Protein AF-0000000068968052 (afdb_homodimer)

Radius of gyration: 31.75 Å; Cα contacts (8 Å, |Δi|>4): 1802; chains: 2; bounding box: 102×82×73 Å

InterPro domains:
  IPR000560 Histidine phosphatase superfamily, clade-2 [PF00328] (100-441)
  IPR000560 Histidine phosphatase superfamily, clade-2 [cd07061] (174-441)
  IPR029033 Histidine phosphatase superfamily [G3DSA:3.40.50.1240] (91-478)
  IPR029033 Histidine phosphatase superfamily [SSF53254] (91-475)
  IPR050645 Histidine Acid Phosphatase [PTHR11567] (95-445)

Nearest PDB structures (foldseek):
  8xj4-assembly1_A  TM=7.997E-01  e=8.686E-19  Homo sapiens
  4jod-assembly1_A  TM=7.258E-01  e=4.380E-19  Homo sapiens
  1nd5-assembly1_B  TM=8.070E-01  e=2.821E-17  Homo sapiens
  4arv-assembly2_B  TM=5.884E-01  e=1.234E-10  Yersinia kristensenii
  8gdl-assembly2_B  TM=6.894E-01  e=7.949E-09  Xenopsylla cheopis

Sequence (966 aa):
MFEQIPILHEDMGPRDGSGWRPCLTSKRAAAIGVGILFVSVIVLAVVLSERTRSVDATVFLPPSLVRKPELMGLHYCGLNPAKPSTYPGVPQLLDDQDFELVLVQAFIRHGDRFFDTGDKCWPGQENISYSCSLTHLSMPGINESLVSMPAPGQIYRVQYMKNRNDFEGNCRVGQLTLKGHDMEFTLGTIFKSAYVGRLLNPDLNLDEVYFRSDDVPRTVLSAESVISGMFPENGRAPGSTRIVPIWSMDFDRETEISNAHCCPGLLQQFQQAQASRPYQEHLRTVSAPLREKLSRVFGVPISQVSDNAFDCLMVSLCRGELVPELVDADLVKELEAEARYRFYYPIQFPDRVNGGKLAFGPLLREILARMERAVKGVSTSDPKFTLYSGHDTGPIMLLLSAFGVDTIDPYWAPYSSYISLELYRSKSSIGPQHLVRMVYNGKALPLPLTSLNGNAVSYDDLAAMVQPMIPSHDECPDPYFHTMFEQIPILHEDMGPRDGSGWRPCLTSKRAAAIGVGILFVSVIVLAVVLSERTRSVDATVFLPPSLVRKPELMGLHYCGLNPAKPSTYPGVPQLLDDQDFELVLVQAFIRHGDRFFDTGDKCWPGQENISYSCSLTHLSMPGINESLVSMPAPGQIYRVQYMKNRNDFEGNCRVGQLTLKGHDMEFTLGTIFKSAYVGRLLNPDLNLDEVYFRSDDVPRTVLSAESVISGMFPENGRAPGSTRIVPIWSMDFDRETEISNAHCCPGLLQQFQQAQASRPYQEHLRTVSAPLREKLSRVFGVPISQVSDNAFDCLMVSLCRGELVPELVDADLVKELEAEARYRFYYPIQFPDRVNGGKLAFGPLLREILARMERAVKGVSTSDPKFTLYSGHDTGPIMLLLSAFGVDTIDPYWAPYSSYISLELYRSKSSIGPQHLVRMVYNGKALPLPLTSLNGNAVSYDDLAAMVQPMIPSHDECPDPYFHT

pLDDT: mean 83.14, std 24.34, range [15.38, 98.88]

Organism: Plasmodiophora brassicae (NCBI:txid37360)

Foldseek 3Di:
DVPPPPPPPPDPDDPPPPPVPPPPDDDDDDDDDPPVPPPDPPPPPPPPPPPPPPPVPPQQDAFDWDFDLVLLPDLQQADQLVPCVRFQFAPADPDPVWWAFQAKEKEWAFFFWAAQDLDDQFPPQQVDADEADDWDKDDDDPDPVDQKDFDDPDIDTDWADACPESHGYTGHRGAQGPSRLSLLLSLLLSCLVHDDPRHHDLADDLLQEAAEEEDDVRLVSSSVSSPCNNHPPPPDDPGMDGDHDYDYDDNQCDLLFQHCSQFVCLVVLLVCLCVDPVNVVCCVPQFVVLQVVSCNQRSHRDPGLDPSNLSNVSSCNNVRHIGGPPDDPVNNLSSQLVVLCSQLRSQQPPHLQVSLLRTNQSVLVVVLVLVVCSVVVVDPSRHRYYYYGYHQNGNPVSVCSLQVVCVVDVGRNHGTKMKMWIKMATPDPPDARIKIWIDTSNDLDDRVPDPDPDSIHHSVVVCVSSVSSHYDCVRGPDPVPPD/DVPPPPPPPPPPPDPPPPDPDDDDDDDDDDPPPPDPPPPPPPPPPPPPPPPPPPPVPVQQDAFDWDFDLVLQPDLQQPDQLVPCVSFQFAPADPDPVWKAFQAKEKEWAFHFWAAQDLDDQFPPQQVDADEADDWDKDDDDPDPVDQKDFDDPDIDTDWADACPESHGYTGHRGAQGPSRLSLLLSLLLSCLVHDDPRHHDLADDLLQEAAEEEDDNRLVSSSVSSPCNNHPPPPDDPGMDGDHDYDYDPNQCDLLFQHCSQFVCLVVLLVCLCVDPVNVVCCVPQFVVLQVVSCNQRSHRDPGLDPSNLSNVSSCNNVRHIGGPPDDPVNNLSSQLVVLCSQLRSQQPPHLQVSLLRTNQSVLVVVLVLVVCSVVVVDPSRHRYYYYGYHQNGNPVSVCSLQVVCVVDVGRNHGTKMKMWIKMATPDPPDARIKIWIDTSNDLDDRVPDPPPDSIDHSVVVCVSSVSSHYDCVRGPDPVPPD

Solvent-accessible surface area (backbone atoms only — not comparable to full-atom values): 51995 Å² total; per-residue (Å²): 114,75,65,69,54,79,65,80,74,72,78,78,73,78,82,77,75,82,70,78,77,80,75,68,79,75,80,80,87,82,82,78,79,78,71,76,72,79,75,80,81,75,78,73,80,76,79,76,76,76,73,75,70,74,66,75,73,77,78,58,57,69,40,59,68,37,67,52,76,90,52,36,75,39,70,53,47,36,56,44,70,91,40,62,87,57,51,56,47,70,60,84,72,74,55,70,87,50,28,41,67,63,35,36,44,35,36,28,19,28,30,41,48,47,51,72,56,65,73,79,76,35,65,67,55,76,74,46,71,42,86,52,52,41,34,42,30,35,47,81,28,80,56,75,82,54,56,53,41,70,39,51,42,59,40,32,30,49,42,46,41,69,42,44,28,70,42,31,24,30,41,45,66,39,33,43,27,49,67,8,38,47,36,18,22,50,50,10,39,40,49,24,69,63,36,41,72,70,69,37,64,80,57,87,50,75,59,43,42,41,43,33,23,50,72,44,71,35,18,41,49,25,43,54,23,22,49,43,33,42,48,59,58,77,85,57,61,84,59,41,17,38,43,44,68,31,38,27,37,30,68,70,51,40,43,54,35,62,31,47,75,37,11,58,61,37,55,58,36,39,51,50,33,59,67,30,66,70,45,47,50,42,44,61,68,51,44,44,57,50,20,53,52,46,16,61,38,32,17,42,90,46,92,59,81,46,68,60,54,50,49,51,50,51,47,31,31,49,69,59,38,70,36,41,60,72,66,47,72,65,56,52,51,52,49,48,51,50,52,47,49,67,51,51,50,36,40,22,27,94,39,61,51,71,13,22,18,48,30,42,6,63,35,48,43,54,55,50,53,54,50,49,41,61,76,67,59,70,53,91,68,53,52,34,36,34,40,40,20,26,30,48,74,17,41,49,49,42,50,29,49,76,48,53,43,54,80,73,45,89,62,67,72,23,32,48,32,40,37,36,42,34,34,29,36,41,72,48,90,70,72,66,53,35,34,35,30,38,30,49,62,35,36,63,41,61,55,74,78,54,83,54,96,47,49,49,39,40,42,69,58,51,48,62,65,48,51,75,20,42,52,50,61,84,56,32,60,47,79,76,69,69,120,117,77,64,66,55,79,64,77,73,72,77,78,68,76,81,74,77,80,68,76,77,80,82,79,86,82,79,79,82,75,75,76,76,77,73,76,76,76,73,77,74,72,78,73,78,73,75,72,74,72,70,73,68,72,65,74,72,75,77,56,58,67,40,56,69,35,68,52,77,89,52,35,76,41,70,54,47,36,56,46,68,90,39,61,86,61,47,58,47,70,60,85,70,73,56,71,86,50,28,41,65,64,36,36,44,36,35,27,20,26,30,43,49,46,49,70,57,66,72,78,76,36,65,68,55,76,74,44,70,41,84,53,52,40,36,44,28,34,46,82,28,82,57,76,80,54,57,54,41,70,40,50,42,58,40,31,30,50,41,45,41,70,43,46,28,70,43,30,24,31,41,47,65,39,34,43,28,50,69,8,39,46,35,19,23,51,49,10,39,40,49,24,71,65,35,42,73,70,68,37,65,80,58,87,49,75,60,42,41,42,44,32,22,51,74,43,71,34,18,41,49,25,42,53,24,21,48,44,32,44,46,59,59,78,84,57,60,87,59,41,16,39,43,44,67,32,37,28,37,31,68,70,50,41,44,54,36,60,31,47,74,39,11,58,61,38,54,56,36,37,52,51,32,61,66,29,68,71,45,46,48,42,45,62,70,49,43,45,58,48,20,54,51,45,14,64,38,30,17,42,90,49,92,60,83,44,71,61,56,52,49,50,50,52,49,32,31,48,68,60,37,70,37,41,62,72,67,47,73,65,55,51,51,52,49,50,51,50,53,48,49,67,50,51,50,37,41,22,28,94,38,59,51,71,12,22,17,47,31,41,5,63,36,48,44,54,54,49,52,54,49,49,42,60,75,64,59,71,52,91,68,53,51,35,34,34,40,40,19,26,30,46,75,18,40,48,51,42,48,29,48,76,49,54,43,55,80,74,43,89,62,68,71,22,30,47,33,39,37,36,42,35,35,30,37,41,72,47,89,70,70,65,53,35,35,34,29,38,30,48,61,35,38,64,40,60,56,74,79,52,82,54,96,46,51,49,38,40,43,69,59,52,49,62,65,47,51,75,20,42,52,49,62,84,56,32,62,45,80,75,68,70,120

Secondary structure (DSSP, 8-state):
-TTSS------------------------------------------------------PPPPPEE--GGGTT-GGG---TT-GGGS-PPPPPPPTTTEEEEEEEEEEE--SB--SSS---STTGGGPEE----EEEEEEE--TT-SEEEPPSEEEEEEEPTT-SSSEESPPTTPBPHHHHHHHHHHHHHHHHHHBTTTB-SS--TTTEEEEE-S-HHHHHHHHHHHHHHS--TTPPTTEEEEEEEEE--GGG-SSS--TTT-THHHHHHHHHHHSHHHHHHIIIIIHHHHHHHHHHHTS--SS--HHHHHHHHHHHHHT--EETT--HHHHHHHHHHHHHHHHHHHH-S-HHHHHHHHTHHHHHHHHHHHHHHHHT--TTS-SEEEEEEBTTTBHHHHHHHTTGGGT--SPPPTT-EEEEEEEEESSSSS-SEEEEEEETTEEE--TT--SSSS-EEHHHHHHHHGGGSPPTTTS--GGG--/-TTSS------------------------------------------------------PPPPPEE--GGGTT-GGG---TT-GGGS-PPPPPPPTTTEEEEEEEEEEE--SB--SSS---STTGGGPEE----EEEEEEE--TT-SEEEPPSEEEEEEEPTT-SSSEESPPTTPBPHHHHHHHHHHHHHHHHHHBTTTB-SS--TTTEEEEE-S-HHHHHHHHHHHHHHS--TTPPTTEEEEEEEEE--GGG-SSS--TTT-THHHHHHHHHHHSHHHHHHIIIIIHHHHHHHHHHHTS--SS--HHHHHHHHHHHHHT--EETT--HHHHHHHHHHHHHHHHHHHH-S-HHHHHHHHTHHHHHHHHHHHHHHHHT--TTS-SEEEEEEBTTTBHHHHHHHTTGGGT--SPPPTT-EEEEEEEEESSSSS-SEEEEEEETTEEE--TT--SSSS-EEHHHHHHHHGGGSPPTTTS--GGG--

Structure (mmCIF, N/CA/C/O backbone):
data_AF-0000000068968052-model_v1
#
loop_
_entity.id
_entity.type
_entity.pdbx_description
1 polymer 'Uncharacterized protein'
#
loop_
_atom_site.group_PDB
_atom_site.id
_atom_site.type_symbol
_atom_site.label_atom_id
_atom_site.label_alt_id
_atom_site.label_comp_id
_atom_site.label_asym_id
_atom_site.label_entity_id
_atom_site.label_seq_id
_atom_site.pdbx_PDB_ins_code
_atom_site.Cartn_x
_atom_site.Cartn_y
_atom_site.Cartn_z
_atom_site.occupancy
_atom_site.B_iso_or_equiv
_atom_site.auth_seq_id
_atom_site.auth_comp_id
_atom_site.auth_asym_id
_atom_site.auth_atom_id
_atom_site.pdbx_PDB_model_num
ATOM 1 N N . MET A 1 1 ? -6.367 10.258 -0.669 1 21.64 1 MET A N 1
ATOM 2 C CA . MET A 1 1 ? -6.164 10.859 0.646 1 21.64 1 MET A CA 1
ATOM 3 C C . MET A 1 1 ? -7.484 10.984 1.399 1 21.64 1 MET A C 1
ATOM 5 O O . MET A 1 1 ? -7.504 10.984 2.631 1 21.64 1 MET A O 1
ATOM 9 N N . PHE A 1 2 ? -8.484 11.453 0.51 1 25.09 2 PHE A N 1
ATOM 10 C CA . PHE A 1 2 ? -9.82 11.477 1.09 1 25.09 2 PHE A CA 1
ATOM 11 C C . PHE A 1 2 ? -10.281 10.07 1.449 1 25.09 2 PHE A C 1
ATOM 13 O O . PHE A 1 2 ? -11.477 9.828 1.613 1 25.09 2 PHE A O 1
ATOM 20 N N . GLU A 1 3 ? -9.242 9.219 1.502 1 24.69 3 GLU A N 1
ATOM 21 C CA . GLU A 1 3 ? -9.711 7.836 1.558 1 24.69 3 GLU A CA 1
ATOM 22 C C . GLU A 1 3 ? -10.461 7.559 2.857 1 24.69 3 GLU A C 1
ATOM 24 O O . GLU A 1 3 ? -11.453 6.824 2.863 1 24.69 3 GLU A O 1
ATOM 29 N N . GLN A 1 4 ? -9.703 8.008 3.951 1 26.83 4 GLN A N 1
ATOM 30 C CA . GLN A 1 4 ? -10.25 7.348 5.137 1 26.83 4 GLN A CA 1
ATOM 31 C C . GLN A 1 4 ? -11.445 8.125 5.691 1 26.83 4 GLN A C 1
ATOM 33 O O . GLN A 1 4 ? -11.883 7.871 6.816 1 26.83 4 GLN A O 1
ATOM 38 N N . ILE A 1 5 ? -11.664 9.367 5.266 1 27.05 5 ILE A N 1
ATOM 39 C CA . ILE A 1 5 ? -12.953 9.727 5.848 1 27.05 5 ILE A CA 1
ATOM 40 C C . ILE A 1 5 ? -14.031 8.766 5.348 1 27.05 5 ILE A C 1
ATOM 42 O O . ILE A 1 5 ? -14.156 8.539 4.141 1 27.05 5 ILE A O 1
ATOM 46 N N . PRO A 1 6 ? -14.562 7.891 6.156 1 25.56 6 PRO A N 1
ATOM 47 C CA . PRO A 1 6 ? -15.648 7.07 5.609 1 25.56 6 PRO A CA 1
ATOM 48 C C . PRO A 1 6 ? -16.625 7.871 4.742 1 25.56 6 PRO A C 1
ATOM 50 O O . PRO A 1 6 ? -17.344 8.727 5.254 1 25.56 6 PRO A O 1
ATOM 53 N N . ILE A 1 7 ? -16.172 8.57 3.727 1 24.64 7 ILE A N 1
ATOM 54 C CA . ILE A 1 7 ? -17.203 9.141 2.881 1 24.64 7 ILE A CA 1
ATOM 55 C C . ILE A 1 7 ? -18.344 8.133 2.713 1 24.64 7 ILE A C 1
ATOM 57 O O . ILE A 1 7 ? -18.109 6.992 2.312 1 24.64 7 ILE A O 1
ATOM 61 N N . LEU A 1 8 ? -19.406 8.383 3.42 1 21.58 8 LEU A N 1
ATOM 62 C CA . LEU A 1 8 ? -20.688 7.723 3.145 1 21.58 8 LEU A CA 1
ATOM 63 C C . LEU A 1 8 ? -20.938 7.629 1.644 1 21.58 8 LEU A C 1
ATOM 65 O O . LEU A 1 8 ? -21.062 8.648 0.965 1 21.58 8 LEU A O 1
ATOM 69 N N . HIS A 1 9 ? -20.156 6.848 0.982 1 20.83 9 HIS A N 1
ATOM 70 C CA . HIS A 1 9 ? -20.359 6.559 -0.435 1 20.83 9 HIS A CA 1
ATOM 71 C C . HIS A 1 9 ? -21.828 6.418 -0.771 1 20.83 9 HIS A C 1
ATOM 73 O O . HIS A 1 9 ? -22.531 5.594 -0.177 1 20.83 9 HIS A O 1
ATOM 79 N N . GLU A 1 10 ? -22.531 7.562 -0.974 1 20.03 10 GLU A N 1
ATOM 80 C CA . GLU A 1 10 ? -23.875 7.504 -1.567 1 20.03 10 GLU A CA 1
ATOM 81 C C . GLU A 1 10 ? -23.906 6.504 -2.721 1 20.03 10 GLU A C 1
ATOM 83 O O . GLU A 1 10 ? -22.891 6.246 -3.365 1 20.03 10 GLU A O 1
ATOM 88 N N . ASP A 1 11 ? -25.016 5.73 -2.809 1 18 11 ASP A N 1
ATOM 89 C CA . ASP A 1 11 ? -25.516 4.664 -3.668 1 18 11 ASP A CA 1
ATOM 90 C C . ASP A 1 11 ? -25.5 5.09 -5.133 1 18 11 ASP A C 1
ATOM 92 O O . ASP A 1 11 ? -26.156 6.062 -5.512 1 18 11 ASP A O 1
ATOM 96 N N . MET A 1 12 ? -24.484 5.172 -5.73 1 19.7 12 MET A N 1
ATOM 97 C CA . MET A 1 12 ? -24.516 5.418 -7.172 1 19.7 12 MET A CA 1
ATOM 98 C C . MET A 1 12 ? -25.578 4.551 -7.848 1 19.7 12 MET A C 1
ATOM 100 O O . MET A 1 12 ? -25.594 3.332 -7.66 1 19.7 12 MET A O 1
ATOM 104 N N . GLY A 1 13 ? -26.844 5.113 -7.992 1 18.39 13 GLY A N 1
ATOM 105 C CA . GLY A 1 13 ? -27.953 4.57 -8.758 1 18.39 13 GLY A CA 1
ATOM 106 C C . GLY A 1 13 ? -27.531 4.023 -10.109 1 18.39 13 GLY A C 1
ATOM 107 O O . GLY A 1 13 ? -26.453 4.355 -10.609 1 18.39 13 GLY A O 1
ATOM 108 N N . PRO A 1 14 ? -28.047 2.93 -10.445 1 18.03 14 PRO A N 1
ATOM 109 C CA . PRO A 1 14 ? -27.859 2.137 -11.664 1 18.03 14 PRO A CA 1
ATOM 110 C C . PRO A 1 14 ? -28.047 2.957 -12.938 1 18.03 14 PRO A C 1
ATOM 112 O O . PRO A 1 14 ? -28.734 3.982 -12.922 1 18.03 14 PRO A O 1
ATOM 115 N N . ARG A 1 15 ? -27.062 3.086 -13.68 1 20.47 15 ARG A N 1
ATOM 116 C CA . ARG A 1 15 ? -27.047 3.629 -15.031 1 20.47 15 ARG A CA 1
ATOM 117 C C . ARG A 1 15 ? -28.219 3.088 -15.844 1 20.47 15 ARG A C 1
ATOM 119 O O . ARG A 1 15 ? -28.328 1.878 -16.047 1 20.47 15 ARG A O 1
ATOM 126 N N . ASP A 1 16 ? -29.516 3.652 -15.68 1 18.5 16 ASP A N 1
ATOM 127 C CA . ASP A 1 16 ? -30.656 3.338 -16.547 1 18.5 16 ASP A CA 1
ATOM 128 C C . ASP A 1 16 ? -30.281 3.459 -18.016 1 18.5 16 ASP A C 1
ATOM 130 O O . ASP A 1 16 ? -29.578 4.391 -18.406 1 18.5 16 ASP A O 1
ATOM 134 N N . GLY A 1 17 ? -30.125 2.383 -18.688 1 17.61 17 GLY A N 1
ATOM 135 C CA . GLY A 1 17 ? -30.109 2.006 -20.094 1 17.61 17 GLY A CA 1
ATOM 136 C C . GLY A 1 17 ? -31.25 2.584 -20.891 1 17.61 17 GLY A C 1
ATOM 137 O O . GLY A 1 17 ? -32.406 2.131 -20.766 1 17.61 17 GLY A O 1
ATOM 138 N N . SER A 1 18 ? -31.469 3.92 -20.922 1 19.59 18 SER A N 1
ATOM 139 C CA . SER A 1 18 ? -32.594 4.469 -21.672 1 19.59 18 SER A CA 1
ATOM 140 C C . SER A 1 18 ? -32.594 3.949 -23.109 1 19.59 18 SER A C 1
ATOM 142 O O . SER A 1 18 ? -31.75 4.332 -23.922 1 19.59 18 SER A O 1
ATOM 144 N N . GLY A 1 19 ? -32.719 2.562 -23.328 1 16.56 19 GLY A N 1
ATOM 145 C CA . GLY A 1 19 ? -33.25 2.062 -24.594 1 16.56 19 GLY A CA 1
ATOM 146 C C . GLY A 1 19 ? -34.531 2.736 -25.016 1 16.56 19 GLY A C 1
ATOM 147 O O . GLY A 1 19 ? -35.375 3.062 -24.172 1 16.56 19 GLY A O 1
ATOM 148 N N . TRP A 1 20 ? -34.594 3.541 -26.094 1 18.25 20 TRP A N 1
ATOM 149 C CA . TRP A 1 20 ? -35.594 4.355 -26.75 1 18.25 20 TRP A CA 1
ATOM 150 C C . TRP A 1 20 ? -36.781 3.502 -27.172 1 18.25 20 TRP A C 1
ATOM 152 O O . TRP A 1 20 ? -37.781 4.023 -27.688 1 18.25 20 TRP A O 1
ATOM 162 N N . ARG A 1 21 ? -36.844 2.107 -26.875 1 18.17 21 ARG A N 1
ATOM 163 C CA . ARG A 1 21 ? -37.906 1.471 -27.672 1 18.17 21 ARG A CA 1
ATOM 164 C C . ARG A 1 21 ? -39.281 2.014 -27.312 1 18.17 21 ARG A C 1
ATOM 166 O O . ARG A 1 21 ? -39.625 2.068 -26.125 1 18.17 21 ARG A O 1
ATOM 173 N N . PRO A 1 22 ? -40.031 2.748 -28.109 1 18.61 22 PRO A N 1
ATOM 174 C CA . PRO A 1 22 ? -41.375 3.33 -28.047 1 18.61 22 PRO A CA 1
ATOM 175 C C . PRO A 1 22 ? -42.469 2.281 -27.844 1 18.61 22 PRO A C 1
ATOM 177 O O . PRO A 1 22 ? -42.688 1.429 -28.703 1 18.61 22 PRO A O 1
ATOM 180 N N . CYS A 1 23 ? -42.281 1.408 -26.719 1 16.81 23 CYS A N 1
ATOM 181 C CA . CYS A 1 23 ? -43.125 0.208 -26.609 1 16.81 23 CYS A CA 1
ATOM 182 C C . CYS A 1 23 ? -44.594 0.564 -26.562 1 16.81 23 CYS A C 1
ATOM 184 O O . CYS A 1 23 ? -45.156 0.841 -25.5 1 16.81 23 CYS A O 1
ATOM 186 N N . LEU A 1 24 ? -45.156 1.396 -27.375 1 17.16 24 LEU A N 1
ATOM 187 C CA . LEU A 1 24 ? -46.5 1.868 -27.062 1 17.16 24 LEU A CA 1
ATOM 188 C C . LEU A 1 24 ? -47.531 0.769 -27.297 1 17.16 24 LEU A C 1
ATOM 190 O O . LEU A 1 24 ? -48.75 1.003 -27.156 1 17.16 24 LEU A O 1
ATOM 194 N N . THR A 1 25 ? -47.094 -0.587 -27.422 1 16.28 25 THR A N 1
ATOM 195 C CA . THR A 1 25 ? -48.188 -1.29 -28.109 1 16.28 25 THR A CA 1
ATOM 196 C C . THR A 1 25 ? -49.469 -1.259 -27.281 1 16.28 25 THR A C 1
ATOM 198 O O . THR A 1 25 ? -49.406 -1.182 -26.047 1 16.28 25 THR A O 1
ATOM 201 N N . SER A 1 26 ? -50.656 -1.172 -27.906 1 16.92 26 SER A N 1
ATOM 202 C CA . SER A 1 26 ? -52.031 -0.734 -27.828 1 16.92 26 SER A CA 1
ATOM 203 C C . SER A 1 26 ? -52.906 -1.801 -27.188 1 16.92 26 SER A C 1
ATOM 205 O O . SER A 1 26 ? -54.156 -1.67 -27.156 1 16.92 26 SER A O 1
ATOM 207 N N . LYS A 1 27 ? -52.219 -2.844 -26.594 1 15.79 27 LYS A N 1
ATOM 208 C CA . LYS A 1 27 ? -53.188 -3.953 -26.609 1 15.79 27 LYS A CA 1
ATOM 209 C C . LYS A 1 27 ? -54.469 -3.576 -25.891 1 15.79 27 LYS A C 1
ATOM 211 O O . LYS A 1 27 ? -54.5 -2.67 -25.062 1 15.79 27 LYS A O 1
ATOM 216 N N . ARG A 1 28 ? -55.469 -4.535 -25.859 1 17.22 28 ARG A N 1
ATOM 217 C CA . ARG A 1 28 ? -56.875 -4.789 -26.047 1 17.22 28 ARG A CA 1
ATOM 218 C C . ARG A 1 28 ? -57.625 -4.758 -24.719 1 17.22 28 ARG A C 1
ATOM 220 O O . ARG A 1 28 ? -58.719 -4.195 -24.625 1 17.22 28 ARG A O 1
ATOM 227 N N . ALA A 1 29 ? -57.094 -5.539 -23.672 1 15.67 29 ALA A N 1
ATOM 228 C CA . ALA A 1 29 ? -58.094 -6.523 -23.234 1 15.67 29 ALA A CA 1
ATOM 229 C C . ALA A 1 29 ? -59.188 -5.871 -22.391 1 15.67 29 ALA A C 1
ATOM 231 O O . ALA A 1 29 ? -59 -4.773 -21.859 1 15.67 29 ALA A O 1
ATOM 232 N N . ALA A 1 30 ? -60 -6.781 -21.734 1 16.41 30 ALA A N 1
ATOM 233 C CA . ALA A 1 30 ? -61.375 -7.219 -21.438 1 16.41 30 ALA A CA 1
ATOM 234 C C . ALA A 1 30 ? -61.844 -6.664 -20.094 1 16.41 30 ALA A C 1
ATOM 236 O O . ALA A 1 30 ? -61.031 -6.375 -19.219 1 16.41 30 ALA A O 1
ATOM 237 N N . ALA A 1 31 ? -63.219 -6.574 -19.938 1 18.75 31 ALA A N 1
ATOM 238 C CA . ALA A 1 31 ? -64.25 -5.848 -19.203 1 18.75 31 ALA A CA 1
ATOM 239 C C . ALA A 1 31 ? -64.438 -6.402 -17.797 1 18.75 31 ALA A C 1
ATOM 241 O O . ALA A 1 31 ? -65.188 -5.859 -17 1 18.75 31 ALA A O 1
ATOM 242 N N . ILE A 1 32 ? -63.375 -7.355 -17.375 1 17.45 32 ILE A N 1
ATOM 243 C CA . ILE A 1 32 ? -64.125 -8.266 -16.516 1 17.45 32 ILE A CA 1
ATOM 244 C C . ILE A 1 32 ? -64.625 -7.512 -15.289 1 17.45 32 ILE A C 1
ATOM 246 O O . ILE A 1 32 ? -64 -6.57 -14.82 1 17.45 32 ILE A O 1
ATOM 250 N N . GLY A 1 33 ? -65.812 -7.961 -14.836 1 18.16 33 GLY A N 1
ATOM 251 C CA . GLY A 1 33 ? -66.938 -7.68 -13.945 1 18.16 33 GLY A CA 1
ATOM 252 C C . GLY A 1 33 ? -66.562 -7.699 -12.477 1 18.16 33 GLY A C 1
ATOM 253 O O . GLY A 1 33 ? -66.062 -8.695 -11.977 1 18.16 33 GLY A O 1
ATOM 254 N N . VAL A 1 34 ? -65.938 -6.648 -11.992 1 18.94 34 VAL A N 1
ATOM 255 C CA . VAL A 1 34 ? -65.375 -6.465 -10.664 1 18.94 34 VAL A CA 1
ATOM 256 C C . VAL A 1 34 ? -66.438 -6.707 -9.594 1 18.94 34 VAL A C 1
ATOM 258 O O . VAL A 1 34 ? -67.375 -5.906 -9.445 1 18.94 34 VAL A O 1
ATOM 261 N N . GLY A 1 35 ? -67 -7.91 -9.648 1 18.55 35 GLY A N 1
ATOM 262 C CA . GLY A 1 35 ? -68.062 -8.094 -8.625 1 18.55 35 GLY A CA 1
ATOM 263 C C . GLY A 1 35 ? -67.562 -7.789 -7.227 1 18.55 35 GLY A C 1
ATOM 264 O O . GLY A 1 35 ? -66.375 -8.078 -6.902 1 18.55 35 GLY A O 1
ATOM 265 N N . ILE A 1 36 ? -68 -6.871 -6.605 1 19.48 36 ILE A N 1
ATOM 266 C CA . ILE A 1 36 ? -67.688 -6.109 -5.402 1 19.48 36 ILE A CA 1
ATOM 267 C C . ILE A 1 36 ? -67.812 -7.02 -4.18 1 19.48 36 ILE A C 1
ATOM 269 O O . ILE A 1 36 ? -68.875 -7.379 -3.738 1 19.48 36 ILE A O 1
ATOM 273 N N . LEU A 1 37 ? -67.25 -8.273 -4.293 1 18.53 37 LEU A N 1
ATOM 274 C CA . LEU A 1 37 ? -67.625 -9.07 -3.141 1 18.53 37 LEU A CA 1
ATOM 275 C C . LEU A 1 37 ? -67.188 -8.406 -1.838 1 18.53 37 LEU A C 1
ATOM 277 O O . LEU A 1 37 ? -66.062 -7.879 -1.749 1 18.53 37 LEU A O 1
ATOM 281 N N . PHE A 1 38 ? -68.125 -8.086 -1.031 1 20.48 38 PHE A N 1
ATOM 282 C CA . PHE A 1 38 ? -68.25 -7.434 0.269 1 20.48 38 PHE A CA 1
ATOM 283 C C . PHE A 1 38 ? -67.438 -8.195 1.315 1 20.48 38 PHE A C 1
ATOM 285 O O . PHE A 1 38 ? -67.812 -9.266 1.77 1 20.48 38 PHE A O 1
ATOM 292 N N . VAL A 1 39 ? -66.188 -8.672 0.992 1 18.91 39 VAL A N 1
ATOM 293 C CA . VAL A 1 39 ? -65.75 -9.625 2.006 1 18.91 39 VAL A CA 1
ATOM 294 C C . VAL A 1 39 ? -65.625 -8.93 3.361 1 18.91 39 VAL A C 1
ATOM 296 O O . VAL A 1 39 ? -65.062 -7.82 3.459 1 18.91 39 VAL A O 1
ATOM 299 N N . SER A 1 40 ? -66.438 -9.391 4.352 1 20.55 40 SER A N 1
ATOM 300 C CA . SER A 1 40 ? -66.625 -9.164 5.781 1 20.55 40 SER A CA 1
ATOM 301 C C . SER A 1 40 ? -65.312 -9.297 6.535 1 20.55 40 SER A C 1
ATOM 303 O O . SER A 1 40 ? -64.562 -10.297 6.387 1 20.55 40 SER A O 1
ATOM 305 N N . VAL A 1 41 ? -64.625 -8.18 6.82 1 21.23 41 VAL A N 1
ATOM 306 C CA . VAL A 1 41 ? -63.312 -7.938 7.48 1 21.23 41 VAL A CA 1
ATOM 307 C C . VAL A 1 41 ? -63.344 -8.5 8.898 1 21.23 41 VAL A C 1
ATOM 309 O O . VAL A 1 41 ? -64.062 -7.957 9.773 1 21.23 41 VAL A O 1
ATOM 312 N N . ILE A 1 42 ? -63.594 -9.82 9.055 1 21.77 42 ILE A N 1
ATOM 313 C CA . ILE A 1 42 ? -63.594 -10.336 10.422 1 21.77 42 ILE A CA 1
ATOM 314 C C . ILE A 1 42 ? -62.25 -10.047 11.07 1 21.77 42 ILE A C 1
ATOM 316 O O . ILE A 1 42 ? -61.188 -10.414 10.539 1 21.77 42 ILE A O 1
ATOM 320 N N . VAL A 1 43 ? -62.125 -8.984 11.812 1 22.44 43 VAL A N 1
ATOM 321 C CA . VAL A 1 43 ? -61.062 -8.461 12.656 1 22.44 43 VAL A CA 1
ATOM 322 C C . VAL A 1 43 ? -60.594 -9.539 13.633 1 22.44 43 VAL A C 1
ATOM 324 O O . VAL A 1 43 ? -61.312 -9.875 14.586 1 22.44 43 VAL A O 1
ATOM 327 N N . LEU A 1 44 ? -60.219 -10.758 13.172 1 22.34 44 LEU A N 1
ATOM 328 C CA . LEU A 1 44 ? -59.75 -11.68 14.203 1 22.34 44 LEU A CA 1
ATOM 329 C C . LEU A 1 44 ? -58.594 -11.086 14.992 1 22.34 44 LEU A C 1
ATOM 331 O O . LEU A 1 44 ? -57.594 -10.664 14.398 1 22.34 44 LEU A O 1
ATOM 335 N N . ALA A 1 45 ? -58.812 -10.633 16.188 1 24.58 45 ALA A N 1
ATOM 336 C CA . ALA A 1 45 ? -57.938 -10.242 17.312 1 24.58 45 ALA A CA 1
ATOM 337 C C . ALA A 1 45 ? -56.938 -11.328 17.609 1 24.58 45 ALA A C 1
ATOM 339 O O . ALA A 1 45 ? -57.25 -12.383 18.172 1 24.58 45 ALA A O 1
ATOM 340 N N . VAL A 1 46 ? -56 -11.734 16.641 1 23.55 46 VAL A N 1
ATOM 341 C CA . VAL A 1 46 ? -55 -12.711 17.062 1 23.55 46 VAL A CA 1
ATOM 342 C C . VAL A 1 46 ? -54.125 -12.133 18.172 1 23.55 46 VAL A C 1
ATOM 344 O O . VAL A 1 46 ? -53.5 -11.086 17.984 1 23.55 46 VAL A O 1
ATOM 347 N N . VAL A 1 47 ? -54.438 -12.375 19.422 1 25.86 47 VAL A N 1
ATOM 348 C CA . VAL A 1 47 ? -53.625 -12.25 20.625 1 25.86 47 VAL A CA 1
ATOM 349 C C . VAL A 1 47 ? -52.281 -12.953 20.422 1 25.86 47 VAL A C 1
ATOM 351 O O . VAL A 1 47 ? -52.219 -14.18 20.312 1 25.86 47 VAL A O 1
ATOM 354 N N . LEU A 1 48 ? -51.375 -12.367 19.625 1 25.98 48 LEU A N 1
ATOM 355 C CA . LEU A 1 48 ? -50 -12.844 19.531 1 25.98 48 LEU A CA 1
ATOM 356 C C . LEU A 1 48 ? -49.344 -12.945 20.906 1 25.98 48 LEU A C 1
ATOM 358 O O . LEU A 1 48 ? -49.25 -11.953 21.625 1 25.98 48 LEU A O 1
ATOM 362 N N . SER A 1 49 ? -49.594 -14.055 21.594 1 25.67 49 SER A N 1
ATOM 363 C CA . SER A 1 49 ? -48.75 -14.445 22.719 1 25.67 49 SER A CA 1
ATOM 364 C C . SER A 1 49 ? -47.281 -14.352 22.391 1 25.67 49 SER A C 1
ATOM 366 O O . SER A 1 49 ? -46.812 -14.961 21.422 1 25.67 49 SER A O 1
ATOM 368 N N . GLU A 1 50 ? -46.656 -13.258 22.578 1 29.59 50 GLU A N 1
ATOM 369 C CA . GLU A 1 50 ? -45.219 -13.055 22.516 1 29.59 50 GLU A CA 1
ATOM 370 C C . GLU A 1 50 ? -44.469 -14.117 23.312 1 29.59 50 GLU A C 1
ATOM 372 O O . GLU A 1 50 ? -44.469 -14.086 24.547 1 29.59 50 GLU A O 1
ATOM 377 N N . ARG A 1 51 ? -44.5 -15.398 22.953 1 31.3 51 ARG A N 1
ATOM 378 C CA . ARG A 1 51 ? -43.469 -16.25 23.5 1 31.3 51 ARG A CA 1
ATOM 379 C C . ARG A 1 51 ? -42.094 -15.594 23.391 1 31.3 51 ARG A C 1
ATOM 381 O O . ARG A 1 51 ? -41.625 -15.336 22.281 1 31.3 51 ARG A O 1
ATOM 388 N N . THR A 1 52 ? -41.688 -14.836 24.312 1 32.78 52 THR A N 1
ATOM 389 C CA . THR A 1 52 ? -40.312 -14.461 24.547 1 32.78 52 THR A CA 1
ATOM 390 C C . THR A 1 52 ? -39.375 -15.648 24.328 1 32.78 52 THR A C 1
ATOM 392 O O . THR A 1 52 ? -39.375 -16.594 25.125 1 32.78 52 THR A O 1
ATOM 395 N N . ARG A 1 53 ? -39.188 -16.125 23.172 1 31.72 53 ARG A N 1
ATOM 396 C CA . ARG A 1 53 ? -38.094 -17.062 22.984 1 31.72 53 ARG A CA 1
ATOM 397 C C . ARG A 1 53 ? -36.844 -16.594 23.703 1 31.72 53 ARG A C 1
ATOM 399 O O . ARG A 1 53 ? -36.312 -15.516 23.422 1 31.72 53 ARG A O 1
ATOM 406 N N . SER A 1 54 ? -36.719 -16.969 24.875 1 33.19 54 SER A N 1
ATOM 407 C CA . SER A 1 54 ? -35.375 -16.984 25.469 1 33.19 54 SER A CA 1
ATOM 408 C C . SER A 1 54 ? -34.312 -17.453 24.469 1 33.19 54 SER A C 1
ATOM 410 O O . SER A 1 54 ? -34.281 -18.641 24.141 1 33.19 54 SER A O 1
ATOM 412 N N . VAL A 1 55 ? -34.125 -16.781 23.484 1 34.53 55 VAL A N 1
ATOM 413 C CA . VAL A 1 55 ? -32.906 -17.125 22.75 1 34.53 55 VAL A CA 1
ATOM 414 C C . VAL A 1 55 ? -31.781 -17.391 23.734 1 34.53 55 VAL A C 1
ATOM 416 O O . VAL A 1 55 ? -31.453 -16.531 24.578 1 34.53 55 VAL A O 1
ATOM 419 N N . ASP A 1 56 ? -31.547 -18.5 24.156 1 38.31 56 ASP A N 1
ATOM 420 C CA . ASP A 1 56 ? -30.359 -18.891 24.891 1 38.31 56 ASP A CA 1
ATOM 421 C C . ASP A 1 56 ? -29.125 -18.141 24.391 1 38.31 56 ASP A C 1
ATOM 423 O O . ASP A 1 56 ? -28.688 -18.328 23.266 1 38.31 56 ASP A O 1
ATOM 427 N N . ALA A 1 57 ? -29.047 -16.938 24.688 1 47.5 57 ALA A N 1
ATOM 428 C CA . ALA A 1 57 ? -27.797 -16.219 24.484 1 47.5 57 ALA A CA 1
ATOM 429 C C . ALA A 1 57 ? -26.594 -17.109 24.812 1 47.5 57 ALA A C 1
ATOM 431 O O . ALA A 1 57 ? -26.312 -17.391 25.984 1 47.5 57 ALA A O 1
ATOM 432 N N . THR A 1 58 ? -26.312 -18.141 24.047 1 56.66 58 THR A N 1
ATOM 433 C CA . THR A 1 58 ? -25.109 -18.938 24.234 1 56.66 58 THR A CA 1
ATOM 434 C C . THR A 1 58 ? -23.938 -18.047 24.625 1 56.66 58 THR A C 1
ATOM 436 O O . THR A 1 58 ? -23.562 -17.141 23.875 1 56.66 58 THR A O 1
ATOM 439 N N . VAL A 1 59 ? -23.703 -17.844 25.875 1 68.31 59 VAL A N 1
ATOM 440 C CA . VAL A 1 59 ? -22.562 -17.125 26.422 1 68.31 59 VAL A CA 1
ATOM 441 C C . VAL A 1 59 ? -21.266 -17.812 26.016 1 68.31 59 VAL A C 1
ATOM 443 O O . VAL A 1 59 ? -21.062 -19 26.328 1 68.31 59 VAL A O 1
ATOM 446 N N . PHE A 1 60 ? -20.609 -17.25 25.047 1 81.06 60 PHE A N 1
ATOM 447 C CA . PHE A 1 60 ? -19.297 -17.781 24.656 1 81.06 60 PHE A CA 1
ATOM 448 C C . PHE A 1 60 ? -18.234 -17.344 25.656 1 81.06 60 PHE A C 1
ATOM 450 O O . PHE A 1 60 ? -18.141 -16.172 26 1 81.06 60 PHE A O 1
ATOM 457 N N . LEU A 1 61 ? -17.594 -18.297 26.281 1 83.38 61 LEU A N 1
ATOM 458 C CA . LEU A 1 61 ? -16.484 -18 27.188 1 83.38 61 LEU A CA 1
ATOM 459 C C . LEU A 1 61 ? -15.188 -17.828 26.406 1 83.38 61 LEU A C 1
ATOM 461 O O . LEU A 1 61 ? -14.945 -18.531 25.422 1 83.38 61 LEU A O 1
ATOM 465 N N . PRO A 1 62 ? -14.391 -16.906 26.859 1 89.69 62 PRO A N 1
ATOM 466 C CA . PRO A 1 62 ? -13.07 -16.781 26.25 1 89.69 62 PRO A CA 1
ATOM 467 C C . PRO A 1 62 ? -12.266 -18.078 26.312 1 89.69 62 PRO A C 1
ATOM 469 O O . PRO A 1 62 ? -12.234 -18.734 27.359 1 89.69 62 PRO A O 1
ATOM 472 N N . PRO A 1 63 ? -11.711 -18.438 25.203 1 93.94 63 PRO A N 1
ATOM 473 C CA . PRO A 1 63 ? -10.969 -19.703 25.188 1 93.94 63 PRO A CA 1
ATOM 474 C C . PRO A 1 63 ? -9.609 -19.594 25.875 1 93.94 63 PRO A C 1
ATOM 476 O O . PRO A 1 63 ? -9.031 -18.5 25.953 1 93.94 63 PRO A O 1
ATOM 479 N N . SER A 1 64 ? -9.18 -20.766 26.391 1 96.19 64 SER A N 1
ATOM 480 C CA . SER A 1 64 ? -7.777 -20.859 26.781 1 96.19 64 SER A CA 1
ATOM 481 C C . SER A 1 64 ? -6.871 -20.953 25.547 1 96.19 64 SER A C 1
ATOM 483 O O . SER A 1 64 ? -7.191 -21.641 24.578 1 96.19 64 SER A O 1
ATOM 485 N N . LEU A 1 65 ? -5.816 -20.172 25.562 1 97.62 65 LEU A N 1
ATOM 486 C CA . LEU A 1 65 ? -4.91 -20.156 24.422 1 97.62 65 LEU A CA 1
ATOM 487 C C . LEU A 1 65 ? -3.688 -21.031 24.688 1 97.62 65 LEU A C 1
ATOM 489 O O . LEU A 1 65 ? -3.105 -20.984 25.766 1 97.62 65 LEU A O 1
ATOM 493 N N . VAL A 1 66 ? -3.352 -21.844 23.656 1 97.75 66 VAL A N 1
ATOM 494 C CA . VAL A 1 66 ? -2.215 -22.75 23.781 1 97.75 66 VAL A CA 1
ATOM 495 C C . VAL A 1 66 ? -1.45 -22.812 22.453 1 97.75 66 VAL A C 1
ATOM 497 O O . VAL A 1 66 ? -1.964 -22.391 21.422 1 97.75 66 VAL A O 1
ATOM 500 N N . ARG A 1 67 ? -0.196 -23.234 22.516 1 96.5 67 ARG A N 1
ATOM 501 C CA . ARG A 1 67 ? 0.554 -23.547 21.312 1 96.5 67 ARG A CA 1
ATOM 502 C C . ARG A 1 67 ? 0.284 -24.984 20.859 1 96.5 67 ARG A C 1
ATOM 504 O O . ARG A 1 67 ? 0.1 -25.875 21.688 1 96.5 67 ARG A O 1
ATOM 511 N N . LYS A 1 68 ? 0.183 -25.172 19.609 1 96.12 68 LYS A N 1
ATOM 512 C CA . LYS A 1 68 ? -0.055 -26.484 19.016 1 96.12 68 LYS A CA 1
ATOM 513 C C . LYS A 1 68 ? 1.09 -26.891 18.094 1 96.12 68 LYS A C 1
ATOM 515 O O . LYS A 1 68 ? 0.956 -26.828 16.875 1 96.12 68 LYS A O 1
ATOM 520 N N . PRO A 1 69 ? 2.178 -27.391 18.625 1 93.19 69 PRO A N 1
ATOM 521 C CA . PRO A 1 69 ? 3.336 -27.734 17.797 1 93.19 69 PRO A CA 1
ATOM 522 C C . PRO A 1 69 ? 3.018 -28.797 16.75 1 93.19 69 PRO A C 1
ATOM 524 O O . PRO A 1 69 ? 3.613 -28.797 15.672 1 93.19 69 PRO A O 1
ATOM 527 N N . GLU A 1 70 ? 2.047 -29.656 17.031 1 91.75 70 GLU A N 1
ATOM 528 C CA . GLU A 1 70 ? 1.689 -30.734 16.125 1 91.75 70 GLU A CA 1
ATOM 529 C C . GLU A 1 70 ? 1.01 -30.188 14.867 1 91.75 70 GLU A C 1
ATOM 531 O O . GLU A 1 70 ? 0.903 -30.906 13.859 1 91.75 70 GLU A O 1
ATOM 536 N N . LEU A 1 71 ? 0.593 -28.922 14.922 1 92.81 71 LEU A N 1
ATOM 537 C CA . LEU A 1 71 ? -0.121 -28.344 13.797 1 92.81 71 LEU A CA 1
ATOM 538 C C . LEU A 1 71 ? 0.74 -27.297 13.086 1 92.81 71 LEU A C 1
ATOM 540 O O . LEU A 1 71 ? 0.268 -26.609 12.172 1 92.81 71 LEU A O 1
ATOM 544 N N . MET A 1 72 ? 1.986 -27.203 13.367 1 88.81 72 MET A N 1
ATOM 545 C CA . MET A 1 72 ? 2.887 -26.219 12.766 1 88.81 72 MET A CA 1
ATOM 546 C C . MET A 1 72 ? 3.355 -26.688 11.391 1 88.81 72 MET A C 1
ATOM 548 O O . MET A 1 72 ? 3.869 -25.891 10.602 1 88.81 72 MET A O 1
ATOM 552 N N . GLY A 1 73 ? 3.17 -27.891 11.07 1 85.25 73 GLY A N 1
ATOM 553 C CA . GLY A 1 73 ? 3.625 -28.453 9.805 1 85.25 73 GLY A CA 1
ATOM 554 C C . GLY A 1 73 ? 2.508 -28.625 8.797 1 85.25 73 GLY A C 1
ATOM 555 O O . GLY A 1 73 ? 2.562 -29.516 7.949 1 85.25 73 GLY A O 1
ATOM 556 N N . LEU A 1 74 ? 1.547 -27.781 8.875 1 91.06 74 LEU A N 1
ATOM 557 C CA . LEU A 1 74 ? 0.432 -27.828 7.934 1 91.06 74 LEU A CA 1
ATOM 558 C C . LEU A 1 74 ? 0.915 -27.594 6.504 1 91.06 74 LEU A C 1
ATOM 560 O O . LEU A 1 74 ? 1.902 -26.891 6.285 1 91.06 74 LEU A O 1
ATOM 564 N N . HIS A 1 75 ? 0.197 -28.219 5.535 1 91.31 75 HIS A N 1
ATOM 565 C CA . HIS A 1 75 ? 0.468 -28 4.117 1 91.31 75 HIS A CA 1
ATOM 566 C C . HIS A 1 75 ? 0.455 -26.516 3.775 1 91.31 75 HIS A C 1
ATOM 568 O O . HIS A 1 75 ? 1.279 -26.047 2.986 1 91.31 75 HIS A O 1
ATOM 574 N N . TYR A 1 76 ? -0.375 -25.781 4.441 1 95 76 TYR A N 1
ATOM 575 C CA . TYR A 1 76 ? -0.543 -24.359 4.223 1 95 76 TYR A CA 1
ATOM 576 C C . TYR A 1 76 ? 0.757 -23.609 4.492 1 95 76 TYR A C 1
ATOM 578 O O . TYR A 1 76 ? 1.058 -22.609 3.828 1 95 76 TYR A O 1
ATOM 586 N N . CYS A 1 77 ? 1.532 -24.062 5.375 1 94.12 77 CYS A N 1
ATOM 587 C CA . CYS A 1 77 ? 2.705 -23.359 5.875 1 94.12 77 CYS A CA 1
ATOM 588 C C . CYS A 1 77 ? 3.869 -23.469 4.895 1 94.12 77 CYS A C 1
ATOM 590 O O . CYS A 1 77 ? 4.871 -22.766 5.035 1 94.12 77 CYS A O 1
ATOM 592 N N . GLY A 1 78 ? 3.639 -24.234 3.91 1 89.38 78 GLY A N 1
ATOM 593 C CA . GLY A 1 78 ? 4.641 -24.344 2.857 1 89.38 78 GLY A CA 1
ATOM 594 C C . GLY A 1 78 ? 5.938 -24.969 3.328 1 89.38 78 GLY A C 1
ATOM 595 O O . GLY A 1 78 ? 5.934 -25.828 4.203 1 89.38 78 GLY A O 1
ATOM 596 N N . LEU A 1 79 ? 6.914 -24.469 2.604 1 76.62 79 LEU A N 1
ATOM 597 C CA . LEU A 1 79 ? 8.25 -25.031 2.771 1 76.62 79 LEU A CA 1
ATOM 598 C C . LEU A 1 79 ? 8.891 -24.531 4.062 1 76.62 79 LEU A C 1
ATOM 600 O O . LEU A 1 79 ? 8.602 -23.422 4.512 1 76.62 79 LEU A O 1
ATOM 604 N N . ASN A 1 80 ? 9.562 -25.484 4.625 1 72.75 80 ASN A N 1
ATOM 605 C CA . ASN A 1 80 ? 10.375 -25.125 5.781 1 72.75 80 ASN A CA 1
ATOM 606 C C . ASN A 1 80 ? 11.828 -24.875 5.395 1 72.75 80 ASN A C 1
ATOM 608 O O . ASN A 1 80 ? 12.57 -25.828 5.125 1 72.75 80 ASN A O 1
ATOM 612 N N . PRO A 1 81 ? 12.227 -23.656 5.332 1 68.12 81 PRO A N 1
ATOM 613 C CA . PRO A 1 81 ? 13.586 -23.359 4.875 1 68.12 81 PRO A CA 1
ATOM 614 C C . PRO A 1 81 ? 14.656 -24.031 5.738 1 68.12 81 PRO A C 1
ATOM 616 O O . PRO A 1 81 ? 15.789 -24.234 5.277 1 68.12 81 PRO A O 1
ATOM 619 N N . ALA A 1 82 ? 14.25 -24.328 6.902 1 64.5 82 ALA A N 1
ATOM 620 C CA . ALA A 1 82 ? 15.195 -25.016 7.777 1 64.5 82 ALA A CA 1
ATOM 621 C C . ALA A 1 82 ? 15.289 -26.484 7.426 1 64.5 82 ALA A C 1
ATOM 623 O O . ALA A 1 82 ? 16.188 -27.188 7.898 1 64.5 82 ALA A O 1
ATOM 624 N N . LYS A 1 83 ? 14.312 -26.938 6.547 1 68.19 83 LYS A N 1
ATOM 625 C CA . LYS A 1 83 ? 14.32 -28.312 6.066 1 68.19 83 LYS A CA 1
ATOM 626 C C . LYS A 1 83 ? 14.211 -28.375 4.547 1 68.19 83 LYS A C 1
ATOM 628 O O . LYS A 1 83 ? 13.141 -28.656 4.004 1 68.19 83 LYS A O 1
ATOM 633 N N . PRO A 1 84 ? 15.406 -28.219 3.949 1 61.44 84 PRO A N 1
ATOM 634 C CA . PRO A 1 84 ? 15.414 -28.094 2.49 1 61.44 84 PRO A CA 1
ATOM 635 C C . PRO A 1 84 ? 14.812 -29.312 1.794 1 61.44 84 PRO A C 1
ATOM 637 O O . PRO A 1 84 ? 14.344 -29.219 0.656 1 61.44 84 PRO A O 1
ATOM 640 N N . SER A 1 85 ? 14.82 -30.375 2.514 1 60.81 85 SER A N 1
ATOM 641 C CA . SER A 1 85 ? 14.258 -31.578 1.914 1 60.81 85 SER A CA 1
ATOM 642 C C . SER A 1 85 ? 12.766 -31.422 1.646 1 60.81 85 SER A C 1
ATOM 644 O O . SER A 1 85 ? 12.195 -32.156 0.838 1 60.81 85 SER A O 1
ATOM 646 N N . THR A 1 86 ? 12.297 -30.328 2.24 1 64.88 86 THR A N 1
ATOM 647 C CA . THR A 1 86 ? 10.859 -30.125 2.092 1 64.88 86 THR A CA 1
ATOM 648 C C . THR A 1 86 ? 10.547 -29.328 0.83 1 64.88 86 THR A C 1
ATOM 650 O O . THR A 1 86 ? 9.383 -29.172 0.456 1 64.88 86 THR A O 1
ATOM 653 N N . TYR A 1 87 ? 11.742 -28.906 0.199 1 70.5 87 TYR A N 1
ATOM 654 C CA . TYR A 1 87 ? 11.484 -28.047 -0.962 1 70.5 87 TYR A CA 1
ATOM 655 C C . TYR A 1 87 ? 11.352 -28.891 -2.229 1 70.5 87 TYR A C 1
ATOM 657 O O . TYR A 1 87 ? 12.25 -29.672 -2.561 1 70.5 87 TYR A O 1
ATOM 665 N N . PRO A 1 88 ? 10.18 -28.656 -2.74 1 78.44 88 PRO A N 1
ATOM 666 C CA . PRO A 1 88 ? 10.023 -29.391 -3.996 1 78.44 88 PRO A CA 1
ATOM 667 C C . PRO A 1 88 ? 10.789 -28.75 -5.152 1 78.44 88 PRO A C 1
ATOM 669 O O . PRO A 1 88 ? 10.477 -27.641 -5.566 1 78.44 88 PRO A O 1
ATOM 672 N N . GLY A 1 89 ? 11.961 -29.359 -5.504 1 86.88 89 GLY A N 1
ATOM 673 C CA . GLY A 1 89 ? 12.719 -28.875 -6.645 1 86.88 89 GLY A CA 1
ATOM 674 C C . GLY A 1 89 ? 11.992 -29.062 -7.965 1 86.88 89 GLY A C 1
ATOM 675 O O . GLY A 1 89 ? 10.922 -29.672 -8.008 1 86.88 89 GLY A O 1
ATOM 676 N N . VAL A 1 90 ? 12.508 -28.406 -8.969 1 93.19 90 VAL A N 1
ATOM 677 C CA . VAL A 1 90 ? 11.992 -28.625 -10.312 1 93.19 90 VAL A CA 1
ATOM 678 C C . VAL A 1 90 ? 12.453 -29.984 -10.82 1 93.19 90 VAL A C 1
ATOM 680 O O . VAL A 1 90 ? 13.648 -30.297 -10.789 1 93.19 90 VAL A O 1
ATOM 683 N N . PRO A 1 91 ? 11.531 -30.828 -11.211 1 91.88 91 PRO A N 1
ATOM 684 C CA . PRO A 1 91 ? 11.961 -32.125 -11.766 1 91.88 91 PRO A CA 1
ATOM 685 C C . PRO A 1 91 ? 12.891 -31.969 -12.961 1 91.88 91 PRO A C 1
ATOM 687 O O . PRO A 1 91 ? 12.953 -30.891 -13.57 1 91.88 91 PRO A O 1
ATOM 690 N N . GLN A 1 92 ? 13.531 -33.062 -13.242 1 91.25 92 GLN A N 1
ATOM 691 C CA . GLN A 1 92 ? 14.477 -33.062 -14.359 1 91.25 92 GLN A CA 1
ATOM 692 C C . GLN A 1 92 ? 13.828 -32.531 -15.625 1 91.25 92 GLN A C 1
ATOM 694 O O . GLN A 1 92 ? 12.719 -32.938 -15.984 1 91.25 92 GLN A O 1
ATOM 699 N N . LEU A 1 93 ? 14.539 -31.625 -16.219 1 91.44 93 LEU A N 1
ATOM 700 C CA . LEU A 1 93 ? 14.07 -31.062 -17.484 1 91.44 93 LEU A CA 1
ATOM 701 C C . LEU A 1 93 ? 14.086 -32.125 -18.578 1 91.44 93 LEU A C 1
ATOM 703 O O . LEU A 1 93 ? 14.719 -33.188 -18.422 1 91.44 93 LEU A O 1
ATOM 707 N N . LEU A 1 94 ? 13.375 -31.844 -19.641 1 88.25 94 LEU A N 1
ATOM 708 C CA . LEU A 1 94 ? 13.43 -32.75 -20.781 1 88.25 94 LEU A CA 1
ATOM 709 C C . LEU A 1 94 ? 14.836 -32.812 -21.344 1 88.25 94 LEU A C 1
ATOM 711 O O . LEU A 1 94 ? 15.594 -31.844 -21.266 1 88.25 94 LEU A O 1
ATOM 715 N N . ASP A 1 95 ? 15.062 -33.969 -21.875 1 88.06 95 ASP A N 1
ATOM 716 C CA . ASP A 1 95 ? 16.422 -34.25 -22.328 1 88.06 95 ASP A CA 1
ATOM 717 C C . ASP A 1 95 ? 16.875 -33.219 -23.359 1 88.06 95 ASP A C 1
ATOM 719 O O . ASP A 1 95 ? 16.203 -33 -24.375 1 88.06 95 ASP A O 1
ATOM 723 N N . ASP A 1 96 ? 18.031 -32.688 -23.094 1 87.25 96 ASP A N 1
ATOM 724 C CA . ASP A 1 96 ? 18.547 -31.609 -23.922 1 87.25 96 ASP A CA 1
ATOM 725 C C . ASP A 1 96 ? 19 -32.125 -25.297 1 87.25 96 ASP A C 1
ATOM 727 O O . ASP A 1 96 ? 19.219 -31.344 -26.219 1 87.25 96 ASP A O 1
ATOM 731 N N . GLN A 1 97 ? 19.109 -33.375 -25.469 1 90.06 97 GLN A N 1
ATOM 732 C CA . GLN A 1 97 ? 19.438 -33.938 -26.766 1 90.06 97 GLN A CA 1
ATOM 733 C C . GLN A 1 97 ? 18.234 -33.906 -27.703 1 90.06 97 GLN A C 1
ATOM 735 O O . GLN A 1 97 ? 18.391 -33.75 -28.922 1 90.06 97 GLN A O 1
ATOM 740 N N . ASP A 1 98 ? 17.078 -34 -27.125 1 91.06 98 ASP A N 1
ATOM 741 C CA . ASP A 1 98 ? 15.867 -34.125 -27.922 1 91.06 98 ASP A CA 1
ATOM 742 C C . ASP A 1 98 ? 15.055 -32.812 -27.906 1 91.06 98 ASP A C 1
ATOM 744 O O . ASP A 1 98 ? 14.305 -32.531 -28.844 1 91.06 98 ASP A O 1
ATOM 748 N N . PHE A 1 99 ? 15.242 -32.062 -26.766 1 92.88 99 PHE A N 1
ATOM 749 C CA . PHE A 1 99 ? 14.391 -30.891 -26.578 1 92.88 99 PHE A CA 1
ATOM 750 C C . PHE A 1 99 ? 15.227 -29.703 -26.141 1 92.88 99 PHE A C 1
ATOM 752 O O . PHE A 1 99 ? 16.188 -29.844 -25.391 1 92.88 99 PHE A O 1
ATOM 759 N N . GLU A 1 100 ? 14.852 -28.578 -26.625 1 93.94 100 GLU A N 1
ATOM 760 C CA . GLU A 1 100 ? 15.422 -27.297 -26.172 1 93.94 100 GLU A CA 1
ATOM 761 C C . GLU A 1 100 ? 14.422 -26.5 -25.359 1 93.94 100 GLU A C 1
ATOM 763 O O . GLU A 1 100 ? 13.312 -26.219 -25.828 1 93.94 100 GLU A O 1
ATOM 768 N N . LEU A 1 101 ? 14.766 -26.172 -24.141 1 96.25 101 LEU A N 1
ATOM 769 C CA . LEU A 1 101 ? 13.953 -25.25 -23.344 1 96.25 101 LEU A CA 1
ATOM 770 C C . LEU A 1 101 ? 14.023 -23.844 -23.891 1 96.25 101 LEU A C 1
ATOM 772 O O . LEU A 1 101 ? 15.102 -23.25 -23.969 1 96.25 101 LEU A O 1
ATOM 776 N N . VAL A 1 102 ? 12.859 -23.234 -24.266 1 95.75 102 VAL A N 1
ATOM 777 C CA . VAL A 1 102 ? 12.938 -21.969 -25 1 95.75 102 VAL A CA 1
ATOM 778 C C . VAL A 1 102 ? 12.242 -20.875 -24.203 1 95.75 102 VAL A C 1
ATOM 780 O O . VAL A 1 102 ? 12.469 -19.688 -24.438 1 95.75 102 VAL A O 1
ATOM 783 N N . LEU A 1 103 ? 11.344 -21.266 -23.266 1 97.69 103 LEU A N 1
ATOM 784 C CA . LEU A 1 103 ? 10.625 -20.281 -22.453 1 97.69 103 LEU A CA 1
ATOM 785 C C . LEU A 1 103 ? 10.172 -20.891 -21.141 1 97.69 103 LEU A C 1
ATOM 787 O O . LEU A 1 103 ? 9.703 -22.031 -21.094 1 97.69 103 LEU A O 1
ATOM 791 N N . VAL A 1 104 ? 10.344 -20.172 -20.109 1 98.44 104 VAL A N 1
ATOM 792 C CA . VAL A 1 104 ? 9.758 -20.516 -18.828 1 98.44 104 VAL A CA 1
ATOM 793 C C . VAL A 1 104 ? 8.961 -19.328 -18.281 1 98.44 104 VAL A C 1
ATOM 795 O O . VAL A 1 104 ? 9.477 -18.219 -18.203 1 98.44 104 VAL A O 1
ATOM 798 N N . GLN A 1 105 ? 7.742 -19.547 -17.969 1 98.56 105 GLN A N 1
ATOM 799 C CA . GLN A 1 105 ? 6.934 -18.609 -17.203 1 98.56 105 GLN A CA 1
ATOM 800 C C . GLN A 1 105 ? 6.66 -19.156 -15.805 1 98.56 105 GLN A C 1
ATOM 802 O O . GLN A 1 105 ? 5.914 -20.109 -15.641 1 98.56 105 GLN A O 1
ATOM 807 N N . ALA A 1 106 ? 7.273 -18.516 -14.828 1 98.69 106 ALA A N 1
ATOM 808 C CA . ALA A 1 106 ? 7.148 -18.953 -13.445 1 98.69 106 ALA A CA 1
ATOM 809 C C . ALA A 1 106 ? 6.195 -18.047 -12.664 1 98.69 106 ALA A C 1
ATOM 811 O O . ALA A 1 106 ? 6.281 -16.828 -12.75 1 98.69 106 ALA A O 1
ATOM 812 N N . PHE A 1 107 ? 5.285 -18.641 -11.945 1 98.69 107 PHE A N 1
ATOM 813 C CA . PHE A 1 107 ? 4.328 -17.969 -11.078 1 98.69 107 PHE A CA 1
ATOM 814 C C . PHE A 1 107 ? 4.527 -18.375 -9.625 1 98.69 107 PHE A C 1
ATOM 816 O O . PHE A 1 107 ? 4.652 -19.562 -9.32 1 98.69 107 PHE A O 1
ATOM 823 N N . ILE A 1 108 ? 4.52 -17.359 -8.727 1 98.44 108 ILE A N 1
ATOM 824 C CA . ILE A 1 108 ? 4.773 -17.734 -7.336 1 98.44 108 ILE A CA 1
ATOM 825 C C . ILE A 1 108 ? 3.738 -17.062 -6.43 1 98.44 108 ILE A C 1
ATOM 827 O O . ILE A 1 108 ? 3.215 -16 -6.75 1 98.44 108 ILE A O 1
ATOM 831 N N . ARG A 1 109 ? 3.441 -17.75 -5.336 1 98.25 109 ARG A N 1
ATOM 832 C CA . ARG A 1 109 ? 2.838 -17.125 -4.168 1 98.25 109 ARG A CA 1
ATOM 833 C C . ARG A 1 109 ? 3.904 -16.531 -3.246 1 98.25 109 ARG A C 1
ATOM 835 O O . ARG A 1 109 ? 4.98 -17.125 -3.09 1 98.25 109 ARG A O 1
ATOM 842 N N . HIS A 1 110 ? 3.609 -15.469 -2.662 1 98.5 110 HIS A N 1
ATOM 843 C CA . HIS A 1 110 ? 4.516 -14.891 -1.671 1 98.5 110 HIS A CA 1
ATOM 844 C C . HIS A 1 110 ? 4.816 -15.898 -0.561 1 98.5 110 HIS A C 1
ATOM 846 O O . HIS A 1 110 ? 4.105 -16.891 -0.406 1 98.5 110 HIS A O 1
ATOM 852 N N . GLY A 1 111 ? 5.902 -15.609 0.167 1 97.38 111 GLY A N 1
ATOM 853 C CA . GLY A 1 111 ? 6.281 -16.438 1.306 1 97.38 111 GLY A CA 1
ATOM 854 C C . GLY A 1 111 ? 5.457 -16.156 2.547 1 97.38 111 GLY A C 1
ATOM 855 O O . GLY A 1 111 ? 4.43 -15.477 2.475 1 97.38 111 GLY A O 1
ATOM 856 N N . ASP A 1 112 ? 5.957 -16.688 3.648 1 97 112 ASP A N 1
ATOM 857 C CA . ASP A 1 112 ? 5.332 -16.484 4.953 1 97 112 ASP A CA 1
ATOM 858 C C . ASP A 1 112 ? 5.109 -15 5.238 1 97 112 ASP A C 1
ATOM 860 O O . ASP A 1 112 ? 5.957 -14.172 4.914 1 97 112 ASP A O 1
ATOM 864 N N . ARG A 1 113 ? 3.949 -14.719 5.805 1 97.75 113 ARG A N 1
ATOM 865 C CA . ARG A 1 113 ? 3.58 -13.336 6.09 1 97.75 113 ARG A CA 1
ATOM 866 C C . ARG A 1 113 ? 2.818 -13.234 7.406 1 97.75 113 ARG A C 1
ATOM 868 O O . ARG A 1 113 ? 2.453 -14.25 8 1 97.75 113 ARG A O 1
ATOM 875 N N . PHE A 1 114 ? 2.695 -12.023 7.883 1 97.69 114 PHE A N 1
ATOM 876 C CA . PHE A 1 114 ? 1.858 -11.727 9.039 1 97.69 114 PHE A CA 1
ATOM 877 C C . PHE A 1 114 ? 0.388 -11.664 8.641 1 97.69 114 PHE A C 1
ATOM 879 O O . PHE A 1 114 ? 0.043 -11.906 7.48 1 97.69 114 PHE A O 1
ATOM 886 N N . PHE A 1 115 ? -0.541 -11.453 9.594 1 97.69 115 PHE A N 1
ATOM 887 C CA . PHE A 1 115 ? -1.979 -11.43 9.352 1 97.69 115 PHE A CA 1
ATOM 888 C C . PHE A 1 115 ? -2.33 -10.422 8.266 1 97.69 115 PHE A C 1
ATOM 890 O O . PHE A 1 115 ? -1.744 -9.344 8.195 1 97.69 115 PHE A O 1
ATOM 897 N N . ASP A 1 116 ? -3.289 -10.734 7.516 1 95.44 116 ASP A N 1
ATOM 898 C CA . ASP A 1 116 ? -3.682 -9.898 6.383 1 95.44 116 ASP A CA 1
ATOM 899 C C . ASP A 1 116 ? -4.555 -8.734 6.844 1 95.44 116 ASP A C 1
ATOM 901 O O . ASP A 1 116 ? -4.715 -7.75 6.117 1 95.44 116 ASP A O 1
ATOM 905 N N . THR A 1 117 ? -5.219 -8.898 7.969 1 93.75 117 THR A N 1
ATOM 906 C CA . THR A 1 117 ? -6.051 -7.84 8.531 1 93.75 117 THR A CA 1
ATOM 907 C C . THR A 1 117 ? -5.703 -7.602 10 1 93.75 117 THR A C 1
ATOM 909 O O . THR A 1 117 ? -5.074 -8.445 10.641 1 93.75 117 THR A O 1
ATOM 912 N N . GLY A 1 118 ? -6.109 -6.477 10.422 1 93.06 118 GLY A N 1
ATOM 913 C CA . GLY A 1 118 ? -5.832 -6.129 11.812 1 93.06 118 GLY A CA 1
ATOM 914 C C . GLY A 1 118 ? -6.891 -6.633 12.773 1 93.06 118 GLY A C 1
ATOM 915 O O . GLY A 1 118 ? -6.773 -6.445 13.984 1 93.06 118 GLY A O 1
ATOM 916 N N . ASP A 1 119 ? -7.875 -7.32 12.312 1 92 119 ASP A N 1
ATOM 917 C CA . ASP A 1 119 ? -8.977 -7.781 13.148 1 92 119 ASP A CA 1
ATOM 918 C C . ASP A 1 119 ? -8.586 -9.023 13.945 1 92 119 ASP A C 1
ATOM 920 O O . ASP A 1 119 ? -8.102 -10 13.375 1 92 119 ASP A O 1
ATOM 924 N N . LYS A 1 120 ? -8.883 -8.922 15.18 1 94.19 120 LYS A N 1
ATOM 925 C CA . LYS A 1 120 ? -8.633 -10.086 16.031 1 94.19 120 LYS A CA 1
ATOM 926 C C . LYS A 1 120 ? -9.695 -11.156 15.82 1 94.19 120 LYS A C 1
ATOM 928 O O . LYS A 1 120 ? -10.859 -10.844 15.555 1 94.19 120 LYS A O 1
ATOM 933 N N . CYS A 1 121 ? -9.273 -12.375 16.047 1 95.06 121 CYS A N 1
ATOM 934 C CA . CYS A 1 121 ? -10.188 -13.469 15.75 1 95.06 121 CYS A CA 1
ATOM 935 C C . CYS A 1 121 ? -10.734 -14.086 17.031 1 95.06 121 CYS A C 1
ATOM 937 O O . CYS A 1 121 ? -11.812 -14.68 17.031 1 95.06 121 CYS A O 1
ATOM 939 N N . TRP A 1 122 ? -10.055 -14.055 18.141 1 95.94 122 TRP A N 1
ATOM 940 C CA . TRP A 1 122 ? -10.492 -14.602 19.422 1 95.94 122 TRP A CA 1
ATOM 941 C C . TRP A 1 122 ? -9.961 -13.766 20.578 1 95.94 122 TRP A C 1
ATOM 943 O O . TRP A 1 122 ? -8.898 -13.141 20.469 1 95.94 122 TRP A O 1
ATOM 953 N N . PRO A 1 123 ? -10.781 -13.758 21.688 1 95.12 123 PRO A N 1
ATOM 954 C CA . PRO A 1 123 ? -10.312 -13.031 22.859 1 95.12 123 PRO A CA 1
ATOM 955 C C . PRO A 1 123 ? -8.93 -13.484 23.328 1 95.12 123 PRO A C 1
ATOM 957 O O . PRO A 1 123 ? -8.617 -14.672 23.281 1 95.12 123 PRO A O 1
ATOM 960 N N . GLY A 1 124 ? -8.156 -12.492 23.703 1 94.62 124 GLY A N 1
ATOM 961 C CA . GLY A 1 124 ? -6.816 -12.805 24.188 1 94.62 124 GLY A CA 1
ATOM 962 C C . GLY A 1 124 ? -5.738 -12.586 23.141 1 94.62 124 GLY A C 1
ATOM 963 O O . GLY A 1 124 ? -4.559 -12.469 23.469 1 94.62 124 GLY A O 1
ATOM 964 N N . GLN A 1 125 ? -6.152 -12.602 21.891 1 95.31 125 GLN A N 1
ATOM 965 C CA . GLN A 1 125 ? -5.18 -12.414 20.812 1 95.31 125 GLN A CA 1
ATOM 966 C C . GLN A 1 125 ? -4.527 -11.039 20.906 1 95.31 125 GLN A C 1
ATOM 968 O O . GLN A 1 125 ? -3.385 -10.859 20.484 1 95.31 125 GLN A O 1
ATOM 973 N N . GLU A 1 126 ? -5.23 -10 21.438 1 90.94 126 GLU A N 1
ATOM 974 C CA . GLU A 1 126 ? -4.742 -8.633 21.562 1 90.94 126 GLU A CA 1
ATOM 975 C C . GLU A 1 126 ? -3.561 -8.562 22.531 1 90.94 126 GLU A C 1
ATOM 977 O O . GLU A 1 126 ? -2.818 -7.574 22.531 1 90.94 126 GLU A O 1
ATOM 982 N N . ASN A 1 127 ? -3.381 -9.609 23.312 1 92 127 ASN A N 1
ATOM 983 C CA . ASN A 1 127 ? -2.332 -9.609 24.328 1 92 127 ASN A CA 1
ATOM 984 C C . ASN A 1 127 ? -1.078 -10.328 23.844 1 92 127 ASN A C 1
ATOM 986 O O . ASN A 1 127 ? -0.086 -10.422 24.562 1 92 127 ASN A O 1
ATOM 990 N N . ILE A 1 128 ? -1.161 -10.867 22.688 1 95.69 128 ILE A N 1
ATOM 991 C CA . ILE A 1 128 ? -0.004 -11.555 22.125 1 95.69 128 ILE A CA 1
ATOM 992 C C . ILE A 1 128 ? 0.917 -10.547 21.438 1 95.69 128 ILE A C 1
ATOM 994 O O . ILE A 1 128 ? 0.462 -9.719 20.656 1 95.69 128 ILE A O 1
ATOM 998 N N . SER A 1 129 ? 2.215 -10.562 21.812 1 95.75 129 SER A N 1
ATOM 999 C CA . SER A 1 129 ? 3.205 -9.703 21.172 1 95.75 129 SER A CA 1
ATOM 1000 C C . SER A 1 129 ? 3.904 -10.422 20.016 1 95.75 129 SER A C 1
ATOM 1002 O O . SER A 1 129 ? 4.512 -11.477 20.219 1 95.75 129 SER A O 1
ATOM 1004 N N . TYR A 1 130 ? 3.74 -9.906 18.844 1 96.25 130 TYR A N 1
ATOM 1005 C CA . TYR A 1 130 ? 4.32 -10.523 17.656 1 96.25 130 TYR A CA 1
ATOM 1006 C C . TYR A 1 130 ? 5.613 -9.82 17.266 1 96.25 130 TYR A C 1
ATOM 1008 O O . TYR A 1 130 ? 5.762 -8.617 17.469 1 96.25 130 TYR A O 1
ATOM 1016 N N . SER A 1 131 ? 6.527 -10.594 16.703 1 94.81 131 SER A N 1
ATOM 1017 C CA . SER A 1 131 ? 7.82 -10.039 16.312 1 94.81 131 SER A CA 1
ATOM 1018 C C . SER A 1 131 ? 8.109 -10.305 14.836 1 94.81 131 SER A C 1
ATOM 1020 O O . SER A 1 131 ? 7.988 -11.438 14.367 1 94.81 131 SER A O 1
ATOM 1022 N N . CYS A 1 132 ? 8.43 -9.305 14.125 1 94.5 132 CYS A N 1
ATOM 1023 C CA . CYS A 1 132 ? 8.867 -9.359 12.734 1 94.5 132 CYS A CA 1
ATOM 1024 C C . CYS A 1 132 ? 10.219 -8.68 12.555 1 94.5 132 CYS A C 1
ATOM 1026 O O . CYS A 1 132 ? 10.414 -7.559 13.023 1 94.5 132 CYS A O 1
ATOM 1028 N N . SER A 1 133 ? 11.117 -9.32 11.844 1 93.81 133 SER A N 1
ATOM 1029 C CA . SER A 1 133 ? 12.469 -8.781 11.758 1 93.81 133 SER A CA 1
ATOM 1030 C C . SER A 1 133 ? 12.805 -8.352 10.336 1 93.81 133 SER A C 1
ATOM 1032 O O . SER A 1 133 ? 13.805 -7.668 10.109 1 93.81 133 SER A O 1
ATOM 1034 N N . LEU A 1 134 ? 12 -8.789 9.367 1 95.69 134 LEU A N 1
ATOM 1035 C CA . LEU A 1 134 ? 12.234 -8.336 8 1 95.69 134 LEU A CA 1
ATOM 1036 C C . LEU A 1 134 ? 11.766 -6.895 7.82 1 95.69 134 LEU A C 1
ATOM 1038 O O . LEU A 1 134 ? 10.656 -6.543 8.219 1 95.69 134 LEU A O 1
ATOM 1042 N N . THR A 1 135 ? 12.664 -6.066 7.297 1 94.38 135 THR A N 1
ATOM 1043 C CA . THR A 1 135 ? 12.32 -4.68 7.004 1 94.38 135 THR A CA 1
ATOM 1044 C C . THR A 1 135 ? 12.461 -4.391 5.516 1 94.38 135 THR A C 1
ATOM 1046 O O . THR A 1 135 ? 12.773 -5.289 4.73 1 94.38 135 THR A O 1
ATOM 1049 N N . HIS A 1 136 ? 12.094 -3.199 5.195 1 93.44 136 HIS A N 1
ATOM 1050 C CA . HIS A 1 136 ? 12.156 -2.74 3.812 1 93.44 136 HIS A CA 1
ATOM 1051 C C . HIS A 1 136 ? 13.133 -1.582 3.658 1 93.44 136 HIS A C 1
ATOM 1053 O O . HIS A 1 136 ? 12.984 -0.546 4.312 1 93.44 136 HIS A O 1
ATOM 1059 N N . LEU A 1 137 ? 14.164 -1.824 2.871 1 96.5 137 LEU A N 1
ATOM 1060 C CA . LEU A 1 137 ? 15.086 -0.74 2.541 1 96.5 137 LEU A CA 1
ATOM 1061 C C . LEU A 1 137 ? 14.711 -0.096 1.211 1 96.5 137 LEU A C 1
ATOM 1063 O O . LEU A 1 137 ? 14.367 -0.794 0.253 1 96.5 137 LEU A O 1
ATOM 1067 N N . SER A 1 138 ? 14.727 1.224 1.226 1 95.94 138 SER A N 1
ATOM 1068 C CA . SER A 1 138 ? 14.281 1.867 -0.007 1 95.94 138 SER A CA 1
ATOM 1069 C C . SER A 1 138 ? 14.953 3.223 -0.195 1 95.94 138 SER A C 1
ATOM 1071 O O . SER A 1 138 ? 15.578 3.746 0.73 1 95.94 138 SER A O 1
ATOM 1073 N N . MET A 1 139 ? 14.922 3.746 -1.379 1 95.62 139 MET A N 1
ATOM 1074 C CA . MET A 1 139 ? 15.367 5.078 -1.766 1 95.62 139 MET A CA 1
ATOM 1075 C C . MET A 1 139 ? 14.719 5.52 -3.072 1 95.62 139 MET A C 1
ATOM 1077 O O . MET A 1 139 ? 14.266 4.684 -3.855 1 95.62 139 MET A O 1
ATOM 1081 N N . PRO A 1 140 ? 14.617 6.809 -3.287 1 95.25 140 PRO A N 1
ATOM 1082 C CA . PRO A 1 140 ? 14.07 7.273 -4.562 1 95.25 140 PRO A CA 1
ATOM 1083 C C . PRO A 1 140 ? 14.969 6.934 -5.75 1 95.25 140 PRO A C 1
ATOM 1085 O O . PRO A 1 140 ? 16.188 7.066 -5.66 1 95.25 140 PRO A O 1
ATOM 1088 N N . GLY A 1 141 ? 14.352 6.422 -6.781 1 93.81 141 GLY A N 1
ATOM 1089 C CA . GLY A 1 141 ? 15.039 6.219 -8.047 1 93.81 141 GLY A CA 1
ATOM 1090 C C . GLY A 1 141 ? 14.781 7.324 -9.055 1 93.81 141 GLY A C 1
ATOM 1091 O O . GLY A 1 141 ? 13.789 7.297 -9.773 1 93.81 141 GLY A O 1
ATOM 1092 N N . ILE A 1 142 ? 15.664 8.242 -9.305 1 85.69 142 ILE A N 1
ATOM 1093 C CA . ILE A 1 142 ? 15.422 9.492 -10.016 1 85.69 142 ILE A CA 1
ATOM 1094 C C . ILE A 1 142 ? 15.703 9.297 -11.508 1 85.69 142 ILE A C 1
ATOM 1096 O O . ILE A 1 142 ? 15.32 10.133 -12.328 1 85.69 142 ILE A O 1
ATOM 1100 N N . ASN A 1 143 ? 16.297 8.203 -11.883 1 74.88 143 ASN A N 1
ATOM 1101 C CA . ASN A 1 143 ? 16.562 7.926 -13.289 1 74.88 143 ASN A CA 1
ATOM 1102 C C . ASN A 1 143 ? 16.062 6.535 -13.68 1 74.88 143 ASN A C 1
ATOM 1104 O O . ASN A 1 143 ? 16.719 5.531 -13.383 1 74.88 143 ASN A O 1
ATOM 1108 N N . GLU A 1 144 ? 15.055 6.527 -14.469 1 76.62 144 GLU A N 1
ATOM 1109 C CA . GLU A 1 144 ? 14.391 5.266 -14.766 1 76.62 144 GLU A CA 1
ATOM 1110 C C . GLU A 1 144 ? 15.141 4.477 -15.836 1 76.62 144 GLU A C 1
ATOM 1112 O O . GLU A 1 144 ? 14.875 3.293 -16.047 1 76.62 144 GLU A O 1
ATOM 1117 N N . SER A 1 145 ? 16.094 5.082 -16.422 1 78.75 145 SER A N 1
ATOM 1118 C CA . SER A 1 145 ? 16.75 4.41 -17.531 1 78.75 145 SER A CA 1
ATOM 1119 C C . SER A 1 145 ? 18.031 3.715 -17.062 1 78.75 145 SER A C 1
ATOM 1121 O O . SER A 1 145 ? 18.594 2.9 -17.797 1 78.75 145 SER A O 1
ATOM 1123 N N . LEU A 1 146 ? 18.375 3.951 -15.836 1 81.56 146 LEU A N 1
ATOM 1124 C CA . LEU A 1 146 ? 19.656 3.406 -15.367 1 81.56 146 LEU A CA 1
ATOM 1125 C C . LEU A 1 146 ? 19.516 1.929 -15.016 1 81.56 146 LEU A C 1
ATOM 1127 O O . LEU A 1 146 ? 18.516 1.521 -14.414 1 81.56 146 LEU A O 1
ATOM 1131 N N . VAL A 1 147 ? 20.5 1.152 -15.516 1 87.94 147 VAL A N 1
ATOM 1132 C CA . VAL A 1 147 ? 20.531 -0.263 -15.164 1 87.94 147 VAL A CA 1
ATOM 1133 C C . VAL A 1 147 ? 21.578 -0.5 -14.078 1 87.94 147 VAL A C 1
ATOM 1135 O O . VAL A 1 147 ? 21.734 -1.62 -13.586 1 87.94 147 VAL A O 1
ATOM 1138 N N . SER A 1 148 ? 22.281 0.569 -13.766 1 90.62 148 SER A N 1
ATOM 1139 C CA . SER A 1 148 ? 23.25 0.565 -12.672 1 90.62 148 SER A CA 1
ATOM 1140 C C . SER A 1 148 ? 23.438 1.964 -12.094 1 90.62 148 SER A C 1
ATOM 1142 O O . SER A 1 148 ? 23.047 2.955 -12.711 1 90.62 148 SER A O 1
ATOM 1144 N N . MET A 1 149 ? 23.938 1.984 -10.875 1 89.56 149 MET A N 1
ATOM 1145 C CA . MET A 1 149 ? 24.219 3.248 -10.195 1 89.56 149 MET A CA 1
ATOM 1146 C C . MET A 1 149 ? 25.422 3.109 -9.266 1 89.56 149 MET A C 1
ATOM 1148 O O . MET A 1 149 ? 25.797 1.996 -8.906 1 89.56 149 MET A O 1
ATOM 1152 N N . PRO A 1 150 ? 26.062 4.254 -9.031 1 88 150 PRO A N 1
ATOM 1153 C CA . PRO A 1 150 ? 27.047 4.168 -7.949 1 88 150 PRO A CA 1
ATOM 1154 C C . PRO A 1 150 ? 26.438 3.629 -6.648 1 88 150 PRO A C 1
ATOM 1156 O O . PRO A 1 150 ? 25.266 3.875 -6.359 1 88 150 PRO A O 1
ATOM 1159 N N . ALA A 1 151 ? 27.266 2.92 -5.922 1 87.81 151 ALA A N 1
ATOM 1160 C CA . ALA A 1 151 ? 26.797 2.428 -4.629 1 87.81 151 ALA A CA 1
ATOM 1161 C C . ALA A 1 151 ? 26.25 3.568 -3.771 1 87.81 151 ALA A C 1
ATOM 1163 O O . ALA A 1 151 ? 26.906 4.605 -3.627 1 87.81 151 ALA A O 1
ATOM 1164 N N . PRO A 1 152 ? 25.062 3.357 -3.248 1 90 152 PRO A N 1
ATOM 1165 C CA . PRO A 1 152 ? 24.5 4.453 -2.455 1 90 152 PRO A CA 1
ATOM 1166 C C . PRO A 1 152 ? 25.188 4.617 -1.102 1 90 152 PRO A C 1
ATOM 1168 O O . PRO A 1 152 ? 25.5 3.623 -0.439 1 90 152 PRO A O 1
ATOM 1171 N N . GLY A 1 153 ? 25.406 5.867 -0.746 1 90.44 153 GLY A N 1
ATOM 1172 C CA . GLY A 1 153 ? 25.984 6.133 0.565 1 90.44 153 GLY A CA 1
ATOM 1173 C C . GLY A 1 153 ? 24.969 6.074 1.685 1 90.44 153 GLY A C 1
ATOM 1174 O O . GLY A 1 153 ? 25.328 5.965 2.857 1 90.44 153 GLY A O 1
ATOM 1175 N N . GLN A 1 154 ? 23.734 6.156 1.276 1 93.5 154 GLN A N 1
ATOM 1176 C CA . GLN A 1 154 ? 22.641 6.184 2.244 1 93.5 154 GLN A CA 1
ATOM 1177 C C . GLN A 1 154 ? 21.406 5.492 1.69 1 93.5 154 GLN A C 1
ATOM 1179 O O . GLN A 1 154 ? 21.094 5.617 0.504 1 93.5 154 GLN A O 1
ATOM 1184 N N . ILE A 1 155 ? 20.75 4.68 2.537 1 94.5 155 ILE A N 1
ATOM 1185 C CA . ILE A 1 155 ? 19.5 4.016 2.225 1 94.5 155 ILE A CA 1
ATOM 1186 C C . ILE A 1 155 ? 18.562 4.098 3.428 1 94.5 155 ILE A C 1
ATOM 1188 O O . ILE A 1 155 ? 19 4.355 4.551 1 94.5 155 ILE A O 1
ATOM 1192 N N . TYR A 1 156 ? 17.297 3.979 3.174 1 96.94 156 TYR A N 1
ATOM 1193 C CA . TYR A 1 156 ? 16.328 4.203 4.234 1 96.94 156 TYR A CA 1
ATOM 1194 C C . TYR A 1 156 ? 15.594 2.914 4.59 1 96.94 156 TYR A C 1
ATOM 1196 O O . TYR A 1 156 ? 15.273 2.111 3.709 1 96.94 156 TYR A O 1
ATOM 1204 N N . ARG A 1 157 ? 15.352 2.744 5.859 1 96.69 157 ARG A N 1
ATOM 1205 C CA . ARG A 1 157 ? 14.664 1.563 6.371 1 96.69 157 ARG A CA 1
ATOM 1206 C C . ARG A 1 157 ? 13.281 1.926 6.91 1 96.69 157 ARG A C 1
ATOM 1208 O O . ARG A 1 157 ? 13.172 2.666 7.887 1 96.69 157 ARG A O 1
ATOM 1215 N N . VAL A 1 158 ? 12.289 1.48 6.27 1 95 158 VAL A N 1
ATOM 1216 C CA . VAL A 1 158 ? 10.953 1.593 6.855 1 95 158 VAL A CA 1
ATOM 1217 C C . VAL A 1 158 ? 10.766 0.512 7.918 1 95 158 VAL A C 1
ATOM 1219 O O . VAL A 1 158 ? 10.859 -0.682 7.617 1 95 158 VAL A O 1
ATOM 1222 N N . GLN A 1 159 ? 10.531 0.968 9.094 1 92.31 159 GLN A N 1
ATOM 1223 C CA . GLN A 1 159 ? 10.359 0.07 10.227 1 92.31 159 GLN A CA 1
ATOM 1224 C C . GLN A 1 159 ? 9.094 0.41 11.008 1 92.31 159 GLN A C 1
ATOM 1226 O O . GLN A 1 159 ? 8.703 1.576 11.086 1 92.31 159 GLN A O 1
ATOM 1231 N N . TYR A 1 160 ? 8.5 -0.61 11.609 1 94.25 160 TYR A N 1
ATOM 1232 C CA . TYR A 1 160 ? 7.211 -0.406 12.266 1 94.25 160 TYR A CA 1
ATOM 1233 C C . TYR A 1 160 ? 7.375 -0.342 13.781 1 94.25 160 TYR A C 1
ATOM 1235 O O . TYR A 1 160 ? 8.062 -1.176 14.375 1 94.25 160 TYR A O 1
ATOM 1243 N N . MET A 1 161 ? 6.793 0.613 14.352 1 92.69 161 MET A N 1
ATOM 1244 C CA . MET A 1 161 ? 6.984 0.949 15.758 1 92.69 161 MET A CA 1
ATOM 1245 C C . MET A 1 161 ? 6.379 -0.123 16.656 1 92.69 161 MET A C 1
ATOM 1247 O O . MET A 1 161 ? 5.246 -0.556 16.438 1 92.69 161 MET A O 1
ATOM 1251 N N . LYS A 1 162 ? 7.098 -0.456 17.656 1 91.75 162 LYS A N 1
ATOM 1252 C CA . LYS A 1 162 ? 6.645 -1.47 18.594 1 91.75 162 LYS A CA 1
ATOM 1253 C C . LYS A 1 162 ? 5.379 -1.018 19.328 1 91.75 162 LYS A C 1
ATOM 1255 O O . LYS A 1 162 ? 5.309 0.11 19.812 1 91.75 162 LYS A O 1
ATOM 1260 N N . ASN A 1 163 ? 4.402 -1.813 19.312 1 90.94 163 ASN A N 1
ATOM 1261 C CA . ASN A 1 163 ? 3.148 -1.692 20.047 1 90.94 163 ASN A CA 1
ATOM 1262 C C . ASN A 1 163 ? 2.328 -0.498 19.578 1 90.94 163 ASN A C 1
ATOM 1264 O O . ASN A 1 163 ? 1.565 0.086 20.344 1 90.94 163 ASN A O 1
ATOM 1268 N N . ARG A 1 164 ? 2.494 -0.086 18.391 1 91.56 164 ARG A N 1
ATOM 1269 C CA . ARG A 1 164 ? 1.713 0.992 17.797 1 91.56 164 ARG A CA 1
ATOM 1270 C C . ARG A 1 164 ? 1.018 0.523 16.531 1 91.56 164 ARG A C 1
ATOM 1272 O O . ARG A 1 164 ? 0.593 1.342 15.703 1 91.56 164 ARG A O 1
ATOM 1279 N N . ASN A 1 165 ? 1.004 -0.757 16.375 1 94.12 165 ASN A N 1
ATOM 1280 C CA . ASN A 1 165 ? 0.343 -1.381 15.227 1 94.12 165 ASN A CA 1
ATOM 1281 C C . ASN A 1 165 ? -0.944 -2.088 15.641 1 94.12 165 ASN A C 1
ATOM 1283 O O . ASN A 1 165 ? -1.353 -2.012 16.797 1 94.12 165 ASN A O 1
ATOM 1287 N N . ASP A 1 166 ? -1.637 -2.697 14.703 1 94.25 166 ASP A N 1
ATOM 1288 C CA . ASP A 1 166 ? -2.914 -3.35 14.984 1 94.25 166 ASP A CA 1
ATOM 1289 C C . ASP A 1 166 ? -2.75 -4.469 16 1 94.25 166 ASP A C 1
ATOM 1291 O O . ASP A 1 166 ? -3.67 -4.754 16.781 1 94.25 166 ASP A O 1
ATOM 1295 N N . PHE A 1 167 ? -1.634 -5.078 15.969 1 94.88 167 PHE A N 1
ATOM 1296 C CA . PHE A 1 167 ? -1.289 -6.098 16.953 1 94.88 167 PHE A CA 1
ATOM 1297 C C . PHE A 1 167 ? -0.106 -5.648 17.812 1 94.88 167 PHE A C 1
ATOM 1299 O O . PHE A 1 167 ? 0.704 -4.828 17.375 1 94.88 167 PHE A O 1
ATOM 1306 N N . GLU A 1 168 ? 0.012 -6.133 19.078 1 94 168 GLU A N 1
ATOM 1307 C CA . GLU A 1 168 ? 1.175 -5.855 19.922 1 94 168 GLU A CA 1
ATOM 1308 C C . GLU A 1 168 ? 2.455 -6.391 19.281 1 94 168 GLU A C 1
ATOM 1310 O O . GLU A 1 168 ? 2.445 -7.453 18.656 1 94 168 GLU A O 1
ATOM 1315 N N . GLY A 1 169 ? 3.465 -5.637 19.484 1 94.5 169 GLY A N 1
ATOM 1316 C CA . GLY A 1 169 ? 4.727 -5.969 18.844 1 94.5 169 GLY A CA 1
ATOM 1317 C C . GLY A 1 169 ? 5.098 -5.012 17.719 1 94.5 169 GLY A C 1
ATOM 1318 O O . GLY A 1 169 ? 4.84 -3.811 17.812 1 94.5 169 GLY A O 1
ATOM 1319 N N . ASN A 1 170 ? 5.84 -5.543 16.719 1 94.62 170 ASN A N 1
ATOM 1320 C CA . ASN A 1 170 ? 6.359 -4.637 15.711 1 94.62 170 ASN A CA 1
ATOM 1321 C C . ASN A 1 170 ? 6.023 -5.121 14.297 1 94.62 170 ASN A C 1
ATOM 1323 O O . ASN A 1 170 ? 6.695 -4.75 13.336 1 94.62 170 ASN A O 1
ATOM 1327 N N . CYS A 1 171 ? 5.004 -5.988 14.18 1 96 171 CYS A N 1
ATOM 1328 C CA . CYS A 1 171 ? 4.645 -6.516 12.875 1 96 171 CYS A CA 1
ATOM 1329 C C . CYS A 1 171 ? 3.576 -5.652 12.211 1 96 171 CYS A C 1
ATOM 1331 O O . CYS A 1 171 ? 2.576 -5.305 12.844 1 96 171 CYS A O 1
ATOM 1333 N N . ARG A 1 172 ? 3.812 -5.387 10.961 1 96.31 172 ARG A N 1
ATOM 1334 C CA . ARG A 1 172 ? 2.803 -4.738 10.125 1 96.31 172 ARG A CA 1
ATOM 1335 C C . ARG A 1 172 ? 1.839 -5.762 9.539 1 96.31 172 ARG A C 1
ATOM 1337 O O . ARG A 1 172 ? 2.252 -6.852 9.141 1 96.31 172 ARG A O 1
ATOM 1344 N N . VAL A 1 173 ? 0.623 -5.367 9.438 1 97 173 VAL A N 1
ATOM 1345 C CA . VAL A 1 173 ? -0.363 -6.242 8.812 1 97 173 VAL A CA 1
ATOM 1346 C C . VAL A 1 173 ? 0.072 -6.574 7.391 1 97 173 VAL A C 1
ATOM 1348 O O . VAL A 1 173 ? 0.446 -5.684 6.625 1 97 173 VAL A O 1
ATOM 1351 N N . GLY A 1 174 ? 0.069 -7.875 7.086 1 97.19 174 GLY A N 1
ATOM 1352 C CA . GLY A 1 174 ? 0.346 -8.359 5.742 1 97.19 174 GLY A CA 1
ATOM 1353 C C . GLY A 1 174 ? 1.827 -8.406 5.418 1 97.19 174 GLY A C 1
ATOM 1354 O O . GLY A 1 174 ? 2.217 -8.828 4.328 1 97.19 174 GLY A O 1
ATOM 1355 N N . GLN A 1 175 ? 2.656 -8.07 6.285 1 96.75 175 GLN A N 1
ATOM 1356 C CA . GLN A 1 175 ? 4.078 -7.938 5.992 1 96.75 175 GLN A CA 1
ATOM 1357 C C . GLN A 1 175 ? 4.723 -9.305 5.762 1 96.75 175 GLN A C 1
ATOM 1359 O O . GLN A 1 175 ? 4.402 -10.266 6.457 1 96.75 175 GLN A O 1
ATOM 1364 N N . LEU A 1 176 ? 5.578 -9.391 4.66 1 97.81 176 LEU A N 1
ATOM 1365 C CA . LEU A 1 176 ? 6.441 -10.555 4.504 1 97.81 176 LEU A CA 1
ATOM 1366 C C . LEU A 1 176 ? 7.375 -10.703 5.699 1 97.81 176 LEU A C 1
ATOM 1368 O O . LEU A 1 176 ? 7.953 -9.727 6.168 1 97.81 176 LEU A O 1
ATOM 1372 N N . THR A 1 177 ? 7.52 -11.898 6.211 1 96.62 177 THR A N 1
ATOM 1373 C CA . THR A 1 177 ? 8.406 -12.141 7.344 1 96.62 177 THR A CA 1
ATOM 1374 C C . THR A 1 177 ? 9.789 -12.562 6.871 1 96.62 177 THR A C 1
ATOM 1376 O O . THR A 1 177 ? 10 -12.805 5.68 1 96.62 177 THR A O 1
ATOM 1379 N N . LEU A 1 178 ? 10.719 -12.617 7.848 1 95.81 178 LEU A N 1
ATOM 1380 C CA . LEU A 1 178 ? 12.039 -13.133 7.512 1 95.81 178 LEU A CA 1
ATOM 1381 C C . LEU A 1 178 ? 11.961 -14.57 7.02 1 95.81 178 LEU A C 1
ATOM 1383 O O . LEU A 1 178 ? 12.648 -14.945 6.066 1 95.81 178 LEU A O 1
ATOM 1387 N N . LYS A 1 179 ? 11.148 -15.344 7.672 1 94.81 179 LYS A N 1
ATOM 1388 C CA . LYS A 1 179 ? 10.914 -16.703 7.195 1 94.81 179 LYS A CA 1
ATOM 1389 C C . LYS A 1 179 ? 10.414 -16.703 5.754 1 94.81 179 LYS A C 1
ATOM 1391 O O . LYS A 1 179 ? 10.836 -17.531 4.945 1 94.81 179 LYS A O 1
ATOM 1396 N N . GLY A 1 180 ? 9.484 -15.797 5.453 1 96.56 180 GLY A N 1
ATOM 1397 C CA . GLY A 1 180 ? 8.984 -15.672 4.094 1 96.56 180 GLY A CA 1
ATOM 1398 C C . GLY A 1 180 ? 10.062 -15.305 3.092 1 96.56 180 GLY A C 1
ATOM 1399 O O . GLY A 1 180 ? 10.109 -15.859 1.993 1 96.56 180 GLY A O 1
ATOM 1400 N N . HIS A 1 181 ? 10.859 -14.367 3.469 1 96.88 181 HIS A N 1
ATOM 1401 C CA . HIS A 1 181 ? 12.008 -14.008 2.643 1 96.88 181 HIS A CA 1
ATOM 1402 C C . HIS A 1 181 ? 12.891 -15.219 2.367 1 96.88 181 HIS A C 1
ATOM 1404 O O . HIS A 1 181 ? 13.289 -15.453 1.224 1 96.88 181 HIS A O 1
ATOM 1410 N N . ASP A 1 182 ? 13.18 -15.977 3.387 1 95 182 ASP A N 1
ATOM 1411 C CA . ASP A 1 182 ? 14.047 -17.141 3.25 1 95 182 ASP A CA 1
ATOM 1412 C C . ASP A 1 182 ? 13.414 -18.203 2.35 1 95 182 ASP A C 1
ATOM 1414 O O . ASP A 1 182 ? 14.117 -18.859 1.58 1 95 182 ASP A O 1
ATOM 1418 N N . MET A 1 183 ? 12.141 -18.391 2.494 1 94.81 183 MET A N 1
ATOM 1419 C CA . MET A 1 183 ? 11.422 -19.312 1.616 1 94.81 183 MET A CA 1
ATOM 1420 C C . MET A 1 183 ? 11.609 -18.922 0.153 1 94.81 183 MET A C 1
ATOM 1422 O O . MET A 1 183 ? 11.945 -19.766 -0.679 1 94.81 183 MET A O 1
ATOM 1426 N N . GLU A 1 184 ? 11.414 -17.656 -0.08 1 96.25 184 GLU A N 1
ATOM 1427 C CA . GLU A 1 184 ? 11.469 -17.172 -1.455 1 96.25 184 GLU A CA 1
ATOM 1428 C C . GLU A 1 184 ? 12.898 -17.188 -1.986 1 96.25 184 GLU A C 1
ATOM 1430 O O . GLU A 1 184 ? 13.125 -17.453 -3.168 1 96.25 184 GLU A O 1
ATOM 1435 N N . PHE A 1 185 ? 13.867 -16.875 -1.162 1 95.12 185 PHE A N 1
ATOM 1436 C CA . PHE A 1 185 ? 15.266 -16.984 -1.547 1 95.12 185 PHE A CA 1
ATOM 1437 C C . PHE A 1 185 ? 15.609 -18.422 -1.952 1 95.12 185 PHE A C 1
ATOM 1439 O O . PHE A 1 185 ? 16.266 -18.641 -2.969 1 95.12 185 PHE A O 1
ATOM 1446 N N . THR A 1 186 ? 15.156 -19.328 -1.14 1 94 186 THR A N 1
ATOM 1447 C CA . THR A 1 186 ? 15.375 -20.75 -1.434 1 94 186 THR A CA 1
ATOM 1448 C C . THR A 1 186 ? 14.719 -21.125 -2.756 1 94 186 THR A C 1
ATOM 1450 O O . THR A 1 186 ? 15.312 -21.859 -3.559 1 94 186 THR A O 1
ATOM 1453 N N . LEU A 1 187 ? 13.531 -20.656 -2.951 1 94.88 187 LEU A N 1
ATOM 1454 C CA . LEU A 1 187 ? 12.867 -20.891 -4.227 1 94.88 187 LEU A CA 1
ATOM 1455 C C . LEU A 1 187 ? 13.703 -20.375 -5.387 1 94.88 187 LEU A C 1
ATOM 1457 O O . LEU A 1 187 ? 13.805 -21.016 -6.43 1 94.88 187 LEU A O 1
ATOM 1461 N N . GLY A 1 188 ? 14.281 -19.188 -5.191 1 95.75 188 GLY A N 1
ATOM 1462 C CA . GLY A 1 188 ? 15.203 -18.672 -6.184 1 95.75 188 GLY A CA 1
ATOM 1463 C C . GLY A 1 188 ? 16.359 -19.609 -6.496 1 95.75 188 GLY A C 1
ATOM 1464 O O . GLY A 1 188 ? 16.719 -19.781 -7.656 1 95.75 188 GLY A O 1
ATOM 1465 N N . THR A 1 189 ? 16.891 -20.234 -5.516 1 94.31 189 THR A N 1
ATOM 1466 C CA . THR A 1 189 ? 17.984 -21.172 -5.727 1 94.31 189 THR A CA 1
ATOM 1467 C C . THR A 1 189 ? 17.516 -22.391 -6.504 1 94.31 189 THR A C 1
ATOM 1469 O O . THR A 1 189 ? 18.281 -22.953 -7.297 1 94.31 189 THR A O 1
ATOM 1472 N N . ILE A 1 190 ? 16.328 -22.75 -6.266 1 94.12 190 ILE A N 1
ATOM 1473 C CA . ILE A 1 190 ? 15.734 -23.859 -7.004 1 94.12 190 ILE A CA 1
ATOM 1474 C C . ILE A 1 190 ? 15.609 -23.484 -8.477 1 94.12 190 ILE A C 1
ATOM 1476 O O . ILE A 1 190 ? 15.984 -24.266 -9.352 1 94.12 190 ILE A O 1
ATOM 1480 N N . PHE A 1 191 ? 15.109 -22.328 -8.75 1 96.94 191 PHE A N 1
ATOM 1481 C CA . PHE A 1 191 ? 15 -21.859 -10.133 1 96.94 191 PHE A CA 1
ATOM 1482 C C . PHE A 1 191 ? 16.375 -21.734 -10.773 1 96.94 191 PHE A C 1
ATOM 1484 O O . PHE A 1 191 ? 16.547 -22.062 -11.953 1 96.94 191 PHE A O 1
ATOM 1491 N N . LYS A 1 192 ? 17.312 -21.25 -10 1 97 192 LYS A N 1
ATOM 1492 C CA . LYS A 1 192 ? 18.688 -21.156 -10.492 1 97 192 LYS A CA 1
ATOM 1493 C C . LYS A 1 192 ? 19.203 -22.516 -10.953 1 97 192 LYS A C 1
ATOM 1495 O O . LYS A 1 192 ? 19.703 -22.656 -12.07 1 97 192 LYS A O 1
ATOM 1500 N N . SER A 1 193 ? 19.062 -23.484 -10.141 1 95.12 193 SER A N 1
ATOM 1501 C CA . SER A 1 193 ? 19.547 -24.828 -10.43 1 95.12 193 SER A CA 1
ATOM 1502 C C . SER A 1 193 ? 18.859 -25.406 -11.664 1 95.12 193 SER A C 1
ATOM 1504 O O . SER A 1 193 ? 19.484 -26.141 -12.438 1 95.12 193 SER A O 1
ATOM 1506 N N . ALA A 1 194 ? 17.688 -25.078 -11.867 1 96.75 194 ALA A N 1
ATOM 1507 C CA . ALA A 1 194 ? 16.891 -25.688 -12.945 1 96.75 194 ALA A CA 1
ATOM 1508 C C . ALA A 1 194 ? 17.141 -24.953 -14.266 1 96.75 194 ALA A C 1
ATOM 1510 O O . ALA A 1 194 ? 17.25 -25.594 -15.312 1 96.75 194 ALA A O 1
ATOM 1511 N N . TYR A 1 195 ? 17.219 -23.625 -14.211 1 97.94 195 TYR A N 1
ATOM 1512 C CA . TYR A 1 195 ? 17.031 -22.906 -15.453 1 97.94 195 TYR A CA 1
ATOM 1513 C C . TYR A 1 195 ? 18.281 -22.141 -15.844 1 97.94 195 TYR A C 1
ATOM 1515 O O . TYR A 1 195 ? 18.469 -21.766 -17 1 97.94 195 TYR A O 1
ATOM 1523 N N . VAL A 1 196 ? 19.125 -21.766 -14.898 1 96.19 196 VAL A N 1
ATOM 1524 C CA . VAL A 1 196 ? 20.375 -21.062 -15.211 1 96.19 196 VAL A CA 1
ATOM 1525 C C . VAL A 1 196 ? 21.375 -22.047 -15.82 1 96.19 196 VAL A C 1
ATOM 1527 O O . VAL A 1 196 ? 21.609 -23.125 -15.281 1 96.19 196 VAL A O 1
ATOM 1530 N N . GLY A 1 197 ? 22.047 -21.703 -16.906 1 93.88 197 GLY A N 1
ATOM 1531 C CA . GLY A 1 197 ? 22.922 -22.609 -17.641 1 93.88 197 GLY A CA 1
ATOM 1532 C C . GLY A 1 197 ? 22.188 -23.391 -18.719 1 93.88 197 GLY A C 1
ATOM 1533 O O . GLY A 1 197 ? 22.812 -23.812 -19.703 1 93.88 197 GLY A O 1
ATOM 1534 N N . ARG A 1 198 ? 20.906 -23.672 -18.531 1 94.69 198 ARG A N 1
ATOM 1535 C CA . ARG A 1 198 ? 20.094 -24.406 -19.5 1 94.69 198 ARG A CA 1
ATOM 1536 C C . ARG A 1 198 ? 19.297 -23.453 -20.391 1 94.69 198 ARG A C 1
ATOM 1538 O O . ARG A 1 198 ? 19.234 -23.625 -21.594 1 94.69 198 ARG A O 1
ATOM 1545 N N . LEU A 1 199 ? 18.703 -22.5 -19.703 1 96.81 199 LEU A N 1
ATOM 1546 C CA . LEU A 1 199 ? 17.875 -21.5 -20.375 1 96.81 199 LEU A CA 1
ATOM 1547 C C . LEU A 1 199 ? 18.5 -20.125 -20.297 1 96.81 199 LEU A C 1
ATOM 1549 O O . LEU A 1 199 ? 18.5 -19.375 -21.266 1 96.81 199 LEU A O 1
ATOM 1553 N N . LEU A 1 200 ? 19.094 -19.844 -19.172 1 97.06 200 LEU A N 1
ATOM 1554 C CA . LEU A 1 200 ? 19.578 -18.5 -18.859 1 97.06 200 LEU A CA 1
ATOM 1555 C C . LEU A 1 200 ? 21.094 -18.5 -18.703 1 97.06 200 LEU A C 1
ATOM 1557 O O . LEU A 1 200 ? 21.688 -19.484 -18.281 1 97.06 200 LEU A O 1
ATOM 1561 N N . ASN A 1 201 ? 21.719 -17.281 -19 1 93.75 201 ASN A N 1
ATOM 1562 C CA . ASN A 1 201 ? 23.125 -17.062 -18.703 1 93.75 201 ASN A CA 1
ATOM 1563 C C . ASN A 1 201 ? 23.406 -17.109 -17.203 1 93.75 201 ASN A C 1
ATOM 1565 O O . ASN A 1 201 ? 22.547 -16.766 -16.391 1 93.75 201 ASN A O 1
ATOM 1569 N N . PRO A 1 202 ? 24.578 -17.578 -16.875 1 92.25 202 PRO A N 1
ATOM 1570 C CA . PRO A 1 202 ? 24.922 -17.625 -15.453 1 92.25 202 PRO A CA 1
ATOM 1571 C C . PRO A 1 202 ? 24.875 -16.25 -14.789 1 92.25 202 PRO A C 1
ATOM 1573 O O . PRO A 1 202 ? 24.516 -16.141 -13.609 1 92.25 202 PRO A O 1
ATOM 1576 N N . ASP A 1 203 ? 25.234 -15.242 -15.578 1 90.44 203 ASP A N 1
ATOM 1577 C CA . ASP A 1 203 ? 25.094 -13.875 -15.094 1 90.44 203 ASP A CA 1
ATOM 1578 C C . ASP A 1 203 ? 23.766 -13.273 -15.531 1 90.44 203 ASP A C 1
ATOM 1580 O O . ASP A 1 203 ? 23.328 -13.492 -16.656 1 90.44 203 ASP A O 1
ATOM 1584 N N . LEU A 1 204 ? 23.203 -12.539 -14.664 1 93.12 204 LEU A N 1
ATOM 1585 C CA . LEU A 1 204 ? 21.922 -11.93 -14.969 1 93.12 204 LEU A CA 1
ATOM 1586 C C . LEU A 1 204 ? 22.016 -11.055 -16.203 1 93.12 204 LEU A C 1
ATOM 1588 O O . LEU A 1 204 ? 22.812 -10.125 -16.266 1 93.12 204 LEU A O 1
ATOM 1592 N N . ASN A 1 205 ? 21.359 -11.398 -17.188 1 93.44 205 ASN A N 1
ATOM 1593 C CA . ASN A 1 205 ? 21.125 -10.609 -18.391 1 93.44 205 ASN A CA 1
ATOM 1594 C C . ASN A 1 205 ? 19.688 -10.102 -18.453 1 93.44 205 ASN A C 1
ATOM 1596 O O . ASN A 1 205 ? 18.75 -10.883 -18.672 1 93.44 205 ASN A O 1
ATOM 1600 N N . LEU A 1 206 ? 19.516 -8.852 -18.328 1 92.81 206 LEU A N 1
ATOM 1601 C CA . LEU A 1 206 ? 18.203 -8.25 -18.188 1 92.81 206 LEU A CA 1
ATOM 1602 C C . LEU A 1 206 ? 17.391 -8.422 -19.469 1 92.81 206 LEU A C 1
ATOM 1604 O O . LEU A 1 206 ? 16.156 -8.273 -19.453 1 92.81 206 LEU A O 1
ATOM 1608 N N . ASP A 1 207 ? 17.984 -8.734 -20.562 1 93 207 ASP A N 1
ATOM 1609 C CA . ASP A 1 207 ? 17.281 -8.953 -21.812 1 93 207 ASP A CA 1
ATOM 1610 C C . ASP A 1 207 ? 16.609 -10.328 -21.844 1 93 207 ASP A C 1
ATOM 1612 O O . ASP A 1 207 ? 15.695 -10.562 -22.625 1 93 207 ASP A O 1
ATOM 1616 N N . GLU A 1 208 ? 17.109 -11.25 -21 1 95.31 208 GLU A N 1
ATOM 1617 C CA . GLU A 1 208 ? 16.625 -12.633 -21.016 1 95.31 208 GLU A CA 1
ATOM 1618 C C . GLU A 1 208 ? 15.5 -12.844 -20.016 1 95.31 208 GLU A C 1
ATOM 1620 O O . GLU A 1 208 ? 14.828 -13.875 -20.031 1 95.31 208 GLU A O 1
ATOM 1625 N N . VAL A 1 209 ? 15.32 -11.805 -19.188 1 96.88 209 VAL A N 1
ATOM 1626 C CA . VAL A 1 209 ? 14.391 -12.031 -18.094 1 96.88 209 VAL A CA 1
ATOM 1627 C C . VAL A 1 209 ? 13.352 -10.914 -18.047 1 96.88 209 VAL A C 1
ATOM 1629 O O . VAL A 1 209 ? 13.578 -9.828 -18.594 1 96.88 209 VAL A O 1
ATOM 1632 N N . TYR A 1 210 ? 12.211 -11.234 -17.531 1 97.12 210 TYR A N 1
ATOM 1633 C CA . TYR A 1 210 ? 11.141 -10.305 -17.219 1 97.12 210 TYR A CA 1
ATOM 1634 C C . TYR A 1 210 ? 10.523 -10.617 -15.852 1 97.12 210 TYR A C 1
ATOM 1636 O O . TYR A 1 210 ? 9.906 -11.672 -15.672 1 97.12 210 TYR A O 1
ATOM 1644 N N . PHE A 1 211 ? 10.75 -9.703 -14.914 1 98.12 211 PHE A N 1
ATOM 1645 C CA . PHE A 1 211 ? 10.219 -9.891 -13.57 1 98.12 211 PHE A CA 1
ATOM 1646 C C . PHE A 1 211 ? 9.023 -8.977 -13.328 1 98.12 211 PHE A C 1
ATOM 1648 O O . PHE A 1 211 ? 9.102 -7.77 -13.547 1 98.12 211 PHE A O 1
ATOM 1655 N N . ARG A 1 212 ? 8 -9.602 -12.859 1 97.5 212 ARG A N 1
ATOM 1656 C CA . ARG A 1 212 ? 6.77 -8.867 -12.602 1 97.5 212 ARG A CA 1
ATOM 1657 C C . ARG A 1 212 ? 6.191 -9.227 -11.234 1 97.5 212 ARG A C 1
ATOM 1659 O O . ARG A 1 212 ? 6.336 -10.359 -10.773 1 97.5 212 ARG A O 1
ATOM 1666 N N . SER A 1 213 ? 5.562 -8.258 -10.586 1 98.31 213 SER A N 1
ATOM 1667 C CA . SER A 1 213 ? 4.836 -8.445 -9.336 1 98.31 213 SER A CA 1
ATOM 1668 C C . SER A 1 213 ? 3.588 -7.566 -9.289 1 98.31 213 SER A C 1
ATOM 1670 O O . SER A 1 213 ? 3.535 -6.516 -9.93 1 98.31 213 SER A O 1
ATOM 1672 N N . ASP A 1 214 ? 2.568 -8.094 -8.625 1 97.12 214 ASP A N 1
ATOM 1673 C CA . ASP A 1 214 ? 1.527 -7.109 -8.352 1 97.12 214 ASP A CA 1
ATOM 1674 C C . ASP A 1 214 ? 2.014 -6.059 -7.355 1 97.12 214 ASP A C 1
ATOM 1676 O O . ASP A 1 214 ? 3.143 -6.133 -6.871 1 97.12 214 ASP A O 1
ATOM 1680 N N . ASP A 1 215 ? 1.216 -5.066 -7.18 1 96.19 215 ASP A N 1
ATOM 1681 C CA . ASP A 1 215 ? 1.663 -3.877 -6.461 1 96.19 215 ASP A CA 1
ATOM 1682 C C . ASP A 1 215 ? 1.337 -3.982 -4.973 1 96.19 215 ASP A C 1
ATOM 1684 O O . ASP A 1 215 ? 0.708 -3.088 -4.406 1 96.19 215 ASP A O 1
ATOM 1688 N N . VAL A 1 216 ? 1.773 -5.027 -4.309 1 97.06 216 VAL A N 1
ATOM 1689 C CA . VAL A 1 216 ? 1.684 -5.262 -2.869 1 97.06 216 VAL A CA 1
ATOM 1690 C C . VAL A 1 216 ? 3.08 -5.492 -2.295 1 97.06 216 VAL A C 1
ATOM 1692 O O . VAL A 1 216 ? 3.857 -6.285 -2.834 1 97.06 216 VAL A O 1
ATOM 1695 N N . PRO A 1 217 ? 3.4 -4.871 -1.199 1 95.94 217 PRO A N 1
ATOM 1696 C CA . PRO A 1 217 ? 4.773 -4.918 -0.688 1 95.94 217 PRO A CA 1
ATOM 1697 C C . PRO A 1 217 ? 5.277 -6.344 -0.481 1 95.94 217 PRO A C 1
ATOM 1699 O O . PRO A 1 217 ? 6.414 -6.66 -0.842 1 95.94 217 PRO A O 1
ATOM 1702 N N . ARG A 1 218 ? 4.496 -7.219 0.054 1 97.62 218 ARG A N 1
ATOM 1703 C CA . ARG A 1 218 ? 4.969 -8.57 0.353 1 97.62 218 ARG A CA 1
ATOM 1704 C C . ARG A 1 218 ? 5.25 -9.344 -0.927 1 97.62 218 ARG A C 1
ATOM 1706 O O . ARG A 1 218 ? 6.152 -10.188 -0.965 1 97.62 218 ARG A O 1
ATOM 1713 N N . THR A 1 219 ? 4.484 -9.102 -2.016 1 98.62 219 THR A N 1
ATOM 1714 C CA . THR A 1 219 ? 4.738 -9.805 -3.271 1 98.62 219 THR A CA 1
ATOM 1715 C C . THR A 1 219 ? 5.973 -9.234 -3.967 1 98.62 219 THR A C 1
ATOM 1717 O O . THR A 1 219 ? 6.738 -9.969 -4.586 1 98.62 219 THR A O 1
ATOM 1720 N N . VAL A 1 220 ? 6.18 -7.922 -3.855 1 98.25 220 VAL A N 1
ATOM 1721 C CA . VAL A 1 220 ? 7.375 -7.293 -4.406 1 98.25 220 VAL A CA 1
ATOM 1722 C C . VAL A 1 220 ? 8.617 -7.828 -3.697 1 98.25 220 VAL A C 1
ATOM 1724 O O . VAL A 1 220 ? 9.578 -8.242 -4.348 1 98.25 220 VAL A O 1
ATOM 1727 N N . LEU A 1 221 ? 8.531 -7.898 -2.389 1 98.06 221 LEU A N 1
ATOM 1728 C CA . LEU A 1 221 ? 9.656 -8.398 -1.609 1 98.06 221 LEU A CA 1
ATOM 1729 C C . LEU A 1 221 ? 9.914 -9.875 -1.915 1 98.06 221 LEU A C 1
ATOM 1731 O O . LEU A 1 221 ? 11.062 -10.32 -1.902 1 98.06 221 LEU A O 1
ATOM 1735 N N . SER A 1 222 ? 8.859 -10.578 -2.146 1 98.69 222 SER A N 1
ATOM 1736 C CA . SER A 1 222 ? 9.016 -11.977 -2.531 1 98.69 222 SER A CA 1
ATOM 1737 C C . SER A 1 222 ? 9.734 -12.109 -3.867 1 98.69 222 SER A C 1
ATOM 1739 O O . SER A 1 222 ? 10.633 -12.945 -4.016 1 98.69 222 SER A O 1
ATOM 1741 N N . ALA A 1 223 ? 9.375 -11.266 -4.812 1 98.81 223 ALA A N 1
ATOM 1742 C CA . ALA A 1 223 ? 10.07 -11.266 -6.098 1 98.81 223 ALA A CA 1
ATOM 1743 C C . ALA A 1 223 ? 11.547 -10.945 -5.918 1 98.81 223 ALA A C 1
ATOM 1745 O O . ALA A 1 223 ? 12.406 -11.617 -6.484 1 98.81 223 ALA A O 1
ATOM 1746 N N . GLU A 1 224 ? 11.82 -9.922 -5.145 1 98.12 224 GLU A N 1
ATOM 1747 C CA . GLU A 1 224 ? 13.203 -9.531 -4.883 1 98.12 224 GLU A CA 1
ATOM 1748 C C . GLU A 1 224 ? 14 -10.688 -4.285 1 98.12 224 GLU A C 1
ATOM 1750 O O . GLU A 1 224 ? 15.148 -10.914 -4.66 1 98.12 224 GLU A O 1
ATOM 1755 N N . SER A 1 225 ? 13.367 -11.406 -3.402 1 97.56 225 SER A N 1
ATOM 1756 C CA . SER A 1 225 ? 14.016 -12.516 -2.717 1 97.56 225 SER A CA 1
ATOM 1757 C C . SER A 1 225 ? 14.305 -13.664 -3.678 1 97.56 225 SER A C 1
ATOM 1759 O O . SER A 1 225 ? 15.391 -14.25 -3.65 1 97.56 225 SER A O 1
ATOM 1761 N N . VAL A 1 226 ? 13.336 -13.969 -4.504 1 97.81 226 VAL A N 1
ATOM 1762 C CA . VAL A 1 226 ? 13.523 -15.023 -5.492 1 97.81 226 VAL A CA 1
ATOM 1763 C C . VAL A 1 226 ? 14.664 -14.648 -6.438 1 97.81 226 VAL A C 1
ATOM 1765 O O . VAL A 1 226 ? 15.547 -15.461 -6.711 1 97.81 226 VAL A O 1
ATOM 1768 N N . ILE A 1 227 ? 14.68 -13.406 -6.918 1 98 227 ILE A N 1
ATOM 1769 C CA . ILE A 1 227 ? 15.688 -12.945 -7.863 1 98 227 ILE A CA 1
ATOM 1770 C C . ILE A 1 227 ? 17.078 -13.016 -7.219 1 98 227 ILE A C 1
ATOM 1772 O O . ILE A 1 227 ? 18.047 -13.43 -7.855 1 98 227 ILE A O 1
ATOM 1776 N N . SER A 1 228 ? 17.109 -12.625 -5.98 1 95.81 228 SER A N 1
ATOM 1777 C CA . SER A 1 228 ? 18.375 -12.664 -5.262 1 95.81 228 SER A CA 1
ATOM 1778 C C . SER A 1 228 ? 18.906 -14.086 -5.137 1 95.81 228 SER A C 1
ATOM 1780 O O . SER A 1 228 ? 20.109 -14.312 -5.133 1 95.81 228 SER A O 1
ATOM 1782 N N . GLY A 1 229 ? 18.016 -15.031 -4.984 1 95.5 229 GLY A N 1
ATOM 1783 C CA . GLY A 1 229 ? 18.406 -16.422 -4.949 1 95.5 229 GLY A CA 1
ATOM 1784 C C . GLY A 1 229 ? 18.844 -16.953 -6.301 1 95.5 229 GLY A C 1
ATOM 1785 O O . GLY A 1 229 ? 19.781 -17.766 -6.387 1 95.5 229 GLY A O 1
ATOM 1786 N N . MET A 1 230 ? 18.219 -16.484 -7.328 1 96.5 230 MET A N 1
ATOM 1787 C CA . MET A 1 230 ? 18.531 -16.938 -8.68 1 96.5 230 MET A CA 1
ATOM 1788 C C . MET A 1 230 ? 19.859 -16.375 -9.156 1 96.5 230 MET A C 1
ATOM 1790 O O . MET A 1 230 ? 20.625 -17.062 -9.836 1 96.5 230 MET A O 1
ATOM 1794 N N . PHE A 1 231 ? 20.109 -15.07 -8.812 1 94.75 231 PHE A N 1
ATOM 1795 C CA . PHE A 1 231 ? 21.297 -14.352 -9.258 1 94.75 231 PHE A CA 1
ATOM 1796 C C . PHE A 1 231 ? 21.953 -13.625 -8.094 1 94.75 231 PHE A C 1
ATOM 1798 O O . PHE A 1 231 ? 21.812 -12.406 -7.953 1 94.75 231 PHE A O 1
ATOM 1805 N N . PRO A 1 232 ? 22.703 -14.328 -7.328 1 87.69 232 PRO A N 1
ATOM 1806 C CA . PRO A 1 232 ? 23.344 -13.695 -6.172 1 87.69 232 PRO A CA 1
ATOM 1807 C C . PRO A 1 232 ? 24.312 -12.578 -6.566 1 87.69 232 PRO A C 1
ATOM 1809 O O . PRO A 1 232 ? 24.844 -12.578 -7.684 1 87.69 232 PRO A O 1
ATOM 1812 N N . GLU A 1 233 ? 24.422 -11.547 -5.73 1 77.25 233 GLU A N 1
ATOM 1813 C CA . GLU A 1 233 ? 25.266 -10.375 -5.969 1 77.25 233 GLU A CA 1
ATOM 1814 C C . GLU A 1 233 ? 26.75 -10.742 -5.969 1 77.25 233 GLU A C 1
ATOM 1816 O O . GLU A 1 233 ? 27.609 -9.875 -6.094 1 77.25 233 GLU A O 1
ATOM 1821 N N . ASN A 1 234 ? 27.078 -11.945 -6.039 1 63.16 234 ASN A N 1
ATOM 1822 C CA . ASN A 1 234 ? 28.484 -12.344 -5.859 1 63.16 234 ASN A CA 1
ATOM 1823 C C . ASN A 1 234 ? 29.359 -11.844 -7.008 1 63.16 234 ASN A C 1
ATOM 1825 O O . ASN A 1 234 ? 28.953 -11.898 -8.172 1 63.16 234 ASN A O 1
ATOM 1829 N N . GLY A 1 235 ? 30.453 -11.016 -6.707 1 57.94 235 GLY A N 1
ATOM 1830 C CA . GLY A 1 235 ? 31.547 -10.727 -7.605 1 57.94 235 GLY A CA 1
ATOM 1831 C C . GLY A 1 235 ? 31.438 -9.359 -8.266 1 57.94 235 GLY A C 1
ATOM 1832 O O . GLY A 1 235 ? 32.156 -9.07 -9.234 1 57.94 235 GLY A O 1
ATOM 1833 N N . ARG A 1 236 ? 30.344 -8.688 -7.898 1 61.69 236 ARG A N 1
ATOM 1834 C CA . ARG A 1 236 ? 30.25 -7.426 -8.625 1 61.69 236 ARG A CA 1
ATOM 1835 C C . ARG A 1 236 ? 31.344 -6.457 -8.188 1 61.69 236 ARG A C 1
ATOM 1837 O O . ARG A 1 236 ? 31.891 -6.582 -7.086 1 61.69 236 ARG A O 1
ATOM 1844 N N . ALA A 1 237 ? 31.734 -5.641 -9.219 1 63.62 237 ALA A N 1
ATOM 1845 C CA . ALA A 1 237 ? 32.781 -4.648 -9 1 63.62 237 ALA A CA 1
ATOM 1846 C C . ALA A 1 237 ? 32.438 -3.738 -7.828 1 63.62 237 ALA A C 1
ATOM 1848 O O . ALA A 1 237 ? 31.297 -3.311 -7.68 1 63.62 237 ALA A O 1
ATOM 1849 N N . PRO A 1 238 ? 33.375 -3.623 -7.043 1 70.38 238 PRO A N 1
ATOM 1850 C CA . PRO A 1 238 ? 33.188 -2.719 -5.91 1 70.38 238 PRO A CA 1
ATOM 1851 C C . PRO A 1 238 ? 32.75 -1.324 -6.34 1 70.38 238 PRO A C 1
ATOM 1853 O O . PRO A 1 238 ? 33.156 -0.833 -7.391 1 70.38 238 PRO A O 1
ATOM 1856 N N . GLY A 1 239 ? 31.688 -0.754 -5.812 1 78.06 239 GLY A N 1
ATOM 1857 C CA . GLY A 1 239 ? 31.312 0.636 -5.992 1 78.06 239 GLY A CA 1
ATOM 1858 C C . GLY A 1 239 ? 30.109 0.811 -6.918 1 78.06 239 GLY A C 1
ATOM 1859 O O . GLY A 1 239 ? 29.641 1.931 -7.125 1 78.06 239 GLY A O 1
ATOM 1860 N N . SER A 1 240 ? 29.719 -0.34 -7.531 1 86.75 240 SER A N 1
ATOM 1861 C CA . SER A 1 240 ? 28.594 -0.231 -8.445 1 86.75 240 SER A CA 1
ATOM 1862 C C . SER A 1 240 ? 27.438 -1.139 -8.016 1 86.75 240 SER A C 1
ATOM 1864 O O . SER A 1 240 ? 27.672 -2.262 -7.559 1 86.75 240 SER A O 1
ATOM 1866 N N . THR A 1 241 ? 26.281 -0.628 -8.109 1 91.5 241 THR A N 1
ATOM 1867 C CA . THR A 1 241 ? 25.078 -1.379 -7.777 1 91.5 241 THR A CA 1
ATOM 1868 C C . THR A 1 241 ? 24.219 -1.6 -9.016 1 91.5 241 THR A C 1
ATOM 1870 O O . THR A 1 241 ? 23.828 -0.641 -9.688 1 91.5 241 THR A O 1
ATOM 1873 N N . ARG A 1 242 ? 23.969 -2.836 -9.352 1 93.19 242 ARG A N 1
ATOM 1874 C CA . ARG A 1 242 ? 23.062 -3.158 -10.453 1 93.19 242 ARG A CA 1
ATOM 1875 C C . ARG A 1 242 ? 21.609 -2.883 -10.062 1 93.19 242 ARG A C 1
ATOM 1877 O O . ARG A 1 242 ? 21.203 -3.176 -8.938 1 93.19 242 ARG A O 1
ATOM 1884 N N . ILE A 1 243 ? 20.906 -2.363 -10.992 1 95.25 243 ILE A N 1
ATOM 1885 C CA . ILE A 1 243 ? 19.484 -2.117 -10.781 1 95.25 243 ILE A CA 1
ATOM 1886 C C . ILE A 1 243 ? 18.656 -3.129 -11.578 1 95.25 243 ILE A C 1
ATOM 1888 O O . ILE A 1 243 ? 18.797 -3.229 -12.797 1 95.25 243 ILE A O 1
ATOM 1892 N N . VAL A 1 244 ? 17.875 -3.93 -10.906 1 96.12 244 VAL A N 1
ATOM 1893 C CA . VAL A 1 244 ? 17.047 -4.941 -11.547 1 96.12 244 VAL A CA 1
ATOM 1894 C C . VAL A 1 244 ? 15.578 -4.492 -11.523 1 96.12 244 VAL A C 1
ATOM 1896 O O . VAL A 1 244 ? 14.992 -4.32 -10.453 1 96.12 244 VAL A O 1
ATOM 1899 N N . PRO A 1 245 ? 14.945 -4.355 -12.641 1 96.44 245 PRO A N 1
ATOM 1900 C CA . PRO A 1 245 ? 13.562 -3.885 -12.672 1 96.44 245 PRO A CA 1
ATOM 1901 C C . PRO A 1 245 ? 12.562 -4.969 -12.273 1 96.44 245 PRO A C 1
ATOM 1903 O O . PRO A 1 245 ? 12.742 -6.141 -12.617 1 96.44 245 PRO A O 1
ATOM 1906 N N . ILE A 1 246 ? 11.633 -4.629 -11.516 1 97.5 246 ILE A N 1
ATOM 1907 C CA . ILE A 1 246 ? 10.406 -5.375 -11.258 1 97.5 246 ILE A CA 1
ATOM 1908 C C . ILE A 1 246 ? 9.203 -4.574 -11.758 1 97.5 246 ILE A C 1
ATOM 1910 O O . ILE A 1 246 ? 8.883 -3.516 -11.211 1 97.5 246 ILE A O 1
ATOM 1914 N N . TRP A 1 247 ? 8.547 -5.117 -12.727 1 96.31 247 TRP A N 1
ATOM 1915 C CA . TRP A 1 247 ? 7.445 -4.418 -13.383 1 96.31 247 TRP A CA 1
ATOM 1916 C C . TRP A 1 247 ? 6.13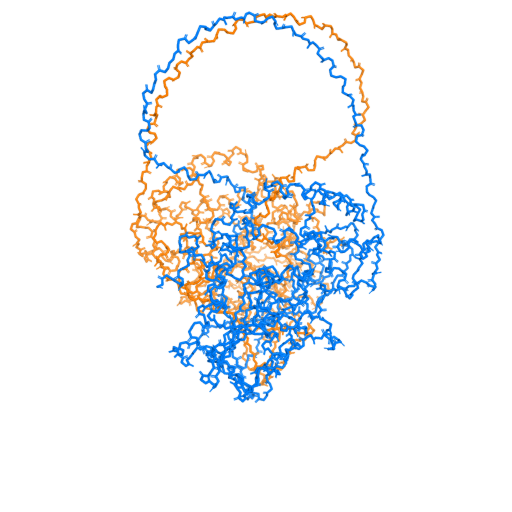3 -4.656 -12.641 1 96.31 247 TRP A C 1
ATOM 1918 O O . TRP A 1 247 ? 5.84 -5.781 -12.227 1 96.31 247 TRP A O 1
ATOM 1928 N N . SER A 1 248 ? 5.391 -3.582 -12.445 1 96.12 248 SER A N 1
ATOM 1929 C CA . SER A 1 248 ? 4.098 -3.648 -11.773 1 96.12 248 SER A CA 1
ATOM 1930 C C . SER A 1 248 ? 3.074 -2.742 -12.453 1 96.12 248 SER A C 1
ATOM 1932 O O . SER A 1 248 ? 3.336 -2.197 -13.523 1 96.12 248 SER A O 1
ATOM 1934 N N . MET A 1 249 ? 1.859 -2.699 -11.977 1 95.56 249 MET A N 1
ATOM 1935 C CA . MET A 1 249 ? 0.774 -1.848 -12.453 1 95.56 249 MET A CA 1
ATOM 1936 C C . MET A 1 249 ? -0.196 -1.516 -11.328 1 95.56 249 MET A C 1
ATOM 1938 O O . MET A 1 249 ? -0.086 -2.061 -10.227 1 95.56 249 MET A O 1
ATOM 1942 N N . ASP A 1 250 ? -1.087 -0.568 -11.617 1 96.19 250 ASP A N 1
ATOM 1943 C CA . ASP A 1 250 ? -2.129 -0.289 -10.633 1 96.19 250 ASP A CA 1
ATOM 1944 C C . ASP A 1 250 ? -2.906 -1.556 -10.281 1 96.19 250 ASP A C 1
ATOM 1946 O O . ASP A 1 250 ? -3.262 -2.338 -11.172 1 96.19 250 ASP A O 1
ATOM 1950 N N . PHE A 1 251 ? -3.145 -1.69 -8.992 1 94.94 251 PHE A N 1
ATOM 1951 C CA . PHE A 1 251 ? -3.777 -2.914 -8.516 1 94.94 251 PHE A CA 1
ATOM 1952 C C . PHE A 1 251 ? -5.141 -3.111 -9.172 1 94.94 251 PHE A C 1
ATOM 1954 O O . PHE A 1 251 ? -5.547 -4.242 -9.445 1 94.94 251 PHE A O 1
ATOM 1961 N N . ASP A 1 252 ? -5.82 -2.031 -9.492 1 93.31 252 ASP A N 1
ATOM 1962 C CA . ASP A 1 252 ? -7.145 -2.1 -10.102 1 93.31 252 ASP A CA 1
ATOM 1963 C C . ASP A 1 252 ? -7.062 -2.629 -11.531 1 93.31 252 ASP A C 1
ATOM 1965 O O . ASP A 1 252 ? -8.078 -2.998 -12.125 1 93.31 252 ASP A O 1
ATOM 1969 N N . ARG A 1 253 ? -5.895 -2.768 -12.039 1 93.94 253 ARG A N 1
ATOM 1970 C CA . ARG A 1 253 ? -5.719 -3.234 -13.406 1 93.94 253 ARG A CA 1
ATOM 1971 C C . ARG A 1 253 ? -4.988 -4.574 -13.438 1 93.94 253 ARG A C 1
ATOM 1973 O O . ARG A 1 253 ? -4.707 -5.105 -14.516 1 93.94 253 ARG A O 1
ATOM 1980 N N . GLU A 1 254 ? -4.73 -5.074 -12.297 1 95.62 254 GLU A N 1
ATOM 1981 C CA . GLU A 1 254 ? -3.904 -6.273 -12.18 1 95.62 254 GLU A CA 1
ATOM 1982 C C . GLU A 1 254 ? -4.598 -7.484 -12.805 1 95.62 254 GLU A C 1
ATOM 1984 O O . GLU A 1 254 ? -5.75 -7.781 -12.484 1 95.62 254 GLU A O 1
ATOM 1989 N N . THR A 1 255 ? -3.871 -8.227 -13.625 1 94.06 255 THR A N 1
ATOM 1990 C CA . THR A 1 255 ? -4.445 -9.367 -14.328 1 94.06 255 THR A CA 1
ATOM 1991 C C . THR A 1 255 ? -4.07 -10.672 -13.641 1 94.06 255 THR A C 1
ATOM 1993 O O . THR A 1 255 ? -4.602 -11.734 -13.977 1 94.06 255 THR A O 1
ATOM 1996 N N . GLU A 1 256 ? -3.168 -10.625 -12.656 1 96 256 GLU A N 1
ATOM 1997 C CA . GLU A 1 256 ? -2.758 -11.836 -11.938 1 96 256 GLU A CA 1
ATOM 1998 C C . GLU A 1 256 ? -3.836 -12.289 -10.961 1 96 256 GLU A C 1
ATOM 2000 O O . GLU A 1 256 ? -3.74 -13.375 -10.383 1 96 256 GLU A O 1
ATOM 2005 N N . ILE A 1 257 ? -4.84 -11.438 -10.758 1 96.81 257 ILE A N 1
ATOM 2006 C CA . ILE A 1 257 ? -5.934 -11.758 -9.852 1 96.81 257 ILE A CA 1
ATOM 2007 C C . ILE A 1 257 ? -7.27 -11.633 -10.586 1 96.81 257 ILE A C 1
ATOM 2009 O O . ILE A 1 257 ? -7.336 -11.039 -11.664 1 96.81 257 ILE A O 1
ATOM 2013 N N . SER A 1 258 ? -8.289 -12.289 -9.992 1 96.62 258 SER A N 1
ATOM 2014 C CA . SER A 1 258 ? -9.641 -11.984 -10.469 1 96.62 258 SER A CA 1
ATOM 2015 C C . SER A 1 258 ? -10.016 -10.539 -10.164 1 96.62 258 SER A C 1
ATOM 2017 O O . SER A 1 258 ? -10.031 -10.133 -9 1 96.62 258 SER A O 1
ATOM 2019 N N . ASN A 1 259 ? -10.273 -9.859 -11.211 1 95.69 259 ASN A N 1
ATOM 2020 C CA . ASN A 1 259 ? -10.383 -8.414 -11.047 1 95.69 259 ASN A CA 1
ATOM 2021 C C . ASN A 1 259 ? -11.594 -7.859 -11.789 1 95.69 259 ASN A C 1
ATOM 2023 O O . ASN A 1 259 ? -11.586 -7.773 -13.023 1 95.69 259 ASN A O 1
ATOM 2027 N N . ALA A 1 260 ? -12.562 -7.312 -11.047 1 94.81 260 ALA A N 1
ATOM 2028 C CA . ALA A 1 260 ? -13.805 -6.824 -11.641 1 94.81 260 ALA A CA 1
ATOM 2029 C C . ALA A 1 260 ? -13.586 -5.492 -12.352 1 94.81 260 ALA A C 1
ATOM 2031 O O . ALA A 1 260 ? -14.422 -5.074 -13.164 1 94.81 260 ALA A O 1
ATOM 2032 N N . HIS A 1 261 ? -12.508 -4.84 -12.062 1 91.12 261 HIS A N 1
ATOM 2033 C CA . HIS A 1 261 ? -12.188 -3.625 -12.812 1 91.12 261 HIS A CA 1
ATOM 2034 C C . HIS A 1 261 ? -11.727 -3.951 -14.227 1 91.12 261 HIS A C 1
ATOM 2036 O O . HIS A 1 261 ? -11.953 -3.168 -15.148 1 91.12 261 HIS A O 1
ATOM 2042 N N . CYS A 1 262 ? -11.102 -5.09 -14.312 1 90.69 262 CYS A N 1
ATOM 2043 C CA . CYS A 1 262 ? -10.664 -5.562 -15.617 1 90.69 262 CYS A CA 1
ATOM 2044 C C . CYS A 1 262 ? -11.82 -6.207 -16.375 1 90.69 262 CYS A C 1
ATOM 2046 O O . CYS A 1 262 ? -11.961 -6.004 -17.594 1 90.69 262 CYS A O 1
ATOM 2048 N N . CYS A 1 263 ? -12.547 -6.977 -15.648 1 95.12 263 CYS A N 1
ATOM 2049 C CA . CYS A 1 263 ? -13.688 -7.688 -16.219 1 95.12 263 CYS A CA 1
ATOM 2050 C C . CYS A 1 263 ? -14.961 -7.387 -15.43 1 95.12 263 CYS A C 1
ATOM 2052 O O . CYS A 1 263 ? -15.367 -8.172 -14.57 1 95.12 263 CYS A O 1
ATOM 2054 N N . PRO A 1 264 ? -15.703 -6.367 -15.867 1 93.25 264 PRO A N 1
ATOM 2055 C CA . PRO A 1 264 ? -16.828 -5.887 -15.062 1 93.25 264 PRO A CA 1
ATOM 2056 C C . PRO A 1 264 ? -17.906 -6.949 -14.859 1 93.25 264 PRO A C 1
ATOM 2058 O O . PRO A 1 264 ? -18.609 -6.934 -13.852 1 93.25 264 PRO A O 1
ATOM 2061 N N . GLY A 1 265 ? -18.016 -7.895 -15.727 1 95.94 265 GLY A N 1
ATOM 2062 C CA . GLY A 1 265 ? -18.984 -8.961 -15.602 1 95.94 265 GLY A CA 1
ATOM 2063 C C . GLY A 1 265 ? -18.734 -9.867 -14.414 1 95.94 265 GLY A C 1
ATOM 2064 O O . GLY A 1 265 ? -19.609 -10.641 -14.023 1 95.94 265 GLY A O 1
ATOM 2065 N N . LEU A 1 266 ? -17.609 -9.773 -13.844 1 96.75 266 LEU A N 1
ATOM 2066 C CA . LEU A 1 266 ? -17.219 -10.648 -12.742 1 96.75 266 LEU A CA 1
ATOM 2067 C C . LEU A 1 266 ? -18.109 -10.422 -11.523 1 96.75 266 LEU A C 1
ATOM 2069 O O . LEU A 1 266 ? -18.422 -11.367 -10.797 1 96.75 266 LEU A O 1
ATOM 2073 N N . LEU A 1 267 ? -18.469 -9.188 -11.312 1 96.38 267 LEU A N 1
ATOM 2074 C CA . LEU A 1 267 ? -19.312 -8.891 -10.172 1 96.38 267 LEU A CA 1
ATOM 2075 C C . LEU A 1 267 ? -20.641 -9.625 -10.273 1 96.38 267 LEU A C 1
ATOM 2077 O O . LEU A 1 267 ? -21.109 -10.234 -9.305 1 96.38 267 LEU A O 1
ATOM 2081 N N . GLN A 1 268 ? -21.203 -9.539 -11.398 1 96.94 268 GLN A N 1
ATOM 2082 C CA . GLN A 1 268 ? -22.469 -10.242 -11.633 1 96.94 268 GLN A CA 1
ATOM 2083 C C . GLN A 1 268 ? -22.281 -11.75 -11.516 1 96.94 268 GLN A C 1
ATOM 2085 O O . GLN A 1 268 ? -23.125 -12.445 -10.961 1 96.94 268 GLN A O 1
ATOM 2090 N N . GLN A 1 269 ? -21.219 -12.258 -12.039 1 97.88 269 GLN A N 1
ATOM 2091 C CA . GLN A 1 269 ? -20.906 -13.68 -11.945 1 97.88 269 GLN A CA 1
ATOM 2092 C C . GLN A 1 269 ? -20.844 -14.133 -10.484 1 97.88 269 GLN A C 1
ATOM 2094 O O . GLN A 1 269 ? -21.422 -15.164 -10.133 1 97.88 269 GLN A O 1
ATOM 2099 N N . PHE A 1 270 ? -20.188 -13.445 -9.688 1 97.62 270 PHE A N 1
ATOM 2100 C CA . PHE A 1 270 ? -20.047 -13.797 -8.281 1 97.62 270 PHE A CA 1
ATOM 2101 C C . PHE A 1 270 ? -21.391 -13.727 -7.566 1 97.62 270 PHE A C 1
ATOM 2103 O O . PHE A 1 270 ? -21.719 -14.594 -6.746 1 97.62 270 PHE A O 1
ATOM 2110 N N . GLN A 1 271 ? -22.156 -12.688 -7.895 1 97.69 271 GLN A N 1
ATOM 2111 C CA . GLN A 1 271 ? -23.469 -12.562 -7.301 1 97.69 271 GLN A CA 1
ATOM 2112 C C . GLN A 1 271 ? -24.359 -13.742 -7.688 1 97.69 271 GLN A C 1
ATOM 2114 O O . GLN A 1 271 ? -25.062 -14.297 -6.84 1 97.69 271 GLN A O 1
ATOM 2119 N N . GLN A 1 272 ? -24.312 -14.062 -8.891 1 98.31 272 GLN A N 1
ATOM 2120 C CA . GLN A 1 272 ? -25.094 -15.195 -9.359 1 98.31 272 GLN A CA 1
ATOM 2121 C C . GLN A 1 272 ? -24.625 -16.5 -8.719 1 98.31 272 GLN A C 1
ATOM 2123 O O . GLN A 1 272 ? -25.453 -17.359 -8.367 1 98.31 272 GLN A O 1
ATOM 2128 N N . ALA A 1 273 ? -23.328 -16.641 -8.625 1 98.5 273 ALA A N 1
ATOM 2129 C CA . ALA A 1 273 ? -22.781 -17.828 -7.961 1 98.5 273 ALA A CA 1
ATOM 2130 C C . ALA A 1 273 ? -23.297 -17.953 -6.531 1 98.5 273 ALA A C 1
ATOM 2132 O O . ALA A 1 273 ? -23.766 -19.016 -6.117 1 98.5 273 ALA A O 1
ATOM 2133 N N . GLN A 1 274 ? -23.266 -16.906 -5.816 1 97 274 GLN A N 1
ATOM 2134 C CA . GLN A 1 274 ? -23.656 -16.906 -4.41 1 97 274 GLN A CA 1
ATOM 2135 C C . GLN A 1 274 ? -25.172 -17.125 -4.258 1 97 274 GLN A C 1
ATOM 2137 O O . GLN A 1 274 ? -25.625 -17.656 -3.248 1 97 274 GLN A O 1
ATOM 2142 N N . ALA A 1 275 ? -25.891 -16.719 -5.262 1 97.88 275 ALA A N 1
ATOM 2143 C CA . ALA A 1 275 ? -27.344 -16.875 -5.227 1 97.88 275 ALA A CA 1
ATOM 2144 C C . ALA A 1 275 ? -27.766 -18.25 -5.73 1 97.88 275 ALA A C 1
ATOM 2146 O O . ALA A 1 275 ? -28.922 -18.641 -5.578 1 97.88 275 ALA A O 1
ATOM 2147 N N . SER A 1 276 ? -26.891 -18.984 -6.277 1 98.44 276 SER A N 1
ATOM 2148 C CA . SER A 1 276 ? -27.219 -20.266 -6.875 1 98.44 276 SER A CA 1
ATOM 2149 C C . SER A 1 276 ? -27.641 -21.281 -5.816 1 98.44 276 SER A C 1
ATOM 2151 O O . SER A 1 276 ? -27.25 -21.156 -4.652 1 98.44 276 SER A O 1
ATOM 2153 N N . ARG A 1 277 ? -28.391 -22.281 -6.23 1 98.12 277 ARG A N 1
ATOM 2154 C CA . ARG A 1 277 ? -28.906 -23.297 -5.32 1 98.12 277 ARG A CA 1
ATOM 2155 C C . ARG A 1 277 ? -27.781 -24.094 -4.684 1 98.12 277 ARG A C 1
ATOM 2157 O O . ARG A 1 277 ? -27.734 -24.266 -3.461 1 98.12 277 ARG A O 1
ATOM 2164 N N . PRO A 1 278 ? -26.812 -24.5 -5.473 1 98.31 278 PRO A N 1
ATOM 2165 C CA . PRO A 1 278 ? -25.719 -25.25 -4.844 1 98.31 278 PRO A CA 1
ATOM 2166 C C . PRO A 1 278 ? -24.969 -24.453 -3.787 1 98.31 278 PRO A C 1
ATOM 2168 O O . PRO A 1 278 ? -24.609 -24.984 -2.734 1 98.31 278 PRO A O 1
ATOM 2171 N N . TYR A 1 279 ? -24.766 -23.25 -4.043 1 98.06 279 TYR A N 1
ATOM 2172 C CA . TYR A 1 279 ? -24.047 -22.406 -3.088 1 98.06 279 TYR A CA 1
ATOM 2173 C C . TYR A 1 279 ? -24.859 -22.203 -1.82 1 98.06 279 TYR A C 1
ATOM 2175 O O . TYR A 1 279 ? -24.344 -22.312 -0.71 1 98.06 279 TYR A O 1
ATOM 2183 N N . GLN A 1 280 ? -26.156 -21.938 -2.021 1 97.94 280 GLN A N 1
ATOM 2184 C CA . GLN A 1 280 ? -27.031 -21.75 -0.877 1 97.94 280 GLN A CA 1
ATOM 2185 C C . GLN A 1 280 ? -27.125 -23.016 -0.039 1 97.94 280 GLN A C 1
ATOM 2187 O O . GLN A 1 280 ? -27.156 -22.953 1.191 1 97.94 280 GLN A O 1
ATOM 2192 N N . GLU A 1 281 ? -27.156 -24.094 -0.686 1 98.19 281 GLU A N 1
ATOM 2193 C CA . GLU A 1 281 ? -27.156 -25.375 0.025 1 98.19 281 GLU A CA 1
ATOM 2194 C C . GLU A 1 281 ? -25.875 -25.578 0.81 1 98.19 281 GLU A C 1
ATOM 2196 O O . GLU A 1 281 ? -25.891 -26.047 1.945 1 98.19 281 GLU A O 1
ATOM 2201 N N . HIS A 1 282 ? -24.797 -25.25 0.176 1 97.75 282 HIS A N 1
ATOM 2202 C CA . HIS A 1 282 ? -23.5 -25.328 0.856 1 97.75 282 HIS A CA 1
ATOM 2203 C C . HIS A 1 282 ? -23.484 -24.453 2.104 1 97.75 282 HIS A C 1
ATOM 2205 O O . HIS A 1 282 ? -23 -24.875 3.154 1 97.75 282 HIS A O 1
ATOM 2211 N N . LEU A 1 283 ? -23.969 -23.203 2.031 1 96.56 283 LEU A N 1
ATOM 2212 C CA . LEU A 1 283 ? -24.031 -22.297 3.172 1 96.56 283 LEU A CA 1
ATOM 2213 C C . LEU A 1 283 ? -24.828 -22.922 4.32 1 96.56 283 LEU A C 1
ATOM 2215 O O . LEU A 1 283 ? -24.422 -22.812 5.48 1 96.56 283 LEU A O 1
ATOM 2219 N N . ARG A 1 284 ? -25.844 -23.594 4.023 1 96.25 284 ARG A N 1
ATOM 2220 C CA . ARG A 1 284 ? -26.75 -24.141 5.031 1 96.25 284 ARG A CA 1
ATOM 2221 C C . ARG A 1 284 ? -26.172 -25.406 5.656 1 96.25 284 ARG A C 1
ATOM 2223 O O . ARG A 1 284 ? -26.297 -25.609 6.863 1 96.25 284 ARG A O 1
ATOM 2230 N N . THR A 1 285 ? -25.547 -26.203 4.859 1 97.56 285 THR A N 1
ATOM 2231 C CA . THR A 1 285 ? -25.25 -27.547 5.312 1 97.56 285 THR A CA 1
ATOM 2232 C C . THR A 1 285 ? -23.797 -27.672 5.75 1 97.56 285 THR A C 1
ATOM 2234 O O . THR A 1 285 ? -23.453 -28.547 6.547 1 97.56 285 THR A O 1
ATOM 2237 N N . VAL A 1 286 ? -22.969 -26.844 5.199 1 97.31 286 VAL A N 1
ATOM 2238 C CA . VAL A 1 286 ? -21.547 -26.969 5.512 1 97.31 286 VAL A CA 1
ATOM 2239 C C . VAL A 1 286 ? -21.078 -25.734 6.289 1 97.31 286 VAL A C 1
ATOM 2241 O O . VAL A 1 286 ? -20.547 -25.859 7.398 1 97.31 286 VAL A O 1
ATOM 2244 N N . SER A 1 287 ? -21.375 -24.531 5.785 1 96.75 287 SER A N 1
ATOM 2245 C CA . SER A 1 287 ? -20.875 -23.297 6.367 1 96.75 287 SER A CA 1
ATOM 2246 C C . SER A 1 287 ? -21.5 -23.031 7.727 1 96.75 287 SER A C 1
ATOM 2248 O O . SER A 1 287 ? -20.828 -22.578 8.656 1 96.75 287 SER A O 1
ATOM 2250 N N . ALA A 1 288 ? -22.75 -23.203 7.801 1 95.94 288 ALA A N 1
ATOM 2251 C CA . ALA A 1 288 ? -23.469 -22.859 9.023 1 95.94 288 ALA A CA 1
ATOM 2252 C C . ALA A 1 288 ? -22.984 -23.703 10.195 1 95.94 288 ALA A C 1
ATOM 2254 O O . ALA A 1 288 ? -22.641 -23.172 11.25 1 95.94 288 ALA A O 1
ATOM 2255 N N . PRO A 1 289 ? -22.953 -25.047 10.008 1 96.25 289 PRO A N 1
ATOM 2256 C CA . PRO A 1 289 ? -22.406 -25.828 11.117 1 96.25 289 PRO A CA 1
ATOM 2257 C C . PRO A 1 289 ? -20.969 -25.438 11.461 1 96.25 289 PRO A C 1
ATOM 2259 O O . PRO A 1 289 ? -20.594 -25.438 12.633 1 96.25 289 PRO A O 1
ATOM 2262 N N . LEU A 1 290 ? -20.172 -25.203 10.508 1 97 290 LEU A N 1
ATOM 2263 C CA . LEU A 1 290 ? -18.797 -24.797 10.742 1 97 290 LEU A CA 1
ATOM 2264 C C . LEU A 1 290 ? -18.734 -23.484 11.508 1 97 290 LEU A C 1
ATOM 2266 O O . LEU A 1 290 ? -17.875 -23.297 12.375 1 97 290 LEU A O 1
ATOM 2270 N N . ARG A 1 291 ? -19.594 -22.562 11.125 1 95.25 291 ARG A N 1
ATOM 2271 C CA . ARG A 1 291 ? -19.672 -21.281 11.82 1 95.25 291 ARG A CA 1
ATOM 2272 C C . ARG A 1 291 ? -19.969 -21.484 13.305 1 95.25 291 ARG A C 1
ATOM 2274 O O . ARG A 1 291 ? -19.359 -20.812 14.156 1 95.25 291 ARG A O 1
ATOM 2281 N N . GLU A 1 292 ? -20.828 -22.328 13.609 1 93.81 292 GLU A N 1
ATOM 2282 C CA . GLU A 1 292 ? -21.156 -22.625 15 1 93.81 292 GLU A CA 1
ATOM 2283 C C . GLU A 1 292 ? -19.953 -23.234 15.727 1 93.81 292 GLU A C 1
ATOM 2285 O O . GLU A 1 292 ? -19.656 -22.875 16.875 1 93.81 292 GLU A O 1
ATOM 2290 N N . LYS A 1 293 ? -19.391 -24.141 15.062 1 94.75 293 LYS A N 1
ATOM 2291 C CA . LYS A 1 293 ? -18.203 -24.766 15.633 1 94.75 293 LYS A CA 1
ATOM 2292 C C . LYS A 1 293 ? -17.109 -23.734 15.891 1 94.75 293 LYS A C 1
ATOM 2294 O O . LYS A 1 293 ? -16.5 -23.719 16.969 1 94.75 293 LYS A O 1
ATOM 2299 N N . LEU A 1 294 ? -16.891 -22.875 14.945 1 95.88 294 LEU A N 1
ATOM 2300 C CA . LEU A 1 294 ? -15.875 -21.828 15.07 1 95.88 294 LEU A CA 1
ATOM 2301 C C . LEU A 1 294 ? -16.219 -20.875 16.203 1 95.88 294 LEU A C 1
ATOM 2303 O O . LEU A 1 294 ? -15.336 -20.438 16.953 1 95.88 294 LEU A O 1
ATOM 2307 N N . SER A 1 295 ? -17.469 -20.547 16.281 1 94.5 295 SER A N 1
ATOM 2308 C CA . SER A 1 295 ? -17.906 -19.672 17.359 1 94.5 295 SER A CA 1
ATOM 2309 C C . SER A 1 295 ? -17.578 -20.266 18.734 1 94.5 295 SER A C 1
ATOM 2311 O O . SER A 1 295 ? -17.109 -19.562 19.625 1 94.5 295 SER A O 1
ATOM 2313 N N . ARG A 1 296 ? -17.781 -21.531 18.859 1 94.25 296 ARG A N 1
ATOM 2314 C CA . ARG A 1 296 ? -17.484 -22.219 20.109 1 94.25 296 ARG A CA 1
ATOM 2315 C C . ARG A 1 296 ? -15.977 -22.25 20.359 1 94.25 296 ARG A C 1
ATOM 2317 O O . ARG A 1 296 ? -15.523 -21.984 21.484 1 94.25 296 ARG A O 1
ATOM 2324 N N . VAL A 1 297 ? -15.258 -22.578 19.391 1 96 297 VAL A N 1
ATOM 2325 C CA . VAL A 1 297 ? -13.82 -22.766 19.516 1 96 297 VAL A CA 1
ATOM 2326 C C . VAL A 1 297 ? -13.141 -21.422 19.781 1 96 297 VAL A C 1
ATOM 2328 O O . VAL A 1 297 ? -12.266 -21.312 20.641 1 96 297 VAL A O 1
ATOM 2331 N N . PHE A 1 298 ? -13.578 -20.391 19 1 95.44 298 PHE A N 1
ATOM 2332 C CA . PHE A 1 298 ? -12.961 -19.078 19.109 1 95.44 298 PHE A CA 1
ATOM 2333 C C . PHE A 1 298 ? -13.508 -18.312 20.312 1 95.44 298 PHE A C 1
ATOM 2335 O O . PHE A 1 298 ? -12.898 -17.344 20.766 1 95.44 298 PHE A O 1
ATOM 2342 N N . GLY A 1 299 ? -14.633 -18.688 20.797 1 93.94 299 GLY A N 1
ATOM 2343 C CA . GLY A 1 299 ? -15.219 -18.078 21.969 1 93.94 299 GLY A CA 1
ATOM 2344 C C . GLY A 1 299 ? -15.938 -16.766 21.656 1 93.94 299 GLY A C 1
ATOM 2345 O O . GLY A 1 299 ? -16.094 -15.914 22.531 1 93.94 299 GLY A O 1
ATOM 2346 N N . VAL A 1 300 ? -16.234 -16.5 20.422 1 92.69 300 VAL A N 1
ATOM 2347 C CA . VAL A 1 300 ? -16.969 -15.328 19.984 1 92.69 300 VAL A CA 1
ATOM 2348 C C . VAL A 1 300 ? -17.984 -15.727 18.906 1 92.69 300 VAL A C 1
ATOM 2350 O O . VAL A 1 300 ? -17.719 -16.641 18.109 1 92.69 300 VAL A O 1
ATOM 2353 N N . PRO A 1 301 ? -19.078 -15.016 18.922 1 89.31 301 PRO A N 1
ATOM 2354 C CA . PRO A 1 301 ? -20.047 -15.312 17.859 1 89.31 301 PRO A CA 1
ATOM 2355 C C . 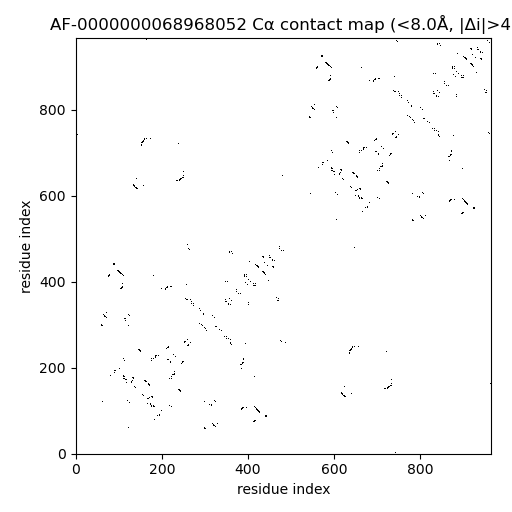PRO A 1 301 ? -19.5 -14.969 16.469 1 89.31 301 PRO A C 1
ATOM 2357 O O . PRO A 1 301 ? -18.984 -13.867 16.266 1 89.31 301 PRO A O 1
ATOM 2360 N N . ILE A 1 302 ? -19.562 -15.914 15.648 1 87.69 302 ILE A N 1
ATOM 2361 C CA . ILE A 1 302 ? -19.172 -15.742 14.25 1 87.69 302 ILE A CA 1
ATOM 2362 C C . ILE A 1 302 ? -20.406 -15.82 13.359 1 87.69 302 ILE A C 1
ATOM 2364 O O . ILE A 1 302 ? -21.125 -16.812 13.375 1 87.69 302 ILE A O 1
ATOM 2368 N N . SER A 1 303 ? -20.656 -14.688 12.688 1 82.25 303 SER A N 1
ATOM 2369 C CA . SER A 1 303 ? -21.859 -14.641 11.867 1 82.25 303 SER A CA 1
ATOM 2370 C C . SER A 1 303 ? -21.625 -15.32 10.516 1 82.25 303 SER A C 1
ATOM 2372 O O . SER A 1 303 ? -22.547 -15.922 9.953 1 82.25 303 SER A O 1
ATOM 2374 N N . GLN A 1 304 ? -20.547 -15.18 9.977 1 81.38 304 GLN A N 1
ATOM 2375 C CA . GLN A 1 304 ? -20.172 -15.812 8.711 1 81.38 304 GLN A CA 1
ATOM 2376 C C . GLN A 1 304 ? -18.719 -16.25 8.719 1 81.38 304 GLN A C 1
ATOM 2378 O O . GLN A 1 304 ? -17.859 -15.539 9.25 1 81.38 304 GLN A O 1
ATOM 2383 N N . VAL A 1 305 ? -18.656 -17.469 8.211 1 80.81 305 VAL A N 1
ATOM 2384 C CA . VAL A 1 305 ? -17.266 -17.891 8.062 1 80.81 305 VAL A CA 1
ATOM 2385 C C . VAL A 1 305 ? -16.531 -16.938 7.121 1 80.81 305 VAL A C 1
ATOM 2387 O O . VAL A 1 305 ? -16.875 -16.828 5.945 1 80.81 305 VAL A O 1
ATOM 2390 N N . SER A 1 306 ? -15.578 -16.281 7.676 1 79.56 306 SER A N 1
ATOM 2391 C CA . SER A 1 306 ? -14.914 -15.211 6.926 1 79.56 306 SER A CA 1
ATOM 2392 C C . SER A 1 306 ? -13.523 -15.633 6.477 1 79.56 306 SER A C 1
ATOM 2394 O O . SER A 1 306 ? -12.969 -16.609 6.977 1 79.56 306 SER A O 1
ATOM 2396 N N . ASP A 1 307 ? -13.039 -14.992 5.488 1 82.44 307 ASP A N 1
ATOM 2397 C CA . ASP A 1 307 ? -11.656 -15.156 5.059 1 82.44 307 ASP A CA 1
ATOM 2398 C C . ASP A 1 307 ? -10.688 -14.812 6.188 1 82.44 307 ASP A C 1
ATOM 2400 O O . ASP A 1 307 ? -9.602 -15.398 6.281 1 82.44 307 ASP A O 1
ATOM 2404 N N . ASN A 1 308 ? -11.164 -14.008 7.031 1 88.19 308 ASN A N 1
ATOM 2405 C CA . ASN A 1 308 ? -10.305 -13.617 8.148 1 88.19 308 ASN A CA 1
ATOM 2406 C C . ASN A 1 308 ? -10.109 -14.766 9.133 1 88.19 308 ASN A C 1
ATOM 2408 O O . ASN A 1 308 ? -9.023 -14.93 9.688 1 88.19 308 ASN A O 1
ATOM 2412 N N . ALA A 1 309 ? -11.156 -15.516 9.383 1 93.31 309 ALA A N 1
ATOM 2413 C CA . ALA A 1 309 ? -11.023 -16.641 10.289 1 93.31 309 ALA A CA 1
ATOM 2414 C C . ALA A 1 309 ? -10.016 -17.656 9.766 1 93.31 309 ALA A C 1
ATOM 2416 O O . ALA A 1 309 ? -9.203 -18.188 10.531 1 93.31 309 ALA A O 1
ATOM 2417 N N . PHE A 1 310 ? -10.156 -17.891 8.539 1 96.38 310 PHE A N 1
ATOM 2418 C CA . PHE A 1 310 ? -9.227 -18.812 7.895 1 96.38 310 PHE A CA 1
ATOM 2419 C C . PHE A 1 310 ? -7.793 -18.281 7.984 1 96.38 310 PHE A C 1
ATOM 2421 O O . PHE A 1 310 ? -6.891 -19.016 8.406 1 96.38 310 PHE A O 1
ATOM 2428 N N . ASP A 1 311 ? -7.547 -17.078 7.613 1 96.81 311 ASP A N 1
ATOM 2429 C CA . ASP A 1 311 ? -6.227 -16.453 7.645 1 96.81 311 ASP A CA 1
ATOM 2430 C C . ASP A 1 311 ? -5.664 -16.438 9.062 1 96.81 311 ASP A C 1
ATOM 2432 O O . ASP A 1 311 ? -4.52 -16.844 9.289 1 96.81 311 ASP A O 1
ATOM 2436 N N . CYS A 1 312 ? -6.484 -16.031 10.008 1 95.69 312 CYS A N 1
ATOM 2437 C CA . CYS A 1 312 ? -6.086 -15.914 11.406 1 95.69 312 CYS A CA 1
ATOM 2438 C C . CYS A 1 312 ? -5.582 -17.25 11.945 1 95.69 312 CYS A C 1
ATOM 2440 O O . CYS A 1 312 ? -4.52 -17.297 12.57 1 95.69 312 CYS A O 1
ATOM 2442 N N . LEU A 1 313 ? -6.348 -18.219 11.688 1 96.94 313 LEU A N 1
ATOM 2443 C CA . LEU A 1 313 ? -6.004 -19.516 12.242 1 96.94 313 LEU A CA 1
ATOM 2444 C C . LEU A 1 313 ? -4.766 -20.094 11.562 1 96.94 313 LEU A C 1
ATOM 2446 O O . LEU A 1 313 ? -3.814 -20.5 12.234 1 96.94 313 LEU A O 1
ATOM 2450 N N . MET A 1 314 ? -4.742 -20.078 10.258 1 97.12 314 MET A N 1
ATOM 2451 C CA . MET A 1 314 ? -3.637 -20.688 9.523 1 97.12 314 MET A CA 1
ATOM 2452 C C . MET A 1 314 ? -2.324 -19.969 9.82 1 97.12 314 MET A C 1
ATOM 2454 O O . MET A 1 314 ? -1.304 -20.609 10.078 1 97.12 314 MET A O 1
ATOM 2458 N N . VAL A 1 315 ? -2.328 -18.688 9.805 1 97.25 315 VAL A N 1
ATOM 2459 C CA . VAL A 1 315 ? -1.123 -17.906 10.055 1 97.25 315 VAL A CA 1
ATOM 2460 C C . VAL A 1 315 ? -0.633 -18.141 11.477 1 97.25 315 VAL A C 1
ATOM 2462 O O . VAL A 1 315 ? 0.563 -18.328 11.703 1 97.25 315 VAL A O 1
ATOM 2465 N N . SER A 1 316 ? -1.571 -18.172 12.438 1 97.56 316 SER A N 1
ATOM 2466 C CA . SER A 1 316 ? -1.197 -18.406 13.828 1 97.56 316 SER A CA 1
ATOM 2467 C C . SER A 1 316 ? -0.54 -19.781 14 1 97.56 316 SER A C 1
ATOM 2469 O O . SER A 1 316 ? 0.472 -19.906 14.688 1 97.56 316 SER A O 1
ATOM 2471 N N . LEU A 1 317 ? -1.121 -20.734 13.359 1 96.75 317 LEU A N 1
ATOM 2472 C CA . LEU A 1 317 ? -0.58 -22.094 13.477 1 96.75 317 LEU A CA 1
ATOM 2473 C C . LEU A 1 317 ? 0.79 -22.188 12.805 1 96.75 317 LEU A C 1
ATOM 2475 O O . LEU A 1 317 ? 1.726 -22.75 13.383 1 96.75 317 LEU A O 1
ATOM 2479 N N . CYS A 1 318 ? 0.926 -21.625 11.617 1 95.56 318 CYS A N 1
ATOM 2480 C CA . CYS A 1 318 ? 2.191 -21.672 10.898 1 95.56 318 CYS A CA 1
ATOM 2481 C C . CYS A 1 318 ? 3.295 -20.969 11.68 1 95.56 318 CYS A C 1
ATOM 2483 O O . CYS A 1 318 ? 4.461 -21.375 11.609 1 95.56 318 CYS A O 1
ATOM 2485 N N . ARG A 1 319 ? 2.947 -20 12.469 1 94.12 319 ARG A N 1
ATOM 2486 C CA . ARG A 1 319 ? 3.916 -19.219 13.211 1 94.12 319 ARG A CA 1
ATOM 2487 C C . ARG A 1 319 ? 4.156 -19.797 14.602 1 94.12 319 ARG A C 1
ATOM 2489 O O . ARG A 1 319 ? 5.016 -19.328 15.344 1 94.12 319 ARG A O 1
ATOM 2496 N N . GLY A 1 320 ? 3.371 -20.719 14.938 1 94.25 320 GLY A N 1
ATOM 2497 C CA . GLY A 1 320 ? 3.482 -21.328 16.25 1 94.25 320 GLY A CA 1
ATOM 2498 C C . GLY A 1 320 ? 2.977 -20.438 17.375 1 94.25 320 GLY A C 1
ATOM 2499 O O . GLY A 1 320 ? 3.523 -20.453 18.484 1 94.25 320 GLY A O 1
ATOM 2500 N N . GLU A 1 321 ? 2.037 -19.625 17.078 1 96 321 GLU A N 1
ATOM 2501 C CA . GLU A 1 321 ? 1.485 -18.703 18.062 1 96 321 GLU A CA 1
ATOM 2502 C C . GLU A 1 321 ? 0.394 -19.375 18.891 1 96 321 GLU A C 1
ATOM 2504 O O . GLU A 1 321 ? -0.004 -20.5 18.609 1 96 321 GLU A O 1
ATOM 2509 N N . LEU A 1 322 ? -0.061 -18.672 19.922 1 96.81 322 LEU A N 1
ATOM 2510 C CA . LEU A 1 322 ? -1.147 -19.141 20.766 1 96.81 322 LEU A CA 1
ATOM 2511 C C . LEU A 1 322 ? -2.469 -19.156 20.016 1 96.81 322 LEU A C 1
ATOM 2513 O O . LEU A 1 322 ? -2.824 -18.172 19.359 1 96.81 322 LEU A O 1
ATOM 2517 N N . VAL A 1 323 ? -3.141 -20.281 20.062 1 98 323 VAL A N 1
ATOM 2518 C CA . VAL A 1 323 ? -4.469 -20.438 19.469 1 98 323 VAL A CA 1
ATOM 2519 C C . VAL A 1 323 ? -5.426 -21.031 20.5 1 98 323 VAL A C 1
ATOM 2521 O O . VAL A 1 323 ? -4.996 -21.562 21.516 1 98 323 VAL A O 1
ATOM 2524 N N . PRO A 1 324 ? -6.762 -20.891 20.219 1 97.75 324 PRO A N 1
ATOM 2525 C CA . PRO A 1 324 ? -7.715 -21.516 21.141 1 97.75 324 PRO A CA 1
ATOM 2526 C C . PRO A 1 324 ? -7.449 -23 21.328 1 97.75 324 PRO A C 1
ATOM 2528 O O . PRO A 1 324 ? -7.164 -23.719 20.359 1 97.75 324 PRO A O 1
ATOM 2531 N N . GLU A 1 325 ? -7.609 -23.5 22.531 1 97.19 325 GLU A N 1
ATOM 2532 C CA . GLU A 1 325 ? -7.23 -24.844 22.938 1 97.19 325 GLU A CA 1
ATOM 2533 C C . GLU A 1 325 ? -8.008 -25.891 22.156 1 97.19 325 GLU A C 1
ATOM 2535 O O . GLU A 1 325 ? -7.488 -26.969 21.859 1 97.19 325 GLU A O 1
ATOM 2540 N N . LEU A 1 326 ? -9.195 -25.594 21.734 1 97.06 326 LEU A N 1
ATOM 2541 C CA . LEU A 1 326 ? -10.07 -26.578 21.109 1 97.06 326 LEU A CA 1
ATOM 2542 C C . LEU A 1 326 ? -9.758 -26.719 19.625 1 97.06 326 LEU A C 1
ATOM 2544 O O . LEU A 1 326 ? -10.344 -27.562 18.953 1 97.06 326 LEU A O 1
ATOM 2548 N N . VAL A 1 327 ? -8.82 -25.922 19.109 1 97.94 327 VAL A N 1
ATOM 2549 C CA . VAL A 1 327 ? -8.398 -26.094 17.719 1 97.94 327 VAL A CA 1
ATOM 2550 C C . VAL A 1 327 ? -7.758 -27.469 17.531 1 97.94 327 VAL A C 1
ATOM 2552 O O . VAL A 1 327 ? -6.914 -27.875 18.328 1 97.94 327 VAL A O 1
ATOM 2555 N N . ASP A 1 328 ? -8.148 -28.156 16.5 1 96.88 328 ASP A N 1
ATOM 2556 C CA . ASP A 1 328 ? -7.559 -29.453 16.172 1 96.88 328 ASP A CA 1
ATOM 2557 C C . ASP A 1 328 ? -7.457 -29.625 14.656 1 96.88 328 ASP A C 1
ATOM 2559 O O . ASP A 1 328 ? -7.832 -28.734 13.891 1 96.88 328 ASP A O 1
ATOM 2563 N N . ALA A 1 329 ? -6.922 -30.766 14.297 1 96.19 329 ALA A N 1
ATOM 2564 C CA . ALA A 1 329 ? -6.645 -31.031 12.883 1 96.19 329 ALA A CA 1
ATOM 2565 C C . ALA A 1 329 ? -7.934 -31.062 12.07 1 96.19 329 ALA A C 1
ATOM 2567 O O . ALA A 1 329 ? -7.961 -30.641 10.914 1 96.19 329 ALA A O 1
ATOM 2568 N N . ASP A 1 330 ? -8.969 -31.547 12.68 1 96.5 330 ASP A N 1
ATOM 2569 C CA . ASP A 1 330 ? -10.242 -31.656 11.984 1 96.5 330 ASP A CA 1
ATOM 2570 C C . ASP A 1 330 ? -10.82 -30.281 11.664 1 96.5 330 ASP A C 1
ATOM 2572 O O . ASP A 1 330 ? -11.32 -30.047 10.562 1 96.5 330 ASP A O 1
ATOM 2576 N N . LEU A 1 331 ? -10.742 -29.453 12.625 1 96.62 331 LEU A N 1
ATOM 2577 C CA . LEU A 1 331 ? -11.234 -28.094 12.414 1 96.62 331 LEU A CA 1
ATOM 2578 C C . LEU A 1 331 ? -10.453 -27.406 11.297 1 96.62 331 LEU A C 1
ATOM 2580 O O . LEU A 1 331 ? -11.031 -26.719 10.453 1 96.62 331 LEU A O 1
ATOM 2584 N N . VAL A 1 332 ? -9.188 -27.562 11.289 1 97 332 VAL A N 1
ATOM 2585 C CA . VAL A 1 332 ? -8.312 -26.969 10.281 1 97 332 VAL A CA 1
ATOM 2586 C C . VAL A 1 332 ? -8.703 -27.469 8.891 1 97 332 VAL A C 1
ATOM 2588 O O . VAL A 1 332 ? -8.844 -26.672 7.957 1 97 332 VAL A O 1
ATOM 2591 N N . LYS A 1 333 ? -8.906 -28.734 8.805 1 96.38 333 LYS A N 1
ATOM 2592 C CA . LYS A 1 333 ? -9.289 -29.344 7.535 1 96.38 333 LYS A CA 1
ATOM 2593 C C . LYS A 1 333 ? -10.625 -28.812 7.043 1 96.38 333 LYS A C 1
ATOM 2595 O O . LYS A 1 333 ? -10.781 -28.5 5.859 1 96.38 333 LYS A O 1
ATOM 2600 N N . GLU A 1 334 ? -11.547 -28.734 7.945 1 96.88 334 GLU A N 1
ATOM 2601 C CA . GLU A 1 334 ? -12.875 -28.234 7.594 1 96.88 334 GLU A CA 1
ATOM 2602 C C . GLU A 1 334 ? -12.82 -26.781 7.137 1 96.88 334 GLU A C 1
ATOM 2604 O O . GLU A 1 334 ? -13.469 -26.406 6.156 1 96.88 334 GLU A O 1
ATOM 2609 N N . LEU A 1 335 ? -12.086 -26.047 7.84 1 97.31 335 LEU A N 1
ATOM 2610 C CA . LEU A 1 335 ? -11.977 -24.625 7.516 1 97.31 335 LEU A CA 1
ATOM 2611 C C . LEU A 1 335 ? -11.266 -24.422 6.18 1 97.31 335 LEU A C 1
ATOM 2613 O O . LEU A 1 335 ? -11.648 -23.562 5.391 1 97.31 335 LEU A O 1
ATOM 2617 N N . GLU A 1 336 ? -10.234 -25.172 5.918 1 96.88 336 GLU A N 1
ATOM 2618 C CA . GLU A 1 336 ? -9.539 -25.094 4.641 1 96.88 336 GLU A CA 1
ATOM 2619 C C . GLU A 1 336 ? -10.445 -25.5 3.486 1 96.88 336 GLU A C 1
ATOM 2621 O O . GLU A 1 336 ? -10.438 -24.859 2.43 1 96.88 336 GLU A O 1
ATOM 2626 N N . ALA A 1 337 ? -11.219 -26.562 3.691 1 96.62 337 ALA A N 1
ATOM 2627 C CA . ALA A 1 337 ? -12.156 -27 2.662 1 96.62 337 ALA A CA 1
ATOM 2628 C C . ALA A 1 337 ? -13.195 -25.922 2.367 1 96.62 337 ALA A C 1
ATOM 2630 O O . ALA A 1 337 ? -13.555 -25.703 1.209 1 96.62 337 ALA A O 1
ATOM 2631 N N . GLU A 1 338 ? -13.633 -25.312 3.447 1 97.38 338 GLU A N 1
ATOM 2632 C CA . GLU A 1 338 ? -14.594 -24.219 3.291 1 97.38 338 GLU A CA 1
ATOM 2633 C C . GLU A 1 338 ? -13.984 -23.062 2.518 1 97.38 338 GLU A C 1
ATOM 2635 O O . GLU A 1 338 ? -14.633 -22.484 1.637 1 97.38 338 GLU A O 1
ATOM 2640 N N . ALA A 1 339 ? -12.789 -22.703 2.857 1 97.06 339 ALA A N 1
ATOM 2641 C CA . ALA A 1 339 ? -12.102 -21.609 2.168 1 97.06 339 ALA A CA 1
ATOM 2642 C C . ALA A 1 339 ? -11.93 -21.922 0.684 1 97.06 339 ALA A C 1
ATOM 2644 O O . ALA A 1 339 ? -12.141 -21.062 -0.167 1 97.06 339 ALA A O 1
ATOM 2645 N N . ARG A 1 340 ? -11.57 -23.125 0.365 1 97 340 ARG A N 1
ATOM 2646 C CA . ARG A 1 340 ? -11.398 -23.547 -1.023 1 97 340 ARG A CA 1
ATOM 2647 C C . ARG A 1 340 ? -12.711 -23.453 -1.793 1 97 340 ARG A C 1
ATOM 2649 O O . ARG A 1 340 ? -12.742 -22.953 -2.92 1 97 340 ARG A O 1
ATOM 2656 N N . TYR A 1 341 ? -13.766 -23.922 -1.157 1 96.88 341 TYR A N 1
ATOM 2657 C CA . TYR A 1 341 ? -15.062 -23.875 -1.815 1 96.88 341 TYR A CA 1
ATOM 2658 C C . TYR A 1 341 ? -15.469 -22.438 -2.121 1 96.88 341 TYR A C 1
ATOM 2660 O O . TYR A 1 341 ? -15.898 -22.141 -3.236 1 96.88 341 TYR A O 1
ATOM 2668 N N . ARG A 1 342 ? -15.266 -21.625 -1.179 1 96.62 342 ARG A N 1
ATOM 2669 C CA . ARG A 1 342 ? -15.68 -20.234 -1.301 1 96.62 342 ARG A CA 1
ATOM 2670 C C . ARG A 1 342 ? -14.844 -19.5 -2.344 1 96.62 342 ARG A C 1
ATOM 2672 O O . ARG A 1 342 ? -15.305 -18.531 -2.939 1 96.62 342 ARG A O 1
ATOM 2679 N N . PHE A 1 343 ? -13.719 -20.031 -2.547 1 97.25 343 PHE A N 1
ATOM 2680 C CA . PHE A 1 343 ? -12.867 -19.422 -3.553 1 97.25 343 PHE A CA 1
ATOM 2681 C C . PHE A 1 343 ? -13.164 -19.969 -4.938 1 97.25 343 PHE A C 1
ATOM 2683 O O . PHE A 1 343 ? -13.477 -19.219 -5.863 1 97.25 343 PHE A O 1
ATOM 2690 N N . TYR A 1 344 ? -13.133 -21.234 -5.137 1 97.31 344 TYR A N 1
ATOM 2691 C CA . TYR A 1 344 ? -13.172 -21.875 -6.453 1 97.31 344 TYR A CA 1
ATOM 2692 C C . TYR A 1 344 ? -14.562 -21.797 -7.055 1 97.31 344 TYR A C 1
ATOM 2694 O O . TYR A 1 344 ? -14.711 -21.594 -8.266 1 97.31 344 TYR A O 1
ATOM 2702 N N . TYR A 1 345 ? -15.57 -21.906 -6.238 1 97.75 345 TYR A N 1
ATOM 2703 C CA . TYR A 1 345 ? -16.922 -21.984 -6.789 1 97.75 345 TYR A CA 1
ATOM 2704 C C . TYR A 1 345 ? -17.281 -20.688 -7.523 1 97.75 345 TYR A C 1
ATOM 2706 O O . TYR A 1 345 ? -17.672 -20.734 -8.695 1 97.75 345 TYR A O 1
ATOM 2714 N N . PRO A 1 346 ? -17.062 -19.547 -6.93 1 97.62 346 PRO A N 1
ATOM 2715 C CA . PRO A 1 346 ? -17.453 -18.312 -7.633 1 97.62 346 PRO A CA 1
ATOM 2716 C C . PRO A 1 346 ? -16.609 -18.062 -8.875 1 97.62 346 PRO A C 1
ATOM 2718 O O . PRO A 1 346 ? -17.125 -17.578 -9.891 1 97.62 346 PRO A O 1
ATOM 2721 N N . ILE A 1 347 ? -15.328 -18.391 -8.867 1 97.5 347 ILE A N 1
ATOM 2722 C CA . ILE A 1 347 ? -14.484 -18.031 -10 1 97.5 347 ILE A CA 1
ATOM 2723 C C . 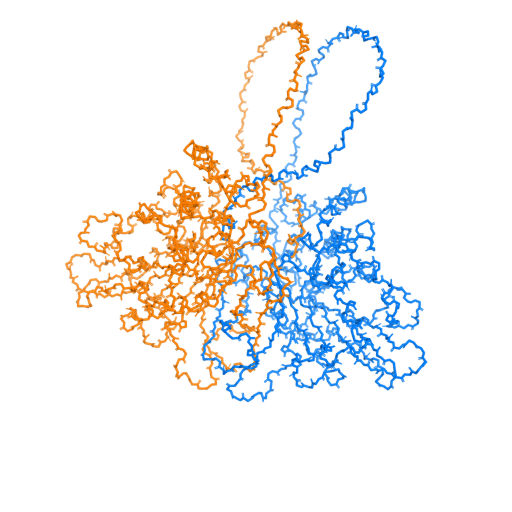ILE A 1 347 ? -14.742 -19 -11.156 1 97.5 347 ILE A C 1
ATOM 2725 O O . ILE A 1 347 ? -14.398 -18.703 -12.305 1 97.5 347 ILE A O 1
ATOM 2729 N N . GLN A 1 348 ? -15.273 -20.141 -10.883 1 97.5 348 GLN A N 1
ATOM 2730 C CA . GLN A 1 348 ? -15.539 -21.141 -11.906 1 97.5 348 GLN A CA 1
ATOM 2731 C C . GLN A 1 348 ? -16.984 -21.062 -12.391 1 97.5 348 GLN A C 1
ATOM 2733 O O . GLN A 1 348 ? -17.328 -21.656 -13.414 1 97.5 348 GLN A O 1
ATOM 2738 N N . PHE A 1 349 ? -17.797 -20.328 -11.68 1 97.88 349 PHE A N 1
ATOM 2739 C CA . PHE A 1 349 ? -19.219 -20.297 -11.969 1 97.88 349 PHE A CA 1
ATOM 2740 C C . PHE A 1 349 ? -19.484 -19.625 -13.312 1 97.88 349 PHE A C 1
ATOM 2742 O O . PHE A 1 349 ? -18.984 -18.531 -13.578 1 97.88 349 PHE A O 1
ATOM 2749 N N . PRO A 1 350 ? -20.391 -20.141 -14.156 1 97.31 350 PRO A N 1
ATOM 2750 C CA . PRO A 1 350 ? -21.219 -21.312 -13.961 1 97.31 350 PRO A CA 1
ATOM 2751 C C . PRO A 1 350 ? -20.469 -22.625 -14.219 1 97.31 350 PRO A C 1
ATOM 2753 O O . PRO A 1 350 ? -20.953 -23.703 -13.859 1 97.31 350 PRO A O 1
ATOM 2756 N N . ASP A 1 351 ? -19.359 -22.578 -14.961 1 95.31 351 ASP A N 1
ATOM 2757 C CA . ASP A 1 351 ? -18.406 -23.672 -15.133 1 95.31 351 ASP A CA 1
ATOM 2758 C C . ASP A 1 351 ? -17 -23.125 -15.328 1 95.31 351 ASP A C 1
ATOM 2760 O O . ASP A 1 351 ? -16.797 -21.938 -15.547 1 95.31 351 ASP A O 1
ATOM 2764 N N . ARG A 1 352 ? -16.062 -24 -15.266 1 94 352 ARG A N 1
ATOM 2765 C CA . ARG A 1 352 ? -14.648 -23.641 -15.266 1 94 352 ARG A CA 1
ATOM 2766 C C . ARG A 1 352 ? -14.305 -22.797 -16.484 1 94 352 ARG A C 1
ATOM 2768 O O . ARG A 1 352 ? -13.578 -21.797 -16.375 1 94 352 ARG A O 1
ATOM 2775 N N . VAL A 1 353 ? -14.797 -23.141 -17.656 1 93.75 353 VAL A N 1
ATOM 2776 C CA . VAL A 1 353 ? -14.438 -22.469 -18.906 1 93.75 353 VAL A CA 1
ATOM 2777 C C . VAL A 1 353 ? -15.133 -21.109 -18.969 1 93.75 353 VAL A C 1
ATOM 2779 O O . VAL A 1 353 ? -14.477 -20.078 -19.125 1 93.75 353 VAL A O 1
ATOM 2782 N N . ASN A 1 354 ? -16.438 -21.047 -18.734 1 93 354 ASN A N 1
ATOM 2783 C CA . ASN A 1 354 ? -17.203 -19.812 -18.859 1 93 354 ASN A CA 1
ATOM 2784 C C . ASN A 1 354 ? -16.922 -18.859 -17.703 1 93 354 ASN A C 1
ATOM 2786 O O . ASN A 1 354 ? -16.828 -17.656 -17.891 1 93 354 ASN A O 1
ATOM 2790 N N . GLY A 1 355 ? -16.859 -19.438 -16.562 1 95.38 355 GLY A N 1
ATOM 2791 C CA . GLY A 1 355 ? -16.5 -18.609 -15.43 1 95.38 355 GLY A CA 1
ATOM 2792 C C . GLY A 1 355 ? -15.047 -18.156 -15.461 1 95.38 355 GLY A C 1
ATOM 2793 O O . GLY A 1 355 ? -14.742 -17.016 -15.078 1 95.38 355 GLY A O 1
ATOM 2794 N N . GLY A 1 356 ? -14.211 -19.016 -15.922 1 95.88 356 GLY A N 1
ATOM 2795 C CA . GLY A 1 356 ? -12.789 -18.719 -16 1 95.88 356 GLY A CA 1
ATOM 2796 C C . GLY A 1 356 ? -12.461 -17.594 -16.953 1 95.88 356 GLY A C 1
ATOM 2797 O O . GLY A 1 356 ? -11.492 -16.859 -16.75 1 95.88 356 GLY A O 1
ATOM 2798 N N . LYS A 1 357 ? -13.305 -17.406 -17.906 1 95.62 357 LYS A N 1
ATOM 2799 C CA . LYS A 1 357 ? -13.094 -16.359 -18.891 1 95.62 357 LYS A CA 1
ATOM 2800 C C . LYS A 1 357 ? -12.945 -14.992 -18.234 1 95.62 357 LYS A C 1
ATOM 2802 O O . LYS A 1 357 ? -12.062 -14.211 -18.594 1 95.62 357 LYS A O 1
ATOM 2807 N N . LEU A 1 358 ? -13.805 -14.766 -17.281 1 96.06 358 LEU A N 1
ATOM 2808 C CA . LEU A 1 358 ? -13.781 -13.469 -16.609 1 96.06 358 LEU A CA 1
ATOM 2809 C C . LEU A 1 358 ? -12.82 -13.492 -15.422 1 96.06 358 LEU A C 1
ATOM 2811 O O . LEU A 1 358 ? -12.164 -12.492 -15.141 1 96.06 358 LEU A O 1
ATOM 2815 N N . ALA A 1 359 ? -12.711 -14.594 -14.797 1 96.5 359 ALA A N 1
ATOM 2816 C CA . ALA A 1 359 ? -11.992 -14.656 -13.523 1 96.5 359 ALA A CA 1
ATOM 2817 C C . ALA A 1 359 ? -10.484 -14.75 -13.75 1 96.5 359 ALA A C 1
ATOM 2819 O O . ALA A 1 359 ? -9.703 -14.164 -13 1 96.5 359 ALA A O 1
ATOM 2820 N N . PHE A 1 360 ? -10.078 -15.492 -14.734 1 95.38 360 PHE A N 1
ATOM 2821 C CA . PHE A 1 360 ? -8.641 -15.633 -14.891 1 95.38 360 PHE A CA 1
ATOM 2822 C C . PHE A 1 360 ? -8.258 -15.633 -16.375 1 95.38 360 PHE A C 1
ATOM 2824 O O . PHE A 1 360 ? -7.098 -15.875 -16.719 1 95.38 360 PHE A O 1
ATOM 2831 N N . GLY A 1 361 ? -9.125 -15.25 -17.234 1 95.69 361 GLY A N 1
ATOM 2832 C CA . GLY A 1 361 ? -8.883 -15.141 -18.672 1 95.69 361 GLY A CA 1
ATOM 2833 C C . GLY A 1 361 ? -7.824 -14.117 -19.031 1 95.69 361 GLY A C 1
ATOM 2834 O O . GLY A 1 361 ? -6.965 -14.375 -19.875 1 95.69 361 GLY A O 1
ATOM 2835 N N . PRO A 1 362 ? -7.91 -12.977 -18.422 1 95.12 362 PRO A N 1
ATOM 2836 C CA . PRO A 1 362 ? -6.895 -11.961 -18.719 1 95.12 362 PRO A CA 1
ATOM 2837 C C . PRO A 1 362 ? -5.473 -12.461 -18.469 1 95.12 362 PRO A C 1
ATOM 2839 O O . PRO A 1 362 ? -4.566 -12.18 -19.266 1 95.12 362 PRO A O 1
ATOM 2842 N N . LEU A 1 363 ? -5.223 -13.195 -17.422 1 96.31 363 LEU A N 1
ATOM 2843 C CA . LEU A 1 363 ? -3.91 -13.766 -17.156 1 96.31 363 LEU A CA 1
ATOM 2844 C C . LEU A 1 363 ? -3.547 -14.805 -18.219 1 96.31 363 LEU A C 1
ATOM 2846 O O . LEU A 1 363 ? -2.418 -14.828 -18.703 1 96.31 363 LEU A O 1
ATOM 2850 N N . LEU A 1 364 ? -4.488 -15.625 -18.562 1 96.38 364 LEU A N 1
ATOM 2851 C CA . LEU A 1 364 ? -4.258 -16.656 -19.578 1 96.38 364 LEU A CA 1
ATOM 2852 C C . LEU A 1 364 ? -3.895 -16.047 -20.922 1 96.38 364 LEU A C 1
ATOM 2854 O O . LEU A 1 364 ? -3.07 -16.578 -21.656 1 96.38 364 LEU A O 1
ATOM 2858 N N . ARG A 1 365 ? -4.535 -14.961 -21.188 1 95.06 365 ARG A N 1
ATOM 2859 C CA . ARG A 1 365 ? -4.223 -14.25 -22.422 1 95.06 365 ARG A CA 1
ATOM 2860 C C . ARG A 1 365 ? -2.75 -13.852 -22.469 1 95.06 365 ARG A C 1
ATOM 2862 O O . ARG A 1 365 ? -2.09 -14.008 -23.5 1 95.06 365 ARG A O 1
ATOM 2869 N N . GLU A 1 366 ? -2.268 -13.328 -21.406 1 93.56 366 GLU A N 1
ATOM 2870 C CA . GLU A 1 366 ? -0.865 -12.93 -21.328 1 93.56 366 GLU A CA 1
ATOM 2871 C C . GLU A 1 366 ? 0.061 -14.133 -21.469 1 93.56 366 GLU A C 1
ATOM 2873 O O . GLU A 1 366 ? 1.076 -14.062 -22.156 1 93.56 366 GLU A O 1
ATOM 2878 N N . ILE A 1 367 ? -0.301 -15.188 -20.812 1 96 367 ILE A N 1
ATOM 2879 C CA . ILE A 1 367 ? 0.492 -16.406 -20.828 1 96 367 ILE A CA 1
ATOM 2880 C C . ILE A 1 367 ? 0.586 -16.953 -22.25 1 96 367 ILE A C 1
ATOM 2882 O O . ILE A 1 367 ? 1.68 -17.25 -22.734 1 96 367 ILE A O 1
ATOM 2886 N N . LEU A 1 368 ? -0.512 -17.047 -22.906 1 95.38 368 LEU A N 1
ATOM 2887 C CA . LEU A 1 368 ? -0.56 -17.594 -24.25 1 95.38 368 LEU A CA 1
ATOM 2888 C C . LEU A 1 368 ? 0.162 -16.672 -25.234 1 95.38 368 LEU A C 1
ATOM 2890 O O . LEU A 1 368 ? 0.838 -17.156 -26.156 1 95.38 368 LEU A O 1
ATOM 2894 N N . ALA A 1 369 ? -0.03 -15.398 -25.078 1 92.69 369 ALA A N 1
ATOM 2895 C CA . ALA A 1 369 ? 0.63 -14.438 -25.953 1 92.69 369 ALA A CA 1
ATOM 2896 C C . ALA A 1 369 ? 2.146 -14.594 -25.906 1 92.69 369 ALA A C 1
ATOM 2898 O O . ALA A 1 369 ? 2.82 -14.539 -26.938 1 92.69 369 ALA A O 1
ATOM 2899 N N . ARG A 1 370 ? 2.672 -14.789 -24.766 1 93.94 370 ARG A N 1
ATOM 2900 C CA . ARG A 1 370 ? 4.113 -14.961 -24.625 1 93.94 370 ARG A CA 1
ATOM 2901 C C . ARG A 1 370 ? 4.57 -16.281 -25.25 1 93.94 370 ARG A C 1
ATOM 2903 O O . ARG A 1 370 ? 5.629 -16.344 -25.875 1 93.94 370 ARG A O 1
ATOM 2910 N N . MET A 1 371 ? 3.828 -17.328 -25.078 1 95.44 371 MET A N 1
ATOM 2911 C CA . MET A 1 371 ? 4.168 -18.609 -25.672 1 95.44 371 MET A CA 1
ATOM 2912 C C . MET A 1 371 ? 4.129 -18.531 -27.203 1 95.44 371 MET A C 1
ATOM 2914 O O . MET A 1 371 ? 5 -19.078 -27.875 1 95.44 371 MET A O 1
ATOM 2918 N N . GLU A 1 372 ? 3.15 -17.844 -27.641 1 93.81 372 GLU A N 1
ATOM 2919 C CA . GLU A 1 372 ? 3.01 -17.703 -29.078 1 93.81 372 GLU A CA 1
ATOM 2920 C C . GLU A 1 372 ? 4.215 -16.984 -29.688 1 93.81 372 GLU A C 1
ATOM 2922 O O . GLU A 1 372 ? 4.715 -17.391 -30.75 1 93.81 372 GLU A O 1
ATOM 2927 N N . ARG A 1 373 ? 4.59 -15.961 -29.062 1 93.31 373 ARG A N 1
ATOM 2928 C CA . ARG A 1 373 ? 5.754 -15.227 -29.547 1 93.31 373 ARG A CA 1
ATOM 2929 C C . ARG A 1 373 ? 6.996 -16.109 -29.547 1 93.31 373 ARG A C 1
ATOM 2931 O O . ARG A 1 373 ? 7.797 -16.062 -30.484 1 93.31 373 ARG A O 1
ATOM 2938 N N . ALA A 1 374 ? 7.184 -16.906 -28.547 1 93.75 374 ALA A N 1
ATOM 2939 C CA . ALA A 1 374 ? 8.328 -17.812 -28.453 1 93.75 374 ALA A CA 1
ATOM 2940 C C . ALA A 1 374 ? 8.266 -18.875 -29.547 1 93.75 374 ALA A C 1
ATOM 2942 O O . ALA A 1 374 ? 9.281 -19.219 -30.156 1 93.75 374 ALA A O 1
ATOM 2943 N N . VAL A 1 375 ? 7.121 -19.406 -29.797 1 93.75 375 VAL A N 1
ATOM 2944 C CA . VAL A 1 375 ? 6.902 -20.453 -30.797 1 93.75 375 VAL A CA 1
ATOM 2945 C C . VAL A 1 375 ? 7.199 -19.906 -32.188 1 93.75 375 VAL A C 1
ATOM 2947 O O . VAL A 1 375 ? 7.82 -20.594 -33 1 93.75 375 VAL A O 1
ATOM 2950 N N . LYS A 1 376 ? 6.859 -18.641 -32.406 1 89.12 376 LYS A N 1
ATOM 2951 C CA . LYS A 1 376 ? 7.027 -18.031 -33.719 1 89.12 376 LYS A CA 1
ATOM 2952 C C . LYS A 1 376 ? 8.43 -17.469 -33.875 1 89.12 376 LYS A C 1
ATOM 2954 O O . LYS A 1 376 ? 8.844 -17.109 -35 1 89.12 376 LYS A O 1
ATOM 2959 N N . GLY A 1 377 ? 9.164 -17.453 -32.844 1 81.75 377 GLY A N 1
ATOM 2960 C CA . GLY A 1 377 ? 10.492 -16.875 -32.906 1 81.75 377 GLY A CA 1
ATOM 2961 C C . GLY A 1 377 ? 10.484 -15.414 -33.344 1 81.75 377 GLY A C 1
ATOM 2962 O O . GLY A 1 377 ? 11.273 -15 -34.188 1 81.75 377 GLY A O 1
ATOM 2963 N N . VAL A 1 378 ? 9.594 -14.734 -32.844 1 72.56 378 VAL A N 1
ATOM 2964 C CA . VAL A 1 378 ? 9.32 -13.367 -33.281 1 72.56 378 VAL A CA 1
ATOM 2965 C C . VAL A 1 378 ? 10.539 -12.484 -33.031 1 72.56 378 VAL A C 1
ATOM 2967 O O . VAL A 1 378 ? 10.922 -11.672 -33.875 1 72.56 378 VAL A O 1
ATOM 2970 N N . SER A 1 379 ? 11.055 -12.523 -31.828 1 73.12 379 SER A N 1
ATOM 2971 C CA . SER A 1 379 ? 12.164 -11.648 -31.469 1 73.12 379 SER A CA 1
ATOM 2972 C C . SER A 1 379 ? 13.172 -12.367 -30.594 1 73.12 379 SER A C 1
ATOM 2974 O O . SER A 1 379 ? 12.797 -13.094 -29.672 1 73.12 379 SER A O 1
ATOM 2976 N N . THR A 1 380 ? 14.289 -12.031 -30.938 1 70.81 380 THR A N 1
ATOM 2977 C CA . THR A 1 380 ? 15.375 -12.539 -30.109 1 70.81 380 THR A CA 1
ATOM 2978 C C . THR A 1 380 ? 15.461 -11.75 -28.797 1 70.81 380 THR A C 1
ATOM 2980 O O . THR A 1 380 ? 16.141 -12.172 -27.859 1 70.81 380 THR A O 1
ATOM 2983 N N . SER A 1 381 ? 14.617 -10.75 -28.766 1 77.94 381 SER A N 1
ATOM 2984 C CA . SER A 1 381 ? 14.703 -9.883 -27.594 1 77.94 381 SER A CA 1
ATOM 2985 C C . SER A 1 381 ? 13.609 -10.211 -26.594 1 77.94 381 SER A C 1
ATOM 2987 O O . SER A 1 381 ? 13.539 -9.609 -25.516 1 77.94 381 SER A O 1
ATOM 2989 N N . ASP A 1 382 ? 12.898 -11.258 -26.891 1 89.25 382 ASP A N 1
ATOM 2990 C CA . ASP A 1 382 ? 11.867 -11.641 -25.938 1 89.25 382 ASP A CA 1
ATOM 2991 C C . ASP A 1 382 ? 12.469 -12.352 -24.734 1 89.25 382 ASP A C 1
ATOM 2993 O O . ASP A 1 382 ? 13.383 -13.164 -24.875 1 89.25 382 ASP A O 1
ATOM 2997 N N . PRO A 1 383 ? 11.977 -12.031 -23.578 1 95.31 383 PRO A N 1
ATOM 2998 C CA . PRO A 1 383 ? 12.516 -12.711 -22.406 1 95.31 383 PRO A CA 1
ATOM 2999 C C . PRO A 1 383 ? 12.289 -14.219 -22.438 1 95.31 383 PRO A C 1
ATOM 3001 O O . PRO A 1 383 ? 11.234 -14.68 -22.891 1 95.31 383 PRO A O 1
ATOM 3004 N N . LYS A 1 384 ? 13.266 -14.938 -22.016 1 97.12 384 LYS A N 1
ATOM 3005 C CA . LYS A 1 384 ? 13.203 -16.406 -21.953 1 97.12 384 LYS A CA 1
ATOM 3006 C C . LYS A 1 384 ? 12.602 -16.875 -20.641 1 97.12 384 LYS A C 1
ATOM 3008 O O . LYS A 1 384 ? 12.094 -18 -20.547 1 97.12 384 LYS A O 1
ATOM 3013 N N . PHE A 1 385 ? 12.75 -16.016 -19.656 1 98.19 385 PHE A N 1
ATOM 3014 C CA . PHE A 1 385 ? 12.234 -16.328 -18.328 1 98.19 385 PHE A CA 1
ATOM 3015 C C . PHE A 1 385 ? 11.398 -15.18 -17.781 1 98.19 385 PHE A C 1
ATOM 3017 O O . PHE A 1 385 ? 11.859 -14.039 -17.75 1 98.19 385 PHE A O 1
ATOM 3024 N N . THR A 1 386 ? 10.211 -15.5 -17.391 1 98.25 386 THR A N 1
ATOM 3025 C CA . THR A 1 386 ? 9.336 -14.508 -16.766 1 98.25 386 THR A CA 1
ATOM 3026 C C . THR A 1 386 ? 8.914 -14.969 -15.367 1 98.25 386 THR A C 1
ATOM 3028 O O . THR A 1 386 ? 8.547 -16.125 -15.172 1 98.25 386 THR A O 1
ATOM 3031 N N . LEU A 1 387 ? 8.977 -14.086 -14.43 1 98.75 387 LEU A N 1
ATOM 3032 C CA . LEU A 1 387 ? 8.492 -14.312 -13.07 1 98.75 387 LEU A CA 1
ATOM 3033 C C . LEU A 1 387 ? 7.258 -13.469 -12.781 1 98.75 387 LEU A C 1
ATOM 3035 O O . LEU A 1 387 ? 7.254 -12.266 -13.023 1 98.75 387 LEU A O 1
ATOM 3039 N N . TYR A 1 388 ? 6.227 -14.117 -12.344 1 98.62 388 TYR A N 1
ATOM 3040 C CA . TYR A 1 388 ? 5.027 -13.469 -11.82 1 98.62 388 TYR A CA 1
ATOM 3041 C C . TYR A 1 388 ? 4.898 -13.695 -10.32 1 98.62 388 TYR A C 1
ATOM 3043 O O . TYR A 1 388 ? 4.641 -14.812 -9.875 1 98.62 388 TYR A O 1
ATOM 3051 N N . SER A 1 389 ? 5.086 -12.648 -9.555 1 98.88 389 SER A N 1
ATOM 3052 C CA . SER A 1 389 ? 4.996 -12.734 -8.102 1 98.88 389 SER A CA 1
ATOM 3053 C C . SER A 1 389 ? 3.643 -12.242 -7.602 1 98.88 389 SER A C 1
ATOM 3055 O O . SER A 1 389 ? 3.279 -11.086 -7.82 1 98.88 389 SER A O 1
ATOM 3057 N N . GLY A 1 390 ? 2.922 -13.102 -6.953 1 98.62 390 GLY A N 1
ATOM 3058 C CA . GLY A 1 390 ? 1.593 -12.742 -6.488 1 98.62 390 GLY A CA 1
ATOM 3059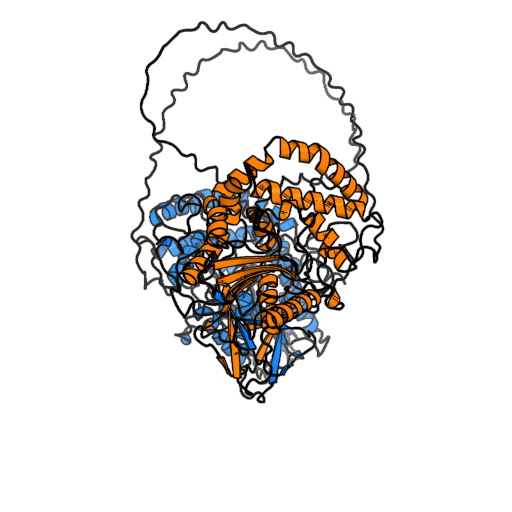 C C . GLY A 1 390 ? 1.171 -13.5 -5.246 1 98.62 390 GLY A C 1
ATOM 3060 O O . GLY A 1 390 ? 1.936 -13.609 -4.285 1 98.62 390 GLY A O 1
ATOM 3061 N N . HIS A 1 391 ? -0.065 -13.914 -5.301 1 98.44 391 HIS A N 1
ATOM 3062 C CA . HIS A 1 391 ? -0.717 -14.469 -4.117 1 98.44 391 HIS A CA 1
ATOM 3063 C C . HIS A 1 391 ? -1.185 -15.898 -4.367 1 98.44 391 HIS A C 1
ATOM 3065 O O . HIS A 1 391 ? -0.94 -16.453 -5.438 1 98.44 391 HIS A O 1
ATOM 3071 N N . ASP A 1 392 ? -1.738 -16.5 -3.307 1 97.5 392 ASP A N 1
ATOM 3072 C CA . ASP A 1 392 ? -2.395 -17.797 -3.41 1 97.5 392 ASP A CA 1
ATOM 3073 C C . ASP A 1 392 ? -3.602 -17.734 -4.344 1 97.5 392 ASP A C 1
ATOM 3075 O O . ASP A 1 392 ? -3.666 -18.469 -5.332 1 97.5 392 ASP A O 1
ATOM 3079 N N . THR A 1 393 ? -4.449 -16.688 -4.121 1 96 393 THR A N 1
ATOM 3080 C CA . THR A 1 393 ? -5.691 -16.547 -4.875 1 96 393 THR A CA 1
ATOM 3081 C C . THR A 1 393 ? -5.414 -16.031 -6.285 1 96 393 THR A C 1
ATOM 3083 O O . THR A 1 393 ? -6.27 -16.141 -7.164 1 96 393 THR A O 1
ATOM 3086 N N . GLY A 1 394 ? -4.352 -15.516 -6.516 1 95.88 394 GLY A N 1
ATOM 3087 C CA . GLY A 1 394 ? -3.861 -15.055 -7.809 1 95.88 394 GLY A CA 1
ATOM 3088 C C . GLY A 1 394 ? -2.361 -14.836 -7.832 1 95.88 394 GLY A C 1
ATOM 3089 O O . GLY A 1 394 ? -1.829 -14.039 -7.059 1 95.88 394 GLY A O 1
ATOM 3090 N N . PRO A 1 395 ? -1.514 -15.57 -8.57 1 97.94 395 PRO A N 1
ATOM 3091 C CA . PRO A 1 395 ? -1.959 -16.312 -9.75 1 97.94 395 PRO A CA 1
ATOM 3092 C C . PRO A 1 395 ? -2.127 -17.812 -9.477 1 97.94 395 PRO A C 1
ATOM 3094 O O . PRO A 1 395 ? -2.709 -18.531 -10.289 1 97.94 395 PRO A O 1
ATOM 3097 N N . ILE A 1 396 ? -1.71 -18.297 -8.367 1 98.06 396 ILE A N 1
ATOM 3098 C CA . ILE A 1 396 ? -1.485 -19.734 -8.203 1 98.06 396 ILE A CA 1
ATOM 3099 C C . ILE A 1 396 ? -2.811 -20.484 -8.328 1 98.06 396 ILE A C 1
ATOM 3101 O O . ILE A 1 396 ? -2.998 -21.281 -9.242 1 98.06 396 ILE A O 1
ATOM 3105 N N . MET A 1 397 ? -3.725 -20.156 -7.527 1 97.81 397 MET A N 1
ATOM 3106 C CA . MET A 1 397 ? -4.953 -20.953 -7.465 1 97.81 397 MET A CA 1
ATOM 3107 C C . MET A 1 397 ? -5.84 -20.672 -8.672 1 97.81 397 MET A C 1
ATOM 3109 O O . MET A 1 397 ? -6.668 -21.5 -9.047 1 97.81 397 MET A O 1
ATOM 3113 N N . LEU A 1 398 ? -5.707 -19.5 -9.32 1 97.81 398 LEU A N 1
ATOM 3114 C CA . LEU A 1 398 ? -6.375 -19.266 -10.594 1 97.81 398 LEU A CA 1
ATOM 3115 C C . LEU A 1 398 ? -5.887 -20.25 -11.656 1 97.81 398 LEU A C 1
ATOM 3117 O O . LEU A 1 398 ? -6.691 -20.828 -12.375 1 97.81 398 LEU A O 1
ATOM 3121 N N . LEU A 1 399 ? -4.613 -20.422 -11.68 1 96.94 399 LEU A N 1
ATOM 3122 C CA . LEU A 1 399 ? -4.031 -21.297 -12.688 1 96.94 399 LEU A CA 1
ATOM 3123 C C . LEU A 1 399 ? -4.328 -22.75 -12.375 1 96.94 399 LEU A C 1
ATOM 3125 O O . LEU A 1 399 ? -4.508 -23.562 -13.281 1 96.94 399 LEU A O 1
ATOM 3129 N N . LEU A 1 400 ? -4.355 -23.078 -11.078 1 95.62 400 LEU A N 1
ATOM 3130 C CA . LEU A 1 400 ? -4.766 -24.422 -10.719 1 95.62 400 LEU A CA 1
ATOM 3131 C C . LEU A 1 400 ? -6.176 -24.719 -11.219 1 95.62 400 LEU A C 1
ATOM 3133 O O . LEU A 1 400 ? -6.461 -25.828 -11.688 1 95.62 400 LEU A O 1
ATOM 3137 N N . SER A 1 401 ? -7 -23.75 -11.109 1 94.88 401 SER A N 1
ATOM 3138 C CA . SER A 1 401 ? -8.359 -23.891 -11.633 1 94.88 401 SER A CA 1
ATOM 3139 C C . SER A 1 401 ? -8.352 -23.984 -13.156 1 94.88 401 SER A C 1
ATOM 3141 O O . SER A 1 401 ? -8.992 -24.875 -13.727 1 94.88 401 SER A O 1
ATOM 3143 N N . ALA A 1 402 ? -7.656 -23.094 -13.789 1 94.56 402 ALA A N 1
ATOM 3144 C CA . ALA A 1 402 ? -7.605 -23.062 -15.25 1 94.56 402 ALA A CA 1
ATOM 3145 C C . ALA A 1 402 ? -7.191 -24.406 -15.82 1 94.56 402 ALA A C 1
ATOM 3147 O O . ALA A 1 402 ? -7.738 -24.859 -16.828 1 94.56 402 ALA A O 1
ATOM 3148 N N . PHE A 1 403 ? -6.289 -25.062 -15.125 1 92.12 403 PHE A N 1
ATOM 3149 C CA . PHE A 1 403 ? -5.715 -26.281 -15.648 1 92.12 403 PHE A CA 1
ATOM 3150 C C . PHE A 1 403 ? -6.363 -27.516 -15.008 1 92.12 403 PHE A C 1
ATOM 3152 O O . PHE A 1 403 ? -5.938 -28.641 -15.242 1 92.12 403 PHE A O 1
ATOM 3159 N N . GLY A 1 404 ? -7.293 -27.297 -14.156 1 89.69 404 GLY A N 1
ATOM 3160 C CA . GLY A 1 404 ? -8.07 -28.375 -13.57 1 89.69 404 GLY A CA 1
ATOM 3161 C C . GLY A 1 404 ? -7.344 -29.094 -12.445 1 89.69 404 GLY A C 1
ATOM 3162 O O . GLY A 1 404 ? -7.715 -30.203 -12.07 1 89.69 404 GLY A O 1
ATOM 3163 N N . VAL A 1 405 ? -6.32 -28.484 -11.938 1 91.19 405 VAL A N 1
ATOM 3164 C CA . VAL A 1 405 ? -5.508 -29.109 -10.906 1 91.19 405 VAL A CA 1
ATOM 3165 C C . VAL A 1 405 ? -6.211 -29 -9.555 1 91.19 405 VAL A C 1
ATOM 3167 O O . VAL A 1 405 ? -5.949 -29.797 -8.648 1 91.19 405 VAL A O 1
ATOM 3170 N N . ASP A 1 406 ? -7.105 -28.031 -9.398 1 90.56 406 ASP A N 1
ATOM 3171 C CA . ASP A 1 406 ? -7.848 -27.828 -8.156 1 90.56 406 ASP A CA 1
ATOM 3172 C C . ASP A 1 406 ? -8.719 -29.031 -7.836 1 90.56 406 ASP A C 1
ATOM 3174 O O . ASP A 1 406 ? -9.086 -29.25 -6.676 1 90.56 406 ASP A O 1
ATOM 3178 N N . THR A 1 407 ? -9.008 -29.859 -8.812 1 89.56 407 THR A N 1
ATOM 3179 C CA . THR A 1 407 ? -9.867 -31.016 -8.609 1 89.56 407 THR A CA 1
ATOM 3180 C C . THR A 1 407 ? -9.07 -32.188 -8.047 1 89.56 407 THR A C 1
ATOM 3182 O O . THR A 1 407 ? -9.641 -33.125 -7.48 1 89.56 407 THR A O 1
ATOM 3185 N N . ILE A 1 408 ? -7.77 -32.094 -8.18 1 86.94 408 ILE A N 1
ATOM 3186 C CA . ILE A 1 408 ? -6.969 -33.25 -7.727 1 86.94 408 ILE A CA 1
ATOM 3187 C C . ILE A 1 408 ? -6.137 -32.812 -6.512 1 86.94 408 ILE A C 1
ATOM 3189 O O . ILE A 1 408 ? -5.781 -33.656 -5.684 1 86.94 408 ILE A O 1
ATOM 3193 N N . ASP A 1 409 ? -5.797 -31.594 -6.418 1 88.06 409 ASP A N 1
ATOM 3194 C CA . ASP A 1 409 ? -5.105 -31.062 -5.246 1 88.06 409 ASP A CA 1
ATOM 3195 C C . ASP A 1 409 ? -6.098 -30.578 -4.191 1 88.06 409 ASP A C 1
ATOM 3197 O O . ASP A 1 409 ? -6.73 -29.531 -4.363 1 88.06 409 ASP A O 1
ATOM 3201 N N . PRO A 1 410 ? -6.188 -31.219 -3.102 1 91.19 410 PRO A N 1
ATOM 3202 C CA . PRO A 1 410 ? -7.223 -30.875 -2.125 1 91.19 410 PRO A CA 1
ATOM 3203 C C . PRO A 1 410 ? -6.793 -29.766 -1.172 1 91.19 410 PRO A C 1
ATOM 3205 O O . PRO A 1 410 ? -7.492 -29.484 -0.199 1 91.19 410 PRO A O 1
ATOM 3208 N N . TYR A 1 411 ? -5.719 -29.156 -1.438 1 93.69 411 TYR A N 1
ATOM 3209 C CA . TYR A 1 411 ? -5.172 -28.219 -0.467 1 93.69 411 TYR A CA 1
ATOM 3210 C C . TYR A 1 411 ? -5.246 -26.781 -0.988 1 93.69 411 TYR A C 1
ATOM 3212 O O . TYR A 1 411 ? -5.297 -26.562 -2.199 1 93.69 411 TYR A O 1
ATOM 3220 N N . TRP A 1 412 ? -5.352 -25.859 0.004 1 96.75 412 TRP A N 1
ATOM 3221 C CA . TRP A 1 412 ? -5.023 -24.469 -0.306 1 96.75 412 TRP A CA 1
ATOM 3222 C C . TRP A 1 412 ? -3.549 -24.328 -0.677 1 96.75 412 TRP A C 1
ATOM 3224 O O . TRP A 1 412 ? -2.688 -24.984 -0.078 1 96.75 412 TRP A O 1
ATOM 3234 N N . ALA A 1 413 ? -3.242 -23.578 -1.694 1 96.06 413 ALA A N 1
ATOM 3235 C CA . ALA A 1 413 ? -1.847 -23.438 -2.102 1 96.06 413 ALA A CA 1
ATOM 3236 C C . ALA A 1 413 ? -0.992 -22.906 -0.951 1 96.06 413 ALA A C 1
ATOM 3238 O O . ALA A 1 413 ? -1.258 -21.844 -0.409 1 96.06 413 ALA A O 1
ATOM 3239 N N . PRO A 1 414 ? -0.012 -23.578 -0.553 1 95.44 414 PRO A N 1
ATOM 3240 C CA . PRO A 1 414 ? 0.8 -23.156 0.588 1 95.44 414 PRO A CA 1
ATOM 3241 C C . PRO A 1 414 ? 1.689 -21.953 0.262 1 95.44 414 PRO A C 1
ATOM 3243 O O . PRO A 1 414 ? 1.82 -21.578 -0.905 1 95.44 414 PRO A O 1
ATOM 3246 N N . TYR A 1 415 ? 2.291 -21.344 1.305 1 96.25 415 TYR A N 1
ATOM 3247 C CA . TYR A 1 415 ? 3.271 -20.281 1.115 1 96.25 415 TYR A CA 1
ATOM 3248 C C . TYR A 1 415 ? 4.371 -20.719 0.157 1 96.25 415 TYR A C 1
ATOM 3250 O O . TYR A 1 415 ? 4.781 -21.891 0.162 1 96.25 415 TYR A O 1
ATOM 3258 N N . SER A 1 416 ? 4.766 -19.75 -0.704 1 95.94 416 SER A N 1
ATOM 3259 C CA . SER A 1 416 ? 5.898 -19.938 -1.604 1 95.94 416 SER A CA 1
ATOM 3260 C C . SER A 1 416 ? 5.617 -21.047 -2.613 1 95.94 416 SER A C 1
ATOM 3262 O O . SER A 1 416 ? 6.539 -21.734 -3.053 1 95.94 416 SER A O 1
ATOM 3264 N N . SER A 1 417 ? 4.379 -21.312 -2.873 1 95.38 417 SER A N 1
ATOM 3265 C CA . SER A 1 417 ? 4.02 -22.188 -3.984 1 95.38 417 SER A CA 1
ATOM 3266 C C . SER A 1 417 ? 4.473 -21.609 -5.32 1 95.38 417 SER A C 1
ATOM 3268 O O . SER A 1 417 ? 4.621 -20.391 -5.449 1 95.38 417 SER A O 1
ATOM 3270 N N . TYR A 1 418 ? 4.676 -22.531 -6.27 1 96.19 418 TYR A N 1
ATOM 3271 C CA . TYR A 1 418 ? 5.023 -22.031 -7.594 1 96.19 418 TYR A CA 1
ATOM 3272 C C . TYR A 1 418 ? 4.453 -22.938 -8.68 1 96.19 418 TYR A C 1
ATOM 3274 O O . TYR A 1 418 ? 4.195 -24.125 -8.438 1 96.19 418 TYR A O 1
ATOM 3282 N N . ILE A 1 419 ? 4.195 -22.344 -9.805 1 96.88 419 ILE A N 1
ATOM 3283 C CA . ILE A 1 419 ? 3.895 -23 -11.07 1 96.88 419 ILE A CA 1
ATOM 3284 C C . ILE A 1 419 ? 4.902 -22.578 -12.133 1 96.88 419 ILE A C 1
ATOM 3286 O O . ILE A 1 419 ? 5.145 -21.375 -12.32 1 96.88 419 ILE A O 1
ATOM 3290 N N . SER A 1 420 ? 5.516 -23.5 -12.727 1 97.31 420 SER A N 1
ATOM 3291 C CA . SER A 1 420 ? 6.371 -23.219 -13.875 1 97.31 420 SER A CA 1
ATOM 3292 C C . SER A 1 420 ? 5.785 -23.797 -15.156 1 97.31 420 SER A C 1
ATOM 3294 O O . SER A 1 420 ? 5.57 -25.016 -15.242 1 97.31 420 SER A O 1
ATOM 3296 N N . LEU A 1 421 ? 5.5 -22.969 -16.078 1 97.19 421 LEU A N 1
ATOM 3297 C CA . LEU A 1 421 ? 5.156 -23.406 -17.438 1 97.19 421 LEU A CA 1
ATOM 3298 C C . LEU A 1 421 ? 6.383 -23.375 -18.344 1 97.19 421 LEU A C 1
ATOM 3300 O O . LEU A 1 421 ? 6.898 -22.297 -18.656 1 97.19 421 LEU A O 1
ATOM 3304 N N . GLU A 1 422 ? 6.742 -24.547 -18.766 1 96.88 422 GLU A N 1
ATOM 3305 C CA . GLU A 1 422 ? 7.953 -24.703 -19.562 1 96.88 422 GLU A CA 1
ATOM 3306 C C . GLU A 1 422 ? 7.621 -25.047 -21.016 1 96.88 422 GLU A C 1
ATOM 3308 O O . GLU A 1 422 ? 6.902 -26 -21.281 1 96.88 422 GLU A O 1
ATOM 3313 N N . LEU A 1 423 ? 8.164 -24.234 -21.875 1 96.25 423 LEU A N 1
ATOM 3314 C CA . LEU A 1 423 ? 7.988 -24.469 -23.312 1 96.25 423 LEU A CA 1
ATOM 3315 C C . LEU A 1 423 ? 9.258 -25.047 -23.922 1 96.25 423 LEU A C 1
ATOM 3317 O O . LEU A 1 423 ? 10.336 -24.469 -23.797 1 96.25 423 LEU A O 1
ATOM 3321 N N . TYR A 1 424 ? 9.086 -26.219 -24.594 1 94.5 424 TYR A N 1
ATOM 3322 C CA . TYR A 1 424 ? 10.195 -26.922 -25.234 1 94.5 424 TYR A CA 1
ATOM 3323 C C . TYR A 1 424 ? 10.023 -26.969 -26.734 1 94.5 424 TYR A C 1
ATOM 3325 O O . TYR A 1 424 ? 8.898 -27.109 -27.234 1 94.5 424 TYR A O 1
ATOM 3333 N N . ARG A 1 425 ? 11.148 -26.828 -27.422 1 94.31 425 ARG A N 1
ATOM 3334 C CA . ARG A 1 425 ? 11.195 -27.062 -28.859 1 94.31 425 ARG A CA 1
ATOM 3335 C C . ARG A 1 425 ? 11.859 -28.406 -29.156 1 94.31 425 ARG A C 1
ATOM 3337 O O . ARG A 1 425 ? 12.953 -28.703 -28.672 1 94.31 425 ARG A O 1
ATOM 3344 N N . SER A 1 426 ? 11.164 -29.188 -29.938 1 92.06 426 SER A N 1
ATOM 3345 C CA . SER A 1 426 ? 11.711 -30.484 -30.328 1 92.06 426 SER A CA 1
ATOM 3346 C C . SER A 1 426 ? 12.805 -30.312 -31.391 1 92.06 426 SER A C 1
ATOM 3348 O O . SER A 1 426 ? 12.68 -29.5 -32.312 1 92.06 426 SER A O 1
ATOM 3350 N N . LYS A 1 427 ? 13.844 -31.031 -31.203 1 89.88 427 LYS A N 1
ATOM 3351 C CA . LYS A 1 427 ? 14.922 -31.047 -32.188 1 89.88 427 LYS A CA 1
ATOM 3352 C C . LYS A 1 427 ? 14.648 -32.062 -33.281 1 89.88 427 LYS A C 1
ATOM 3354 O O . LYS A 1 427 ? 15.336 -32.062 -34.312 1 89.88 427 LYS A O 1
ATOM 3359 N N . SER A 1 428 ? 13.656 -32.844 -33 1 86 428 SER A N 1
ATOM 3360 C CA . SER A 1 428 ? 13.266 -33.844 -33.969 1 86 428 SER A CA 1
ATOM 3361 C C . SER A 1 428 ? 12.156 -33.344 -34.875 1 86 428 SER A C 1
ATOM 3363 O O . SER A 1 428 ? 11.391 -32.438 -34.5 1 86 428 SER A O 1
ATOM 3365 N N . SER A 1 429 ? 12.211 -33.781 -36.094 1 80.44 429 SER A N 1
ATOM 3366 C CA . SER A 1 429 ? 11.164 -33.438 -37.062 1 80.44 429 SER A CA 1
ATOM 3367 C C . SER A 1 429 ? 9.922 -34.312 -36.844 1 80.44 429 SER A C 1
ATOM 3369 O O . SER A 1 429 ? 8.867 -34.031 -37.438 1 80.44 429 SER A O 1
ATOM 3371 N N . ILE A 1 430 ? 10.062 -35.219 -35.969 1 74.31 430 ILE A N 1
ATOM 3372 C CA . ILE A 1 430 ? 8.938 -36.125 -35.719 1 74.31 430 ILE A CA 1
ATOM 3373 C C . ILE A 1 430 ? 8.188 -35.656 -34.469 1 74.31 430 ILE A C 1
ATOM 3375 O O . ILE A 1 430 ? 8.797 -35.344 -33.438 1 74.31 430 ILE A O 1
ATOM 3379 N N . GLY A 1 431 ? 6.852 -35.469 -34.625 1 71.31 431 GLY A N 1
ATOM 3380 C CA . GLY A 1 431 ? 6.027 -35.062 -33.5 1 71.31 431 GLY A CA 1
ATOM 3381 C C . GLY A 1 431 ? 5.793 -33.562 -33.406 1 71.31 431 GLY A C 1
ATOM 3382 O O . GLY A 1 431 ? 6.074 -32.844 -34.375 1 71.31 431 GLY A O 1
ATOM 3383 N N . PRO A 1 432 ? 5.184 -33.25 -32.188 1 76 432 PRO A N 1
ATOM 3384 C CA . PRO A 1 432 ? 4.926 -31.828 -32.062 1 76 432 PRO A CA 1
ATOM 3385 C C . PRO A 1 432 ? 6.211 -31 -31.938 1 76 432 PRO A C 1
ATOM 3387 O O . PRO A 1 432 ? 7.145 -31.406 -31.25 1 76 432 PRO A O 1
ATOM 3390 N N . GLN A 1 433 ? 6.203 -29.922 -32.562 1 86.5 433 GLN A N 1
ATOM 3391 C CA . GLN A 1 433 ? 7.379 -29.047 -32.594 1 86.5 433 GLN A CA 1
ATOM 3392 C C . GLN A 1 433 ? 7.613 -28.375 -31.25 1 86.5 433 GLN A C 1
ATOM 3394 O O . GLN A 1 433 ? 8.758 -28.094 -30.891 1 86.5 433 GLN A O 1
ATOM 3399 N N . HIS A 1 434 ? 6.496 -28.188 -30.609 1 93.06 434 HIS A N 1
ATOM 3400 C CA . HIS A 1 434 ? 6.609 -27.531 -29.312 1 93.06 434 HIS A CA 1
ATOM 3401 C C . HIS A 1 434 ? 5.797 -28.281 -28.25 1 93.06 434 HIS A C 1
ATOM 3403 O O . HIS A 1 434 ? 4.68 -28.734 -28.516 1 93.06 434 HIS A O 1
ATOM 3409 N N . LEU A 1 435 ? 6.418 -28.422 -27.062 1 91.69 435 LEU A N 1
ATOM 3410 C CA . LEU A 1 435 ? 5.789 -29.078 -25.922 1 91.69 435 LEU A CA 1
ATOM 3411 C C . LEU A 1 435 ? 5.758 -28.141 -24.719 1 91.69 435 LEU A C 1
ATOM 3413 O O . LEU A 1 435 ? 6.656 -27.312 -24.547 1 91.69 435 LEU A O 1
ATOM 3417 N N . VAL A 1 436 ? 4.688 -28.25 -23.953 1 94.25 436 VAL A N 1
ATOM 3418 C CA . VAL A 1 436 ? 4.555 -27.484 -22.734 1 94.25 436 VAL A CA 1
ATOM 3419 C C . VAL A 1 436 ? 4.477 -28.422 -21.531 1 94.25 436 VAL A C 1
ATOM 3421 O O . VAL A 1 436 ? 3.682 -29.359 -21.531 1 94.25 436 VAL A O 1
ATOM 3424 N N . ARG A 1 437 ? 5.305 -28.203 -20.562 1 93.25 437 ARG A N 1
ATOM 3425 C CA . ARG A 1 437 ? 5.285 -28.922 -19.297 1 93.25 437 ARG A CA 1
ATOM 3426 C C . ARG A 1 437 ? 4.945 -27.984 -18.141 1 93.25 437 ARG A C 1
ATOM 3428 O O . ARG A 1 437 ? 5.477 -26.875 -18.062 1 93.25 437 ARG A O 1
ATOM 3435 N N . MET A 1 438 ? 4.02 -28.375 -17.297 1 94.19 438 MET A N 1
ATOM 3436 C CA . MET A 1 438 ? 3.67 -27.594 -16.109 1 94.19 438 MET A CA 1
ATOM 3437 C C . MET A 1 438 ? 4.215 -28.266 -14.844 1 94.19 438 MET A C 1
ATOM 3439 O O . MET A 1 438 ? 3.998 -29.453 -14.625 1 94.19 438 MET A O 1
ATOM 3443 N N . VAL A 1 439 ? 4.914 -27.531 -14.078 1 94.75 439 VAL A N 1
ATOM 3444 C CA . VAL A 1 439 ? 5.418 -27.984 -12.789 1 94.75 439 VAL A CA 1
ATOM 3445 C C . VAL A 1 439 ? 4.723 -27.219 -11.664 1 94.75 439 VAL A C 1
ATOM 3447 O O . VAL A 1 439 ? 4.711 -25.984 -11.656 1 94.75 439 VAL A O 1
ATOM 3450 N N . TYR A 1 440 ? 4.051 -27.906 -10.773 1 93.5 440 TYR A N 1
ATOM 3451 C CA . TYR A 1 440 ? 3.445 -27.344 -9.578 1 93.5 440 TYR A CA 1
ATOM 3452 C C . TYR A 1 440 ? 4.086 -27.906 -8.32 1 93.5 440 TYR A C 1
ATOM 3454 O O . TYR A 1 440 ? 3.936 -29.094 -8.023 1 93.5 440 TYR A O 1
ATOM 3462 N N . ASN A 1 441 ? 4.77 -27.062 -7.629 1 92 441 ASN A N 1
ATOM 3463 C CA . ASN A 1 441 ? 5.434 -27.422 -6.379 1 92 441 ASN A CA 1
ATOM 3464 C C . ASN A 1 441 ? 6.223 -28.719 -6.516 1 92 441 ASN A C 1
ATOM 3466 O O . ASN A 1 441 ? 6.062 -29.641 -5.711 1 92 441 ASN A O 1
ATOM 3470 N N . GLY A 1 442 ? 6.988 -28.75 -7.586 1 90.75 442 GLY A N 1
ATOM 3471 C CA . GLY A 1 442 ? 7.957 -29.812 -7.758 1 90.75 442 GLY A CA 1
ATOM 3472 C C . GLY A 1 442 ? 7.391 -31.031 -8.477 1 90.75 442 GLY A C 1
ATOM 3473 O O . GLY A 1 442 ? 8.086 -32.031 -8.656 1 90.75 442 GLY A O 1
ATOM 3474 N N . LYS A 1 443 ? 6.184 -30.969 -8.891 1 89.12 443 LYS A N 1
ATOM 3475 C CA . LYS A 1 443 ? 5.559 -32.094 -9.602 1 89.12 443 LYS A CA 1
ATOM 3476 C C . LYS A 1 443 ? 5.145 -31.672 -11.016 1 89.12 443 LYS A C 1
ATOM 3478 O O . LYS A 1 443 ? 4.402 -30.703 -11.188 1 89.12 443 LYS A O 1
ATOM 3483 N N . ALA A 1 444 ? 5.688 -32.406 -11.945 1 89.94 444 ALA A N 1
ATOM 3484 C CA . ALA A 1 444 ? 5.195 -32.25 -13.312 1 89.94 444 ALA A CA 1
ATOM 3485 C C . ALA A 1 444 ? 3.805 -32.844 -13.477 1 89.94 444 ALA A C 1
ATOM 3487 O O . ALA A 1 444 ? 3.6 -34.031 -13.203 1 89.94 444 ALA A O 1
ATOM 3488 N N . LEU A 1 445 ? 2.852 -32.062 -13.758 1 83.5 445 LEU A N 1
ATOM 3489 C CA . LEU A 1 445 ? 1.473 -32.531 -13.836 1 83.5 445 LEU A CA 1
ATOM 3490 C C . LEU A 1 445 ? 0.987 -32.562 -15.281 1 83.5 445 LEU A C 1
ATOM 3492 O O . LEU A 1 445 ? 1.312 -31.688 -16.078 1 83.5 445 LEU A O 1
ATOM 3496 N N . PRO A 1 446 ? 0.228 -33.75 -15.469 1 73.56 446 PRO A N 1
ATOM 3497 C CA . PRO A 1 446 ? -0.392 -33.781 -16.797 1 73.56 446 PRO A CA 1
ATOM 3498 C C . PRO A 1 446 ? -1.491 -32.75 -16.953 1 73.56 446 PRO A C 1
ATOM 3500 O O . PRO A 1 446 ? -2.279 -32.5 -16.031 1 73.56 446 PRO A O 1
ATOM 3503 N N . LEU A 1 447 ? -1.354 -31.828 -17.797 1 70.5 447 LEU A N 1
ATOM 3504 C CA . LEU A 1 447 ? -2.465 -30.938 -18.078 1 70.5 447 LEU A CA 1
ATOM 3505 C C . LEU A 1 447 ? -3.674 -31.703 -18.594 1 70.5 447 LEU A C 1
ATOM 3507 O O . LEU A 1 447 ? -3.521 -32.75 -19.234 1 70.5 447 LEU A O 1
ATOM 3511 N N . PRO A 1 448 ? -4.961 -31.609 -17.812 1 59.97 448 PRO A N 1
ATOM 3512 C CA . PRO A 1 448 ? -6.129 -32.469 -18.047 1 59.97 448 PRO A CA 1
ATOM 3513 C C . PRO A 1 448 ? -6.188 -33 -19.484 1 59.97 448 PRO A C 1
ATOM 3515 O O . PRO A 1 448 ? -6.824 -34.031 -19.734 1 59.97 448 PRO A O 1
ATOM 3518 N N . LEU A 1 449 ? -6.008 -32.219 -20.531 1 49.22 449 LEU A N 1
ATOM 3519 C CA . LEU A 1 449 ? -6.484 -32.75 -21.812 1 49.22 449 LEU A CA 1
ATOM 3520 C C . LEU A 1 449 ? -5.641 -33.938 -22.266 1 49.22 449 LEU A C 1
ATOM 3522 O O . LEU A 1 449 ? -5.969 -34.594 -23.25 1 49.22 449 LEU A O 1
ATOM 3526 N N . THR A 1 450 ? -4.395 -34 -21.891 1 45.62 450 THR A N 1
ATOM 3527 C CA . THR A 1 450 ? -3.783 -34.875 -22.875 1 45.62 450 THR A CA 1
ATOM 3528 C C . THR A 1 450 ? -3.695 -36.281 -22.359 1 45.62 450 THR A C 1
ATOM 3530 O O . THR A 1 450 ? -3.424 -36.5 -21.172 1 45.62 450 THR A O 1
ATOM 3533 N N . SER A 1 451 ? -4.516 -37.062 -22.891 1 40.91 451 SER A N 1
ATOM 3534 C CA . SER A 1 451 ? -4.336 -38.5 -23.078 1 40.91 451 SER A CA 1
ATOM 3535 C C . SER A 1 451 ? -2.861 -38.875 -23.188 1 40.91 451 SER A C 1
ATOM 3537 O O . SER A 1 451 ? -2.514 -40.062 -23.312 1 40.91 451 SER A O 1
ATOM 3539 N N . LEU A 1 452 ? -2.072 -37.906 -23.734 1 41.88 452 LEU A N 1
ATOM 3540 C CA . LEU A 1 452 ? -0.771 -38.438 -24.141 1 41.88 452 LEU A CA 1
ATOM 3541 C C . LEU A 1 452 ? 0.081 -38.781 -22.938 1 41.88 452 LEU A C 1
ATOM 3543 O O . LEU A 1 452 ? -0.03 -38.156 -21.875 1 41.88 452 LEU A O 1
ATOM 3547 N N . ASN A 1 453 ? 0.549 -39.906 -22.906 1 46.16 453 ASN A N 1
ATOM 3548 C CA . ASN A 1 453 ? 1.406 -40.75 -22.078 1 46.16 453 ASN A CA 1
ATOM 3549 C C . ASN A 1 453 ? 2.545 -39.938 -21.453 1 46.16 453 ASN A C 1
ATOM 3551 O O . ASN A 1 453 ? 3.463 -40.531 -20.875 1 46.16 453 ASN A O 1
ATOM 3555 N N . GLY A 1 454 ? 2.449 -38.406 -21.328 1 60.44 454 GLY A N 1
ATOM 3556 C CA . GLY A 1 454 ? 3.633 -37.844 -20.703 1 60.44 454 GLY A CA 1
ATOM 3557 C C . GLY A 1 454 ? 3.354 -36.531 -19.938 1 60.44 454 GLY A C 1
ATOM 3558 O O . GLY A 1 454 ? 2.199 -36.125 -19.812 1 60.44 454 GLY A O 1
ATOM 3559 N N . ASN A 1 455 ? 4.211 -36.094 -19.047 1 77.31 455 ASN A N 1
ATOM 3560 C CA . ASN A 1 455 ? 4.16 -34.938 -18.172 1 77.31 455 ASN A CA 1
ATOM 3561 C C . ASN A 1 455 ? 4.273 -33.625 -18.969 1 77.31 455 ASN A C 1
ATOM 3563 O O . ASN A 1 455 ? 4.641 -32.594 -18.422 1 77.31 455 ASN A O 1
ATOM 3567 N N . ALA A 1 456 ? 3.984 -33.812 -20.391 1 85.62 456 ALA A N 1
ATOM 3568 C CA . ALA A 1 456 ? 4.004 -32.625 -21.25 1 85.62 456 ALA A CA 1
ATOM 3569 C C . ALA A 1 456 ? 2.92 -32.688 -22.312 1 85.62 456 ALA A C 1
ATOM 3571 O O . ALA A 1 456 ? 2.523 -33.781 -22.719 1 85.62 456 ALA A O 1
ATOM 3572 N N . VAL A 1 457 ? 2.395 -31.609 -22.75 1 88.56 457 VAL A N 1
ATOM 3573 C CA . VAL A 1 457 ? 1.395 -31.516 -23.797 1 88.56 457 VAL A CA 1
ATOM 3574 C C . VAL A 1 457 ? 1.923 -30.656 -24.953 1 88.56 457 VAL A C 1
ATOM 3576 O O . VAL A 1 457 ? 2.83 -29.844 -24.75 1 88.56 457 VAL A O 1
ATOM 3579 N N . SER A 1 458 ? 1.397 -30.953 -26.203 1 89.88 458 SER A N 1
ATOM 3580 C CA . SER A 1 458 ? 1.786 -30.062 -27.297 1 89.88 458 SER A CA 1
ATOM 3581 C C . SER A 1 458 ? 1.312 -28.641 -27.062 1 89.88 458 SER A C 1
ATOM 3583 O O . SER A 1 458 ? 0.278 -28.422 -26.422 1 89.88 458 SER A O 1
ATOM 3585 N N . TYR A 1 459 ? 2.029 -27.75 -27.547 1 92.56 459 TYR A N 1
ATOM 3586 C CA . TYR A 1 459 ? 1.609 -26.359 -27.469 1 92.56 459 TYR A CA 1
ATOM 3587 C C . TYR A 1 459 ? 0.224 -26.172 -28.078 1 92.56 459 TYR A C 1
ATOM 3589 O O . TYR A 1 459 ? -0.61 -25.453 -27.531 1 92.56 459 TYR A O 1
ATOM 3597 N N . ASP A 1 460 ? -0.002 -26.781 -29.219 1 91.44 460 ASP A N 1
ATOM 3598 C CA . ASP A 1 460 ? -1.283 -26.641 -29.906 1 91.44 460 ASP A CA 1
ATOM 3599 C C . ASP A 1 460 ? -2.432 -27.125 -29.016 1 91.44 460 ASP A C 1
ATOM 3601 O O . ASP A 1 460 ? -3.506 -26.531 -29 1 91.44 460 ASP A O 1
ATOM 3605 N N . ASP A 1 461 ? -2.189 -28.203 -28.328 1 88.94 461 ASP A N 1
ATOM 3606 C CA . ASP A 1 461 ? -3.217 -28.734 -27.438 1 88.94 461 ASP A CA 1
ATOM 3607 C C . ASP A 1 461 ? -3.477 -27.781 -26.281 1 88.94 461 ASP A C 1
ATOM 3609 O O . ASP A 1 461 ? -4.625 -27.578 -25.875 1 88.94 461 ASP A O 1
ATOM 3613 N N . LEU A 1 462 ? -2.393 -27.25 -25.719 1 91.62 462 LEU A N 1
ATOM 3614 C CA . LEU A 1 462 ? -2.564 -26.281 -24.641 1 91.62 462 LEU A CA 1
ATOM 3615 C C . LEU A 1 462 ? -3.33 -25.062 -25.125 1 91.62 462 LEU A C 1
ATOM 3617 O O . LEU A 1 462 ? -4.242 -24.578 -24.453 1 91.62 462 LEU A O 1
ATOM 3621 N N . ALA A 1 463 ? -2.945 -24.578 -26.266 1 93.12 463 ALA A N 1
ATOM 3622 C CA . ALA A 1 463 ? -3.598 -23.406 -26.828 1 93.12 463 ALA A CA 1
ATOM 3623 C C . ALA A 1 463 ? -5.086 -23.656 -27.062 1 93.12 463 ALA A C 1
ATOM 3625 O O . ALA A 1 463 ? -5.918 -22.797 -26.766 1 93.12 463 ALA A O 1
ATOM 3626 N N . ALA A 1 464 ? -5.387 -24.812 -27.5 1 91.94 464 ALA A N 1
ATOM 3627 C CA . ALA A 1 464 ? -6.781 -25.172 -27.75 1 91.94 464 ALA A CA 1
ATOM 3628 C C . ALA A 1 464 ? -7.574 -25.234 -26.453 1 91.94 464 ALA A C 1
ATOM 3630 O O . ALA A 1 464 ? -8.758 -24.891 -26.422 1 91.94 464 ALA A O 1
ATOM 3631 N N . MET A 1 465 ? -6.934 -25.656 -25.484 1 89.12 465 MET A N 1
ATOM 3632 C CA . MET A 1 465 ? -7.574 -25.781 -24.188 1 89.12 465 MET A CA 1
ATOM 3633 C C . MET A 1 465 ? -7.832 -24.422 -23.562 1 89.12 465 MET A C 1
ATOM 3635 O O . MET A 1 465 ? -8.867 -24.203 -22.938 1 89.12 465 MET A O 1
ATOM 3639 N N . VAL A 1 466 ? -6.93 -23.531 -23.719 1 92.56 466 VAL A N 1
ATOM 3640 C CA . VAL A 1 466 ? -6.938 -22.25 -23.016 1 92.56 466 VAL A CA 1
ATOM 3641 C C . VAL A 1 466 ? -7.73 -21.219 -23.812 1 92.56 466 VAL A C 1
ATOM 3643 O O . VAL A 1 466 ? -8.383 -20.344 -23.25 1 92.56 466 VAL A O 1
ATOM 3646 N N . GLN A 1 467 ? -7.801 -21.344 -25.062 1 93.88 467 GLN A N 1
ATOM 3647 C CA . GLN A 1 467 ? -8.359 -20.344 -25.969 1 93.88 467 GLN A CA 1
ATOM 3648 C C . GLN A 1 467 ? -9.812 -20.031 -25.609 1 93.88 467 GLN A C 1
ATOM 3650 O O . GLN A 1 467 ? -10.227 -18.875 -25.594 1 93.88 467 GLN A O 1
ATOM 3655 N N . PRO A 1 468 ? -10.555 -21.062 -25.328 1 94.69 468 PRO A N 1
ATOM 3656 C CA . PRO A 1 468 ? -11.953 -20.766 -25 1 94.69 468 PRO A CA 1
ATOM 3657 C C . PRO A 1 468 ? -12.102 -19.953 -23.703 1 94.69 468 PRO A C 1
ATOM 3659 O O . PRO A 1 468 ? -13.164 -19.391 -23.453 1 94.69 468 PRO A O 1
ATOM 3662 N N . MET A 1 469 ? -11.078 -19.906 -22.906 1 95.94 469 MET A N 1
ATOM 3663 C CA . MET A 1 469 ? -11.117 -19.203 -21.641 1 95.94 469 MET A CA 1
ATOM 3664 C C . MET A 1 469 ? -10.602 -17.766 -21.797 1 95.94 469 MET A C 1
ATOM 3666 O O . MET A 1 469 ? -10.586 -17 -20.828 1 95.94 469 MET A O 1
ATOM 3670 N N . ILE A 1 470 ? -10.203 -17.375 -22.938 1 95.44 470 ILE A N 1
ATOM 3671 C CA . ILE A 1 470 ? -9.727 -16.016 -23.188 1 95.44 470 ILE A CA 1
ATOM 3672 C C . ILE A 1 470 ? -10.906 -15.094 -23.469 1 95.44 470 ILE A C 1
ATOM 3674 O O . ILE A 1 470 ? -11.672 -15.344 -24.406 1 95.44 470 ILE A O 1
ATOM 3678 N N . PRO A 1 471 ? -11.039 -14.047 -22.688 1 94.5 471 PRO A N 1
ATOM 3679 C CA . PRO A 1 471 ? -12.18 -13.156 -22.875 1 94.5 471 PRO A CA 1
ATOM 3680 C C . PRO A 1 471 ? -12.039 -12.289 -24.125 1 94.5 471 PRO A C 1
ATOM 3682 O O . PRO A 1 471 ? -10.922 -11.984 -24.547 1 94.5 471 PRO A O 1
ATOM 3685 N N . SER A 1 472 ? -13.164 -11.914 -24.688 1 91.44 472 SER A N 1
ATOM 3686 C CA . SER A 1 472 ? -13.172 -10.922 -25.75 1 91.44 472 SER A CA 1
ATOM 3687 C C . SER A 1 472 ? -12.875 -9.523 -25.203 1 91.44 472 SER A C 1
ATOM 3689 O O . SER A 1 472 ? -12.906 -9.305 -24 1 91.44 472 SER A O 1
ATOM 3691 N N . HIS A 1 473 ? -12.586 -8.648 -26.094 1 87.88 473 HIS A N 1
ATOM 3692 C CA . HIS A 1 473 ? -12.312 -7.27 -25.703 1 87.88 473 HIS A CA 1
ATOM 3693 C C . HIS A 1 473 ? -13.547 -6.625 -25.078 1 87.88 473 HIS A C 1
ATOM 3695 O O . HIS A 1 473 ? -13.422 -5.742 -24.234 1 87.88 473 HIS A O 1
ATOM 3701 N N . ASP A 1 474 ? -14.688 -7.086 -25.453 1 88.81 474 ASP A N 1
ATOM 3702 C CA . ASP A 1 474 ? -15.922 -6.555 -24.891 1 88.81 474 ASP A CA 1
ATOM 3703 C C . ASP A 1 474 ? -16.141 -7.062 -23.453 1 88.81 474 ASP A C 1
ATOM 3705 O O . ASP A 1 474 ? -16.656 -6.34 -22.609 1 88.81 474 ASP A O 1
ATOM 3709 N N . GLU A 1 475 ? -15.75 -8.266 -23.297 1 91.56 475 GLU A N 1
ATOM 3710 C CA . GLU A 1 475 ? -15.914 -8.875 -21.969 1 91.56 475 GLU A CA 1
ATOM 3711 C C . GLU A 1 475 ? -14.938 -8.273 -20.969 1 91.56 475 GLU A C 1
ATOM 3713 O O . GLU A 1 475 ? -15.32 -7.938 -19.844 1 91.56 475 GLU A O 1
ATOM 3718 N N . CYS A 1 476 ? -13.734 -8.242 -21.359 1 93.06 476 CYS A N 1
ATOM 3719 C CA . CYS A 1 476 ? -12.664 -7.68 -20.547 1 93.06 476 CYS A CA 1
ATOM 3720 C C . CYS A 1 476 ? -11.789 -6.73 -21.344 1 93.06 476 CYS A C 1
ATOM 3722 O O . CYS A 1 476 ? -10.766 -7.137 -21.891 1 93.06 476 CYS A O 1
ATOM 3724 N N . PRO A 1 477 ? -12.141 -5.48 -21.281 1 83.44 477 PRO A N 1
ATOM 3725 C CA . PRO A 1 477 ? -11.344 -4.531 -22.062 1 83.44 477 PRO A CA 1
ATOM 3726 C C . PRO A 1 477 ? -9.898 -4.449 -21.594 1 83.44 477 PRO A C 1
ATOM 3728 O O . PRO A 1 477 ? -9.633 -4.461 -20.391 1 83.44 477 PRO A O 1
ATOM 3731 N N . ASP A 1 478 ? -8.953 -4.688 -22.516 1 75.12 478 ASP A N 1
ATOM 3732 C CA . ASP A 1 478 ? -7.527 -4.566 -22.234 1 75.12 478 ASP A CA 1
ATOM 3733 C C . ASP A 1 478 ? -6.828 -3.709 -23.281 1 75.12 478 ASP A C 1
ATOM 3735 O O . ASP A 1 478 ? -6.668 -4.133 -24.438 1 75.12 478 ASP A O 1
ATOM 3739 N N . PRO A 1 479 ? -6.445 -2.584 -22.875 1 63.53 479 PRO A N 1
ATOM 3740 C CA . PRO A 1 479 ? -5.793 -1.712 -23.844 1 63.53 479 PRO A CA 1
ATOM 3741 C C . PRO A 1 479 ? -4.484 -2.293 -24.375 1 63.53 479 PRO A C 1
ATOM 3743 O O . PRO A 1 479 ? -4.023 -1.907 -25.453 1 63.53 479 PRO A O 1
ATOM 3746 N N . TYR A 1 480 ? -3.861 -3.158 -23.672 1 65 480 TYR A N 1
ATOM 3747 C CA . TYR A 1 480 ? -2.572 -3.715 -24.078 1 65 480 TYR A CA 1
ATOM 3748 C C . TYR A 1 480 ? -2.744 -4.73 -25.203 1 65 480 TYR A C 1
ATOM 3750 O O . TYR A 1 480 ? -1.857 -4.887 -26.047 1 65 480 TYR A O 1
ATOM 3758 N N . PHE A 1 481 ? -3.777 -5.438 -25.312 1 59.12 481 PHE A N 1
ATOM 3759 C CA . PHE A 1 481 ? -3.973 -6.48 -26.312 1 59.12 481 PHE A CA 1
ATOM 3760 C C . PHE A 1 481 ? -4.914 -6.008 -27.406 1 59.12 481 PHE A C 1
ATOM 3762 O O . PHE A 1 481 ? -5.395 -6.812 -28.203 1 59.12 481 PHE A O 1
ATOM 3769 N N . HIS A 1 482 ? -5.293 -4.656 -27.594 1 48.81 482 HIS A N 1
ATOM 3770 C CA . HIS A 1 482 ? -6.25 -4.195 -28.594 1 48.81 482 HIS A CA 1
ATOM 3771 C C . HIS A 1 482 ? -5.73 -4.445 -30.016 1 48.81 482 HIS A C 1
ATOM 3773 O O . HIS A 1 482 ? -6.469 -4.281 -30.984 1 48.81 482 HIS A O 1
ATOM 3779 N N . THR A 1 483 ? -4.297 -4.68 -30.266 1 38.19 483 THR A N 1
ATOM 3780 C CA . THR A 1 483 ? -4.086 -4.742 -31.719 1 38.19 483 THR A CA 1
ATOM 3781 C C . THR A 1 483 ? -4.516 -6.102 -32.25 1 38.19 483 THR A C 1
ATOM 3783 O O . THR A 1 483 ? -4.277 -7.133 -31.625 1 38.19 483 THR A O 1
ATOM 3786 N N . MET B 1 1 ? -5.855 -10.484 1.185 1 21.53 1 MET B N 1
ATOM 3787 C CA . MET B 1 1 ? -5.965 -11.109 -0.131 1 21.53 1 MET B CA 1
ATOM 3788 C C . MET B 1 1 ? -7.422 -11.203 -0.57 1 21.53 1 MET B C 1
ATOM 3790 O O . MET B 1 1 ? -7.719 -11.148 -1.765 1 21.53 1 MET B O 1
ATOM 3794 N N . PHE B 1 2 ? -8.211 -11.664 0.516 1 25.81 2 PHE B N 1
ATOM 3795 C CA . PHE B 1 2 ? -9.641 -11.727 0.213 1 25.81 2 PHE B CA 1
ATOM 3796 C C . PHE B 1 2 ? -10.203 -10.336 -0.016 1 25.81 2 PHE B C 1
ATOM 3798 O O . PHE B 1 2 ? -11.422 -10.125 0.077 1 25.81 2 PHE B O 1
ATOM 3805 N N . GLU B 1 3 ? -9.25 -9.43 -0.198 1 24.92 3 GLU B N 1
ATOM 3806 C CA . GLU B 1 3 ? -9.797 -8.078 -0.172 1 24.92 3 GLU B CA 1
ATOM 3807 C C . GLU B 1 3 ? -10.734 -7.84 -1.351 1 24.92 3 GLU B C 1
ATOM 3809 O O . GLU B 1 3 ? -11.703 -7.086 -1.236 1 24.92 3 GLU B O 1
ATOM 3814 N N . GLN B 1 4 ? -10.164 -8.312 -2.531 1 27.17 4 GLN B N 1
ATOM 3815 C CA . GLN B 1 4 ? -10.875 -7.672 -3.633 1 27.17 4 GLN B CA 1
ATOM 3816 C C . GLN B 1 4 ? -12.141 -8.453 -3.994 1 27.17 4 GLN B C 1
ATOM 3818 O O . GLN B 1 4 ? -12.75 -8.211 -5.035 1 27.17 4 GLN B O 1
ATOM 3823 N N . ILE B 1 5 ? -12.281 -9.688 -3.516 1 26.64 5 ILE B N 1
ATOM 3824 C CA . ILE B 1 5 ? -13.648 -10.039 -3.877 1 26.64 5 ILE B CA 1
ATOM 3825 C C . ILE B 1 5 ? -14.633 -9.078 -3.207 1 26.64 5 ILE B C 1
ATOM 3827 O O . ILE B 1 5 ? -14.555 -8.852 -1.999 1 26.64 5 ILE B O 1
ATOM 3831 N N . PRO B 1 6 ? -15.273 -8.195 -3.922 1 25.69 6 PRO B N 1
ATOM 3832 C CA . PRO B 1 6 ? -16.25 -7.367 -3.209 1 25.69 6 PRO B CA 1
ATOM 3833 C C . PRO B 1 6 ? -17.078 -8.164 -2.203 1 25.69 6 PRO B C 1
ATOM 3835 O O . PRO B 1 6 ? -17.859 -9.023 -2.592 1 25.69 6 PRO B O 1
ATOM 3838 N N . ILE B 1 7 ? -16.469 -8.852 -1.253 1 24.92 7 ILE B N 1
ATOM 3839 C CA . ILE B 1 7 ? -17.375 -9.406 -0.248 1 24.92 7 ILE B CA 1
ATOM 3840 C C . ILE B 1 7 ? -18.469 -8.398 0.076 1 24.92 7 ILE B C 1
ATOM 3842 O O . ILE B 1 7 ? -18.188 -7.238 0.393 1 24.92 7 ILE B O 1
ATOM 3846 N N . LEU B 1 8 ? -19.641 -8.648 -0.474 1 22.08 8 LEU B N 1
ATOM 3847 C CA . LEU B 1 8 ? -20.859 -7.977 -0.017 1 22.08 8 LEU B CA 1
ATOM 3848 C C . LEU B 1 8 ? -20.844 -7.812 1.499 1 22.08 8 LEU B C 1
ATOM 3850 O O . LEU B 1 8 ? -20.844 -8.805 2.234 1 22.08 8 LEU B O 1
ATOM 3854 N N . HIS B 1 9 ? -20 -6.988 1.948 1 21.12 9 HIS B N 1
ATOM 3855 C CA . HIS B 1 9 ? -19.953 -6.629 3.361 1 21.12 9 HIS B CA 1
ATOM 3856 C C . HIS B 1 9 ? -21.359 -6.477 3.939 1 21.12 9 HIS B C 1
ATOM 3858 O O . HIS B 1 9 ? -22.156 -5.684 3.436 1 21.12 9 HIS B O 1
ATOM 3864 N N . GLU B 1 10 ? -22 -7.621 4.281 1 20.53 10 GLU B N 1
ATOM 3865 C CA . GLU B 1 10 ? -23.219 -7.535 5.086 1 20.53 10 GLU B CA 1
ATOM 3866 C C . GLU B 1 10 ? -23.078 -6.469 6.172 1 20.53 10 GLU B C 1
ATOM 3868 O O . GLU B 1 10 ? -21.984 -6.191 6.648 1 20.53 10 GLU B O 1
ATOM 3873 N N . ASP B 1 11 ? -24.109 -5.598 6.262 1 18.22 11 ASP B N 1
ATOM 3874 C CA . ASP B 1 11 ? -24.453 -4.492 7.152 1 18.22 11 ASP B CA 1
ATOM 3875 C C . ASP B 1 11 ? -24.281 -4.891 8.617 1 18.22 11 ASP B C 1
ATOM 3877 O O . ASP B 1 11 ? -25.016 -5.742 9.117 1 18.22 11 ASP B O 1
ATOM 3881 N N . MET B 1 12 ? -23.172 -5.172 9.031 1 20.11 12 MET B N 1
ATOM 3882 C CA . MET B 1 12 ? -23.062 -5.418 10.469 1 20.11 12 MET B CA 1
ATOM 3883 C C . MET B 1 12 ? -23.797 -4.336 11.258 1 20.11 12 MET B C 1
ATOM 3885 O O . MET B 1 12 ? -23.531 -3.146 11.07 1 20.11 12 MET B O 1
ATOM 3889 N N . GLY B 1 13 ? -25.156 -4.566 11.422 1 18.56 13 GLY B N 1
ATOM 3890 C CA . GLY B 1 13 ? -26.016 -3.793 12.305 1 18.56 13 GLY B CA 1
ATOM 3891 C C . GLY B 1 13 ? -25.344 -3.391 13.602 1 18.56 13 GLY B C 1
ATOM 3892 O O . GLY B 1 13 ? -24.328 -3.979 13.984 1 18.56 13 GLY B O 1
ATOM 3893 N N . PRO B 1 14 ? -25.641 -2.225 13.93 1 17.8 14 PRO B N 1
ATOM 3894 C CA . PRO B 1 14 ? -25.172 -1.521 15.125 1 17.8 14 PRO B CA 1
ATOM 3895 C C . PRO B 1 14 ? -25.344 -2.342 16.391 1 17.8 14 PRO B C 1
ATOM 3897 O O . PRO B 1 14 ? -26.188 -3.234 16.453 1 17.8 14 PRO B O 1
ATOM 3900 N N . ARG B 1 15 ? -24.266 -2.648 16.938 1 19.98 15 ARG B N 1
ATOM 3901 C CA . ARG B 1 15 ? -24.156 -3.238 18.266 1 19.98 15 ARG B CA 1
ATOM 3902 C C . ARG B 1 15 ? -25.109 -2.555 19.234 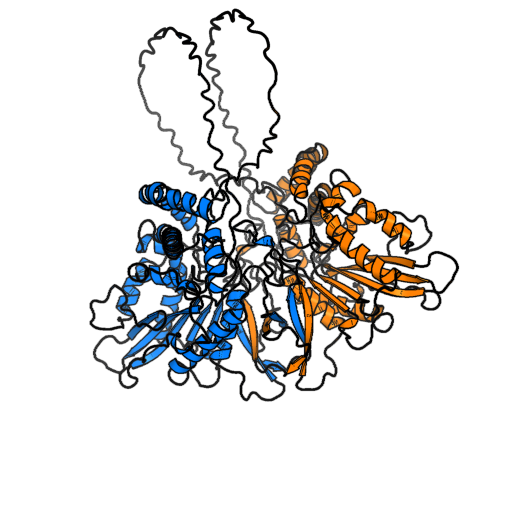1 19.98 15 ARG B C 1
ATOM 3904 O O . ARG B 1 15 ? -24.969 -1.36 19.516 1 19.98 15 ARG B O 1
ATOM 3911 N N . ASP B 1 16 ? -26.516 -2.854 19.094 1 17.75 16 ASP B N 1
ATOM 3912 C CA . ASP B 1 16 ? -27.406 -2.367 20.141 1 17.75 16 ASP B CA 1
ATOM 3913 C C . ASP B 1 16 ? -26.859 -2.699 21.531 1 17.75 16 ASP B C 1
ATOM 3915 O O . ASP B 1 16 ? -26.234 -3.744 21.719 1 17.75 16 ASP B O 1
ATOM 3919 N N . GLY B 1 17 ? -26.578 -1.739 22.234 1 16.98 17 GLY B N 1
ATOM 3920 C CA . GLY B 1 17 ? -26.281 -1.506 23.641 1 16.98 17 GLY B CA 1
ATOM 3921 C C . GLY B 1 17 ? -27.312 -2.102 24.578 1 16.98 17 GLY B C 1
ATOM 3922 O O . GLY B 1 17 ? -28.156 -1.384 25.109 1 16.98 17 GLY B O 1
ATOM 3923 N N . SER B 1 18 ? -27.781 -3.354 24.219 1 18.55 18 SER B N 1
ATOM 3924 C CA . SER B 1 18 ? -28.797 -3.869 25.125 1 18.55 18 SER B CA 1
ATOM 3925 C C . SER B 1 18 ? -28.375 -3.746 26.578 1 18.55 18 SER B C 1
ATOM 3927 O O . SER B 1 18 ? -27.375 -4.34 26.984 1 18.55 18 SER B O 1
ATOM 3929 N N . GLY B 1 19 ? -28.516 -2.529 27.125 1 15.6 19 GLY B N 1
ATOM 3930 C CA . GLY B 1 19 ? -28.734 -2.23 28.531 1 15.6 19 GLY B CA 1
ATOM 3931 C C . GLY B 1 19 ? -29.734 -3.162 29.188 1 15.6 19 GLY B C 1
ATOM 3932 O O . GLY B 1 19 ? -30.703 -3.596 28.562 1 15.6 19 GLY B O 1
ATOM 3933 N N . TRP B 1 20 ? -29.344 -3.877 30.219 1 16.62 20 TRP B N 1
ATOM 3934 C CA . TRP B 1 20 ? -30 -4.887 31.031 1 16.62 20 TRP B CA 1
ATOM 3935 C C . TRP B 1 20 ? -31.219 -4.305 31.75 1 16.62 20 TRP B C 1
ATOM 3937 O O . TRP B 1 20 ? -31.953 -5.023 32.438 1 16.62 20 TRP B O 1
ATOM 3947 N N . ARG B 1 21 ? -31.594 -3 31.453 1 16.98 21 ARG B N 1
ATOM 3948 C CA . ARG B 1 21 ? -32.344 -2.604 32.625 1 16.98 21 ARG B CA 1
ATOM 3949 C C . ARG B 1 21 ? -33.594 -3.453 32.781 1 16.98 21 ARG B C 1
ATOM 3951 O O . ARG B 1 21 ? -34.25 -3.775 31.812 1 16.98 21 ARG B O 1
ATOM 3958 N N . PRO B 1 22 ? -33.969 -3.809 34 1 16.02 22 PRO B N 1
ATOM 3959 C CA . PRO B 1 22 ? -34.906 -4.797 34.594 1 16.02 22 PRO B CA 1
ATOM 3960 C C . PRO B 1 22 ? -36.344 -4.551 34.188 1 16.02 22 PRO B C 1
ATOM 3962 O O . PRO B 1 22 ? -36.656 -3.547 33.531 1 16.02 22 PRO B O 1
ATOM 3965 N N . CYS B 1 23 ? -37.188 -4.422 35.188 1 15.8 23 CYS B N 1
ATOM 3966 C CA . CYS B 1 23 ? -38.25 -5.258 35.719 1 15.8 23 CYS B CA 1
ATOM 3967 C C . CYS B 1 23 ? -39.625 -4.664 35.375 1 15.8 23 CYS B C 1
ATOM 3969 O O . CYS B 1 23 ? -40.656 -5.348 35.5 1 15.8 23 CYS B O 1
ATOM 3971 N N . LEU B 1 24 ? -39.688 -3.203 35.156 1 15.38 24 LEU B N 1
ATOM 3972 C CA . LEU B 1 24 ? -40.75 -2.725 36 1 15.38 24 LEU B CA 1
ATOM 3973 C C . LEU B 1 24 ? -42.125 -3.168 35.469 1 15.38 24 LEU B C 1
ATOM 3975 O O . LEU B 1 24 ? -42.219 -3.582 34.312 1 15.38 24 LEU B O 1
ATOM 3979 N N . THR B 1 25 ? -43.125 -2.143 35.531 1 15.92 25 THR B N 1
ATOM 3980 C CA . THR B 1 25 ? -44.375 -1.995 36.25 1 15.92 25 THR B CA 1
ATOM 3981 C C . THR B 1 25 ? -45.562 -2.406 35.375 1 15.92 25 THR B C 1
ATOM 3983 O O . THR B 1 25 ? -45.469 -2.432 34.156 1 15.92 25 THR B O 1
ATOM 3986 N N . SER B 1 26 ? -46.719 -2.656 36.031 1 15.93 26 SER B N 1
ATOM 3987 C CA . SER B 1 26 ? -47.938 -3.475 36.062 1 15.93 26 SER B CA 1
ATOM 3988 C C . SER B 1 26 ? -49 -2.92 35.125 1 15.93 26 SER B C 1
ATOM 3990 O O . SER B 1 26 ? -50.031 -3.557 34.906 1 15.93 26 SER B O 1
ATOM 3992 N N . LYS B 1 27 ? -48.719 -1.627 34.75 1 16.48 27 LYS B N 1
ATOM 3993 C CA . LYS B 1 27 ? -50.031 -0.991 34.906 1 16.48 27 LYS B CA 1
ATOM 3994 C C . LYS B 1 27 ? -51.094 -1.64 34 1 16.48 27 LYS B C 1
ATOM 3996 O O . LYS B 1 27 ? -50.719 -2.328 33.031 1 16.48 27 LYS B O 1
ATOM 4001 N N . ARG B 1 28 ? -52.031 -0.741 33.594 1 16.56 28 ARG B N 1
ATOM 4002 C CA . ARG B 1 28 ? -53.5 -0.603 33.594 1 16.56 28 ARG B CA 1
ATOM 4003 C C . ARG B 1 28 ? -54.094 -1.074 32.281 1 16.56 28 ARG B C 1
ATOM 4005 O O . ARG B 1 28 ? -53.531 -0.84 31.203 1 16.56 28 ARG B O 1
ATOM 4012 N N . ALA B 1 29 ? -55.156 -1.951 32.375 1 16.61 29 ALA B N 1
ATOM 4013 C CA . ALA B 1 29 ? -55.906 -2.906 31.562 1 16.61 29 ALA B CA 1
ATOM 4014 C C . ALA B 1 29 ? -56.75 -2.191 30.516 1 16.61 29 ALA B C 1
ATOM 4016 O O . ALA B 1 29 ? -57.344 -2.832 29.641 1 16.61 29 ALA B O 1
ATOM 4017 N N . ALA B 1 30 ? -56.656 -0.732 30.594 1 16.78 30 ALA B N 1
ATOM 4018 C CA . ALA B 1 30 ? -58.031 -0.356 30.328 1 16.78 30 ALA B CA 1
ATOM 4019 C C . ALA B 1 30 ? -58.469 -0.731 28.906 1 16.78 30 ALA B C 1
ATOM 4021 O O . ALA B 1 30 ? -57.625 -0.759 28 1 16.78 30 ALA B O 1
ATOM 4022 N N . ALA B 1 31 ? -59.75 -1.084 28.75 1 18.09 31 ALA B N 1
ATOM 4023 C CA . ALA B 1 31 ? -60.656 -1.826 27.859 1 18.09 31 ALA B CA 1
ATOM 4024 C C . ALA B 1 31 ? -60.969 -1.026 26.609 1 18.09 31 ALA B C 1
ATOM 4026 O O . ALA B 1 31 ? -61.656 -1.517 25.703 1 18.09 31 ALA B O 1
ATOM 4027 N N . ILE B 1 32 ? -60 0.056 26.312 1 17 32 ILE B N 1
ATOM 4028 C CA . ILE B 1 32 ? -60.812 1.028 25.578 1 17 32 ILE B CA 1
ATOM 4029 C C . ILE B 1 32 ? -61.344 0.388 24.312 1 17 32 ILE B C 1
ATOM 4031 O O . ILE B 1 32 ? -60.656 -0.395 23.656 1 17 32 ILE B O 1
ATOM 4035 N N . GLY B 1 33 ? -62.656 0.577 24.094 1 18.59 33 GLY B N 1
ATOM 4036 C CA . GLY B 1 33 ? -63.781 0.224 23.234 1 18.59 33 GLY B CA 1
ATOM 4037 C C . GLY B 1 33 ? -63.594 0.633 21.797 1 18.59 33 GLY B C 1
ATOM 4038 O O . GLY B 1 33 ? -63.594 1.823 21.469 1 18.59 33 GLY B O 1
ATOM 4039 N N . VAL B 1 34 ? -62.406 0.232 21.219 1 18.2 34 VAL B N 1
ATOM 4040 C CA . VAL B 1 34 ? -62 0.849 19.953 1 18.2 34 VAL B CA 1
ATOM 4041 C C . VAL B 1 34 ? -63.062 0.568 18.891 1 18.2 34 VAL B C 1
ATOM 4043 O O . VAL B 1 34 ? -63.344 -0.59 18.578 1 18.2 34 VAL B O 1
ATOM 4046 N N . GLY B 1 35 ? -64.062 1.446 18.859 1 18.48 35 GLY B N 1
ATOM 4047 C CA . GLY B 1 35 ? -65.125 1.516 17.922 1 18.48 35 GLY B CA 1
ATOM 4048 C C . GLY B 1 35 ? -64.688 1.45 16.469 1 18.48 35 GLY B C 1
ATOM 4049 O O . GLY B 1 35 ? -63.625 1.977 16.125 1 18.48 35 GLY B O 1
ATOM 4050 N N . ILE B 1 36 ? -65.125 0.452 15.727 1 19.88 36 ILE B N 1
ATOM 4051 C CA . ILE B 1 36 ? -64.812 -0.144 14.43 1 19.88 36 ILE B CA 1
ATOM 4052 C C . ILE B 1 36 ? -65.125 0.846 13.312 1 19.88 36 ILE B C 1
ATOM 4054 O O . ILE B 1 36 ? -65.938 0.547 12.43 1 19.88 36 ILE B O 1
ATOM 4058 N N . LEU B 1 37 ? -64.812 2.209 13.539 1 18.72 37 LEU B N 1
ATOM 4059 C CA . LEU B 1 37 ? -65.5 3.018 12.523 1 18.72 37 LEU B CA 1
ATOM 4060 C C . LEU B 1 37 ? -65 2.629 11.125 1 18.72 37 LEU B C 1
ATOM 4062 O O . LEU B 1 37 ? -63.812 2.43 10.914 1 18.72 37 LEU B O 1
ATOM 4066 N N . PHE B 1 38 ? -65.938 2.115 10.352 1 20.62 38 PHE B N 1
ATOM 4067 C CA . PHE B 1 38 ? -65.938 1.603 8.984 1 20.62 38 PHE B CA 1
ATOM 4068 C C . PHE B 1 38 ? -65.5 2.68 8 1 20.62 38 PHE B C 1
ATOM 4070 O O . PHE B 1 38 ? -66.25 3.633 7.746 1 20.62 38 PHE B O 1
ATOM 4077 N N . VAL B 1 39 ? -64.312 3.342 8.266 1 18.92 39 VAL B N 1
ATOM 4078 C CA . VAL B 1 39 ? -64.125 4.453 7.352 1 18.92 39 VAL B CA 1
ATOM 4079 C C . VAL B 1 39 ? -64.062 3.941 5.914 1 18.92 39 VAL B C 1
ATOM 4081 O O . VAL B 1 39 ? -63.375 2.977 5.605 1 18.92 39 VAL B O 1
ATOM 4084 N N . SER B 1 40 ? -65.125 4.293 5.184 1 21.19 40 SER B N 1
ATOM 4085 C CA . SER B 1 40 ? -65.438 4.191 3.76 1 21.19 40 SER B CA 1
ATOM 4086 C C . SER B 1 40 ? -64.312 4.754 2.904 1 21.19 40 SER B C 1
ATOM 4088 O O . SER B 1 40 ? -63.938 5.922 3.035 1 21.19 40 SER B O 1
ATOM 4090 N N . VAL B 1 41 ? -63.281 3.953 2.721 1 21.27 41 VAL B N 1
ATOM 4091 C CA . VAL B 1 41 ? -62.094 4.348 1.95 1 21.27 41 VAL B CA 1
ATOM 4092 C C . VAL B 1 41 ? -62.5 4.691 0.52 1 21.27 41 VAL B C 1
ATOM 4094 O O . VAL B 1 41 ? -62.969 3.82 -0.228 1 21.27 41 VAL B O 1
ATOM 4097 N N . ILE B 1 42 ? -63.156 5.867 0.389 1 21.98 42 ILE B N 1
ATOM 4098 C CA . ILE B 1 42 ? -63.375 6.426 -0.937 1 21.98 42 ILE B CA 1
ATOM 4099 C C . ILE B 1 42 ? -62.094 6.398 -1.75 1 21.98 42 ILE B C 1
ATOM 4101 O O . ILE B 1 42 ? -61.062 6.945 -1.326 1 21.98 42 ILE B O 1
ATOM 4105 N N . VAL B 1 43 ? -61.938 5.312 -2.465 1 23.16 43 VAL B N 1
ATOM 4106 C CA . VAL B 1 43 ? -60.875 5.043 -3.447 1 23.16 43 VAL B CA 1
ATOM 4107 C C . VAL B 1 43 ? -60.812 6.195 -4.449 1 23.16 43 VAL B C 1
ATOM 4109 O O . VAL B 1 43 ? -61.688 6.348 -5.297 1 23.16 43 VAL B O 1
ATOM 4112 N N . LEU B 1 44 ? -60.656 7.488 -3.967 1 23.05 44 LEU B N 1
ATOM 4113 C CA . LEU B 1 44 ? -60.469 8.508 -4.996 1 23.05 44 LEU B CA 1
ATOM 4114 C C . LEU B 1 44 ? -59.344 8.117 -5.957 1 23.05 44 LEU B C 1
ATOM 4116 O O . LEU B 1 44 ? -58.219 7.855 -5.527 1 23.05 44 LEU B O 1
ATOM 4120 N N . ALA B 1 45 ? -59.719 7.531 -7.066 1 24.5 45 ALA B N 1
ATOM 4121 C CA . ALA B 1 45 ? -58.969 7.312 -8.305 1 24.5 45 ALA B CA 1
ATOM 4122 C C . ALA B 1 45 ? -58.219 8.578 -8.727 1 24.5 45 ALA B C 1
ATOM 4124 O O . ALA B 1 45 ? -58.844 9.531 -9.219 1 24.5 45 ALA B O 1
ATOM 4125 N N . VAL B 1 46 ? -57.344 9.164 -7.812 1 24.38 46 VAL B N 1
ATOM 4126 C CA . VAL B 1 46 ? -56.594 10.281 -8.352 1 24.38 46 VAL B CA 1
ATOM 4127 C C . VAL B 1 46 ? -55.812 9.828 -9.586 1 24.38 46 VAL B C 1
ATOM 4129 O O . VAL B 1 46 ? -55 8.914 -9.508 1 24.38 46 VAL B O 1
ATOM 4132 N N . VAL B 1 47 ? -56.375 9.961 -10.758 1 26.25 47 VAL B N 1
ATOM 4133 C CA . VAL B 1 47 ? -55.75 9.969 -12.07 1 26.25 47 VAL B CA 1
ATOM 4134 C C . VAL B 1 47 ? -54.531 10.867 -12.055 1 26.25 47 VAL B C 1
ATOM 4136 O O . VAL B 1 47 ? -54.656 12.094 -11.977 1 26.25 47 VAL B O 1
ATOM 4139 N N . LEU B 1 48 ? -53.531 10.516 -11.273 1 26.16 48 LEU B N 1
ATOM 4140 C CA . LEU B 1 48 ? -52.281 11.266 -11.422 1 26.16 48 LEU B CA 1
ATOM 4141 C C . LEU B 1 48 ? -51.844 11.297 -12.883 1 26.16 48 LEU B C 1
ATOM 4143 O O . LEU B 1 48 ? -51.688 10.242 -13.508 1 26.16 48 LEU B O 1
ATOM 4147 N N . SER B 1 49 ? -52.344 12.297 -13.602 1 27.48 49 SER B N 1
ATOM 4148 C CA . SER B 1 49 ? -51.719 12.719 -14.852 1 27.48 49 SER B CA 1
ATOM 4149 C C . SER B 1 49 ? -50.219 12.727 -14.742 1 27.48 49 SER B C 1
ATOM 4151 O O . SER B 1 49 ? -49.656 13.445 -13.914 1 27.48 49 SER B O 1
ATOM 4153 N N . GLU B 1 50 ? -49.656 11.633 -14.875 1 28.5 50 GLU B N 1
ATOM 4154 C CA . GLU B 1 50 ? -48.188 11.531 -15.047 1 28.5 50 GLU B CA 1
ATOM 4155 C C . GLU B 1 50 ? -47.688 12.531 -16.078 1 28.5 50 GLU B C 1
ATOM 4157 O O . GLU B 1 50 ? -47.844 12.32 -17.281 1 28.5 50 GLU B O 1
ATOM 4162 N N . ARG B 1 51 ? -47.906 13.828 -15.906 1 29.66 51 ARG B N 1
ATOM 4163 C CA . ARG B 1 51 ? -47 14.648 -16.719 1 29.66 51 ARG B CA 1
ATOM 4164 C C . ARG B 1 51 ? -45.594 14.086 -16.734 1 29.66 51 ARG B C 1
ATOM 4166 O O . ARG B 1 51 ? -44.938 13.984 -15.68 1 29.66 51 ARG B O 1
ATOM 4173 N N . THR B 1 52 ? -45.312 13.289 -17.625 1 32.53 52 THR B N 1
ATOM 4174 C CA . THR B 1 52 ? -43.938 13.016 -18.016 1 32.53 52 THR B CA 1
ATOM 4175 C C . THR B 1 52 ? -43.094 14.289 -17.938 1 32.53 52 THR B C 1
ATOM 4177 O O . THR B 1 52 ? -43.25 15.203 -18.734 1 32.53 52 THR B O 1
ATOM 4180 N N . ARG B 1 53 ? -42.969 14.883 -16.797 1 30.56 53 ARG B N 1
ATOM 4181 C CA . ARG B 1 53 ? -41.906 15.891 -16.781 1 30.56 53 ARG B CA 1
ATOM 4182 C C . ARG B 1 53 ? -40.719 15.453 -17.625 1 30.56 53 ARG B C 1
ATOM 4184 O O . ARG B 1 53 ? -40.125 14.398 -17.375 1 30.56 53 ARG B O 1
ATOM 4191 N N . SER B 1 54 ? -40.781 15.773 -18.812 1 32.72 54 SER B N 1
ATOM 4192 C CA . SER B 1 54 ? -39.531 15.828 -19.594 1 32.72 54 SER B CA 1
ATOM 4193 C C . SER B 1 54 ? -38.375 16.297 -18.734 1 32.72 54 SER B C 1
ATOM 4195 O O . SER B 1 54 ? -38.312 17.469 -18.344 1 32.72 54 SER B O 1
ATOM 4197 N N . VAL B 1 55 ? -38.062 15.609 -17.719 1 35.09 55 VAL B N 1
ATOM 4198 C CA . VAL B 1 55 ? -36.75 15.984 -17.172 1 35.09 55 VAL B CA 1
ATOM 4199 C C . VAL B 1 55 ? -35.812 16.328 -18.312 1 35.09 55 VAL B C 1
ATOM 4201 O O . VAL B 1 55 ? -35.594 15.508 -19.203 1 35.09 55 VAL B O 1
ATOM 4204 N N . ASP B 1 56 ? -35.719 17.406 -18.703 1 38.28 56 ASP B N 1
ATOM 4205 C CA . ASP B 1 56 ? -34.656 17.891 -19.609 1 38.28 56 ASP B CA 1
ATOM 4206 C C . ASP B 1 56 ? -33.344 17.172 -19.344 1 38.28 56 ASP B C 1
ATOM 4208 O O . ASP B 1 56 ? -32.719 17.344 -18.297 1 38.28 56 ASP B O 1
ATOM 4212 N N . ALA B 1 57 ? -33.281 15.953 -19.641 1 46.97 57 ALA B N 1
ATOM 4213 C CA . ALA B 1 57 ? -31.984 15.281 -19.656 1 46.97 57 ALA B CA 1
ATOM 4214 C C . ALA B 1 57 ? -30.891 16.203 -20.188 1 46.97 57 ALA B C 1
ATOM 4216 O O . ALA B 1 57 ? -30.844 16.5 -21.391 1 46.97 57 ALA B O 1
ATOM 4217 N N . THR B 1 58 ? -30.562 17.219 -19.484 1 56.12 58 THR B N 1
ATOM 4218 C CA . THR B 1 58 ? -29.438 18.062 -19.875 1 56.12 58 THR B CA 1
ATOM 4219 C C . THR B 1 58 ? -28.312 17.219 -20.453 1 56.12 58 THR B C 1
ATOM 4221 O O . THR B 1 58 ? -27.781 16.344 -19.781 1 56.12 58 THR B O 1
ATOM 4224 N N . VAL B 1 59 ? -28.344 16.953 -21.734 1 68.06 59 VAL B N 1
ATOM 4225 C CA . VAL B 1 59 ? -27.281 16.281 -22.5 1 68.06 59 VAL B CA 1
ATOM 4226 C C . VAL B 1 59 ? -25.969 17.031 -22.312 1 68.06 59 VAL B C 1
ATOM 4228 O O . VAL B 1 59 ? -25.875 18.219 -22.656 1 68.06 59 VAL B O 1
ATOM 4231 N N . PHE B 1 60 ? -25.141 16.516 -21.453 1 80.81 60 PHE B N 1
ATOM 4232 C CA . PHE B 1 60 ? -23.812 17.109 -21.312 1 80.81 60 PHE B CA 1
ATOM 4233 C C . PHE B 1 60 ? -22.906 16.703 -22.469 1 80.81 60 PHE B C 1
ATOM 4235 O O . PHE B 1 60 ? -22.844 15.531 -22.828 1 80.81 60 PHE B O 1
ATOM 4242 N N . LEU B 1 61 ? -22.453 17.672 -23.203 1 83.38 61 LEU B N 1
ATOM 4243 C CA . LEU B 1 61 ? -21.5 17.422 -24.297 1 83.38 61 LEU B CA 1
ATOM 4244 C C . LEU B 1 61 ? -20.078 17.281 -23.75 1 83.38 61 LEU B C 1
ATOM 4246 O O . LEU B 1 61 ? -19.703 18 -22.812 1 83.38 61 LEU B O 1
ATOM 4250 N N . PRO B 1 62 ? -19.359 16.375 -24.328 1 89.69 62 PRO B N 1
ATOM 4251 C CA . PRO B 1 62 ? -17.953 16.312 -23.938 1 89.69 62 PRO B CA 1
ATOM 4252 C C . PRO B 1 62 ? -17.203 17.625 -24.141 1 89.69 62 PRO B C 1
ATOM 4254 O O . PRO B 1 62 ? -17.375 18.281 -25.188 1 89.69 62 PRO B O 1
ATOM 4257 N N . PRO B 1 63 ? -16.5 18.016 -23.141 1 93.94 63 PRO B N 1
ATOM 4258 C CA . PRO B 1 63 ? -15.805 19.297 -23.25 1 93.94 63 PRO B CA 1
ATOM 4259 C C . PRO B 1 63 ? -14.578 19.234 -24.172 1 93.94 63 PRO B C 1
ATOM 4261 O O . PRO B 1 63 ? -13.992 18.172 -24.344 1 93.94 63 PRO B O 1
ATOM 4264 N N . SER B 1 64 ? -14.297 20.406 -24.75 1 96.19 64 SER B N 1
ATOM 4265 C CA . SER B 1 64 ? -12.984 20.562 -25.359 1 96.19 64 SER B CA 1
ATOM 4266 C C . SER B 1 64 ? -11.883 20.688 -24.312 1 96.19 64 SER B C 1
ATOM 4268 O O . SER B 1 64 ? -12.062 21.375 -23.297 1 96.19 64 SER B O 1
ATOM 4270 N N . LEU B 1 65 ? -10.82 19.938 -24.516 1 97.62 65 LEU B N 1
ATOM 4271 C CA . LEU B 1 65 ? -9.734 19.938 -23.531 1 97.62 65 LEU B CA 1
ATOM 4272 C C . LEU B 1 65 ? -8.602 20.859 -24 1 97.62 65 LEU B C 1
ATOM 4274 O O . LEU B 1 65 ? -8.211 20.844 -25.172 1 97.62 65 LEU B O 1
ATOM 4278 N N . VAL B 1 66 ? -8.133 21.719 -23.031 1 97.75 66 VAL B N 1
ATOM 4279 C CA . VAL B 1 66 ? -7.074 22.672 -23.344 1 97.75 66 VAL B CA 1
ATOM 4280 C C . VAL B 1 66 ? -6.098 22.75 -22.172 1 97.75 66 VAL B C 1
ATOM 4282 O O . VAL B 1 66 ? -6.41 22.312 -21.062 1 97.75 66 VAL B O 1
ATOM 4285 N N . ARG B 1 67 ? -4.883 23.219 -22.438 1 96.56 67 ARG B N 1
ATOM 4286 C CA . ARG B 1 67 ? -3.951 23.578 -21.375 1 96.56 67 ARG B CA 1
ATOM 4287 C C . ARG B 1 67 ? -4.191 25 -20.875 1 96.56 67 ARG B C 1
ATOM 4289 O O . ARG B 1 67 ? -4.543 25.875 -21.656 1 96.56 67 ARG B O 1
ATOM 4296 N N . LYS B 1 68 ? -4.094 25.188 -19.625 1 96.19 68 LYS B N 1
ATOM 4297 C CA . LYS B 1 68 ? -4.277 26.484 -19 1 96.19 68 LYS B CA 1
ATOM 4298 C C . LYS B 1 68 ? -3.006 26.938 -18.281 1 96.19 68 LYS B C 1
ATOM 4300 O O . LYS B 1 68 ? -2.924 26.875 -17.062 1 96.19 68 LYS B O 1
ATOM 4305 N N . PRO B 1 69 ? -2.053 27.5 -19 1 93.38 69 PRO B N 1
ATOM 4306 C CA . PRO B 1 69 ? -0.783 27.891 -18.375 1 93.38 69 PRO B CA 1
ATOM 4307 C C . PRO B 1 69 ? -0.957 2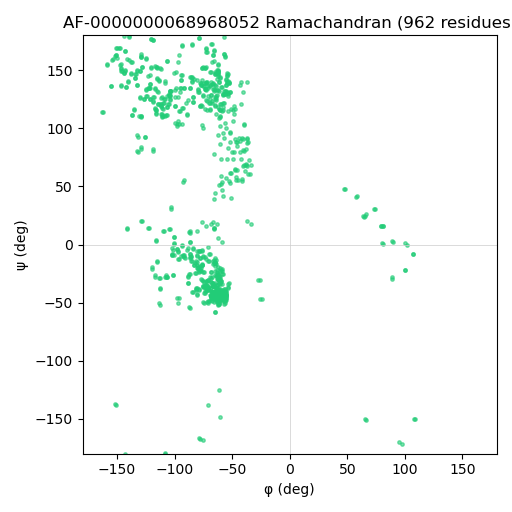8.938 -17.281 1 93.38 69 PRO B C 1
ATOM 4309 O O . PRO B 1 69 ? -0.187 28.969 -16.312 1 93.38 69 PRO B O 1
ATOM 4312 N N . GLU B 1 70 ? -1.99 29.734 -17.391 1 91.88 70 GLU B N 1
ATOM 4313 C CA . GLU B 1 70 ? -2.227 30.812 -16.422 1 91.88 70 GLU B CA 1
ATOM 4314 C C . GLU B 1 70 ? -2.662 30.25 -15.078 1 91.88 70 GLU B C 1
ATOM 4316 O O . GLU B 1 70 ? -2.625 30.953 -14.062 1 91.88 70 GLU B O 1
ATOM 4321 N N . LEU B 1 71 ? -3.039 28.969 -15.07 1 92.94 71 LEU B N 1
ATOM 4322 C CA . LEU B 1 71 ? -3.527 28.359 -13.836 1 92.94 71 LEU B CA 1
ATOM 4323 C C . LEU B 1 71 ? -2.52 27.359 -13.281 1 92.94 71 LEU B C 1
ATOM 4325 O O . LEU B 1 71 ? -2.805 26.656 -12.312 1 92.94 71 LEU B O 1
ATOM 4329 N N . MET B 1 72 ? -1.332 27.312 -13.766 1 88.94 72 MET B N 1
ATOM 4330 C CA . MET B 1 72 ? -0.305 26.375 -13.328 1 88.94 72 MET B CA 1
ATOM 4331 C C . MET B 1 72 ? 0.368 26.859 -12.047 1 88.94 72 MET B C 1
ATOM 4333 O O . MET B 1 72 ? 1.035 26.078 -11.359 1 88.94 72 MET B O 1
ATOM 4337 N N . GLY B 1 73 ? 0.196 28.062 -11.703 1 85.44 73 GLY B N 1
ATOM 4338 C CA . GLY B 1 73 ? 0.836 28.625 -10.531 1 85.44 73 GLY B CA 1
ATOM 4339 C C . GLY B 1 73 ? -0.1 28.766 -9.344 1 85.44 73 GLY B C 1
ATOM 4340 O O . GLY B 1 73 ? 0.063 29.656 -8.508 1 85.44 73 GLY B O 1
ATOM 4341 N N . LEU B 1 74 ? -1.02 27.875 -9.266 1 91.12 74 LEU B N 1
ATOM 4342 C CA . LEU B 1 74 ? -1.961 27.875 -8.148 1 91.12 74 LEU B CA 1
ATOM 4343 C C . LEU B 1 74 ? -1.234 27.656 -6.824 1 91.12 74 LEU B C 1
ATOM 4345 O O . LEU B 1 74 ? -0.196 27 -6.781 1 91.12 74 LEU B O 1
ATOM 4349 N N . HIS B 1 75 ? -1.797 28.266 -5.75 1 91.31 75 HIS B N 1
ATOM 4350 C CA . HIS B 1 75 ? -1.282 28.062 -4.398 1 91.31 75 HIS B CA 1
ATOM 4351 C C . HIS B 1 75 ? -1.179 26.578 -4.062 1 91.31 75 HIS B C 1
ATOM 4353 O O . HIS B 1 75 ? -0.218 26.141 -3.422 1 91.31 75 HIS B O 1
ATOM 4359 N N . TYR B 1 76 ? -2.078 25.812 -4.586 1 95 76 TYR B N 1
ATOM 4360 C CA . TYR B 1 76 ? -2.152 24.375 -4.344 1 95 76 TYR B CA 1
ATOM 4361 C C . TYR B 1 76 ? -0.891 23.672 -4.832 1 95 76 TYR B C 1
ATOM 4363 O O . TYR B 1 76 ? -0.447 22.703 -4.234 1 95 76 TYR B O 1
ATOM 4371 N N . CYS B 1 77 ? -0.297 24.172 -5.82 1 94.12 77 CYS B N 1
ATOM 4372 C CA . CYS B 1 77 ? 0.8 23.5 -6.512 1 94.12 77 CYS B CA 1
ATOM 4373 C C . CYS B 1 77 ? 2.105 23.656 -5.742 1 94.12 77 CYS B C 1
ATOM 4375 O O . CYS B 1 77 ? 3.094 22.984 -6.043 1 94.12 77 CYS B O 1
ATOM 4377 N N . GLY B 1 78 ? 2.035 24.422 -4.727 1 89.19 78 GLY B N 1
ATOM 4378 C CA . GLY B 1 78 ? 3.195 24.562 -3.861 1 89.19 78 GLY B CA 1
ATOM 4379 C C . GLY B 1 78 ? 4.375 25.234 -4.547 1 89.19 78 GLY B C 1
ATOM 4380 O O . GLY B 1 78 ? 4.195 26.078 -5.426 1 89.19 78 GLY B O 1
ATOM 4381 N N . LEU B 1 79 ? 5.48 24.781 -3.992 1 76.25 79 LEU B N 1
ATOM 4382 C CA . LEU B 1 79 ? 6.754 25.375 -4.383 1 76.25 79 LEU B CA 1
ATOM 4383 C C . LEU B 1 79 ? 7.164 24.906 -5.777 1 76.25 79 LEU B C 1
ATOM 4385 O O . LEU B 1 79 ? 6.875 23.766 -6.168 1 76.25 79 LEU B O 1
ATOM 4389 N N . ASN B 1 80 ? 7.648 25.906 -6.434 1 72.75 80 ASN B N 1
ATOM 4390 C CA . ASN B 1 80 ? 8.281 25.562 -7.699 1 72.75 80 ASN B CA 1
ATOM 4391 C C . ASN B 1 80 ? 9.789 25.344 -7.535 1 72.75 80 ASN B C 1
ATOM 4393 O O . ASN B 1 80 ? 10.539 26.297 -7.363 1 72.75 80 ASN B O 1
ATOM 4397 N N . PRO B 1 81 ? 10.211 24.141 -7.527 1 69.19 81 PRO B N 1
ATOM 4398 C CA . PRO B 1 81 ? 11.625 23.875 -7.266 1 69.19 81 PRO B CA 1
ATOM 4399 C C . PRO B 1 81 ? 12.555 24.547 -8.273 1 69.19 81 PRO B C 1
ATOM 4401 O O . PRO B 1 81 ? 13.734 24.734 -7.988 1 69.19 81 PRO B O 1
ATOM 4404 N N . ALA B 1 82 ? 11.992 24.844 -9.359 1 64.75 82 ALA B N 1
ATOM 4405 C CA . ALA B 1 82 ? 12.797 25.531 -10.359 1 64.75 82 ALA B CA 1
ATOM 4406 C C . ALA B 1 82 ? 12.945 27.016 -10.008 1 64.75 82 ALA B C 1
ATOM 4408 O O . ALA B 1 82 ? 13.773 27.719 -10.594 1 64.75 82 ALA B O 1
ATOM 4409 N N . LYS B 1 83 ? 12.109 27.453 -9 1 67.31 83 LYS B N 1
ATOM 4410 C CA . LYS B 1 83 ? 12.188 28.828 -8.516 1 67.31 83 LYS B CA 1
ATOM 4411 C C . LYS B 1 83 ? 12.312 28.875 -6.996 1 67.31 83 LYS B C 1
ATOM 4413 O O . LYS B 1 83 ? 11.344 29.203 -6.297 1 67.31 83 LYS B O 1
ATOM 4418 N N . PRO B 1 84 ? 13.578 28.688 -6.594 1 60.47 84 PRO B N 1
ATOM 4419 C CA . PRO B 1 84 ? 13.789 28.547 -5.152 1 60.47 84 PRO B CA 1
ATOM 4420 C C . PRO B 1 84 ? 13.352 29.781 -4.371 1 60.47 84 PRO B C 1
ATOM 4422 O O . PRO B 1 84 ? 13.039 29.688 -3.182 1 60.47 84 PRO B O 1
ATOM 4425 N N . SER B 1 85 ? 13.328 30.859 -5.109 1 59.53 85 SER B N 1
ATOM 4426 C CA . SER B 1 85 ? 12.922 32.094 -4.434 1 59.53 85 SER B CA 1
ATOM 4427 C C . SER B 1 85 ? 11.477 32 -3.955 1 59.53 85 SER B C 1
ATOM 4429 O O . SER B 1 85 ? 11.07 32.75 -3.066 1 59.53 85 SER B O 1
ATOM 4431 N N . THR B 1 86 ? 10.875 30.969 -4.508 1 62.84 86 THR B N 1
ATOM 4432 C CA . THR B 1 86 ? 9.469 30.828 -4.152 1 62.84 86 THR B CA 1
ATOM 4433 C C . THR B 1 86 ? 9.312 30 -2.875 1 62.84 86 THR B C 1
ATOM 4435 O O . THR B 1 86 ? 8.211 29.906 -2.332 1 62.84 86 THR B O 1
ATOM 4438 N N . TYR B 1 87 ? 10.562 29.531 -2.42 1 70.5 87 TYR B N 1
ATOM 4439 C CA . TYR B 1 87 ? 10.453 28.672 -1.253 1 70.5 87 TYR B CA 1
ATOM 4440 C C . TYR B 1 87 ? 10.484 29.484 0.036 1 70.5 87 TYR B C 1
ATOM 4442 O O . TYR B 1 87 ? 11.398 30.281 0.251 1 70.5 87 TYR B O 1
ATOM 4450 N N . PRO B 1 88 ? 9.391 29.203 0.731 1 77.94 88 PRO B N 1
ATOM 4451 C CA . PRO B 1 88 ? 9.43 29.922 2.008 1 77.94 88 PRO B CA 1
ATOM 4452 C C . PRO B 1 88 ? 10.391 29.297 3.012 1 77.94 88 PRO B C 1
ATOM 4454 O O . PRO B 1 88 ? 10.148 28.172 3.479 1 77.94 88 PRO B O 1
ATOM 4457 N N . GLY B 1 89 ? 11.602 29.891 3.15 1 86.75 89 GLY B N 1
ATOM 4458 C CA . GLY B 1 89 ? 12.547 29.391 4.141 1 86.75 89 GLY B CA 1
ATOM 4459 C C . GLY B 1 89 ? 12.055 29.578 5.566 1 86.75 89 GLY B C 1
ATOM 4460 O O . GLY B 1 89 ? 11 30.156 5.801 1 86.75 89 GLY B O 1
ATOM 4461 N N . VAL B 1 90 ? 12.75 28.922 6.465 1 93 90 VAL B N 1
ATOM 4462 C CA . VAL B 1 90 ? 12.477 29.141 7.883 1 93 90 VAL B CA 1
ATOM 4463 C C . VAL B 1 90 ? 12.969 30.516 8.305 1 93 90 VAL B C 1
ATOM 4465 O O . VAL B 1 90 ? 14.125 30.859 8.07 1 93 90 VAL B O 1
ATOM 4468 N N . PRO B 1 91 ? 12.086 31.328 8.852 1 91.56 91 PRO B N 1
ATOM 4469 C CA . PRO B 1 91 ? 12.555 32.625 9.328 1 91.56 91 PRO B CA 1
ATOM 4470 C C . PRO B 1 91 ? 13.68 32.531 10.352 1 91.56 91 PRO B C 1
ATOM 4472 O O . PRO B 1 91 ? 13.883 31.453 10.938 1 91.56 91 PRO B O 1
ATOM 4475 N N . GLN B 1 92 ? 14.32 33.656 10.523 1 90.88 92 GLN B N 1
ATOM 4476 C CA . GLN B 1 92 ? 15.445 33.688 11.453 1 90.88 92 GLN B CA 1
ATOM 4477 C C . GLN B 1 92 ? 15.039 33.125 12.812 1 90.88 92 GLN B C 1
ATOM 4479 O O . GLN B 1 92 ? 14 33.5 13.359 1 90.88 92 GLN B O 1
ATOM 4484 N N . LEU B 1 93 ? 15.875 32.25 13.266 1 90.88 93 LEU B N 1
ATOM 4485 C CA . LEU B 1 93 ? 15.648 31.688 14.594 1 90.88 93 LEU B CA 1
ATOM 4486 C C . LEU B 1 93 ? 15.812 32.75 15.672 1 90.88 93 LEU B C 1
ATOM 4488 O O . LEU B 1 93 ? 16.375 33.812 15.422 1 90.88 93 LEU B O 1
ATOM 4492 N N . LEU B 1 94 ? 15.305 32.438 16.844 1 87.75 94 LEU B N 1
ATOM 4493 C CA . LEU B 1 94 ? 15.516 33.344 17.953 1 87.75 94 LEU B CA 1
ATOM 4494 C C . LEU B 1 94 ? 17 33.469 18.281 1 87.75 94 LEU B C 1
ATOM 4496 O O . LEU B 1 94 ? 17.766 32.531 18.078 1 87.75 94 LEU B O 1
ATOM 4500 N N . ASP B 1 95 ? 17.266 34.625 18.766 1 87.75 95 ASP B N 1
ATOM 4501 C CA . ASP B 1 95 ? 18.672 34.969 19 1 87.75 95 ASP B CA 1
ATOM 4502 C C . ASP B 1 95 ? 19.328 33.938 19.922 1 87.75 95 ASP B C 1
ATOM 4504 O O . ASP B 1 95 ? 18.844 33.719 21.031 1 87.75 95 ASP B O 1
ATOM 4508 N N . ASP B 1 96 ? 20.438 33.469 19.469 1 86.88 96 ASP B N 1
ATOM 4509 C CA . ASP B 1 96 ? 21.125 32.406 20.203 1 86.88 96 ASP B CA 1
ATOM 4510 C C . ASP B 1 96 ? 21.781 32.938 21.469 1 86.88 96 ASP B C 1
ATOM 4512 O O . ASP B 1 96 ? 22.172 32.188 22.344 1 86.88 96 ASP B O 1
ATOM 4516 N N . GLN B 1 97 ? 21.859 34.188 21.641 1 89.62 97 GLN B N 1
ATOM 4517 C CA . GLN B 1 97 ? 22.391 34.781 22.859 1 89.62 97 GLN B CA 1
ATOM 4518 C C . GLN B 1 97 ? 21.359 34.719 23.984 1 89.62 97 GLN B C 1
ATOM 4520 O O . GLN B 1 97 ? 21.719 34.562 25.156 1 89.62 97 GLN B O 1
ATOM 4525 N N . ASP B 1 98 ? 20.125 34.75 23.594 1 90.88 98 ASP B N 1
ATOM 4526 C CA . ASP B 1 98 ? 19.062 34.844 24.594 1 90.88 98 ASP B CA 1
ATOM 4527 C C . ASP B 1 98 ? 18.312 33.5 24.703 1 90.88 98 ASP B C 1
ATOM 4529 O O . ASP B 1 98 ? 17.734 33.188 25.75 1 90.88 98 ASP B O 1
ATOM 4533 N N . PHE B 1 99 ? 18.328 32.75 23.547 1 92.69 99 PHE B N 1
ATOM 4534 C CA . PHE B 1 99 ? 17.516 31.547 23.5 1 92.69 99 PHE B CA 1
ATOM 4535 C C . PHE B 1 99 ? 18.297 30.375 22.922 1 92.69 99 PHE B C 1
ATOM 4537 O O . PHE B 1 99 ? 19.125 30.562 22.031 1 92.69 99 PHE B O 1
ATOM 4544 N N . GLU B 1 100 ? 18.047 29.25 23.453 1 93.75 100 GLU B N 1
ATOM 4545 C CA . GLU B 1 100 ? 18.578 28 22.922 1 93.75 100 GLU B CA 1
ATOM 4546 C C . GLU B 1 100 ? 17.484 27.156 22.297 1 93.75 100 GLU B C 1
ATOM 4548 O O . GLU B 1 100 ? 16.484 26.844 22.938 1 93.75 100 GLU B O 1
ATOM 4553 N N . LEU B 1 101 ? 17.641 26.828 21.031 1 96.12 101 LEU B N 1
ATOM 4554 C CA . LEU B 1 101 ? 16.734 25.891 20.375 1 96.12 101 LEU B CA 1
ATOM 4555 C C . LEU B 1 101 ? 16.938 24.469 20.906 1 96.12 101 LEU B C 1
ATOM 4557 O O . LEU B 1 101 ? 18.047 23.922 20.781 1 96.12 101 LEU B O 1
ATOM 4561 N N . VAL B 1 102 ? 15.883 23.828 21.469 1 95.69 102 VAL B N 1
ATOM 4562 C CA . VAL B 1 102 ? 16.141 22.578 22.156 1 95.69 102 VAL B CA 1
ATOM 4563 C C . VAL B 1 102 ? 15.352 21.438 21.5 1 95.69 102 VAL B C 1
ATOM 4565 O O . VAL B 1 102 ? 15.664 20.266 21.688 1 95.69 102 VAL B O 1
ATOM 4568 N N . LEU B 1 103 ? 14.297 21.797 20.734 1 97.69 103 LEU B N 1
ATOM 4569 C CA . LEU B 1 103 ? 13.484 20.797 20.047 1 97.69 103 LEU B CA 1
ATOM 4570 C C . LEU B 1 103 ? 12.797 21.391 18.828 1 97.69 103 LEU B C 1
ATOM 4572 O O . LEU B 1 103 ? 12.297 22.516 18.875 1 97.69 103 LEU B O 1
ATOM 4576 N N . VAL B 1 104 ? 12.836 20.656 17.781 1 98.44 104 VAL B N 1
ATOM 4577 C CA . VAL B 1 104 ? 12.023 20.984 16.609 1 98.44 104 VAL B CA 1
ATOM 4578 C C . VAL B 1 104 ? 11.195 19.781 16.203 1 98.44 104 VAL B C 1
ATOM 4580 O O . VAL B 1 104 ? 11.727 18.672 16.047 1 98.44 104 VAL B O 1
ATOM 4583 N N . GLN B 1 105 ? 9.93 19.938 16.109 1 98.56 105 GLN B N 1
ATOM 4584 C CA . GLN B 1 105 ? 9.031 18.969 15.484 1 98.56 105 GLN B CA 1
ATOM 4585 C C . GLN B 1 105 ? 8.508 19.5 14.156 1 98.56 105 GLN B C 1
ATOM 4587 O O . GLN B 1 105 ? 7.707 20.438 14.125 1 98.56 105 GLN B O 1
ATOM 4592 N N . ALA B 1 106 ? 8.969 18.875 13.094 1 98.69 106 ALA B N 1
ATOM 4593 C CA . ALA B 1 106 ? 8.594 19.312 11.75 1 98.69 106 ALA B CA 1
ATOM 4594 C C . ALA B 1 106 ? 7.555 18.375 11.141 1 98.69 106 ALA B C 1
ATOM 4596 O O . ALA B 1 106 ? 7.695 17.141 11.219 1 98.69 106 ALA B O 1
ATOM 4597 N N . PHE B 1 107 ? 6.52 18.922 10.586 1 98.69 107 PHE B N 1
ATOM 4598 C CA . PHE B 1 107 ? 5.449 18.219 9.891 1 98.69 107 PHE B CA 1
ATOM 4599 C C . PHE B 1 107 ? 5.387 18.625 8.422 1 98.69 107 PHE B C 1
ATOM 4601 O O . PHE B 1 107 ? 5.41 19.812 8.109 1 98.69 107 PHE B O 1
ATOM 4608 N N . ILE B 1 108 ? 5.266 17.625 7.543 1 98.38 108 ILE B N 1
ATOM 4609 C CA . ILE B 1 108 ? 5.266 18 6.133 1 98.38 108 ILE B CA 1
ATOM 4610 C C . ILE B 1 108 ? 4.121 17.297 5.41 1 98.38 108 ILE B C 1
ATOM 4612 O O . ILE B 1 108 ? 3.701 16.203 5.812 1 98.38 108 ILE B O 1
ATOM 4616 N N . ARG B 1 109 ? 3.619 17.953 4.383 1 98.19 109 ARG B N 1
ATOM 4617 C CA . ARG B 1 109 ? 2.848 17.297 3.334 1 98.19 109 ARG B CA 1
ATOM 4618 C C . ARG B 1 109 ? 3.762 16.75 2.242 1 98.19 109 ARG B C 1
ATOM 4620 O O . ARG B 1 109 ? 4.773 17.375 1.904 1 98.19 109 ARG B O 1
ATOM 4627 N N . HIS B 1 110 ? 3.41 15.664 1.71 1 98.5 110 HIS B N 1
ATOM 4628 C CA . HIS B 1 110 ? 4.152 15.125 0.578 1 98.5 110 HIS B CA 1
ATOM 4629 C C . HIS B 1 110 ? 4.227 16.125 -0.565 1 98.5 110 HIS B C 1
ATOM 4631 O O . HIS B 1 110 ? 3.461 17.094 -0.597 1 98.5 110 HIS B O 1
ATOM 4637 N N . GLY B 1 111 ? 5.18 15.891 -1.461 1 97.31 111 GLY B N 1
ATOM 4638 C CA . GLY B 1 111 ? 5.332 16.719 -2.645 1 97.31 111 GLY B CA 1
ATOM 4639 C C . GLY B 1 111 ? 4.32 16.406 -3.73 1 97.31 111 GLY B C 1
ATOM 4640 O O . GLY B 1 111 ? 3.348 15.688 -3.488 1 97.31 111 GLY B O 1
ATOM 4641 N N . ASP B 1 112 ? 4.609 16.953 -4.898 1 96.94 112 ASP B N 1
ATOM 4642 C CA . ASP B 1 112 ? 3.783 16.734 -6.082 1 96.94 112 ASP B CA 1
ATOM 4643 C C . ASP B 1 112 ? 3.57 15.234 -6.328 1 96.94 112 ASP B C 1
ATOM 4645 O O . ASP B 1 112 ? 4.492 14.438 -6.16 1 96.94 112 ASP B O 1
ATOM 4649 N N . ARG B 1 113 ? 2.34 14.906 -6.699 1 97.75 113 ARG B N 1
ATOM 4650 C CA . ARG B 1 113 ? 1.975 13.508 -6.922 1 97.75 113 ARG B CA 1
ATOM 4651 C C . ARG B 1 113 ? 1.005 13.375 -8.094 1 97.75 113 ARG B C 1
ATOM 4653 O O . ARG B 1 113 ? 0.513 14.383 -8.609 1 97.75 113 ARG B O 1
ATOM 4660 N N . PHE B 1 114 ? 0.849 12.156 -8.531 1 97.69 114 PHE B N 1
ATOM 4661 C CA . PHE B 1 114 ? -0.16 11.828 -9.531 1 97.69 114 PHE B CA 1
ATOM 4662 C C . PHE B 1 114 ? -1.539 11.719 -8.891 1 97.69 114 PHE B C 1
ATOM 4664 O O . PHE B 1 114 ? -1.698 11.969 -7.699 1 97.69 114 PHE B O 1
ATOM 4671 N N . PHE B 1 115 ? -2.6 11.469 -9.68 1 97.69 115 PHE B N 1
ATOM 4672 C CA . PHE B 1 115 ? -3.975 11.398 -9.203 1 97.69 115 PHE B CA 1
ATOM 4673 C C . PHE B 1 115 ? -4.102 10.383 -8.07 1 97.69 115 PHE B C 1
ATOM 4675 O O . PHE B 1 115 ? -3.473 9.32 -8.109 1 97.69 115 PHE B O 1
ATOM 4682 N N . ASP B 1 116 ? -4.934 10.656 -7.184 1 95.5 116 ASP B N 1
ATOM 4683 C CA . ASP B 1 116 ? -5.102 9.812 -6.004 1 95.5 116 ASP B CA 1
ATOM 4684 C C . ASP B 1 116 ? -5.996 8.617 -6.312 1 95.5 116 ASP B C 1
ATOM 4686 O O . ASP B 1 116 ? -5.996 7.629 -5.574 1 95.5 116 ASP B O 1
ATOM 4690 N N . THR B 1 117 ? -6.84 8.75 -7.309 1 93.75 117 THR B N 1
ATOM 4691 C CA . THR B 1 117 ? -7.719 7.668 -7.727 1 93.75 117 THR B CA 1
ATOM 4692 C C . THR B 1 117 ? -7.617 7.438 -9.234 1 93.75 117 THR B C 1
ATOM 4694 O O . THR B 1 117 ? -7.137 8.305 -9.969 1 93.75 117 THR B O 1
ATOM 4697 N N . GLY B 1 118 ? -8.055 6.293 -9.586 1 93.19 118 GLY B N 1
ATOM 4698 C CA . GLY B 1 118 ? -8.008 5.949 -11 1 93.19 118 GLY B CA 1
ATOM 4699 C C . GLY B 1 118 ? -9.227 6.414 -11.766 1 93.19 118 GLY B C 1
ATOM 4700 O O . GLY B 1 118 ? -9.305 6.23 -12.984 1 93.19 118 GLY B O 1
ATOM 4701 N N . ASP B 1 119 ? -10.141 7.074 -11.141 1 92 119 ASP B N 1
ATOM 4702 C CA . ASP B 1 119 ? -11.383 7.496 -11.773 1 92 119 ASP B CA 1
ATOM 4703 C C . ASP B 1 119 ? -11.172 8.742 -12.625 1 92 119 ASP B C 1
ATOM 4705 O O . ASP B 1 119 ? -10.625 9.742 -12.156 1 92 119 ASP B O 1
ATOM 4709 N N . LYS B 1 120 ? -11.68 8.617 -13.797 1 94.25 120 LYS B N 1
ATOM 4710 C CA . LYS B 1 120 ? -11.625 9.781 -14.672 1 94.25 120 LYS B CA 1
ATOM 4711 C C . LYS B 1 120 ? -12.664 10.82 -14.273 1 94.25 120 LYS B C 1
ATOM 4713 O O . LYS B 1 120 ? -13.75 10.469 -13.812 1 94.25 120 LYS B O 1
ATOM 4718 N N . CYS B 1 121 ? -12.344 12.062 -14.57 1 95.06 121 CYS B N 1
ATOM 4719 C CA . CYS B 1 121 ? -13.234 13.125 -14.117 1 95.06 121 CYS B CA 1
ATOM 4720 C C . CYS B 1 121 ? -14.008 13.727 -15.281 1 95.06 121 CYS B C 1
ATOM 4722 O O . CYS B 1 121 ? -15.094 14.281 -15.094 1 95.06 121 CYS B O 1
ATOM 4724 N N . TRP B 1 122 ? -13.516 13.727 -16.484 1 95.88 122 TRP B N 1
ATOM 4725 C CA . TRP B 1 122 ? -14.188 14.25 -17.672 1 95.88 122 TRP B CA 1
ATOM 4726 C C . TRP B 1 122 ? -13.828 13.43 -18.906 1 95.88 122 TRP B C 1
ATOM 4728 O O . TRP B 1 122 ? -12.742 12.844 -18.969 1 95.88 122 TRP B O 1
ATOM 4738 N N . PRO B 1 123 ? -14.82 13.383 -19.859 1 95.12 123 PRO B N 1
ATOM 4739 C CA . PRO B 1 123 ? -14.531 12.664 -21.109 1 95.12 123 PRO B CA 1
ATOM 4740 C C . PRO B 1 123 ? -13.258 13.164 -21.797 1 95.12 123 PRO B C 1
ATOM 4742 O O . PRO B 1 123 ? -12.992 14.367 -21.812 1 95.12 123 PRO B O 1
ATOM 4745 N N . GLY B 1 124 ? -12.531 12.195 -22.297 1 94.69 124 GLY B N 1
ATOM 4746 C CA . GLY B 1 124 ? -11.305 12.547 -23 1 94.69 124 GLY B CA 1
ATOM 4747 C C . GLY B 1 124 ? -10.062 12.375 -22.156 1 94.69 124 GLY B C 1
ATOM 4748 O O . GLY B 1 124 ? -8.945 12.297 -22.672 1 94.69 124 GLY B O 1
ATOM 4749 N N . GLN B 1 125 ? -10.258 12.383 -20.844 1 95.38 125 GLN B N 1
ATOM 4750 C CA . GLN B 1 125 ? -9.109 12.234 -19.953 1 95.38 125 GLN B CA 1
ATOM 4751 C C . GLN B 1 125 ? -8.43 10.883 -20.156 1 95.38 125 GLN B C 1
ATOM 4753 O O . GLN B 1 125 ? -7.227 10.75 -19.938 1 95.38 125 GLN B O 1
ATOM 4758 N N . GLU B 1 126 ? -9.172 9.828 -20.562 1 91 126 GLU B N 1
ATOM 4759 C CA . GLU B 1 126 ? -8.664 8.477 -20.781 1 91 126 GLU B CA 1
ATOM 4760 C C . GLU B 1 126 ? -7.656 8.445 -21.922 1 91 126 GLU B C 1
ATOM 4762 O O . GLU B 1 126 ? -6.887 7.488 -22.047 1 91 126 GLU B O 1
ATOM 4767 N N . ASN B 1 127 ? -7.645 9.5 -22.734 1 92.06 127 ASN B N 1
ATOM 4768 C CA . ASN B 1 127 ? -6.785 9.531 -23.906 1 92.06 127 ASN B CA 1
ATOM 4769 C C . ASN B 1 127 ? -5.492 10.297 -23.625 1 92.06 127 ASN B C 1
ATOM 4771 O O . ASN B 1 127 ? -4.637 10.414 -24.516 1 92.06 127 ASN B O 1
ATOM 4775 N N . ILE B 1 128 ? -5.402 10.836 -22.484 1 95.75 128 ILE B N 1
ATOM 4776 C CA . ILE B 1 128 ? -4.191 11.57 -22.125 1 95.75 128 ILE B CA 1
ATOM 4777 C C . ILE B 1 128 ? -3.133 10.602 -21.609 1 95.75 128 ILE B C 1
ATOM 4779 O O . ILE B 1 128 ? -3.418 9.758 -20.75 1 95.75 128 ILE B O 1
ATOM 4783 N N . SER B 1 129 ? -1.917 10.656 -22.188 1 95.81 129 SER B N 1
ATOM 4784 C CA . SER B 1 129 ? -0.802 9.836 -21.734 1 95.81 129 SER B CA 1
ATOM 4785 C C . SER B 1 129 ? 0.055 10.586 -20.719 1 95.81 129 SER B C 1
ATOM 4787 O O . SER B 1 129 ? 0.587 11.656 -21.016 1 95.81 129 SER B O 1
ATOM 4789 N N . TYR B 1 130 ? 0.108 10.055 -19.531 1 96.31 130 TYR B N 1
ATOM 4790 C CA . TYR B 1 130 ? 0.858 10.703 -18.469 1 96.31 130 TYR B CA 1
ATOM 4791 C C . TYR B 1 130 ? 2.225 10.047 -18.281 1 96.31 130 TYR B C 1
ATOM 4793 O O . TYR B 1 130 ? 2.383 8.852 -18.516 1 96.31 130 TYR B O 1
ATOM 4801 N N . SER B 1 131 ? 3.189 10.859 -17.891 1 94.88 131 SER B N 1
ATOM 4802 C CA . SER B 1 131 ? 4.547 10.359 -17.719 1 94.88 131 SER B CA 1
ATOM 4803 C C . SER B 1 131 ? 5.066 10.633 -16.312 1 94.88 131 SER B C 1
ATOM 4805 O O . SER B 1 131 ? 4.988 11.758 -15.82 1 94.88 131 SER B O 1
ATOM 4807 N N . CYS B 1 132 ? 5.543 9.641 -15.672 1 94.56 132 CYS B N 1
ATOM 4808 C CA . CYS B 1 132 ? 6.203 9.711 -14.367 1 94.56 132 CYS B CA 1
ATOM 4809 C C . CYS B 1 132 ? 7.59 9.078 -14.422 1 94.56 132 CYS B C 1
ATOM 4811 O O . CYS B 1 132 ? 7.746 7.957 -14.922 1 94.56 132 CYS B O 1
ATOM 4813 N N . SER B 1 133 ? 8.578 9.758 -13.875 1 93.88 133 SER B N 1
ATOM 4814 C CA . SER B 1 133 ? 9.945 9.266 -14.031 1 93.88 133 SER B CA 1
ATOM 4815 C C . SER B 1 133 ? 10.539 8.867 -12.688 1 93.88 133 SER B C 1
ATOM 4817 O O . SER B 1 133 ? 11.578 8.211 -12.633 1 93.88 133 SER B O 1
ATOM 4819 N N . LEU B 1 134 ? 9.891 9.273 -11.594 1 95.69 134 LEU B N 1
ATOM 4820 C CA . LEU B 1 134 ? 10.375 8.82 -10.289 1 95.69 134 LEU B CA 1
ATOM 4821 C C . LEU B 1 134 ? 10 7.367 -10.039 1 95.69 134 LEU B C 1
ATOM 4823 O O . LEU B 1 134 ? 8.852 6.973 -10.258 1 95.69 134 LEU B O 1
ATOM 4827 N N . THR B 1 135 ? 11 6.574 -9.672 1 94.31 135 THR B N 1
ATOM 4828 C CA . THR B 1 135 ? 10.758 5.18 -9.328 1 94.31 135 THR B CA 1
ATOM 4829 C C . THR B 1 135 ? 11.156 4.898 -7.887 1 94.31 135 THR B C 1
ATOM 4831 O O . THR B 1 135 ? 11.57 5.809 -7.164 1 94.31 135 THR B O 1
ATOM 4834 N N . HIS B 1 136 ? 10.891 3.699 -7.512 1 93.31 136 HIS B N 1
ATOM 4835 C CA . HIS B 1 136 ? 11.195 3.244 -6.16 1 93.31 136 HIS B CA 1
ATOM 4836 C C . HIS B 1 136 ? 12.227 2.121 -6.176 1 93.31 136 HIS B C 1
ATOM 4838 O O . HIS B 1 136 ? 12.008 1.077 -6.793 1 93.31 136 HIS B O 1
ATOM 4844 N N . LEU B 1 137 ? 13.375 2.408 -5.578 1 96.56 137 LEU B N 1
ATOM 4845 C CA . LEU B 1 137 ? 14.375 1.358 -5.41 1 96.56 137 LEU B CA 1
ATOM 4846 C C . LEU B 1 137 ? 14.25 0.704 -4.039 1 96.56 137 LEU B C 1
ATOM 4848 O O . LEU B 1 137 ? 14.062 1.392 -3.033 1 96.56 137 LEU B O 1
ATOM 4852 N N . SER B 1 138 ? 14.305 -0.619 -4.07 1 96 138 SER B N 1
ATOM 4853 C CA . SER B 1 138 ? 14.102 -1.274 -2.781 1 96 138 SER B CA 1
ATOM 4854 C C . SER B 1 138 ? 14.844 -2.604 -2.713 1 96 138 SER B C 1
ATOM 4856 O O . SER B 1 138 ? 15.32 -3.107 -3.732 1 96 138 SER B O 1
ATOM 4858 N N . MET B 1 139 ? 15.031 -3.119 -1.545 1 95.69 139 MET B N 1
ATOM 4859 C CA . MET B 1 139 ? 15.594 -4.434 -1.241 1 95.69 139 MET B CA 1
ATOM 4860 C C . MET B 1 139 ? 15.188 -4.891 0.155 1 95.69 139 MET B C 1
ATOM 4862 O O . MET B 1 139 ? 14.836 -4.066 1.005 1 95.69 139 MET B O 1
ATOM 4866 N N . PRO B 1 140 ? 15.164 -6.191 0.381 1 95.38 140 PRO B N 1
ATOM 4867 C CA . PRO B 1 140 ? 14.852 -6.668 1.729 1 95.38 140 PRO B CA 1
ATOM 4868 C C . PRO B 1 140 ? 15.922 -6.289 2.752 1 95.38 140 PRO B C 1
ATOM 4870 O O . PRO B 1 140 ? 17.109 -6.375 2.463 1 95.38 140 PRO B O 1
ATOM 4873 N N . GLY B 1 141 ? 15.469 -5.801 3.883 1 93.88 141 GLY B N 1
ATOM 4874 C CA . GLY B 1 141 ? 16.344 -5.562 5.016 1 93.88 141 GLY B CA 1
ATOM 4875 C C . GLY B 1 141 ? 16.312 -6.676 6.043 1 93.88 141 GLY B C 1
ATOM 4876 O O . GLY B 1 141 ? 15.461 -6.68 6.934 1 93.88 141 GLY B O 1
ATOM 4877 N N . ILE B 1 142 ? 17.25 -7.566 6.133 1 86.31 142 ILE B N 1
ATOM 4878 C CA . ILE B 1 142 ? 17.188 -8.82 6.875 1 86.31 142 ILE B CA 1
ATOM 4879 C C . ILE B 1 142 ? 17.703 -8.609 8.297 1 86.31 142 ILE B C 1
ATOM 4881 O O . ILE B 1 142 ? 17.5 -9.445 9.172 1 86.31 142 ILE B O 1
ATOM 4885 N N . ASN B 1 143 ? 18.312 -7.5 8.578 1 75.56 143 ASN B N 1
ATOM 4886 C CA . ASN B 1 143 ? 18.797 -7.199 9.922 1 75.56 143 ASN B CA 1
ATOM 4887 C C . ASN B 1 143 ? 18.328 -5.824 10.391 1 75.56 143 ASN B C 1
ATOM 4889 O O . ASN B 1 143 ? 18.891 -4.801 9.992 1 75.56 143 ASN B O 1
ATOM 4893 N N . GLU B 1 144 ? 17.469 -5.852 11.328 1 77.06 144 GLU B N 1
ATOM 4894 C CA . GLU B 1 144 ? 16.812 -4.613 11.734 1 77.06 144 GLU B CA 1
ATOM 4895 C C . GLU B 1 144 ? 17.703 -3.793 12.656 1 77.06 144 GLU B C 1
ATOM 4897 O O . GLU B 1 144 ? 17.438 -2.615 12.906 1 77.06 144 GLU B O 1
ATOM 4902 N N . SER B 1 145 ? 18.75 -4.359 13.078 1 78.88 145 SER B N 1
ATOM 4903 C CA . SER B 1 145 ? 19.562 -3.662 14.062 1 78.88 145 SER B CA 1
ATOM 4904 C C . SER B 1 145 ? 20.734 -2.928 13.398 1 78.88 145 SER B C 1
ATOM 4906 O O . SER B 1 145 ? 21.391 -2.092 14.031 1 78.88 145 SER B O 1
ATOM 4908 N N . LEU B 1 146 ? 20.875 -3.145 12.117 1 81.75 146 LEU B N 1
ATOM 4909 C CA . LEU B 1 146 ? 22.031 -2.561 11.438 1 81.75 146 LEU B CA 1
ATOM 4910 C C . LEU B 1 146 ? 21.781 -1.087 11.125 1 81.75 146 LEU B C 1
ATOM 4912 O O . LEU B 1 146 ? 20.688 -0.711 10.695 1 81.75 146 LEU B O 1
ATOM 4916 N N . VAL B 1 147 ? 22.812 -0.281 11.461 1 88.12 147 VAL B N 1
ATOM 4917 C CA . VAL B 1 147 ? 22.734 1.135 11.109 1 88.12 147 VAL B CA 1
ATOM 4918 C C . VAL B 1 147 ? 23.594 1.407 9.875 1 88.12 147 VAL B C 1
ATOM 4920 O O . VAL B 1 147 ? 23.609 2.531 9.367 1 88.12 147 VAL B O 1
ATOM 4923 N N . SER B 1 148 ? 24.266 0.373 9.43 1 90.88 148 SER B N 1
ATOM 4924 C CA . SER B 1 148 ? 25.031 0.407 8.195 1 90.88 148 SER B CA 1
ATOM 4925 C C . SER B 1 148 ? 25.172 -0.986 7.586 1 90.88 148 SER B C 1
ATOM 4927 O O . SER B 1 148 ? 24.922 -1.988 8.258 1 90.88 148 SER B O 1
ATOM 4929 N N . MET B 1 149 ? 25.438 -0.992 6.305 1 89.62 149 MET B N 1
ATOM 4930 C CA . MET B 1 149 ? 25.656 -2.246 5.59 1 89.62 149 MET B CA 1
ATOM 4931 C C . MET B 1 149 ? 26.672 -2.072 4.469 1 89.62 149 MET B C 1
ATOM 4933 O O . MET B 1 149 ? 26.953 -0.947 4.051 1 89.62 149 MET B O 1
ATOM 4937 N N . PRO B 1 150 ? 27.312 -3.191 4.125 1 88 150 PRO B N 1
ATOM 4938 C CA . PRO B 1 150 ? 28.094 -3.074 2.893 1 88 150 PRO B CA 1
ATOM 4939 C C . PRO B 1 150 ? 27.266 -2.564 1.715 1 88 150 PRO B C 1
ATOM 4941 O O . PRO B 1 150 ? 26.062 -2.857 1.621 1 88 150 PRO B O 1
ATOM 4944 N N . ALA B 1 151 ? 27.938 -1.819 0.862 1 87.69 151 ALA B N 1
ATOM 4945 C CA . ALA B 1 151 ? 27.234 -1.348 -0.332 1 87.69 151 ALA B CA 1
ATOM 4946 C C . ALA B 1 151 ? 26.594 -2.51 -1.089 1 87.69 151 ALA B C 1
ATOM 4948 O O . ALA B 1 151 ? 27.25 -3.523 -1.346 1 87.69 151 ALA B O 1
ATOM 4949 N N . PRO B 1 152 ? 25.312 -2.346 -1.401 1 89.94 152 PRO B N 1
ATOM 4950 C CA . PRO B 1 152 ? 24.672 -3.461 -2.092 1 89.94 152 PRO B CA 1
ATOM 4951 C C . PRO B 1 152 ? 25.125 -3.604 -3.543 1 89.94 152 PRO B C 1
ATOM 4953 O O . PRO B 1 152 ? 25.281 -2.602 -4.242 1 89.94 152 PRO B O 1
ATOM 4956 N N . GLY B 1 153 ? 25.328 -4.855 -3.934 1 90.38 153 GLY B N 1
ATOM 4957 C CA . GLY B 1 153 ? 25.672 -5.105 -5.32 1 90.38 153 GLY B CA 1
ATOM 4958 C C . GLY B 1 153 ? 24.484 -5.086 -6.254 1 90.38 153 GLY B C 1
ATOM 4959 O O . GLY B 1 153 ? 24.641 -4.965 -7.469 1 90.38 153 GLY B O 1
ATOM 4960 N N . GLN B 1 154 ? 23.344 -5.223 -5.645 1 93.5 154 GLN B N 1
ATOM 4961 C CA . GLN B 1 154 ? 22.109 -5.293 -6.414 1 93.5 154 GLN B CA 1
ATOM 4962 C C . GLN B 1 154 ? 20.953 -4.645 -5.66 1 93.5 154 GLN B C 1
ATOM 4964 O O . GLN B 1 154 ? 20.859 -4.773 -4.438 1 93.5 154 GLN B O 1
ATOM 4969 N N . ILE B 1 155 ? 20.156 -3.863 -6.387 1 94.56 155 ILE B N 1
ATOM 4970 C CA . ILE B 1 155 ? 18.938 -3.242 -5.863 1 94.56 155 ILE B CA 1
ATOM 4971 C C . ILE B 1 155 ? 17.812 -3.359 -6.895 1 94.56 155 ILE B C 1
ATOM 4973 O O . ILE B 1 155 ? 18.062 -3.609 -8.07 1 94.56 155 ILE B O 1
ATOM 4977 N N . TYR B 1 156 ? 16.609 -3.279 -6.426 1 97 156 TYR B N 1
ATOM 4978 C CA . TYR B 1 156 ? 15.477 -3.545 -7.305 1 97 156 TYR B CA 1
ATOM 4979 C C . TYR B 1 156 ? 14.656 -2.283 -7.531 1 97 156 TYR B C 1
ATOM 4981 O O . TYR B 1 156 ? 14.469 -1.484 -6.609 1 97 156 TYR B O 1
ATOM 4989 N N . ARG B 1 157 ? 14.203 -2.127 -8.742 1 96.69 157 ARG B N 1
ATOM 4990 C CA . ARG B 1 157 ? 13.391 -0.975 -9.133 1 96.69 157 ARG B CA 1
ATOM 4991 C C . ARG B 1 157 ? 11.953 -1.391 -9.43 1 96.69 157 ARG B C 1
ATOM 4993 O O . ARG B 1 157 ? 11.703 -2.137 -10.375 1 96.69 157 ARG B O 1
ATOM 5000 N N . VAL B 1 158 ? 11.062 -0.984 -8.625 1 95 158 VAL B N 1
ATOM 5001 C CA . VAL B 1 158 ? 9.656 -1.15 -8.977 1 95 158 VAL B CA 1
ATOM 5002 C C . VAL B 1 158 ? 9.242 -0.082 -9.984 1 95 158 VAL B C 1
ATOM 5004 O O . VAL B 1 158 ? 9.336 1.115 -9.703 1 95 158 VAL B O 1
ATOM 5007 N N . GLN B 1 159 ? 8.828 -0.551 -11.109 1 92.38 159 GLN B N 1
ATOM 5008 C CA . GLN B 1 159 ? 8.438 0.335 -12.195 1 92.38 159 GLN B CA 1
ATOM 5009 C C . GLN B 1 159 ? 7.066 -0.05 -12.75 1 92.38 159 GLN B C 1
ATOM 5011 O O . GLN B 1 159 ? 6.715 -1.23 -12.781 1 92.38 159 GLN B O 1
ATOM 5016 N N . TYR B 1 160 ? 6.348 0.936 -13.227 1 94.44 160 TYR B N 1
ATOM 5017 C CA . TYR B 1 160 ? 4.977 0.686 -13.656 1 94.44 160 TYR B CA 1
ATOM 5018 C C . TYR B 1 160 ? 4.883 0.62 -15.172 1 94.44 160 TYR B C 1
ATOM 5020 O O . TYR B 1 160 ? 5.426 1.477 -15.875 1 94.44 160 TYR B O 1
ATOM 5028 N N . MET B 1 161 ? 4.242 -0.354 -15.641 1 92.88 161 MET B N 1
ATOM 5029 C CA . MET B 1 161 ? 4.203 -0.685 -17.062 1 92.88 161 MET B CA 1
ATOM 5030 C C . MET B 1 161 ? 3.414 0.363 -17.844 1 92.88 161 MET B C 1
ATOM 5032 O O . MET B 1 161 ? 2.32 0.754 -17.438 1 92.88 161 MET B O 1
ATOM 5036 N N . LYS B 1 162 ? 3.941 0.729 -18.953 1 92 162 LYS B N 1
ATOM 5037 C CA . LYS B 1 162 ? 3.295 1.727 -19.797 1 92 162 LYS B CA 1
ATOM 5038 C C . LYS B 1 162 ? 1.941 1.228 -20.297 1 92 162 LYS B C 1
ATOM 5040 O O . LYS B 1 162 ? 1.829 0.096 -20.781 1 92 162 LYS B O 1
ATOM 5045 N N . ASN B 1 163 ? 0.953 1.992 -20.125 1 91.19 163 ASN B N 1
ATOM 5046 C CA . ASN B 1 163 ? -0.4 1.823 -20.641 1 91.19 163 ASN B CA 1
ATOM 5047 C C . ASN B 1 163 ? -1.085 0.602 -20.047 1 91.19 163 ASN B C 1
ATOM 5049 O O . ASN B 1 163 ? -1.947 -0.01 -20.672 1 91.19 163 ASN B O 1
ATOM 5053 N N . ARG B 1 164 ? -0.696 0.187 -18.922 1 91.75 164 ARG B N 1
ATOM 5054 C CA . ARG B 1 164 ? -1.327 -0.915 -18.203 1 91.75 164 ARG B CA 1
ATOM 5055 C C . ARG B 1 164 ? -1.81 -0.466 -16.828 1 91.75 164 ARG B C 1
ATOM 5057 O O . ARG B 1 164 ? -2.062 -1.296 -15.945 1 91.75 164 ARG B O 1
ATOM 5064 N N . ASN B 1 165 ? -1.849 0.812 -16.672 1 94.25 165 ASN B N 1
ATOM 5065 C CA . ASN B 1 165 ? -2.328 1.418 -15.43 1 94.25 165 ASN B CA 1
ATOM 5066 C C . ASN B 1 165 ? -3.689 2.078 -15.617 1 94.25 165 ASN B C 1
ATOM 5068 O O . ASN B 1 165 ? -4.289 1.981 -16.688 1 94.25 165 ASN B O 1
ATOM 5072 N N . ASP B 1 166 ? -4.238 2.668 -14.57 1 94.38 166 ASP B N 1
ATOM 5073 C CA . ASP B 1 166 ? -5.566 3.273 -14.625 1 94.38 166 ASP B CA 1
ATOM 5074 C C . ASP B 1 166 ? -5.613 4.398 -15.656 1 94.38 166 ASP B C 1
ATOM 5076 O O . ASP B 1 166 ? -6.66 4.641 -16.266 1 94.38 166 ASP B O 1
ATOM 5080 N N . PHE B 1 167 ? -4.531 5.047 -15.805 1 94.94 167 PHE B N 1
ATOM 5081 C CA . PHE B 1 167 ? -4.395 6.078 -16.828 1 94.94 167 PHE B CA 1
ATOM 5082 C C . PHE B 1 167 ? -3.355 5.672 -17.875 1 94.94 167 PHE B C 1
ATOM 5084 O O . PHE B 1 167 ? -2.451 4.887 -17.578 1 94.94 167 PHE B O 1
ATOM 5091 N N . GLU B 1 168 ? -3.475 6.156 -19.141 1 94.06 168 GLU B N 1
ATOM 5092 C CA . GLU B 1 168 ? -2.461 5.922 -20.172 1 94.06 168 GLU B CA 1
ATOM 5093 C C . GLU B 1 168 ? -1.114 6.508 -19.75 1 94.06 168 GLU B C 1
ATOM 5095 O O . GLU B 1 168 ? -1.058 7.57 -19.125 1 94.06 168 GLU B O 1
ATOM 5100 N N . GLY B 1 169 ? -0.121 5.789 -20.141 1 94.56 169 GLY B N 1
ATOM 5101 C CA . GLY B 1 169 ? 1.22 6.168 -19.719 1 94.56 169 GLY B CA 1
ATOM 5102 C C . GLY B 1 169 ? 1.811 5.227 -18.688 1 94.56 169 GLY B C 1
ATOM 5103 O O . GLY B 1 169 ? 1.586 4.016 -18.734 1 94.56 169 GLY B O 1
ATOM 5104 N N . ASN B 1 170 ? 2.691 5.793 -17.812 1 94.69 170 ASN B N 1
ATOM 5105 C CA . ASN B 1 170 ? 3.406 4.906 -16.906 1 94.69 170 ASN B CA 1
ATOM 5106 C C . ASN B 1 170 ? 3.295 5.379 -15.453 1 94.69 170 ASN B C 1
ATOM 5108 O O . ASN B 1 170 ? 4.133 5.039 -14.617 1 94.69 170 ASN B O 1
ATOM 5112 N N . CYS B 1 171 ? 2.285 6.203 -15.164 1 96.06 171 CYS B N 1
ATOM 5113 C CA . CYS B 1 171 ? 2.133 6.723 -13.812 1 96.06 171 CYS B CA 1
ATOM 5114 C C . CYS B 1 171 ? 1.226 5.82 -12.984 1 96.06 171 CYS B C 1
ATOM 5116 O O . CYS B 1 171 ? 0.146 5.438 -13.438 1 96.06 171 CYS B O 1
ATOM 5118 N N . ARG B 1 172 ? 1.676 5.559 -11.797 1 96.38 172 ARG B N 1
ATOM 5119 C CA . ARG B 1 172 ? 0.843 4.879 -10.805 1 96.38 172 ARG B CA 1
ATOM 5120 C C . ARG B 1 172 ? -0.045 5.871 -10.062 1 96.38 172 ARG B C 1
ATOM 5122 O O . ARG B 1 172 ? 0.388 6.977 -9.742 1 96.38 172 ARG B O 1
ATOM 5129 N N . VAL B 1 173 ? -1.217 5.434 -9.766 1 97 173 VAL B N 1
ATOM 5130 C CA . VAL B 1 173 ? -2.113 6.273 -8.977 1 97 173 VAL B CA 1
ATOM 5131 C C . VAL B 1 173 ? -1.457 6.621 -7.641 1 97 173 VAL B C 1
ATOM 5133 O O . VAL B 1 173 ? -0.926 5.746 -6.957 1 97 173 VAL B O 1
ATOM 5136 N N . GLY B 1 174 ? -1.447 7.918 -7.336 1 97.19 174 GLY B N 1
ATOM 5137 C CA . GLY B 1 174 ? -0.97 8.414 -6.055 1 97.19 174 GLY B CA 1
ATOM 5138 C C . GLY B 1 174 ? 0.542 8.523 -5.984 1 97.19 174 GLY B C 1
ATOM 5139 O O . GLY B 1 174 ? 1.09 8.961 -4.969 1 97.19 174 GLY B O 1
ATOM 5140 N N . GLN B 1 175 ? 1.23 8.203 -6.973 1 96.75 175 GLN B N 1
ATOM 5141 C CA . GLN B 1 175 ? 2.686 8.125 -6.902 1 96.75 175 GLN B CA 1
ATOM 5142 C C . GLN B 1 175 ? 3.309 9.516 -6.793 1 96.75 175 GLN B C 1
ATOM 5144 O O . GLN B 1 175 ? 2.848 10.461 -7.434 1 96.75 175 GLN B O 1
ATOM 5149 N N . LEU B 1 176 ? 4.332 9.641 -5.859 1 97.81 176 LEU B N 1
ATOM 5150 C CA . LEU B 1 176 ? 5.168 10.844 -5.848 1 97.81 176 LEU B CA 1
ATOM 5151 C C . LEU B 1 176 ? 5.875 11.023 -7.184 1 97.81 176 LEU B C 1
ATOM 5153 O O . LEU B 1 176 ? 6.398 10.062 -7.75 1 97.81 176 LEU B O 1
ATOM 5157 N N . THR B 1 177 ? 5.891 12.219 -7.707 1 96.69 177 THR B N 1
ATOM 5158 C CA . THR B 1 177 ? 6.559 12.484 -8.977 1 96.69 177 THR B CA 1
ATOM 5159 C C . THR B 1 177 ? 7.992 12.961 -8.742 1 96.69 177 THR B C 1
ATOM 5161 O O . THR B 1 177 ? 8.391 13.211 -7.602 1 96.69 177 THR B O 1
ATOM 5164 N N . LEU B 1 178 ? 8.734 13.055 -9.867 1 95.94 178 LEU B N 1
ATOM 5165 C CA . LEU B 1 178 ? 10.078 13.609 -9.758 1 95.94 178 LEU B CA 1
ATOM 5166 C C . LEU B 1 178 ? 10.031 15.047 -9.25 1 95.94 178 LEU B C 1
ATOM 5168 O O . LEU B 1 178 ? 10.859 15.445 -8.422 1 95.94 178 LEU B O 1
ATOM 5172 N N . LYS B 1 179 ? 9.086 15.789 -9.75 1 94.88 179 LYS B N 1
ATOM 5173 C CA . LYS B 1 179 ? 8.891 17.141 -9.234 1 94.88 179 LYS B CA 1
ATOM 5174 C C . LYS B 1 179 ? 8.641 17.125 -7.73 1 94.88 179 LYS B C 1
ATOM 5176 O O . LYS B 1 179 ? 9.164 17.969 -7 1 94.88 179 LYS B O 1
ATOM 5181 N N . GLY B 1 180 ? 7.809 16.188 -7.277 1 96.56 180 GLY B N 1
ATOM 5182 C CA . GLY B 1 180 ? 7.547 16.031 -5.855 1 96.56 180 GLY B CA 1
ATOM 5183 C C . GLY B 1 180 ? 8.797 15.719 -5.051 1 96.56 180 GLY B C 1
ATOM 5184 O O . GLY B 1 180 ? 9.008 16.281 -3.975 1 96.56 180 GLY B O 1
ATOM 5185 N N . HIS B 1 181 ? 9.555 14.805 -5.562 1 96.88 181 HIS B N 1
ATOM 5186 C CA . HIS B 1 181 ? 10.836 14.5 -4.945 1 96.88 181 HIS B CA 1
ATOM 5187 C C . HIS B 1 181 ? 11.703 15.742 -4.82 1 96.88 181 HIS B C 1
ATOM 5189 O O . HIS B 1 181 ? 12.281 16 -3.76 1 96.88 181 HIS B O 1
ATOM 5195 N N . ASP B 1 182 ? 11.789 16.516 -5.867 1 95.06 182 ASP B N 1
ATOM 5196 C CA . ASP B 1 182 ? 12.625 17.703 -5.883 1 95.06 182 ASP B CA 1
ATOM 5197 C C . ASP B 1 182 ? 12.117 18.734 -4.883 1 95.06 182 ASP B C 1
ATOM 5199 O O . ASP B 1 182 ? 12.906 19.438 -4.242 1 95.06 182 ASP B O 1
ATOM 5203 N N . MET B 1 183 ? 10.828 18.891 -4.809 1 94.75 183 MET B N 1
ATOM 5204 C CA . MET B 1 183 ? 10.234 19.781 -3.816 1 94.75 183 MET B CA 1
ATOM 5205 C C . MET B 1 183 ? 10.68 19.406 -2.408 1 94.75 183 MET B C 1
ATOM 5207 O O . MET B 1 183 ? 11.133 20.266 -1.645 1 94.75 183 MET B O 1
ATOM 5211 N N . GLU B 1 184 ? 10.578 18.125 -2.154 1 96.25 184 GLU B N 1
ATOM 5212 C CA . GLU B 1 184 ? 10.883 17.641 -0.81 1 96.25 184 GLU B CA 1
ATOM 5213 C C . GLU B 1 184 ? 12.383 17.719 -0.529 1 96.25 184 GLU B C 1
ATOM 5215 O O . GLU B 1 184 ? 12.797 18 0.598 1 96.25 184 GLU B O 1
ATOM 5220 N N . PHE B 1 185 ? 13.203 17.453 -1.502 1 95.25 185 PHE B N 1
ATOM 5221 C CA . PHE B 1 185 ? 14.648 17.609 -1.361 1 95.25 185 PHE B CA 1
ATOM 5222 C C . PHE B 1 185 ? 15 19.047 -1.016 1 95.25 185 PHE B C 1
ATOM 5224 O O . PHE B 1 185 ? 15.812 19.297 -0.124 1 95.25 185 PHE B O 1
ATOM 5231 N N . THR B 1 186 ? 14.383 19.953 -1.731 1 94.06 186 THR B N 1
ATOM 5232 C CA . THR B 1 186 ? 14.594 21.359 -1.477 1 94.06 186 THR B CA 1
ATOM 5233 C C . THR B 1 186 ? 14.156 21.734 -0.061 1 94.06 186 THR B C 1
ATOM 5235 O O . THR B 1 186 ? 14.844 22.484 0.632 1 94.06 186 THR B O 1
ATOM 5238 N N . LEU B 1 187 ? 13.039 21.203 0.328 1 94.88 187 LEU B N 1
ATOM 5239 C CA . LEU B 1 187 ? 12.594 21.438 1.698 1 94.88 187 LEU B CA 1
ATOM 5240 C C . LEU B 1 187 ? 13.633 20.938 2.699 1 94.88 187 LEU B C 1
ATOM 5242 O O . LEU B 1 187 ? 13.883 21.594 3.711 1 94.88 187 LEU B O 1
ATOM 5246 N N . GLY B 1 188 ? 14.211 19.797 2.406 1 95.81 188 GLY B N 1
ATOM 5247 C CA . GLY B 1 188 ? 15.305 19.297 3.229 1 95.81 188 GLY B CA 1
ATOM 5248 C C . GLY B 1 188 ? 16.453 20.281 3.34 1 95.81 188 GLY B C 1
ATOM 5249 O O . GLY B 1 188 ? 17.016 20.484 4.422 1 95.81 188 GLY B O 1
ATOM 5250 N N . THR B 1 189 ? 16.797 20.922 2.281 1 94.38 189 THR B N 1
ATOM 5251 C CA . THR B 1 189 ? 17.875 21.891 2.303 1 94.38 189 THR B CA 1
ATOM 5252 C C . THR B 1 189 ? 17.5 23.109 3.152 1 94.38 189 THR B C 1
ATOM 5254 O O . THR B 1 189 ? 18.359 23.703 3.805 1 94.38 189 THR B O 1
ATOM 5257 N N . ILE B 1 190 ? 16.281 23.406 3.123 1 94.06 190 ILE B N 1
ATOM 5258 C CA . ILE B 1 190 ? 15.781 24.5 3.951 1 94.06 190 ILE B CA 1
ATOM 5259 C C . ILE B 1 190 ? 15.914 24.141 5.43 1 94.06 190 ILE B C 1
ATOM 5261 O O . ILE B 1 190 ? 16.406 24.938 6.23 1 94.06 190 ILE B O 1
ATOM 5265 N N . PHE B 1 191 ? 15.516 22.953 5.777 1 96.94 191 PHE B N 1
ATOM 5266 C CA . PHE B 1 191 ? 15.656 22.5 7.152 1 96.94 191 PHE B CA 1
ATOM 5267 C C . PHE B 1 191 ? 17.125 22.422 7.555 1 96.94 191 PHE B C 1
ATOM 5269 O O . PHE B 1 191 ? 17.484 22.766 8.688 1 96.94 191 PHE B O 1
ATOM 5276 N N . LYS B 1 192 ? 17.938 21.969 6.633 1 97 192 LYS B N 1
ATOM 5277 C CA . LYS B 1 192 ? 19.375 21.922 6.887 1 97 192 LYS B CA 1
ATOM 5278 C C . LYS B 1 192 ? 19.906 23.312 7.254 1 97 192 LYS B C 1
ATOM 5280 O O . LYS B 1 192 ? 20.578 23.469 8.273 1 97 192 LYS B O 1
ATOM 5285 N N . SER B 1 193 ? 19.609 24.266 6.48 1 95.12 193 SER B N 1
ATOM 5286 C CA . SER B 1 193 ? 20.078 25.625 6.688 1 95.12 193 SER B CA 1
ATOM 5287 C C . SER B 1 193 ? 19.594 26.188 8.023 1 95.12 193 SER B C 1
ATOM 5289 O O . SER B 1 193 ? 20.312 26.938 8.688 1 95.12 193 SER B O 1
ATOM 5291 N N . ALA B 1 194 ? 18.469 25.828 8.43 1 96.75 194 ALA B N 1
ATOM 5292 C CA . ALA B 1 194 ? 17.859 26.391 9.625 1 96.75 194 ALA B CA 1
ATOM 5293 C C . ALA B 1 194 ? 18.344 25.688 10.883 1 96.75 194 ALA B C 1
ATOM 5295 O O . ALA B 1 194 ? 18.609 26.328 11.898 1 96.75 194 ALA B O 1
ATOM 5296 N N . TYR B 1 195 ? 18.469 24.359 10.805 1 97.88 195 TYR B N 1
ATOM 5297 C CA . TYR B 1 195 ? 18.516 23.625 12.07 1 97.88 195 TYR B CA 1
ATOM 5298 C C . TYR B 1 195 ? 19.859 22.922 12.234 1 97.88 195 TYR B C 1
ATOM 5300 O O . TYR B 1 195 ? 20.234 22.562 13.352 1 97.88 195 TYR B O 1
ATOM 5308 N N . VAL B 1 196 ? 20.531 22.562 11.156 1 96.12 196 VAL B N 1
ATOM 5309 C CA . VAL B 1 196 ? 21.844 21.906 11.25 1 96.12 196 VAL B CA 1
ATOM 5310 C C . VAL B 1 196 ? 22.891 22.938 11.688 1 96.12 196 VAL B C 1
ATOM 5312 O O . VAL B 1 196 ? 22.984 24.016 11.109 1 96.12 196 VAL B O 1
ATOM 5315 N N . GLY B 1 197 ? 23.75 22.625 12.648 1 93.81 197 GLY B N 1
ATOM 5316 C CA . GLY B 1 197 ? 24.703 23.562 13.227 1 93.81 197 GLY B CA 1
ATOM 5317 C C . GLY B 1 197 ? 24.141 24.328 14.406 1 93.81 197 GLY B C 1
ATOM 5318 O O . GLY B 1 197 ? 24.891 24.781 15.273 1 93.81 197 GLY B O 1
ATOM 5319 N N . ARG B 1 198 ? 22.828 24.547 14.453 1 94.62 198 ARG B N 1
ATOM 5320 C CA . ARG B 1 198 ? 22.172 25.25 15.539 1 94.62 198 ARG B CA 1
ATOM 5321 C C . ARG B 1 198 ? 21.562 24.266 16.547 1 94.62 198 ARG B C 1
ATOM 5323 O O . ARG B 1 198 ? 21.703 24.453 17.75 1 94.62 198 ARG B O 1
ATOM 5330 N N . LEU B 1 199 ? 20.891 23.297 15.969 1 96.75 199 LEU B N 1
ATOM 5331 C CA . LEU B 1 199 ? 20.219 22.281 16.766 1 96.75 199 LEU B CA 1
ATOM 5332 C C . LEU B 1 199 ? 20.875 20.906 16.578 1 96.75 199 LEU B C 1
ATOM 5334 O O . LEU B 1 199 ? 21.078 20.172 17.531 1 96.75 199 LEU B O 1
ATOM 5338 N N . LEU B 1 200 ? 21.281 20.656 15.367 1 96.94 200 LEU B N 1
ATOM 5339 C CA . LEU B 1 200 ? 21.75 19.328 14.984 1 96.94 200 LEU B CA 1
ATOM 5340 C C . LEU B 1 200 ? 23.219 19.375 14.57 1 96.94 200 LEU B C 1
ATOM 5342 O O . LEU B 1 200 ? 23.703 20.406 14.062 1 96.94 200 LEU B O 1
ATOM 5346 N N . ASN B 1 201 ? 23.938 18.188 14.734 1 93.69 201 ASN B N 1
ATOM 5347 C CA . ASN B 1 201 ? 25.281 18.031 14.211 1 93.69 201 ASN B CA 1
ATOM 5348 C C . ASN B 1 201 ? 25.297 18.078 12.688 1 93.69 201 ASN B C 1
ATOM 5350 O O . ASN B 1 201 ? 24.328 17.688 12.031 1 93.69 201 ASN B O 1
ATOM 5354 N N . PRO B 1 202 ? 26.391 18.578 12.164 1 92.25 202 PRO B N 1
ATOM 5355 C CA . PRO B 1 202 ? 26.484 18.641 10.703 1 92.25 202 PRO B CA 1
ATOM 5356 C C . PRO B 1 202 ? 26.391 17.25 10.055 1 92.25 202 PRO B C 1
ATOM 5358 O O . PRO B 1 202 ? 25.828 17.125 8.961 1 92.25 202 PRO B O 1
ATOM 5361 N N . ASP B 1 203 ? 26.906 16.281 10.766 1 90.5 203 ASP B N 1
ATOM 5362 C CA . ASP B 1 203 ? 26.734 14.898 10.312 1 90.5 203 ASP B CA 1
ATOM 5363 C C . ASP B 1 203 ? 25.516 14.25 10.969 1 90.5 203 ASP B C 1
ATOM 5365 O O . ASP B 1 203 ? 25.266 14.461 12.156 1 90.5 203 ASP B O 1
ATOM 5369 N N . LEU B 1 204 ? 24.859 13.492 10.211 1 93.19 204 LEU B N 1
ATOM 5370 C CA . LEU B 1 204 ? 23.656 12.836 10.727 1 93.19 204 LEU B CA 1
ATOM 5371 C C . LEU B 1 204 ? 23.984 11.969 11.938 1 93.19 204 LEU B C 1
ATOM 5373 O O . LEU B 1 204 ? 24.828 11.062 11.844 1 93.19 204 LEU B O 1
ATOM 5377 N N . ASN B 1 205 ? 23.5 12.305 13.016 1 93.44 205 ASN B N 1
ATOM 5378 C CA . ASN B 1 205 ? 23.5 11.508 14.234 1 93.44 205 ASN B CA 1
ATOM 5379 C C . ASN B 1 205 ? 22.109 10.953 14.539 1 93.44 205 ASN B C 1
ATOM 5381 O O . ASN B 1 205 ? 21.203 11.695 14.914 1 93.44 205 ASN B O 1
ATOM 5385 N N . LEU B 1 206 ? 21.969 9.688 14.422 1 92.88 206 LEU B N 1
ATOM 5386 C CA . LEU B 1 206 ? 20.672 9.039 14.508 1 92.88 206 LEU B CA 1
ATOM 5387 C C . LEU B 1 206 ? 20.078 9.172 15.906 1 92.88 206 LEU B C 1
ATOM 5389 O O . LEU B 1 206 ? 18.875 8.992 16.094 1 92.88 206 LEU B O 1
ATOM 5393 N N . ASP B 1 207 ? 20.844 9.516 16.891 1 92.94 207 ASP B N 1
ATOM 5394 C CA . ASP B 1 207 ? 20.344 9.703 18.234 1 92.94 207 ASP B CA 1
ATOM 5395 C C . ASP B 1 207 ? 19.656 11.055 18.391 1 92.94 207 ASP B C 1
ATOM 5397 O O . ASP B 1 207 ? 18.875 11.258 19.328 1 92.94 207 ASP B O 1
ATOM 5401 N N . GLU B 1 208 ? 19.953 11.992 17.469 1 95.31 208 GLU B N 1
ATOM 5402 C CA . GLU B 1 208 ? 19.438 13.352 17.578 1 95.31 208 GLU B CA 1
ATOM 5403 C C . GLU B 1 208 ? 18.141 13.516 16.781 1 95.31 208 GLU B C 1
ATOM 5405 O O . GLU B 1 208 ? 17.453 14.531 16.922 1 95.31 208 GLU B O 1
ATOM 5410 N N . VAL B 1 209 ? 17.859 12.484 16 1 96.81 209 VAL B N 1
ATOM 5411 C CA . VAL B 1 209 ? 16.766 12.672 15.062 1 96.81 209 VAL B CA 1
ATOM 5412 C C . VAL B 1 209 ? 15.766 11.516 15.203 1 96.81 209 VAL B C 1
ATOM 5414 O O . VAL B 1 209 ? 16.125 10.438 15.688 1 96.81 209 VAL B O 1
ATOM 5417 N N . TYR B 1 210 ? 14.562 11.797 14.883 1 97.06 210 TYR B N 1
ATOM 5418 C CA . TYR B 1 210 ? 13.477 10.828 14.75 1 97.06 210 TYR B CA 1
ATOM 5419 C C . TYR B 1 210 ? 12.633 11.109 13.516 1 97.06 210 TYR B C 1
ATOM 5421 O O . TYR B 1 210 ? 11.961 12.141 13.438 1 97.06 210 TYR B O 1
ATOM 5429 N N . PHE B 1 211 ? 12.727 10.203 12.547 1 98.06 211 PHE B N 1
ATOM 5430 C CA . PHE B 1 211 ? 11.969 10.359 11.305 1 98.06 211 PHE B CA 1
ATOM 5431 C C . PHE B 1 211 ? 10.781 9.406 11.273 1 98.06 211 PHE B C 1
ATOM 5433 O O . PHE B 1 211 ? 10.938 8.203 11.469 1 98.06 211 PHE B O 1
ATOM 5440 N N . ARG B 1 212 ? 9.672 9.992 11 1 97.44 212 ARG B N 1
ATOM 5441 C CA . ARG B 1 212 ? 8.445 9.203 10.945 1 97.44 212 ARG B CA 1
ATOM 5442 C C . ARG B 1 212 ? 7.629 9.547 9.703 1 97.44 212 ARG B C 1
ATOM 5444 O O . ARG B 1 212 ? 7.652 10.68 9.234 1 97.44 212 ARG B O 1
ATOM 5451 N N . SER B 1 213 ? 6.934 8.547 9.164 1 98.31 213 SER B N 1
ATOM 5452 C CA . SER B 1 213 ? 6 8.711 8.055 1 98.31 213 SER B CA 1
ATOM 5453 C C . SER B 1 213 ? 4.797 7.785 8.211 1 98.31 213 SER B C 1
ATOM 5455 O O . SER B 1 213 ? 4.891 6.734 8.844 1 98.31 213 SER B O 1
ATOM 5457 N N . ASP B 1 214 ? 3.67 8.273 7.73 1 97.12 214 ASP B N 1
ATOM 5458 C CA . ASP B 1 214 ? 2.635 7.246 7.637 1 97.12 214 ASP B CA 1
ATOM 5459 C C . ASP B 1 214 ? 2.984 6.211 6.566 1 97.12 214 ASP B C 1
ATOM 5461 O O . ASP B 1 214 ? 4.012 6.328 5.898 1 97.12 214 ASP B O 1
ATOM 5465 N N . ASP B 1 215 ? 2.199 5.188 6.52 1 96.19 215 ASP B N 1
ATOM 5466 C CA . ASP B 1 215 ? 2.566 4.012 5.73 1 96.19 215 ASP B CA 1
ATOM 5467 C C . ASP B 1 215 ? 1.992 4.098 4.316 1 96.19 215 ASP B C 1
ATOM 5469 O O . ASP B 1 215 ? 1.321 3.174 3.857 1 96.19 215 ASP B O 1
ATOM 5473 N N . VAL B 1 216 ? 2.248 5.176 3.607 1 97.06 216 VAL B N 1
ATOM 5474 C CA . VAL B 1 216 ? 1.913 5.398 2.205 1 97.06 216 VAL B CA 1
ATOM 5475 C C . VAL B 1 216 ? 3.184 5.676 1.406 1 97.06 216 VAL B C 1
ATOM 5477 O O . VAL B 1 216 ? 4.012 6.5 1.81 1 97.06 216 VAL B O 1
ATOM 5480 N N . PRO B 1 217 ? 3.336 5.066 0.266 1 96 217 PRO B N 1
ATOM 5481 C CA . PRO B 1 217 ? 4.602 5.16 -0.468 1 96 217 PRO B CA 1
ATOM 5482 C C . PRO B 1 217 ? 5.012 6.602 -0.754 1 96 217 PRO B C 1
ATOM 5484 O O . PRO B 1 217 ? 6.18 6.961 -0.592 1 96 217 PRO B O 1
ATOM 5487 N N . ARG B 1 218 ? 4.121 7.445 -1.149 1 97.62 218 ARG B N 1
ATOM 5488 C CA . ARG B 1 218 ? 4.488 8.805 -1.521 1 97.62 218 ARG B CA 1
ATOM 5489 C C . ARG B 1 218 ? 4.949 9.602 -0.304 1 97.62 218 ARG B C 1
ATOM 5491 O O . ARG B 1 218 ? 5.816 10.477 -0.417 1 97.62 218 ARG B O 1
ATOM 5498 N N . THR B 1 219 ? 4.391 9.336 0.904 1 98.56 219 THR B N 1
ATOM 5499 C CA . THR B 1 219 ? 4.828 10.047 2.102 1 98.56 219 THR B CA 1
ATOM 5500 C C . THR B 1 219 ? 6.18 9.523 2.574 1 98.56 219 THR B C 1
ATOM 5502 O O . THR B 1 219 ? 7.016 10.297 3.057 1 98.56 219 THR B O 1
ATOM 5505 N N . VAL B 1 220 ? 6.414 8.219 2.422 1 98.25 220 VAL B N 1
ATOM 5506 C CA . VAL B 1 220 ? 7.707 7.637 2.762 1 98.25 220 VAL B CA 1
ATOM 5507 C C . VAL B 1 220 ? 8.789 8.219 1.853 1 98.25 220 VAL B C 1
ATOM 5509 O O . VAL B 1 220 ? 9.836 8.672 2.33 1 98.25 220 VAL B O 1
ATOM 5512 N N . LEU B 1 221 ? 8.484 8.281 0.579 1 98.06 221 LEU B N 1
ATOM 5513 C CA . LEU B 1 221 ? 9.445 8.82 -0.377 1 98.06 221 LEU B CA 1
ATOM 5514 C C . LEU B 1 221 ? 9.695 10.305 -0.116 1 98.06 221 LEU B C 1
ATOM 5516 O O . LEU B 1 221 ? 10.805 10.797 -0.321 1 98.06 221 LEU B O 1
ATOM 5520 N N . SER B 1 222 ? 8.672 10.969 0.294 1 98.69 222 SER B N 1
ATOM 5521 C CA . SER B 1 222 ? 8.828 12.375 0.651 1 98.69 222 SER B CA 1
ATOM 5522 C C . SER B 1 222 ? 9.766 12.539 1.846 1 98.69 222 SER B C 1
ATOM 5524 O O . SER B 1 222 ? 10.641 13.406 1.842 1 98.69 222 SER B O 1
ATOM 5526 N N . ALA B 1 223 ? 9.594 11.695 2.84 1 98.81 223 ALA B N 1
ATOM 5527 C CA . ALA B 1 223 ? 10.5 11.719 3.988 1 98.81 223 ALA B CA 1
ATOM 5528 C C . ALA B 1 223 ? 11.938 11.453 3.561 1 98.81 223 ALA B C 1
ATOM 5530 O O . ALA B 1 223 ? 12.859 12.156 3.977 1 98.81 223 ALA B O 1
ATOM 5531 N N . GLU B 1 224 ? 12.117 10.438 2.746 1 98.12 224 GLU B N 1
ATOM 5532 C CA . GLU B 1 224 ? 13.453 10.102 2.252 1 98.12 224 GLU B CA 1
ATOM 5533 C C . GLU B 1 224 ? 14.094 11.281 1.531 1 98.12 224 GLU B C 1
ATOM 5535 O O . GLU B 1 224 ? 15.281 11.555 1.709 1 98.12 224 GLU B O 1
ATOM 5540 N N . SER B 1 225 ? 13.289 11.969 0.771 1 97.62 225 SER B N 1
ATOM 5541 C CA . SER B 1 225 ? 13.773 13.102 -0.011 1 97.62 225 SER B CA 1
ATOM 5542 C C . SER B 1 225 ? 14.18 14.266 0.89 1 97.62 225 SER B C 1
ATOM 5544 O O . SER B 1 225 ? 15.219 14.883 0.682 1 97.62 225 SER B O 1
ATOM 5546 N N . VAL B 1 226 ? 13.352 14.531 1.866 1 97.88 226 VAL B N 1
ATOM 5547 C CA . VAL B 1 226 ? 13.672 15.602 2.811 1 97.88 226 VAL B CA 1
ATOM 5548 C C . VAL B 1 226 ? 14.961 15.266 3.551 1 97.88 226 VAL B C 1
ATOM 5550 O O . VAL B 1 226 ? 15.852 16.109 3.674 1 97.88 226 VAL B O 1
ATOM 5553 N N . ILE B 1 227 ? 15.102 14.031 4.02 1 98 227 ILE B N 1
ATOM 5554 C CA . ILE B 1 227 ? 16.281 13.609 4.781 1 98 227 ILE B CA 1
ATOM 5555 C C . ILE B 1 227 ? 17.516 13.727 3.91 1 98 227 ILE B C 1
ATOM 5557 O O . ILE B 1 227 ? 18.578 14.18 4.375 1 98 227 ILE B O 1
ATOM 5561 N N . SER B 1 228 ? 17.375 13.336 2.682 1 95.88 228 SER B N 1
ATOM 5562 C CA . SER B 1 228 ? 18.5 13.414 1.756 1 95.88 228 SER B CA 1
ATOM 5563 C C . SER B 1 228 ? 18.938 14.859 1.55 1 95.88 228 SER B C 1
ATOM 5565 O O . SER B 1 228 ? 20.125 15.125 1.343 1 95.88 228 SER B O 1
ATOM 5567 N N . GLY B 1 229 ? 18.016 15.766 1.555 1 95.56 229 GLY B N 1
ATOM 5568 C CA . GLY B 1 229 ? 18.344 17.172 1.46 1 95.56 229 GLY B CA 1
ATOM 5569 C C . GLY B 1 229 ? 18.984 17.719 2.723 1 95.56 229 GLY B C 1
ATOM 5570 O O . GLY B 1 229 ? 19.891 18.562 2.654 1 95.56 229 GLY B O 1
ATOM 5571 N N . MET B 1 230 ? 18.547 17.234 3.838 1 96.62 230 MET B N 1
ATOM 5572 C CA . MET B 1 230 ? 19.062 17.703 5.125 1 96.62 230 MET B CA 1
ATOM 5573 C C . MET B 1 230 ? 20.484 17.188 5.359 1 96.62 230 MET B C 1
ATOM 5575 O O . MET B 1 230 ? 21.328 17.906 5.902 1 96.62 230 MET B O 1
ATOM 5579 N N . PHE B 1 231 ? 20.719 15.898 4.977 1 94.81 231 PHE B N 1
ATOM 5580 C CA . PHE B 1 231 ? 21.984 15.219 5.215 1 94.81 231 PHE B CA 1
ATOM 5581 C C . PHE B 1 231 ? 22.469 14.523 3.951 1 94.81 231 PHE B C 1
ATOM 5583 O O . PHE B 1 231 ? 22.359 13.297 3.832 1 94.81 231 PHE B O 1
ATOM 5590 N N . PRO B 1 232 ? 23.047 15.25 3.078 1 87.62 232 PRO B N 1
ATOM 5591 C CA . PRO B 1 232 ? 23.5 14.641 1.827 1 87.62 232 PRO B CA 1
ATOM 5592 C C . PRO B 1 232 ? 24.562 13.57 2.049 1 87.62 232 PRO B C 1
ATOM 5594 O O . PRO B 1 232 ? 25.266 13.594 3.062 1 87.62 232 PRO B O 1
ATOM 5597 N N . GLU B 1 233 ? 24.562 12.531 1.201 1 77.25 233 GLU B N 1
ATOM 5598 C CA . GLU B 1 233 ? 25.484 11.391 1.295 1 77.25 233 GLU B CA 1
ATOM 5599 C C . GLU B 1 233 ? 26.922 11.82 1.047 1 77.25 233 GLU B C 1
ATOM 5601 O O . GLU B 1 233 ? 27.828 10.992 1.023 1 77.25 233 GLU B O 1
ATOM 5606 N N . ASN B 1 234 ? 27.234 13.031 1.057 1 63.06 234 ASN B N 1
ATOM 5607 C CA . ASN B 1 234 ? 28.547 13.477 0.639 1 63.06 234 ASN B CA 1
ATOM 5608 C C . ASN B 1 234 ? 29.625 13.016 1.614 1 63.06 234 ASN B C 1
ATOM 5610 O O . ASN B 1 234 ? 29.438 13.07 2.83 1 63.06 234 ASN B O 1
ATOM 5614 N N . GLY B 1 235 ? 30.703 12.242 1.123 1 58.03 235 GLY B N 1
ATOM 5615 C CA . GLY B 1 235 ? 31.953 11.984 1.813 1 58.03 235 GLY B CA 1
ATOM 5616 C C . GLY B 1 235 ? 32 10.625 2.486 1 58.03 235 GLY B C 1
ATOM 5617 O O . GLY B 1 235 ? 32.875 10.359 3.312 1 58.03 235 GLY B O 1
ATOM 5618 N N . ARG B 1 236 ? 30.891 9.906 2.303 1 61.69 236 ARG B N 1
ATOM 5619 C CA . ARG B 1 236 ? 30.953 8.641 3.031 1 61.69 236 ARG B CA 1
ATOM 5620 C C . ARG B 1 236 ? 31.984 7.711 2.418 1 61.69 236 ARG B C 1
ATOM 5622 O O . ARG B 1 236 ? 32.344 7.844 1.242 1 61.69 236 ARG B O 1
ATOM 5629 N N . ALA B 1 237 ? 32.562 6.914 3.363 1 63.69 237 ALA B N 1
ATOM 5630 C CA . ALA B 1 237 ? 33.594 5.957 2.977 1 63.69 237 ALA B CA 1
ATOM 5631 C C . ALA B 1 237 ? 33.094 5.027 1.875 1 63.69 237 ALA B C 1
ATOM 5633 O O . ALA B 1 237 ? 31.9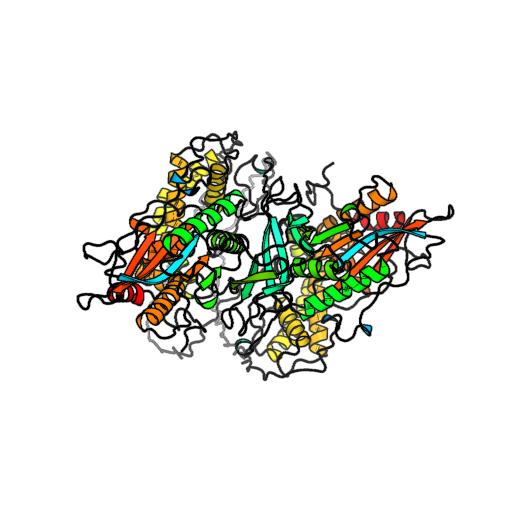53 4.555 1.923 1 63.69 237 ALA B O 1
ATOM 5634 N N . PRO B 1 238 ? 33.906 4.938 0.95 1 70.19 238 PRO B N 1
ATOM 5635 C CA . PRO B 1 238 ? 33.531 4.016 -0.132 1 70.19 238 PRO B CA 1
ATOM 5636 C C . PRO B 1 238 ? 33.25 2.607 0.369 1 70.19 238 PRO B C 1
ATOM 5638 O O . PRO B 1 238 ? 33.844 2.143 1.333 1 70.19 238 PRO B O 1
ATOM 5641 N N . GLY B 1 239 ? 32.125 1.991 0.022 1 78.06 239 GLY B N 1
ATOM 5642 C CA . GLY B 1 239 ? 31.844 0.589 0.263 1 78.06 239 GLY B CA 1
ATOM 5643 C C . GLY B 1 239 ? 30.828 0.375 1.376 1 78.06 239 GLY B C 1
ATOM 5644 O O . GLY B 1 239 ? 30.453 -0.76 1.663 1 78.06 239 GLY B O 1
ATOM 5645 N N . SER B 1 240 ? 30.5 1.514 2.051 1 86.75 240 SER B N 1
ATOM 5646 C CA . SER B 1 240 ? 29.547 1.368 3.143 1 86.75 240 SER B CA 1
ATOM 5647 C C . SER B 1 240 ? 28.312 2.236 2.914 1 86.75 240 SER B C 1
ATOM 5649 O O . SER B 1 240 ? 28.422 3.367 2.438 1 86.75 240 SER B O 1
ATOM 5651 N N . THR B 1 241 ? 27.219 1.681 3.201 1 91.5 241 THR B N 1
ATOM 5652 C CA . THR B 1 241 ? 25.938 2.391 3.074 1 91.5 241 THR B CA 1
ATOM 5653 C C . THR B 1 241 ? 25.297 2.582 4.441 1 91.5 241 THR B C 1
ATOM 5655 O O . THR B 1 241 ? 25.062 1.611 5.164 1 91.5 241 THR B O 1
ATOM 5658 N N . ARG B 1 242 ? 25.062 3.814 4.824 1 93.25 242 ARG B N 1
ATOM 5659 C CA . ARG B 1 242 ? 24.344 4.109 6.059 1 93.25 242 ARG B CA 1
ATOM 5660 C C . ARG B 1 242 ? 22.859 3.779 5.914 1 93.25 242 ARG B C 1
ATOM 5662 O O . ARG B 1 242 ? 22.25 4.051 4.875 1 93.25 242 ARG B O 1
ATOM 5669 N N . ILE B 1 243 ? 22.328 3.236 6.945 1 95.25 243 ILE B N 1
ATOM 5670 C CA . ILE B 1 243 ? 20.906 2.938 6.977 1 95.25 243 ILE B CA 1
ATOM 5671 C C . ILE B 1 243 ? 20.188 3.92 7.902 1 95.25 243 ILE B C 1
ATOM 5673 O O . ILE B 1 243 ? 20.516 4.027 9.086 1 95.25 243 ILE B O 1
ATOM 5677 N N . VAL B 1 244 ? 19.281 4.688 7.375 1 96.19 244 VAL B N 1
ATOM 5678 C CA . VAL B 1 244 ? 18.531 5.672 8.141 1 96.19 244 VAL B CA 1
ATOM 5679 C C . VAL B 1 244 ? 17.109 5.164 8.375 1 96.19 244 VAL B C 1
ATOM 5681 O O . VAL B 1 244 ? 16.344 4.965 7.418 1 96.19 244 VAL B O 1
ATOM 5684 N N . PRO B 1 245 ? 16.672 5.016 9.578 1 96.38 245 PRO B N 1
ATOM 5685 C CA . PRO B 1 245 ? 15.32 4.496 9.844 1 96.38 245 PRO B CA 1
ATOM 5686 C C . PRO B 1 245 ? 14.234 5.539 9.625 1 96.38 245 PRO B C 1
ATOM 5688 O O . PRO B 1 245 ? 14.43 6.719 9.93 1 96.38 245 PRO B O 1
ATOM 5691 N N . ILE B 1 246 ? 13.203 5.148 9.031 1 97.5 246 ILE B N 1
ATOM 5692 C CA . ILE B 1 246 ? 11.922 5.844 8.984 1 97.5 246 ILE B CA 1
ATOM 5693 C C . ILE B 1 246 ? 10.852 5 9.672 1 97.5 246 ILE B C 1
ATOM 5695 O O . ILE B 1 246 ? 10.484 3.93 9.188 1 97.5 246 ILE B O 1
ATOM 5699 N N . TRP B 1 247 ? 10.352 5.539 10.75 1 96.31 247 TRP B N 1
ATOM 5700 C CA . TRP B 1 247 ? 9.406 4.801 11.586 1 96.31 247 TRP B CA 1
ATOM 5701 C C . TRP B 1 247 ? 7.977 4.984 11.078 1 96.31 247 TRP B C 1
ATOM 5703 O O . TRP B 1 247 ? 7.578 6.098 10.719 1 96.31 247 TRP B O 1
ATOM 5713 N N . SER B 1 248 ? 7.254 3.879 11.008 1 96.06 248 SER B N 1
ATOM 5714 C CA . SER B 1 248 ? 5.863 3.896 10.562 1 96.06 248 SER B CA 1
ATOM 5715 C C . SER B 1 248 ? 5.004 2.955 11.398 1 96.06 248 SER B C 1
ATOM 5717 O O . SER B 1 248 ? 5.465 2.42 12.406 1 96.06 248 SER B O 1
ATOM 5719 N N . MET B 1 249 ? 3.73 2.869 11.141 1 95.5 249 MET B N 1
ATOM 5720 C CA . MET B 1 249 ? 2.771 1.98 11.797 1 95.5 249 MET B CA 1
ATOM 5721 C C . MET B 1 249 ? 1.639 1.61 10.844 1 95.5 249 MET B C 1
ATOM 5723 O O . MET B 1 249 ? 1.54 2.162 9.742 1 95.5 249 MET B O 1
ATOM 5727 N N . ASP B 1 250 ? 0.842 0.624 11.281 1 96.12 250 ASP B N 1
ATOM 5728 C CA . ASP B 1 250 ? -0.34 0.303 10.484 1 96.12 250 ASP B CA 1
ATOM 5729 C C . ASP B 1 250 ? -1.21 1.539 10.273 1 96.12 250 ASP B C 1
ATOM 5731 O O . ASP B 1 250 ? -1.438 2.312 11.203 1 96.12 250 ASP B O 1
ATOM 5735 N N . PHE B 1 251 ? -1.672 1.651 9.039 1 94.94 251 PHE B N 1
ATOM 5736 C CA . PHE B 1 251 ? -2.418 2.85 8.672 1 94.94 251 PHE B CA 1
ATOM 5737 C C . PHE B 1 251 ? -3.658 3 9.547 1 94.94 251 PHE B C 1
ATOM 5739 O O . PHE B 1 251 ? -4.051 4.117 9.891 1 94.94 251 PHE B O 1
ATOM 5746 N N . ASP B 1 252 ? -4.227 1.908 9.977 1 93.31 252 ASP B N 1
ATOM 5747 C CA . ASP B 1 252 ? -5.43 1.931 10.797 1 93.31 252 ASP B CA 1
ATOM 5748 C C . ASP B 1 252 ? -5.129 2.465 12.195 1 93.31 252 ASP B C 1
ATOM 5750 O O . ASP B 1 252 ? -6.047 2.795 12.953 1 93.31 252 ASP B O 1
ATOM 5754 N N . ARG B 1 253 ? -3.9 2.654 12.5 1 93.88 253 ARG B N 1
ATOM 5755 C CA . ARG B 1 253 ? -3.512 3.131 13.82 1 93.88 253 ARG B CA 1
ATOM 5756 C C . ARG B 1 253 ? -2.838 4.496 13.734 1 93.88 253 ARG B C 1
ATOM 5758 O O . ARG B 1 253 ? -2.398 5.043 14.75 1 93.88 253 ARG B O 1
ATOM 5765 N N . GLU B 1 254 ? -2.791 5.004 12.57 1 95.56 254 GLU B N 1
ATOM 5766 C CA . GLU B 1 254 ? -2.043 6.23 12.32 1 95.56 254 GLU B CA 1
ATOM 5767 C C . GLU B 1 254 ? -2.66 7.414 13.062 1 95.56 254 GLU B C 1
ATOM 5769 O O . GLU B 1 254 ? -3.861 7.664 12.945 1 95.56 254 GLU B O 1
ATOM 5774 N N . THR B 1 255 ? -1.835 8.188 13.734 1 94 255 THR B N 1
ATOM 5775 C CA . THR B 1 255 ? -2.324 9.305 14.531 1 94 255 THR B CA 1
ATOM 5776 C C . THR B 1 255 ? -2.115 10.625 13.797 1 94 255 THR B C 1
ATOM 5778 O O . THR B 1 255 ? -2.621 11.664 14.227 1 94 255 THR B O 1
ATOM 5781 N N . GLU B 1 256 ? -1.399 10.602 12.672 1 95.94 256 GLU B N 1
ATOM 5782 C CA . GLU B 1 256 ? -1.158 11.82 11.898 1 95.94 256 GLU B CA 1
ATOM 5783 C C . GLU B 1 256 ? -2.404 12.234 11.125 1 95.94 256 GLU B C 1
ATOM 5785 O O . GLU B 1 256 ? -2.447 13.328 10.547 1 95.94 256 GLU B O 1
ATOM 5790 N N . ILE B 1 257 ? -3.393 11.352 11.094 1 96.81 257 ILE B N 1
ATOM 5791 C CA . ILE B 1 257 ? -4.637 11.625 10.391 1 96.81 257 ILE B CA 1
ATOM 5792 C C . ILE B 1 257 ? -5.82 11.461 11.336 1 96.81 257 ILE B C 1
ATOM 5794 O O . ILE B 1 257 ? -5.684 10.867 12.406 1 96.81 257 ILE B O 1
ATOM 5798 N N . SER B 1 258 ? -6.953 12.086 10.93 1 96.62 258 SER B N 1
ATOM 5799 C CA . SER B 1 258 ? -8.188 11.734 11.633 1 96.62 258 SER B CA 1
ATOM 5800 C C . SER B 1 258 ? -8.555 10.273 11.391 1 96.62 258 SER B C 1
ATOM 5802 O O . SER B 1 258 ? -8.742 9.859 10.242 1 96.62 258 SER B O 1
ATOM 5804 N N . ASN B 1 259 ? -8.609 9.586 12.461 1 95.75 259 ASN B N 1
ATOM 5805 C CA . ASN B 1 259 ? -8.703 8.133 12.312 1 95.75 259 ASN B CA 1
ATOM 5806 C C . ASN B 1 259 ? -9.75 7.543 13.25 1 95.75 259 ASN B C 1
ATOM 5808 O O . ASN B 1 259 ? -9.523 7.461 14.461 1 95.75 259 ASN B O 1
ATOM 5812 N N . ALA B 1 260 ? -10.789 6.957 12.68 1 94.94 260 ALA B N 1
ATOM 5813 C CA . ALA B 1 260 ? -11.898 6.426 13.469 1 94.94 260 ALA B CA 1
ATOM 5814 C C . ALA B 1 260 ? -11.523 5.102 14.133 1 94.94 260 ALA B C 1
ATOM 5816 O O . ALA B 1 260 ? -12.188 4.66 15.07 1 94.94 260 ALA B O 1
ATOM 5817 N N . HIS B 1 261 ? -10.492 4.473 13.656 1 91.06 261 HIS B N 1
ATOM 5818 C CA . HIS B 1 261 ? -10.008 3.271 14.328 1 91.06 261 HIS B CA 1
ATOM 5819 C C . HIS B 1 261 ? -9.328 3.617 15.648 1 91.06 261 HIS B C 1
ATOM 5821 O O . HIS B 1 261 ? -9.359 2.828 16.594 1 91.06 261 HIS B O 1
ATOM 5827 N N . CYS B 1 262 ? -8.734 4.785 15.641 1 90.69 262 CYS B N 1
ATOM 5828 C CA . CYS B 1 262 ? -8.102 5.273 16.859 1 90.69 262 CYS B CA 1
ATOM 5829 C C . CYS B 1 262 ? -9.125 5.883 17.812 1 90.69 262 CYS B C 1
ATOM 5831 O O . CYS B 1 262 ? -9.062 5.676 19.016 1 90.69 262 CYS B O 1
ATOM 5833 N N . CYS B 1 263 ? -10 6.625 17.219 1 95.19 263 CYS B N 1
ATOM 5834 C CA . CYS B 1 263 ? -11.055 7.293 17.969 1 95.19 263 CYS B CA 1
ATOM 5835 C C . CYS B 1 263 ? -12.43 6.941 17.406 1 95.19 263 CYS B C 1
ATOM 5837 O O . CYS B 1 263 ? -13 7.707 16.625 1 95.19 263 CYS B O 1
ATOM 5839 N N . PRO B 1 264 ? -13.055 5.906 17.953 1 93.31 264 PRO B N 1
ATOM 5840 C CA . PRO B 1 264 ? -14.281 5.379 17.359 1 93.31 264 PRO B CA 1
ATOM 5841 C C . PRO B 1 264 ? -15.414 6.406 17.344 1 93.31 264 PRO B C 1
ATOM 5843 O O . PRO B 1 264 ? -16.281 6.355 16.469 1 93.31 264 PRO B O 1
ATOM 5846 N N . GLY B 1 265 ? -15.406 7.344 18.203 1 95.94 265 GLY B N 1
ATOM 5847 C CA . GLY B 1 265 ? -16.438 8.375 18.25 1 95.94 265 GLY B CA 1
ATOM 5848 C C . GLY B 1 265 ? -16.422 9.281 17.047 1 95.94 265 GLY B C 1
ATOM 5849 O O . GLY B 1 265 ? -17.375 10.031 16.812 1 95.94 265 GLY B O 1
ATOM 5850 N N . LEU B 1 266 ? -15.391 9.234 16.297 1 96.75 266 LEU B N 1
ATOM 5851 C CA . LEU B 1 266 ? -15.219 10.117 15.148 1 96.75 266 LEU B CA 1
ATOM 5852 C C . LEU B 1 266 ? -16.297 9.867 14.102 1 96.75 266 LEU B C 1
ATOM 5854 O O . LEU B 1 266 ? -16.766 10.797 13.445 1 96.75 266 LEU B O 1
ATOM 5858 N N . LEU B 1 267 ? -16.641 8.617 13.945 1 96.44 267 LEU B N 1
ATOM 5859 C CA . LEU B 1 267 ? -17.672 8.289 12.961 1 96.44 267 LEU B CA 1
ATOM 5860 C C . LEU B 1 267 ? -18.984 8.977 13.297 1 96.44 267 LEU B C 1
ATOM 5862 O O . LEU B 1 267 ? -19.625 9.57 12.422 1 96.44 267 LEU B O 1
ATOM 5866 N N . GLN B 1 268 ? -19.344 8.875 14.5 1 96.94 268 GLN B N 1
ATOM 5867 C CA . GLN B 1 268 ? -20.562 9.539 14.945 1 96.94 268 GLN B CA 1
ATOM 5868 C C . GLN B 1 268 ? -20.453 11.055 14.805 1 96.94 268 GLN B C 1
ATOM 5870 O O . GLN B 1 268 ? -21.406 11.719 14.406 1 96.94 268 GLN B O 1
ATOM 5875 N N . GLN B 1 269 ? -19.344 11.578 15.141 1 97.88 269 GLN B N 1
ATOM 5876 C CA . GLN B 1 269 ? -19.094 13.008 15 1 97.88 269 GLN B CA 1
ATOM 5877 C C . GLN B 1 269 ? -19.312 13.469 13.562 1 97.88 269 GLN B C 1
ATOM 5879 O O . GLN B 1 269 ? -19.969 14.477 13.312 1 97.88 269 GLN B O 1
ATOM 5884 N N . PHE B 1 270 ? -18.766 12.805 12.656 1 97.69 270 PHE B N 1
ATOM 5885 C CA . PHE B 1 270 ? -18.891 13.164 11.25 1 97.69 270 PHE B CA 1
ATOM 5886 C C . PHE B 1 270 ? -20.328 13.047 10.773 1 97.69 270 PHE B C 1
ATOM 5888 O O . PHE B 1 270 ? -20.812 13.898 10.023 1 97.69 270 PHE B O 1
ATOM 5895 N N . GLN B 1 271 ? -20.984 11.984 11.219 1 97.69 271 GLN B N 1
ATOM 5896 C CA . GLN B 1 271 ? -22.375 11.805 10.859 1 97.69 271 GLN B CA 1
ATOM 5897 C C . GLN B 1 271 ? -23.234 12.953 11.398 1 97.69 271 GLN B C 1
ATOM 5899 O O . GLN B 1 271 ? -24.094 13.484 10.68 1 97.69 271 GLN B O 1
ATOM 5904 N N . GLN B 1 272 ? -22.984 13.281 12.562 1 98.31 272 GLN B N 1
ATOM 5905 C CA . GLN B 1 272 ? -23.719 14.383 13.172 1 98.31 272 GLN B CA 1
ATOM 5906 C C . GLN B 1 272 ? -23.422 15.703 12.461 1 98.31 272 GLN B C 1
ATOM 5908 O O . GLN B 1 272 ? -24.312 16.531 12.258 1 98.31 272 GLN B O 1
ATOM 5913 N N . ALA B 1 273 ? -22.156 15.898 12.148 1 98.5 273 ALA B N 1
ATOM 5914 C CA . ALA B 1 273 ? -21.781 17.109 11.414 1 98.5 273 ALA B CA 1
ATOM 5915 C C . ALA B 1 273 ? -22.531 17.203 10.094 1 98.5 273 ALA B C 1
ATOM 5917 O O . ALA B 1 273 ? -23.094 18.25 9.766 1 98.5 273 ALA B O 1
ATOM 5918 N N . GLN B 1 274 ? -22.578 16.156 9.383 1 97.06 274 GLN B N 1
ATOM 5919 C CA . GLN B 1 274 ? -23.219 16.125 8.07 1 97.06 274 GLN B CA 1
ATOM 5920 C C . GLN B 1 274 ? -24.719 16.297 8.172 1 97.06 274 GLN B C 1
ATOM 5922 O O . GLN B 1 274 ? -25.359 16.812 7.258 1 97.06 274 GLN B O 1
ATOM 5927 N N . ALA B 1 275 ? -25.25 15.883 9.281 1 97.88 275 ALA B N 1
ATOM 5928 C CA . ALA B 1 275 ? -26.688 15.977 9.492 1 97.88 275 ALA B CA 1
ATOM 5929 C C . ALA B 1 275 ? -27.062 17.344 10.062 1 97.88 275 ALA B C 1
ATOM 5931 O O . ALA B 1 275 ? -28.25 17.688 10.117 1 97.88 275 ALA B O 1
ATOM 5932 N N . SER B 1 276 ? -26.141 18.078 10.469 1 98.44 276 SER B N 1
ATOM 5933 C CA . SER B 1 276 ? -26.406 19.359 11.117 1 98.44 276 SER B CA 1
ATOM 5934 C C . SER B 1 276 ? -27.047 20.359 10.148 1 98.44 276 SER B C 1
ATOM 5936 O O . SER B 1 276 ? -26.844 20.25 8.938 1 98.44 276 SER B O 1
ATOM 5938 N N . ARG B 1 277 ? -27.734 21.344 10.695 1 98.12 277 ARG B N 1
ATOM 5939 C CA . ARG B 1 277 ? -28.453 22.328 9.891 1 98.12 277 ARG B CA 1
ATOM 5940 C C . ARG B 1 277 ? -27.469 23.172 9.07 1 98.12 277 ARG B C 1
ATOM 5942 O O . ARG B 1 277 ? -27.641 23.328 7.863 1 98.12 277 ARG B O 1
ATOM 5949 N N . PRO B 1 278 ? -26.391 23.609 9.68 1 98.31 278 PRO B N 1
ATOM 5950 C CA . PRO B 1 278 ? -25.453 24.406 8.883 1 98.31 278 PRO B CA 1
ATOM 5951 C C . PRO B 1 278 ? -24.875 23.625 7.707 1 98.31 278 PRO B C 1
ATOM 5953 O O . PRO B 1 278 ? -24.719 24.156 6.609 1 98.31 278 PRO B O 1
ATOM 5956 N N . TYR B 1 279 ? -24.578 22.438 7.914 1 98.06 279 TYR B N 1
ATOM 5957 C CA . TYR B 1 279 ? -24.016 21.625 6.848 1 98.06 279 TYR B CA 1
ATOM 5958 C C . TYR B 1 279 ? -25.031 21.391 5.738 1 98.06 279 TYR B C 1
ATOM 5960 O O . TYR B 1 279 ? -24.703 21.5 4.551 1 98.06 279 TYR B O 1
ATOM 5968 N N . GLN B 1 280 ? -26.25 21.078 6.156 1 97.94 280 GLN B N 1
ATOM 5969 C CA . GLN B 1 280 ? -27.312 20.859 5.18 1 97.94 280 GLN B CA 1
ATOM 5970 C C . GLN B 1 280 ? -27.578 22.125 4.375 1 97.94 280 GLN B C 1
ATOM 5972 O O . GLN B 1 280 ? -27.828 22.062 3.17 1 97.94 280 GLN B O 1
ATOM 5977 N N . GLU B 1 281 ? -27.547 23.188 5.02 1 98.19 281 GLU B N 1
ATOM 5978 C CA . GLU B 1 281 ? -27.719 24.453 4.328 1 98.19 281 GLU B CA 1
ATOM 5979 C C . GLU B 1 281 ? -26.578 24.703 3.334 1 98.19 281 GLU B C 1
ATOM 5981 O O . GLU B 1 281 ? -26.812 25.188 2.225 1 98.19 281 GLU B O 1
ATOM 5986 N N . HIS B 1 282 ? -25.406 24.422 3.773 1 97.69 282 HIS B N 1
ATOM 5987 C CA . HIS B 1 282 ? -24.25 24.547 2.887 1 97.69 282 HIS B CA 1
ATOM 5988 C C . HIS B 1 282 ? -24.406 23.672 1.649 1 97.69 282 HIS B C 1
ATOM 5990 O O . HIS B 1 282 ? -24.125 24.109 0.533 1 97.69 282 HIS B O 1
ATOM 5996 N N . LEU B 1 283 ? -24.828 22.406 1.803 1 96.56 283 LEU B N 1
ATOM 5997 C CA . LEU B 1 283 ? -25.047 21.5 0.685 1 96.56 283 LEU B CA 1
ATOM 5998 C C . LEU B 1 283 ? -26.047 22.078 -0.308 1 96.56 283 LEU B C 1
ATOM 6000 O O . LEU B 1 283 ? -25.844 21.984 -1.521 1 96.56 283 LEU B O 1
ATOM 6004 N N . ARG B 1 284 ? -27.031 22.719 0.154 1 96.19 284 ARG B N 1
ATOM 6005 C CA . ARG B 1 284 ? -28.109 23.234 -0.681 1 96.19 284 ARG B CA 1
ATOM 6006 C C . ARG B 1 284 ? -27.688 24.516 -1.391 1 96.19 284 ARG B C 1
ATOM 6008 O O . ARG B 1 284 ? -28.031 24.719 -2.561 1 96.19 284 ARG B O 1
ATOM 6015 N N . THR B 1 285 ? -26.969 25.328 -0.694 1 97.56 285 THR B N 1
ATOM 6016 C CA . THR B 1 285 ? -26.797 26.688 -1.188 1 97.56 285 THR B CA 1
ATOM 6017 C C . THR B 1 285 ? -25.438 26.859 -1.864 1 97.56 285 THR B C 1
ATOM 6019 O O . THR B 1 285 ? -25.266 27.75 -2.703 1 97.56 285 THR B O 1
ATOM 6022 N N . VAL B 1 286 ? -24.5 26.078 -1.475 1 97.31 286 VAL B N 1
ATOM 6023 C CA . VAL B 1 286 ? -23.156 26.234 -2.02 1 97.31 286 VAL B CA 1
ATOM 6024 C C . VAL B 1 286 ? -22.797 25.031 -2.871 1 97.31 286 VAL B C 1
ATOM 6026 O O . VAL B 1 286 ? -22.453 25.172 -4.051 1 97.31 286 VAL B O 1
ATOM 6029 N N . SER B 1 287 ? -22.953 23.828 -2.338 1 96.75 287 SER B N 1
ATOM 6030 C CA . SER B 1 287 ? -22.5 22.609 -3 1 96.75 287 SER B CA 1
ATOM 6031 C C . SER B 1 287 ? -23.344 22.297 -4.234 1 96.75 287 SER B C 1
ATOM 6033 O O . SER B 1 287 ? -22.828 21.875 -5.266 1 96.75 287 SER B O 1
ATOM 6035 N N . ALA B 1 288 ? -24.594 22.438 -4.094 1 95.88 288 ALA B N 1
ATOM 6036 C CA . ALA B 1 288 ? -25.516 22.078 -5.176 1 95.88 288 ALA B CA 1
ATOM 6037 C C . ALA B 1 288 ? -25.266 22.922 -6.414 1 95.88 288 ALA B C 1
ATOM 6039 O O . ALA B 1 288 ? -25.078 22.406 -7.512 1 95.88 288 ALA B O 1
ATOM 6040 N N . PRO B 1 289 ? -25.25 24.266 -6.23 1 96.25 289 PRO B N 1
ATOM 6041 C CA . PRO B 1 289 ? -24.922 25.062 -7.41 1 96.25 289 PRO B CA 1
ATOM 6042 C C . PRO B 1 289 ? -23.547 24.734 -7.996 1 96.25 289 PRO B C 1
ATOM 6044 O O . PRO B 1 289 ? -23.375 24.734 -9.219 1 96.25 289 PRO B O 1
ATOM 6047 N N . LEU B 1 290 ? -22.578 24.516 -7.195 1 97 290 LEU B N 1
ATOM 6048 C CA . LEU B 1 290 ? -21.25 24.156 -7.664 1 97 290 LEU B CA 1
ATOM 6049 C C . LEU B 1 290 ? -21.281 22.844 -8.438 1 97 290 LEU B C 1
ATOM 6051 O O . LEU B 1 290 ? -20.578 22.688 -9.438 1 97 290 LEU B O 1
ATOM 6055 N N . ARG B 1 291 ? -22.016 21.891 -7.926 1 95.25 291 ARG B N 1
ATOM 6056 C CA . ARG B 1 291 ? -22.188 20.609 -8.594 1 95.25 291 ARG B CA 1
ATOM 6057 C C . ARG B 1 291 ? -22.719 20.797 -10.008 1 95.25 291 ARG B C 1
ATOM 6059 O O . ARG B 1 291 ? -22.25 20.141 -10.945 1 95.25 291 ARG B O 1
ATOM 6066 N N . GLU B 1 292 ? -23.656 21.609 -10.156 1 93.88 292 GLU B N 1
ATOM 6067 C CA . GLU B 1 292 ? -24.234 21.891 -11.469 1 93.88 292 GLU B CA 1
ATOM 6068 C C . GLU B 1 292 ? -23.188 22.531 -12.383 1 93.88 292 GLU B C 1
ATOM 6070 O O . GLU B 1 292 ? -23.094 22.172 -13.555 1 93.88 292 GLU B O 1
ATOM 6075 N N . LYS B 1 293 ? -22.547 23.453 -11.836 1 94.75 293 LYS B N 1
ATOM 6076 C CA . LYS B 1 293 ? -21.5 24.125 -12.594 1 94.75 293 LYS B CA 1
ATOM 6077 C C . LYS B 1 293 ? -20.438 23.125 -13.039 1 94.75 293 LYS B C 1
ATOM 6079 O O . LYS B 1 293 ? -20.016 23.141 -14.203 1 94.75 293 LYS B O 1
ATOM 6084 N N . LEU B 1 294 ? -20.016 22.281 -12.141 1 95.88 294 LEU B N 1
ATOM 6085 C CA . LEU B 1 294 ? -19.016 21.281 -12.445 1 95.88 294 LEU B CA 1
ATOM 6086 C C . LEU B 1 294 ? -19.5 20.312 -13.516 1 95.88 294 LEU B C 1
ATOM 6088 O O . LEU B 1 294 ? -18.734 19.906 -14.391 1 95.88 294 LEU B O 1
ATOM 6092 N N . SER B 1 295 ? -20.719 19.953 -13.383 1 94.5 295 SER B N 1
ATOM 6093 C CA . SER B 1 295 ? -21.312 19.062 -14.375 1 94.5 295 SER B CA 1
ATOM 6094 C C . SER B 1 295 ? -21.25 19.656 -15.773 1 94.5 295 SER B C 1
ATOM 6096 O O . SER B 1 295 ? -20.922 18.953 -16.734 1 94.5 295 SER B O 1
ATOM 6098 N N . ARG B 1 296 ? -21.516 20.891 -15.859 1 94.12 296 ARG B N 1
ATOM 6099 C CA . ARG B 1 296 ? -21.453 21.594 -17.141 1 94.12 296 ARG B CA 1
ATOM 6100 C C . ARG B 1 296 ? -20.016 21.688 -17.641 1 94.12 296 ARG B C 1
ATOM 6102 O O . ARG B 1 296 ? -19.75 21.438 -18.828 1 94.12 296 ARG B O 1
ATOM 6109 N N . VAL B 1 297 ? -19.156 22.047 -16.797 1 96 297 VAL B N 1
ATOM 6110 C CA . VAL B 1 297 ? -17.766 22.281 -17.172 1 96 297 VAL B CA 1
ATOM 6111 C C . VAL B 1 297 ? -17.094 20.969 -17.547 1 96 297 VAL B C 1
ATOM 6113 O O . VAL B 1 297 ? -16.375 20.891 -18.547 1 96 297 VAL B O 1
ATOM 6116 N N . PHE B 1 298 ? -17.344 19.906 -16.719 1 95.44 298 PHE B N 1
ATOM 6117 C CA . PHE B 1 298 ? -16.719 18.625 -16.922 1 95.44 298 PHE B CA 1
ATOM 6118 C C . PHE B 1 298 ? -17.422 17.828 -18.031 1 95.44 298 PHE B C 1
ATOM 6120 O O . PHE B 1 298 ? -16.875 16.891 -18.578 1 95.44 298 PHE B O 1
ATOM 6127 N N . GLY B 1 299 ? -18.625 18.156 -18.312 1 93.94 299 GLY B N 1
ATOM 6128 C CA . GLY B 1 299 ? -19.391 17.516 -19.375 1 93.94 299 GLY B CA 1
ATOM 6129 C C . GLY B 1 299 ? -20 16.188 -18.938 1 93.94 299 GLY B C 1
ATOM 6130 O O . GLY B 1 299 ? -20.266 15.328 -19.781 1 93.94 299 GLY B O 1
ATOM 6131 N N . VAL B 1 300 ? -20.062 15.922 -17.672 1 92.75 300 VAL B N 1
ATOM 6132 C CA . VAL B 1 300 ? -20.688 14.727 -17.109 1 92.75 300 VAL B CA 1
ATOM 6133 C C . VAL B 1 300 ? -21.5 15.094 -15.875 1 92.75 300 VAL B C 1
ATOM 6135 O O . VAL B 1 300 ? -21.156 16.016 -15.141 1 92.75 300 VAL B O 1
ATOM 6138 N N . PRO B 1 301 ? -22.578 14.344 -15.719 1 89.31 301 PRO B N 1
ATOM 6139 C CA . PRO B 1 301 ? -23.344 14.609 -14.5 1 89.31 301 PRO B CA 1
ATOM 6140 C C . PRO B 1 301 ? -22.562 14.289 -13.227 1 89.31 301 PRO B C 1
ATOM 6142 O O . PRO B 1 301 ? -21.969 13.211 -13.117 1 89.31 301 PRO B O 1
ATOM 6145 N N . ILE B 1 302 ? -22.5 15.242 -12.398 1 87.62 302 ILE B N 1
ATOM 6146 C CA . ILE B 1 302 ? -21.875 15.086 -11.094 1 87.62 302 ILE B CA 1
ATOM 6147 C C . ILE B 1 302 ? -22.938 15.117 -10 1 87.62 302 ILE B C 1
ATOM 6149 O O . ILE B 1 302 ? -23.703 16.094 -9.891 1 87.62 302 ILE B O 1
ATOM 6153 N N . SER B 1 303 ? -23.031 13.977 -9.312 1 82.12 303 SER B N 1
ATOM 6154 C CA . SER B 1 303 ? -24.078 13.891 -8.297 1 82.12 303 SER B CA 1
ATOM 6155 C C . SER B 1 303 ? -23.656 14.57 -7.004 1 82.12 303 SER B C 1
ATOM 6157 O O . SER B 1 303 ? -24.484 15.141 -6.293 1 82.12 303 SER B O 1
ATOM 6159 N N . GLN B 1 304 ? -22.5 14.469 -6.664 1 81.38 304 GLN B N 1
ATOM 6160 C CA . GLN B 1 304 ? -21.938 15.117 -5.477 1 81.38 304 GLN B CA 1
ATOM 6161 C C . GLN B 1 304 ? -20.516 15.617 -5.73 1 81.38 304 GLN B C 1
ATOM 6163 O O . GLN B 1 304 ? -19.734 14.938 -6.398 1 81.38 304 GLN B O 1
ATOM 6168 N N . VAL B 1 305 ? -20.422 16.828 -5.23 1 80.81 305 VAL B N 1
ATOM 6169 C CA . VAL B 1 305 ? -19.047 17.312 -5.316 1 80.81 305 VAL B CA 1
ATOM 6170 C C . VAL B 1 305 ? -18.125 16.391 -4.52 1 80.81 305 VAL B C 1
ATOM 6172 O O . VAL B 1 305 ? -18.266 16.25 -3.301 1 80.81 305 VAL B O 1
ATOM 6175 N N . SER B 1 306 ? -17.25 15.758 -5.234 1 79.56 306 SER B N 1
ATOM 6176 C CA . SER B 1 306 ? -16.438 14.719 -4.617 1 79.56 306 SER B CA 1
ATOM 6177 C C . SER B 1 306 ? -15.008 15.195 -4.406 1 79.56 306 SER B C 1
ATOM 6179 O O . SER B 1 306 ? -14.586 16.188 -4.992 1 79.56 306 SER B O 1
ATOM 6181 N N . ASP B 1 307 ? -14.336 14.57 -3.508 1 82.44 307 ASP B N 1
ATOM 6182 C CA . ASP B 1 307 ? -12.906 14.781 -3.318 1 82.44 307 ASP B CA 1
ATOM 6183 C C . ASP B 1 307 ? -12.133 14.477 -4.598 1 82.44 307 ASP B C 1
ATOM 6185 O O . ASP B 1 307 ? -11.102 15.094 -4.871 1 82.44 307 ASP B O 1
ATOM 6189 N N . ASN B 1 308 ? -12.719 13.656 -5.363 1 88.19 308 ASN B N 1
ATOM 6190 C CA . ASN B 1 308 ? -12.047 13.289 -6.605 1 88.19 308 ASN B CA 1
ATOM 6191 C C . ASN B 1 308 ? -12.062 14.438 -7.609 1 88.19 308 ASN B C 1
ATOM 6193 O O . ASN B 1 308 ? -11.102 14.641 -8.344 1 88.19 308 ASN B O 1
ATOM 6197 N N . ALA B 1 309 ? -13.172 15.148 -7.664 1 93.25 309 ALA B N 1
ATOM 6198 C CA . ALA B 1 309 ? -13.234 16.281 -8.578 1 93.25 309 ALA B CA 1
ATOM 6199 C C . ALA B 1 309 ? -12.188 17.344 -8.227 1 93.25 309 ALA B C 1
ATOM 6201 O O . ALA B 1 309 ? -11.539 17.906 -9.117 1 93.25 309 ALA B O 1
ATOM 6202 N N . PHE B 1 310 ? -12.125 17.562 -7 1 96.38 310 PHE B N 1
ATOM 6203 C CA . PHE B 1 310 ? -11.133 18.516 -6.52 1 96.38 310 PHE B CA 1
ATOM 6204 C C . PHE B 1 310 ? -9.727 18.047 -6.852 1 96.38 310 PHE B C 1
ATOM 6206 O O . PHE B 1 310 ? -8.93 18.812 -7.414 1 96.38 310 PHE B O 1
ATOM 6213 N N . ASP B 1 311 ? -9.383 16.844 -6.535 1 96.88 311 ASP B N 1
ATOM 6214 C CA . ASP B 1 311 ? -8.062 16.281 -6.789 1 96.88 311 ASP B CA 1
ATOM 6215 C C . ASP B 1 311 ? -7.742 16.266 -8.281 1 96.88 311 ASP B C 1
ATOM 6217 O O . ASP B 1 311 ? -6.668 16.703 -8.695 1 96.88 311 ASP B O 1
ATOM 6221 N N . CYS B 1 312 ? -8.688 15.828 -9.07 1 95.75 312 CYS B N 1
ATOM 6222 C CA . CYS B 1 312 ? -8.523 15.719 -10.516 1 95.75 312 CYS B CA 1
ATOM 6223 C C . CYS B 1 312 ? -8.172 17.062 -11.133 1 95.75 312 CYS B C 1
ATOM 6225 O O . CYS B 1 312 ? -7.234 17.156 -11.93 1 95.75 312 CYS B O 1
ATOM 6227 N N . LEU B 1 313 ? -8.922 18.016 -10.734 1 97 313 LEU B N 1
ATOM 6228 C CA . LEU B 1 313 ? -8.727 19.328 -11.344 1 97 313 LEU B CA 1
ATOM 6229 C C . LEU B 1 313 ? -7.41 19.953 -10.875 1 97 313 LEU B C 1
ATOM 6231 O O . LEU B 1 313 ? -6.602 20.391 -11.703 1 97 313 LEU B O 1
ATOM 6235 N N . MET B 1 314 ? -7.164 19.953 -9.602 1 97.19 314 MET B N 1
ATOM 6236 C CA . MET B 1 314 ? -5.977 20.594 -9.062 1 97.19 314 MET B CA 1
ATOM 6237 C C . MET B 1 314 ? -4.707 19.922 -9.578 1 97.19 314 MET B C 1
ATOM 6239 O O . MET B 1 314 ? -3.77 20.609 -10 1 97.19 314 MET B O 1
ATOM 6243 N N . VAL B 1 315 ? -4.664 18.641 -9.57 1 97.31 315 VAL B N 1
ATOM 6244 C CA . VAL B 1 315 ? -3.49 17.891 -10.016 1 97.31 315 VAL B CA 1
ATOM 6245 C C . VAL B 1 315 ? -3.258 18.156 -11.508 1 97.31 315 VAL B C 1
ATOM 6247 O O . VAL B 1 315 ? -2.123 18.391 -11.93 1 97.31 315 VAL B O 1
ATOM 6250 N N . SER B 1 316 ? -4.344 18.141 -12.297 1 97.62 316 SER B N 1
ATOM 6251 C CA . SER B 1 316 ? -4.219 18.391 -13.727 1 97.62 316 SER B CA 1
ATOM 6252 C C . SER B 1 316 ? -3.65 19.781 -14 1 97.62 316 SER B C 1
ATOM 6254 O O . SER B 1 316 ? -2.777 19.938 -14.852 1 97.62 316 SER B O 1
ATOM 6256 N N . LEU B 1 317 ? -4.145 20.719 -13.266 1 96.81 317 LEU B N 1
ATOM 6257 C CA . LEU B 1 317 ? -3.68 22.094 -13.461 1 96.81 317 LEU B CA 1
ATOM 6258 C C . LEU B 1 317 ? -2.223 22.234 -13.039 1 96.81 317 LEU B C 1
ATOM 6260 O O . LEU B 1 317 ? -1.418 22.828 -13.758 1 96.81 317 LEU B O 1
ATOM 6264 N N . CYS B 1 318 ? -1.869 21.688 -11.891 1 95.56 318 CYS B N 1
ATOM 6265 C CA . CYS B 1 318 ? -0.502 21.781 -11.391 1 95.56 318 CYS B CA 1
ATOM 6266 C C . CYS B 1 318 ? 0.479 21.125 -12.359 1 95.56 318 CYS B C 1
ATOM 6268 O O . CYS B 1 318 ? 1.621 21.562 -12.484 1 95.56 318 CYS B O 1
ATOM 6270 N N . ARG B 1 319 ? 0.036 20.141 -13.078 1 94.25 319 ARG B N 1
ATOM 6271 C CA . ARG B 1 319 ? 0.893 19.391 -13.977 1 94.25 319 ARG B CA 1
ATOM 6272 C C . ARG B 1 319 ? 0.872 19.984 -15.383 1 94.25 319 ARG B C 1
ATOM 6274 O O . ARG B 1 319 ? 1.613 19.531 -16.266 1 94.25 319 ARG B O 1
ATOM 6281 N N . GLY B 1 320 ? 0.015 20.875 -15.586 1 94.38 320 GLY B N 1
ATOM 6282 C CA . GLY B 1 320 ? -0.119 21.484 -16.906 1 94.38 320 GLY B CA 1
ATOM 6283 C C . GLY B 1 320 ? -0.775 20.562 -17.922 1 94.38 320 GLY B C 1
ATOM 6284 O O . GLY B 1 320 ? -0.423 20.594 -19.094 1 94.38 320 GLY B O 1
ATOM 6285 N N . GLU B 1 321 ? -1.63 19.719 -17.469 1 96 321 GLU B N 1
ATOM 6286 C CA . GLU B 1 321 ? -2.307 18.781 -18.344 1 96 321 GLU B CA 1
ATOM 6287 C C . GLU B 1 321 ? -3.547 19.406 -18.984 1 96 321 GLU B C 1
ATOM 6289 O O . GLU B 1 321 ? -3.93 20.531 -18.625 1 96 321 GLU B O 1
ATOM 6294 N N . LEU B 1 322 ? -4.141 18.688 -19.922 1 96.88 322 LEU B N 1
ATOM 6295 C CA . LEU B 1 322 ? -5.371 19.109 -20.562 1 96.88 322 LEU B CA 1
ATOM 6296 C C . LEU B 1 322 ? -6.547 19.078 -19.594 1 96.88 322 LEU B C 1
ATOM 6298 O O . LEU B 1 322 ? -6.746 18.078 -18.891 1 96.88 322 LEU B O 1
ATOM 6302 N N . VAL B 1 323 ? -7.262 20.188 -19.531 1 98 323 VAL B N 1
ATOM 6303 C CA . VAL B 1 323 ? -8.469 20.281 -18.734 1 98 323 VAL B CA 1
ATOM 6304 C C . VAL B 1 323 ? -9.609 20.844 -19.578 1 98 323 VAL B C 1
ATOM 6306 O O . VAL B 1 323 ? -9.383 21.391 -20.656 1 98 323 VAL B O 1
ATOM 6309 N N . PRO B 1 324 ? -10.875 20.656 -19.062 1 97.75 324 PRO B N 1
ATOM 6310 C CA . PRO B 1 324 ? -11.992 21.25 -19.812 1 97.75 324 PRO B CA 1
ATOM 6311 C C . PRO B 1 324 ? -11.812 22.75 -20.047 1 97.75 324 PRO B C 1
ATOM 6313 O O . PRO B 1 324 ? -11.391 23.469 -19.141 1 97.75 324 PRO B O 1
ATOM 6316 N N . GLU B 1 325 ? -12.203 23.219 -21.188 1 97.19 325 GLU B N 1
ATOM 6317 C CA . GLU B 1 325 ? -11.945 24.578 -21.656 1 97.19 325 GLU B CA 1
ATOM 6318 C C . GLU B 1 325 ? -12.617 25.609 -20.75 1 97.19 325 GLU B C 1
ATOM 6320 O O . GLU B 1 325 ? -12.086 26.703 -20.531 1 97.19 325 GLU B O 1
ATOM 6325 N N . LEU B 1 326 ? -13.695 25.266 -20.141 1 97.06 326 LEU B N 1
ATOM 6326 C CA . LEU B 1 326 ? -14.492 26.219 -19.375 1 97.06 326 LEU B CA 1
ATOM 6327 C C . LEU B 1 326 ? -13.938 26.375 -17.969 1 97.06 326 LEU B C 1
ATOM 6329 O O . LEU B 1 326 ? -14.422 27.203 -17.188 1 97.06 326 LEU B O 1
ATOM 6333 N N . VAL B 1 327 ? -12.898 25.594 -17.609 1 97.94 327 VAL B N 1
ATOM 6334 C CA . VAL B 1 327 ? -12.25 25.781 -16.312 1 97.94 327 VAL B CA 1
ATOM 6335 C C . VAL B 1 327 ? -11.641 27.188 -16.234 1 97.94 327 VAL B C 1
ATOM 6337 O O . VAL B 1 327 ? -10.961 27.625 -17.156 1 97.94 327 VAL B O 1
ATOM 6340 N N . ASP B 1 328 ? -11.883 27.875 -15.148 1 96.88 328 ASP B N 1
ATOM 6341 C CA . ASP B 1 328 ? -11.289 29.188 -14.914 1 96.88 328 ASP B CA 1
ATOM 6342 C C . ASP B 1 328 ? -10.938 29.375 -13.438 1 96.88 328 ASP B C 1
ATOM 6344 O O . ASP B 1 328 ? -11.148 28.469 -12.625 1 96.88 328 ASP B O 1
ATOM 6348 N N . ALA B 1 329 ? -10.398 30.547 -13.164 1 96.25 329 ALA B N 1
ATOM 6349 C CA . ALA B 1 329 ? -9.898 30.812 -11.82 1 96.25 329 ALA B CA 1
ATOM 6350 C C . ALA B 1 329 ? -11.031 30.812 -10.805 1 96.25 329 ALA B C 1
ATOM 6352 O O . ALA B 1 329 ? -10.844 30.391 -9.656 1 96.25 329 ALA B O 1
ATOM 6353 N N . ASP B 1 330 ? -12.164 31.234 -11.227 1 96.5 330 ASP B N 1
ATOM 6354 C CA . ASP B 1 330 ? -13.312 31.312 -10.32 1 96.5 330 ASP B CA 1
ATOM 6355 C C . ASP B 1 330 ? -13.773 29.906 -9.914 1 96.5 330 ASP B C 1
ATOM 6357 O O . ASP B 1 330 ? -14.07 29.672 -8.742 1 96.5 330 ASP B O 1
ATOM 6361 N N . LEU B 1 331 ? -13.828 29.078 -10.875 1 96.62 331 LEU B N 1
ATOM 6362 C CA . LEU B 1 331 ? -14.227 27.703 -10.586 1 96.62 331 LEU B CA 1
ATOM 6363 C C . LEU B 1 331 ? -13.242 27.047 -9.617 1 96.62 331 LEU B C 1
ATOM 6365 O O . LEU B 1 331 ? -13.648 26.344 -8.695 1 96.62 331 LEU B O 1
ATOM 6369 N N . VAL B 1 332 ? -12 27.266 -9.836 1 97.06 332 VAL B N 1
ATOM 6370 C CA . VAL B 1 332 ? -10.945 26.688 -9 1 97.06 332 VAL B CA 1
ATOM 6371 C C . VAL B 1 332 ? -11.109 27.188 -7.562 1 97.06 332 VAL B C 1
ATOM 6373 O O . VAL B 1 332 ? -11.062 26.391 -6.617 1 97.06 332 VAL B O 1
ATOM 6376 N N . LYS B 1 333 ? -11.344 28.453 -7.434 1 96.44 333 LYS B N 1
ATOM 6377 C CA . LYS B 1 333 ? -11.516 29.047 -6.117 1 96.44 333 LYS B CA 1
ATOM 6378 C C . LYS B 1 333 ? -12.734 28.469 -5.406 1 96.44 333 LYS B C 1
ATOM 6380 O O . LYS B 1 333 ? -12.68 28.156 -4.211 1 96.44 333 LYS B O 1
ATOM 6385 N N . GLU B 1 334 ? -13.797 28.359 -6.125 1 96.88 334 GLU B N 1
ATOM 6386 C CA . GLU B 1 334 ? -15.023 27.812 -5.555 1 96.88 334 GLU B CA 1
ATOM 6387 C C . GLU B 1 334 ? -14.836 26.359 -5.117 1 96.88 334 GLU B C 1
ATOM 6389 O O . GLU B 1 334 ? -15.297 25.969 -4.043 1 96.88 334 GLU B O 1
ATOM 6394 N N . LEU B 1 335 ? -14.211 25.641 -5.953 1 97.31 335 LEU B N 1
ATOM 6395 C CA . LEU B 1 335 ? -14 24.234 -5.656 1 97.31 335 LEU B CA 1
ATOM 6396 C C . LEU B 1 335 ? -13.07 24.062 -4.461 1 97.31 335 LEU B C 1
ATOM 6398 O O . LEU B 1 335 ? -13.281 23.188 -3.621 1 97.31 335 LEU B O 1
ATOM 6402 N N . GLU B 1 336 ? -12.039 24.844 -4.367 1 96.94 336 GLU B N 1
ATOM 6403 C CA . GLU B 1 336 ? -11.125 24.797 -3.229 1 96.94 336 GLU B CA 1
ATOM 6404 C C . GLU B 1 336 ? -11.844 25.172 -1.934 1 96.94 336 GLU B C 1
ATOM 6406 O O . GLU B 1 336 ? -11.633 24.547 -0.896 1 96.94 336 GLU B O 1
ATOM 6411 N N . ALA B 1 337 ? -12.672 26.203 -2.002 1 96.69 337 ALA B N 1
ATOM 6412 C CA . ALA B 1 337 ? -13.438 26.609 -0.829 1 96.69 337 ALA B CA 1
ATOM 6413 C C . ALA B 1 337 ? -14.375 25.5 -0.365 1 96.69 337 ALA B C 1
ATOM 6415 O O . ALA B 1 337 ? -14.516 25.266 0.836 1 96.69 337 ALA B O 1
ATOM 6416 N N . GLU B 1 338 ? -14.961 24.875 -1.355 1 97.38 338 GLU B N 1
ATOM 6417 C CA . GLU B 1 338 ? -15.844 23.75 -1.041 1 97.38 338 GLU B CA 1
ATOM 6418 C C . GLU B 1 338 ? -15.07 22.609 -0.39 1 97.38 338 GLU B C 1
ATOM 6420 O O . GLU B 1 338 ? -15.539 22.016 0.587 1 97.38 338 GLU B O 1
ATOM 6425 N N . ALA B 1 339 ? -13.945 22.297 -0.927 1 97.06 339 ALA B N 1
ATOM 6426 C CA . ALA B 1 339 ? -13.109 21.234 -0.37 1 97.06 339 ALA B CA 1
ATOM 6427 C C . ALA B 1 339 ? -12.695 21.562 1.063 1 97.06 339 ALA B C 1
ATOM 6429 O O . ALA B 1 339 ? -12.734 20.688 1.936 1 97.06 339 ALA B O 1
ATOM 6430 N N . ARG B 1 340 ? -12.328 22.766 1.322 1 97.06 340 ARG B N 1
ATOM 6431 C CA . ARG B 1 340 ? -11.938 23.203 2.662 1 97.06 340 ARG B CA 1
ATOM 6432 C C . ARG B 1 340 ? -13.094 23.062 3.643 1 97.06 340 ARG B C 1
ATOM 6434 O O . ARG B 1 340 ? -12.914 22.562 4.758 1 97.06 340 ARG B O 1
ATOM 6441 N N . TYR B 1 341 ? -14.258 23.484 3.199 1 96.88 341 TYR B N 1
ATOM 6442 C CA . TYR B 1 341 ? -15.422 23.391 4.07 1 96.88 341 TYR B CA 1
ATOM 6443 C C . TYR B 1 341 ? -15.719 21.938 4.434 1 96.88 341 TYR B C 1
ATOM 6445 O O . TYR B 1 341 ? -15.945 21.625 5.602 1 96.88 341 TYR B O 1
ATOM 6453 N N . ARG B 1 342 ? -15.656 21.141 3.469 1 96.62 342 ARG B N 1
ATOM 6454 C CA . ARG B 1 342 ? -16 19.734 3.654 1 96.62 342 ARG B CA 1
ATOM 6455 C C . ARG B 1 342 ? -14.969 19.031 4.535 1 96.62 342 ARG B C 1
ATOM 6457 O O . ARG B 1 342 ? -15.281 18.047 5.203 1 96.62 342 ARG B O 1
ATOM 6464 N N . PHE B 1 343 ? -13.852 19.594 4.543 1 97.25 343 PHE B N 1
ATOM 6465 C CA . PHE B 1 343 ? -12.82 19 5.391 1 97.25 343 PHE B CA 1
ATOM 6466 C C . PHE B 1 343 ? -12.898 19.562 6.809 1 97.25 343 PHE B C 1
ATOM 6468 O O . PHE B 1 343 ? -13.023 18.797 7.77 1 97.25 343 PHE B O 1
ATOM 6475 N N . TYR B 1 344 ? -12.875 20.828 7 1 97.31 344 TYR B N 1
ATOM 6476 C CA . TYR B 1 344 ? -12.711 21.469 8.305 1 97.31 344 TYR B CA 1
ATOM 6477 C C . TYR B 1 344 ? -13.977 21.328 9.141 1 97.31 344 TYR B C 1
ATOM 6479 O O . TYR B 1 344 ? -13.914 21.125 10.352 1 97.31 344 TYR B O 1
ATOM 6487 N N . TYR B 1 345 ? -15.109 21.422 8.508 1 97.75 345 TYR B N 1
ATOM 6488 C CA . TYR B 1 345 ? -16.344 21.438 9.281 1 97.75 345 TYR B CA 1
ATOM 6489 C C . TYR B 1 345 ? -16.531 20.141 10.062 1 97.75 345 TYR B C 1
ATOM 6491 O O . TYR B 1 345 ? -16.719 20.172 11.281 1 97.75 345 TYR B O 1
ATOM 6499 N N . PRO B 1 346 ? -16.391 19 9.43 1 97.62 346 PRO B N 1
ATOM 6500 C CA . PRO B 1 346 ? -16.609 17.766 10.18 1 97.62 346 PRO B CA 1
ATOM 6501 C C . PRO B 1 346 ? -15.555 17.547 11.258 1 97.62 346 PRO B C 1
ATOM 6503 O O . PRO B 1 346 ? -15.875 17.047 12.344 1 97.62 346 PRO B O 1
ATOM 6506 N N . ILE B 1 347 ? -14.305 17.906 11.047 1 97.56 347 ILE B N 1
ATOM 6507 C CA . ILE B 1 347 ? -13.266 17.578 12.016 1 97.56 347 ILE B CA 1
ATOM 6508 C C . ILE B 1 347 ? -13.359 18.547 13.203 1 97.56 347 ILE B C 1
ATOM 6510 O O . ILE B 1 347 ? -12.812 18.266 14.273 1 97.56 347 ILE B O 1
ATOM 6514 N N . GLN B 1 348 ? -13.977 19.656 13.023 1 97.5 348 GLN B N 1
ATOM 6515 C CA . GLN B 1 348 ? -14.094 20.656 14.078 1 97.5 348 GLN B CA 1
ATOM 6516 C C . GLN B 1 348 ? -15.43 20.531 14.797 1 97.5 348 GLN B C 1
ATOM 6518 O O . GLN B 1 348 ? -15.625 21.125 15.867 1 97.5 348 GLN B O 1
ATOM 6523 N N . PHE B 1 349 ? -16.328 19.781 14.234 1 97.88 349 PHE B N 1
ATOM 6524 C CA . PHE B 1 349 ? -17.672 19.688 14.766 1 97.88 349 PHE B CA 1
ATOM 6525 C C . PHE B 1 349 ? -17.688 19.016 16.125 1 97.88 349 PHE B C 1
ATOM 6527 O O . PHE B 1 349 ? -17.109 17.938 16.297 1 97.88 349 PHE B O 1
ATOM 6534 N N . PRO B 1 350 ? -18.453 19.484 17.125 1 97.31 350 PRO B N 1
ATOM 6535 C CA . PRO B 1 350 ? -19.344 20.641 17.094 1 97.31 350 PRO B CA 1
ATOM 6536 C C . PRO B 1 350 ? -18.609 21.969 17.203 1 97.31 350 PRO B C 1
ATOM 6538 O O . PRO B 1 350 ? -19.172 23.031 16.938 1 97.31 350 PRO B O 1
ATOM 6541 N N . ASP B 1 351 ? -17.391 21.969 17.766 1 95.38 351 ASP B N 1
ATOM 6542 C CA . ASP B 1 351 ? -16.453 23.094 17.766 1 95.38 351 ASP B CA 1
ATOM 6543 C C . ASP B 1 351 ? -15.016 22.609 17.719 1 95.38 351 ASP B C 1
ATOM 6545 O O . ASP B 1 351 ? -14.75 21.406 17.891 1 95.38 351 ASP B O 1
ATOM 6549 N N . ARG B 1 352 ? -14.148 23.516 17.5 1 94.12 352 ARG B N 1
ATOM 6550 C CA . ARG B 1 352 ? -12.742 23.203 17.266 1 94.12 352 ARG B CA 1
ATOM 6551 C C . ARG B 1 352 ? -12.156 22.375 18.406 1 94.12 352 ARG B C 1
ATOM 6553 O O . ARG B 1 352 ? -11.43 21.406 18.172 1 94.12 352 ARG B O 1
ATOM 6560 N N . VAL B 1 353 ? -12.461 22.703 19.641 1 93.69 353 VAL B N 1
ATOM 6561 C CA . VAL B 1 353 ? -11.875 22.047 20.797 1 93.69 353 VAL B CA 1
ATOM 6562 C C . VAL B 1 353 ? -12.492 20.672 20.984 1 93.69 353 VAL B C 1
ATOM 6564 O O . VAL B 1 353 ? -11.781 19.656 21.016 1 93.69 353 VAL B O 1
ATOM 6567 N N . ASN B 1 354 ? -13.812 20.562 20.969 1 93.06 354 ASN B N 1
ATOM 6568 C CA . ASN B 1 354 ? -14.492 19.297 21.219 1 93.06 354 ASN B CA 1
ATOM 6569 C C . ASN B 1 354 ? -14.383 18.359 20.016 1 93.06 354 ASN B C 1
ATOM 6571 O O . ASN B 1 354 ? -14.211 17.156 20.188 1 93.06 354 ASN B O 1
ATOM 6575 N N . GLY B 1 355 ? -14.539 18.922 18.906 1 95.5 355 GLY B N 1
ATOM 6576 C CA . GLY B 1 355 ? -14.344 18.125 17.719 1 95.5 355 GLY B CA 1
ATOM 6577 C C . GLY B 1 355 ? -12.898 17.703 17.5 1 95.5 355 GLY B C 1
ATOM 6578 O O . GLY B 1 355 ? -12.625 16.578 17.062 1 95.5 355 GLY B O 1
ATOM 6579 N N . GLY B 1 356 ? -12.023 18.594 17.812 1 95.88 356 GLY B N 1
ATOM 6580 C CA . GLY B 1 356 ? -10.594 18.359 17.656 1 95.88 356 GLY B CA 1
ATOM 6581 C C . GLY B 1 356 ? -10.078 17.234 18.531 1 95.88 356 GLY B C 1
ATOM 6582 O O . GLY B 1 356 ? -9.133 16.531 18.172 1 95.88 356 GLY B O 1
ATOM 6583 N N . LYS B 1 357 ? -10.742 17.016 19.609 1 95.62 357 LYS B N 1
ATOM 6584 C CA . LYS B 1 357 ? -10.328 15.977 20.547 1 95.62 357 LYS B CA 1
ATOM 6585 C C . LYS B 1 357 ? -10.242 14.617 19.859 1 95.62 357 LYS B C 1
ATOM 6587 O O . LYS B 1 357 ? -9.289 13.875 20.062 1 95.62 357 LYS B O 1
ATOM 6592 N N . LEU B 1 358 ? -11.25 14.367 19.062 1 96.12 358 LEU B N 1
ATOM 6593 C CA . LEU B 1 358 ? -11.289 13.07 18.391 1 96.12 358 LEU B CA 1
ATOM 6594 C C . LEU B 1 358 ? -10.547 13.125 17.062 1 96.12 358 LEU B C 1
ATOM 6596 O O . LEU B 1 358 ? -9.906 12.148 16.672 1 96.12 358 LEU B O 1
ATOM 6600 N N . ALA B 1 359 ? -10.586 14.227 16.422 1 96.44 359 ALA B N 1
ATOM 6601 C CA . ALA B 1 359 ? -10.094 14.312 15.055 1 96.44 359 ALA B CA 1
ATOM 6602 C C . ALA B 1 359 ? -8.578 14.461 15.016 1 96.44 359 ALA B C 1
ATOM 6604 O O . ALA B 1 359 ? -7.91 13.898 14.148 1 96.44 359 ALA B O 1
ATOM 6605 N N . PHE B 1 360 ? -8.047 15.211 15.922 1 95.31 360 PHE B N 1
ATOM 6606 C CA . PHE B 1 360 ? -6.605 15.406 15.836 1 95.31 360 PHE B CA 1
ATOM 6607 C C . PHE B 1 360 ? -5.977 15.422 17.219 1 95.31 360 PHE B C 1
ATOM 6609 O O . PHE B 1 360 ? -4.785 15.703 17.359 1 95.31 360 PHE B O 1
ATOM 6616 N N . GLY B 1 361 ? -6.66 15.016 18.219 1 95.69 361 GLY B N 1
ATOM 6617 C CA . GLY B 1 361 ? -6.184 14.922 19.594 1 95.69 361 GLY B CA 1
ATOM 6618 C C . GLY B 1 361 ? -5.039 13.938 19.766 1 95.69 361 GLY B C 1
ATOM 6619 O O . GLY B 1 361 ? -4.059 14.234 20.453 1 95.69 361 GLY B O 1
ATOM 6620 N N . PRO B 1 362 ? -5.176 12.789 19.188 1 95.06 362 PRO B N 1
ATOM 6621 C CA . PRO B 1 362 ? -4.086 11.82 19.297 1 95.06 362 PRO B CA 1
ATOM 6622 C C . PRO B 1 362 ? -2.746 12.375 18.812 1 95.06 362 PRO B C 1
ATOM 6624 O O . PRO B 1 362 ? -1.712 12.125 19.438 1 95.06 362 PRO B O 1
ATOM 6627 N N . LEU B 1 363 ? -2.705 13.102 17.75 1 96.25 363 LEU B N 1
ATOM 6628 C CA . LEU B 1 363 ? -1.479 13.727 17.266 1 96.25 363 LEU B CA 1
ATOM 6629 C C . LEU B 1 363 ? -0.982 14.781 18.234 1 96.25 363 LEU B C 1
ATOM 6631 O O . LEU B 1 363 ? 0.214 14.852 18.531 1 96.25 363 LEU B O 1
ATOM 6635 N N . LEU B 1 364 ? -1.883 15.57 18.75 1 96.38 364 LEU B N 1
ATOM 6636 C CA . LEU B 1 364 ? -1.525 16.609 19.703 1 96.38 364 LEU B CA 1
ATOM 6637 C C . LEU B 1 364 ? -0.917 16 20.969 1 96.38 364 LEU B C 1
ATOM 6639 O O . LEU B 1 364 ? -0.003 16.594 21.562 1 96.38 364 LEU B O 1
ATOM 6643 N N . ARG B 1 365 ? -1.46 14.906 21.344 1 95 365 ARG B N 1
ATOM 6644 C CA . ARG B 1 365 ? -0.914 14.219 22.5 1 95 365 ARG B CA 1
ATOM 6645 C C . ARG B 1 365 ? 0.558 13.875 22.297 1 95 365 ARG B C 1
ATOM 6647 O O . ARG B 1 365 ? 1.377 14.055 23.203 1 95 365 ARG B O 1
ATOM 6654 N N . GLU B 1 366 ? 0.873 13.367 21.156 1 93.5 366 GLU B N 1
ATOM 6655 C CA . GLU B 1 366 ? 2.256 13.023 20.844 1 93.5 366 GLU B CA 1
ATOM 6656 C C . GLU B 1 366 ? 3.145 14.258 20.828 1 93.5 366 GLU B C 1
ATOM 6658 O O . GLU B 1 366 ? 4.266 14.234 21.344 1 93.5 366 GLU B O 1
ATOM 6663 N N . ILE B 1 367 ? 2.645 15.297 20.25 1 95.94 367 ILE B N 1
ATOM 6664 C CA . ILE B 1 367 ? 3.381 16.547 20.141 1 95.94 367 ILE B CA 1
ATOM 6665 C C . ILE B 1 367 ? 3.693 17.094 21.531 1 95.94 367 ILE B C 1
ATOM 6667 O O . ILE B 1 367 ? 4.844 17.438 21.828 1 95.94 367 ILE B O 1
ATOM 6671 N N . LEU B 1 368 ? 2.719 17.156 22.359 1 95.31 368 LEU B N 1
ATOM 6672 C CA . LEU B 1 368 ? 2.879 17.703 23.703 1 95.31 368 LEU B CA 1
ATOM 6673 C C . LEU B 1 368 ? 3.789 16.812 24.547 1 95.31 368 LEU B C 1
ATOM 6675 O O . LEU B 1 368 ? 4.59 17.328 25.328 1 95.31 368 LEU B O 1
ATOM 6679 N N . ALA B 1 369 ? 3.623 15.523 24.406 1 92.62 369 ALA B N 1
ATOM 6680 C CA . ALA B 1 369 ? 4.461 14.602 25.172 1 92.62 369 ALA B CA 1
ATOM 6681 C C . ALA B 1 369 ? 5.938 14.812 24.859 1 92.62 369 ALA B C 1
ATOM 6683 O O . ALA B 1 369 ? 6.777 14.781 25.766 1 92.62 369 ALA B O 1
ATOM 6684 N N . ARG B 1 370 ? 6.25 15.016 23.656 1 93.88 370 ARG B N 1
ATOM 6685 C CA . ARG B 1 370 ? 7.641 15.242 23.266 1 93.88 370 ARG B CA 1
ATOM 6686 C C . ARG B 1 370 ? 8.148 16.578 23.797 1 93.88 370 ARG B C 1
ATOM 6688 O O . ARG B 1 370 ? 9.297 16.672 24.234 1 93.88 370 ARG B O 1
ATOM 6695 N N . MET B 1 371 ? 7.348 17.594 23.766 1 95.38 371 MET B N 1
ATOM 6696 C CA . MET B 1 371 ? 7.738 18.891 24.312 1 95.38 371 MET B CA 1
ATOM 6697 C C . MET B 1 371 ? 7.961 18.812 25.812 1 95.38 371 MET B C 1
ATOM 6699 O O . MET B 1 371 ? 8.914 19.391 26.344 1 95.38 371 MET B O 1
ATOM 6703 N N . GLU B 1 372 ? 7.09 18.094 26.406 1 93.75 372 GLU B N 1
ATOM 6704 C CA . GLU B 1 372 ? 7.203 17.953 27.859 1 93.75 372 GLU B CA 1
ATOM 6705 C C . GLU B 1 372 ? 8.516 17.297 28.25 1 93.75 372 GLU B C 1
ATOM 6707 O O . GLU B 1 372 ? 9.172 17.703 29.203 1 93.75 372 GLU B O 1
ATOM 6712 N N . ARG B 1 373 ? 8.828 16.281 27.562 1 93.19 373 ARG B N 1
ATOM 6713 C CA . ARG B 1 373 ? 10.078 15.586 27.844 1 93.19 373 ARG B CA 1
ATOM 6714 C C . ARG B 1 373 ? 11.273 16.516 27.641 1 93.19 373 ARG B C 1
ATOM 6716 O O . ARG B 1 373 ? 12.219 16.484 28.422 1 93.19 373 ARG B O 1
ATOM 6723 N N . ALA B 1 374 ? 11.258 17.312 26.609 1 93.75 374 ALA B N 1
ATOM 6724 C CA . ALA B 1 374 ? 12.336 18.266 26.344 1 93.75 374 ALA B CA 1
ATOM 6725 C C . ALA B 1 374 ? 12.414 19.328 27.422 1 93.75 374 ALA B C 1
ATOM 6727 O O . ALA B 1 374 ? 13.508 19.703 27.859 1 93.75 374 ALA B O 1
ATOM 6728 N N . VAL B 1 375 ? 11.305 19.812 27.875 1 93.75 375 VAL B N 1
ATOM 6729 C CA . VAL B 1 375 ? 11.227 20.844 28.891 1 93.75 375 VAL B CA 1
ATOM 6730 C C . VAL B 1 375 ? 11.773 20.328 30.203 1 93.75 375 VAL B C 1
ATOM 6732 O O . VAL B 1 375 ? 12.5 21.031 30.922 1 93.75 375 VAL B O 1
ATOM 6735 N N . LYS B 1 376 ? 11.516 19.047 30.469 1 89.12 376 LYS B N 1
ATOM 6736 C CA . LYS B 1 376 ? 11.93 18.453 31.734 1 89.12 376 LYS B CA 1
ATOM 6737 C C . LYS B 1 376 ? 13.367 17.938 31.656 1 89.12 376 LYS B C 1
ATOM 6739 O O . LYS B 1 376 ? 13.969 17.609 32.688 1 89.12 376 LYS B O 1
ATOM 6744 N N . GLY B 1 377 ? 13.914 17.953 30.516 1 81.56 377 GLY B N 1
ATOM 6745 C CA . GLY B 1 377 ? 15.258 17.406 30.359 1 81.56 377 GLY B CA 1
ATOM 6746 C C . GLY B 1 377 ? 15.367 15.953 30.781 1 81.56 377 GLY B C 1
ATOM 6747 O O . GLY B 1 377 ? 16.312 15.578 31.484 1 81.56 377 GLY B O 1
ATOM 6748 N N . VAL B 1 378 ? 14.438 15.242 30.453 1 72.44 378 VAL B N 1
ATOM 6749 C CA . VAL B 1 378 ? 14.297 13.867 30.938 1 72.44 378 VAL B CA 1
ATOM 6750 C C . VAL B 1 378 ? 15.477 13.031 30.469 1 72.44 378 VAL B C 1
ATOM 6752 O O . VAL B 1 378 ? 16.031 12.234 31.219 1 72.44 378 VAL B O 1
ATOM 6755 N N . SER B 1 379 ? 15.781 13.086 29.188 1 73 379 SER B N 1
ATOM 6756 C CA . SER B 1 379 ? 16.844 12.25 28.641 1 73 379 SER B CA 1
ATOM 6757 C C . SER B 1 379 ? 17.672 13 27.609 1 73 379 SER B C 1
ATOM 6759 O O . SER B 1 379 ? 17.109 13.719 26.766 1 73 379 SER B O 1
ATOM 6761 N N . THR B 1 380 ? 18.828 12.711 27.75 1 70.62 380 THR B N 1
ATOM 6762 C CA . THR B 1 380 ? 19.75 13.25 26.75 1 70.62 380 THR B CA 1
ATOM 6763 C C . THR B 1 380 ? 19.641 12.461 25.453 1 70.62 380 THR B C 1
ATOM 6765 O O . THR B 1 380 ? 20.141 12.906 24.406 1 70.62 380 THR B O 1
ATOM 6768 N N . SER B 1 381 ? 18.859 11.43 25.562 1 77.56 381 SER B N 1
ATOM 6769 C CA . SER B 1 381 ? 18.766 10.57 24.391 1 77.56 381 SER B CA 1
ATOM 6770 C C . SER B 1 381 ? 17.5 10.844 23.578 1 77.56 381 SER B C 1
ATOM 6772 O O . SER B 1 381 ? 17.281 10.234 22.531 1 77.56 381 SER B O 1
ATOM 6774 N N . ASP B 1 382 ? 16.828 11.867 24 1 89.19 382 ASP B N 1
ATOM 6775 C CA . ASP B 1 382 ? 15.625 12.203 23.234 1 89.19 382 ASP B CA 1
ATOM 6776 C C . ASP B 1 382 ? 15.984 12.938 21.938 1 89.19 382 ASP B C 1
ATOM 6778 O O . ASP B 1 382 ? 16.875 13.789 21.938 1 89.19 382 ASP B O 1
ATOM 6782 N N . PRO B 1 383 ? 15.32 12.594 20.891 1 95.25 383 PRO B N 1
ATOM 6783 C CA . PRO B 1 383 ? 15.617 13.289 19.641 1 95.25 383 PRO B CA 1
ATOM 6784 C C . PRO B 1 383 ? 15.336 14.789 19.719 1 95.25 383 PRO B C 1
ATOM 6786 O O . PRO B 1 383 ? 14.367 15.211 20.344 1 95.25 383 PRO B O 1
ATOM 6789 N N . LYS B 1 384 ? 16.203 15.539 19.141 1 97.06 384 LYS B N 1
ATOM 6790 C CA . LYS B 1 384 ? 16.078 17 19.109 1 97.06 384 LYS B CA 1
ATOM 6791 C C . LYS B 1 384 ? 15.25 17.438 17.906 1 97.06 384 LYS B C 1
ATOM 6793 O O . LYS B 1 384 ? 14.695 18.547 17.906 1 97.06 384 LYS B O 1
ATOM 6798 N N . PHE B 1 385 ? 15.258 16.594 16.906 1 98.19 385 PHE B N 1
ATOM 6799 C CA . PHE B 1 385 ? 14.523 16.891 15.688 1 98.19 385 PHE B CA 1
ATOM 6800 C C . PHE B 1 385 ? 13.648 15.711 15.289 1 98.19 385 PHE B C 1
ATOM 6802 O O . PHE B 1 385 ? 14.133 14.578 15.18 1 98.19 385 PHE B O 1
ATOM 6809 N N . THR B 1 386 ? 12.406 15.984 15.094 1 98.19 386 THR B N 1
ATOM 6810 C CA . THR B 1 386 ? 11.477 14.961 14.625 1 98.19 386 THR B CA 1
ATOM 6811 C C . THR B 1 386 ? 10.812 15.398 13.32 1 98.19 386 THR B C 1
ATOM 6813 O O . THR B 1 386 ? 10.383 16.547 13.195 1 98.19 386 THR B O 1
ATOM 6816 N N . LEU B 1 387 ? 10.742 14.516 12.383 1 98.75 387 LEU B N 1
ATOM 6817 C CA . LEU B 1 387 ? 10.031 14.727 11.133 1 98.75 387 LEU B CA 1
ATOM 6818 C C . LEU B 1 387 ? 8.789 13.836 11.047 1 98.75 387 LEU B C 1
ATOM 6820 O O . LEU B 1 387 ? 8.875 12.625 11.281 1 98.75 387 LEU B O 1
ATOM 6824 N N . TYR B 1 388 ? 7.672 14.438 10.797 1 98.62 388 TYR B N 1
ATOM 6825 C CA . TYR B 1 388 ? 6.43 13.742 10.484 1 98.62 388 TYR B CA 1
ATOM 6826 C C . TYR B 1 388 ? 6.039 13.961 9.023 1 98.62 388 TYR B C 1
ATOM 6828 O O . TYR B 1 388 ? 5.676 15.07 8.633 1 98.62 388 TYR B O 1
ATOM 6836 N N . SER B 1 389 ? 6.133 12.914 8.234 1 98.88 389 SER B N 1
ATOM 6837 C CA . SER B 1 389 ? 5.793 13 6.82 1 98.88 389 SER B CA 1
ATOM 6838 C C . SER B 1 389 ? 4.395 12.453 6.555 1 98.88 389 SER B C 1
ATOM 6840 O O . SER B 1 389 ? 4.113 11.289 6.828 1 98.88 389 SER B O 1
ATOM 6842 N N . GLY B 1 390 ? 3.545 13.289 6.047 1 98.62 390 GLY B N 1
ATOM 6843 C CA . GLY B 1 390 ? 2.17 12.883 5.812 1 98.62 390 GLY B CA 1
ATOM 6844 C C . GLY B 1 390 ? 1.518 13.617 4.66 1 98.62 390 GLY B C 1
ATOM 6845 O O . GLY B 1 390 ? 2.109 13.75 3.584 1 98.62 390 GLY B O 1
ATOM 6846 N N . HIS B 1 391 ? 0.289 13.977 4.918 1 98.44 391 HIS B N 1
ATOM 6847 C CA . HIS B 1 391 ? -0.574 14.508 3.865 1 98.44 391 HIS B CA 1
ATOM 6848 C C . HIS B 1 391 ? -1.045 15.922 4.195 1 98.44 391 HIS B C 1
ATOM 6850 O O . HIS B 1 391 ? -0.643 16.484 5.211 1 98.44 391 HIS B O 1
ATOM 6856 N N . ASP B 1 392 ? -1.791 16.5 3.24 1 97.56 392 ASP B N 1
ATOM 6857 C CA . ASP B 1 392 ? -2.463 17.781 3.455 1 97.56 392 ASP B CA 1
ATOM 6858 C C . ASP B 1 392 ? -3.49 17.672 4.582 1 97.56 392 ASP B C 1
ATOM 6860 O O . ASP B 1 392 ? -3.416 18.406 5.566 1 97.56 392 ASP B O 1
ATOM 6864 N N . THR B 1 393 ? -4.324 16.609 4.508 1 96.06 393 THR B N 1
ATOM 6865 C CA . THR B 1 393 ? -5.414 16.422 5.461 1 96.06 393 THR B CA 1
ATOM 6866 C C . THR B 1 393 ? -4.887 15.922 6.801 1 96.06 393 THR B C 1
ATOM 6868 O O . THR B 1 393 ? -5.586 16 7.816 1 96.06 393 THR B O 1
ATOM 6871 N N . GLY B 1 394 ? -3.785 15.438 6.855 1 95.88 394 GLY B N 1
ATOM 6872 C CA . GLY B 1 394 ? -3.068 15 8.039 1 95.88 394 GLY B CA 1
ATOM 6873 C C . GLY B 1 394 ? -1.577 14.836 7.812 1 95.88 394 GLY B C 1
ATOM 6874 O O . GLY B 1 394 ? -1.154 14.047 6.965 1 95.88 394 GLY B O 1
ATOM 6875 N N . PRO B 1 395 ? -0.645 15.602 8.398 1 97.94 395 PRO B N 1
ATOM 6876 C CA . PRO B 1 395 ? -0.91 16.328 9.641 1 97.94 395 PRO B CA 1
ATOM 6877 C C . PRO B 1 395 ? -1.178 17.812 9.406 1 97.94 395 PRO B C 1
ATOM 6879 O O . PRO B 1 395 ? -1.642 18.516 10.305 1 97.94 395 PRO B O 1
ATOM 6882 N N . ILE B 1 396 ? -0.974 18.312 8.242 1 98.06 396 ILE B N 1
ATOM 6883 C CA . ILE B 1 396 ? -0.833 19.766 8.047 1 98.06 396 ILE B CA 1
ATOM 6884 C C . ILE B 1 396 ? -2.146 20.453 8.391 1 98.06 396 ILE B C 1
ATOM 6886 O O . ILE B 1 396 ? -2.205 21.25 9.328 1 98.06 396 ILE B O 1
ATOM 6890 N N . MET B 1 397 ? -3.164 20.094 7.754 1 97.81 397 MET B N 1
ATOM 6891 C CA . MET B 1 397 ? -4.414 20.844 7.906 1 97.81 397 MET B CA 1
ATOM 6892 C C . MET B 1 397 ? -5.07 20.531 9.242 1 97.81 397 MET B C 1
ATOM 6894 O O . MET B 1 397 ? -5.852 21.344 9.758 1 97.81 397 MET B O 1
ATOM 6898 N N . LEU B 1 398 ? -4.793 19.375 9.852 1 97.75 398 LEU B N 1
ATOM 6899 C CA . LEU B 1 398 ? -5.227 19.109 11.219 1 97.75 398 LEU B CA 1
ATOM 6900 C C . LEU B 1 398 ? -4.602 20.109 12.188 1 97.75 398 LEU B C 1
ATOM 6902 O O . LEU B 1 398 ? -5.293 20.672 13.039 1 97.75 398 LEU B O 1
ATOM 6906 N N . LEU B 1 399 ? -3.354 20.344 12 1 96.94 399 LEU B N 1
ATOM 6907 C CA . LEU B 1 399 ? -2.639 21.234 12.898 1 96.94 399 LEU B CA 1
ATOM 6908 C C . LEU B 1 399 ? -3.035 22.688 12.648 1 96.94 399 LEU B C 1
ATOM 6910 O O . LEU B 1 399 ? -3.086 23.5 13.578 1 96.94 399 LEU B O 1
ATOM 6914 N N . LEU B 1 400 ? -3.291 23 11.383 1 95.56 400 LEU B N 1
ATOM 6915 C CA . LEU B 1 400 ? -3.803 24.328 11.102 1 95.56 400 LEU B CA 1
ATOM 6916 C C . LEU B 1 400 ? -5.121 24.578 11.836 1 95.56 400 LEU B C 1
ATOM 6918 O O . LEU B 1 400 ? -5.359 25.672 12.344 1 95.56 400 LEU B O 1
ATOM 6922 N N . SER B 1 401 ? -5.914 23.562 11.867 1 94.88 401 SER B N 1
ATOM 6923 C CA . SER B 1 401 ? -7.164 23.672 12.609 1 94.88 401 SER B CA 1
ATOM 6924 C C . SER B 1 401 ? -6.91 23.766 14.109 1 94.88 401 SER B C 1
ATOM 6926 O O . SER B 1 401 ? -7.477 24.625 14.789 1 94.88 401 SER B O 1
ATOM 6928 N N . ALA B 1 402 ? -6.09 22.906 14.609 1 94.5 402 ALA B N 1
ATOM 6929 C CA . ALA B 1 402 ? -5.789 22.859 16.031 1 94.5 402 ALA B CA 1
ATOM 6930 C C . ALA B 1 402 ? -5.332 24.234 16.531 1 94.5 402 ALA B C 1
ATOM 6932 O O . ALA B 1 402 ? -5.715 24.672 17.625 1 94.5 402 ALA B O 1
ATOM 6933 N N . PHE B 1 403 ? -4.594 24.922 15.703 1 92.12 403 PHE B N 1
ATOM 6934 C CA . PHE B 1 403 ? -3.98 26.172 16.125 1 92.12 403 PHE B CA 1
ATOM 6935 C C . PHE B 1 403 ? -4.773 27.375 15.617 1 92.12 403 PHE B C 1
ATOM 6937 O O . PHE B 1 403 ? -4.355 28.516 15.789 1 92.12 403 PHE B O 1
ATOM 6944 N N . GLY B 1 404 ? -5.816 27.109 14.93 1 89.62 404 GLY B N 1
ATOM 6945 C CA . GLY B 1 404 ? -6.719 28.156 14.492 1 89.62 404 GLY B CA 1
ATOM 6946 C C . GLY B 1 404 ? -6.227 28.906 13.266 1 89.62 404 GLY B C 1
ATOM 6947 O O . GLY B 1 404 ? -6.707 29.984 12.945 1 89.62 404 GLY B O 1
ATOM 6948 N N . VAL B 1 405 ? -5.277 28.344 12.578 1 91.19 405 VAL B N 1
ATOM 6949 C CA . VAL B 1 405 ? -4.676 29 11.422 1 91.19 405 VAL B CA 1
ATOM 6950 C C . VAL B 1 405 ? -5.594 28.859 10.211 1 91.19 405 VAL B C 1
ATOM 6952 O O . VAL B 1 405 ? -5.523 29.656 9.273 1 91.19 405 VAL B O 1
ATOM 6955 N N . ASP B 1 406 ? -6.461 27.828 10.211 1 90.56 406 ASP B N 1
ATOM 6956 C CA . ASP B 1 406 ? -7.398 27.594 9.117 1 90.56 406 ASP B CA 1
ATOM 6957 C C . ASP B 1 406 ? -8.359 28.781 8.945 1 90.56 406 ASP B C 1
ATOM 6959 O O . ASP B 1 406 ? -8.922 28.984 7.871 1 90.56 406 ASP B O 1
ATOM 6963 N N . THR B 1 407 ? -8.508 29.594 9.961 1 89.62 407 THR B N 1
ATOM 6964 C CA . THR B 1 407 ? -9.43 30.719 9.914 1 89.62 407 THR B CA 1
ATOM 6965 C C . THR B 1 407 ? -8.789 31.922 9.227 1 89.62 407 THR B C 1
ATOM 6967 O O . THR B 1 407 ? -9.484 32.812 8.773 1 89.62 407 THR B O 1
ATOM 6970 N N . ILE B 1 408 ? -7.484 31.891 9.141 1 86.94 408 ILE B N 1
ATOM 6971 C CA . ILE B 1 408 ? -6.816 33.062 8.562 1 86.94 408 ILE B CA 1
ATOM 6972 C C . ILE B 1 408 ? -6.188 32.656 7.223 1 86.94 408 ILE B C 1
ATOM 6974 O O . ILE B 1 408 ? -6.004 33.531 6.352 1 86.94 408 ILE B O 1
ATOM 6978 N N . ASP B 1 409 ? -5.824 31.438 7.066 1 88.12 409 ASP B N 1
ATOM 6979 C CA . ASP B 1 409 ? -5.316 30.938 5.793 1 88.12 409 ASP B CA 1
ATOM 6980 C C . ASP B 1 409 ? -6.457 30.422 4.918 1 88.12 409 ASP B C 1
ATOM 6982 O O . ASP B 1 409 ? -7.016 29.359 5.191 1 88.12 409 ASP B O 1
ATOM 6986 N N . PRO B 1 410 ? -6.73 31.062 3.852 1 91.25 410 PRO B N 1
ATOM 6987 C CA . PRO B 1 410 ? -7.902 30.672 3.061 1 91.25 410 PRO B CA 1
ATOM 6988 C C . PRO B 1 410 ? -7.602 29.578 2.043 1 91.25 410 PRO B C 1
ATOM 6990 O O . PRO B 1 410 ? -8.438 29.266 1.193 1 91.25 410 PRO B O 1
ATOM 6993 N N . TYR B 1 411 ? -6.484 29 2.143 1 93.69 411 TYR B N 1
ATOM 6994 C CA . TYR B 1 411 ? -6.074 28.078 1.088 1 93.69 411 TYR B CA 1
ATOM 6995 C C . TYR B 1 411 ? -6.012 26.641 1.607 1 93.69 411 TYR B C 1
ATOM 6997 O O . TYR B 1 411 ? -5.848 26.422 2.809 1 93.69 411 TYR B O 1
ATOM 7005 N N . TRP B 1 412 ? -6.242 25.719 0.639 1 96.75 412 TRP B N 1
ATOM 7006 C CA . TRP B 1 412 ? -5.816 24.344 0.881 1 96.75 412 TRP B CA 1
ATOM 7007 C C . TRP B 1 412 ? -4.297 24.266 0.998 1 96.75 412 TRP B C 1
ATOM 7009 O O . TRP B 1 412 ? -3.574 24.938 0.267 1 96.75 412 TRP B O 1
ATOM 7019 N N . ALA B 1 413 ? -3.795 23.516 1.946 1 96.12 413 ALA B N 1
ATOM 7020 C CA . ALA B 1 413 ? -2.346 23.422 2.111 1 96.12 413 ALA B CA 1
ATOM 7021 C C . ALA B 1 413 ? -1.68 22.922 0.83 1 96.12 413 ALA B C 1
ATOM 7023 O O . ALA B 1 413 ? -1.996 21.844 0.335 1 96.12 413 ALA B O 1
ATOM 7024 N N . PRO B 1 414 ? -0.807 23.625 0.28 1 95.38 414 PRO B N 1
ATOM 7025 C CA . PRO B 1 414 ? -0.186 23.219 -0.984 1 95.38 414 PRO B CA 1
ATOM 7026 C C . PRO B 1 414 ? 0.791 22.062 -0.819 1 95.38 414 PRO B C 1
ATOM 7028 O O . PRO B 1 414 ? 1.127 21.688 0.308 1 95.38 414 PRO B O 1
ATOM 7031 N N . TYR B 1 415 ? 1.234 21.484 -1.954 1 96.12 415 TYR B N 1
ATOM 7032 C CA . TYR B 1 415 ? 2.271 20.453 -1.938 1 96.12 415 TYR B CA 1
ATOM 7033 C C . TYR B 1 415 ? 3.502 20.938 -1.178 1 96.12 415 TYR B C 1
ATOM 7035 O O . TYR B 1 415 ? 3.863 22.109 -1.25 1 96.12 415 TYR B O 1
ATOM 7043 N N . SER B 1 416 ? 4.078 19.969 -0.404 1 95.88 416 SER B N 1
ATOM 7044 C CA . SER B 1 416 ? 5.336 20.203 0.293 1 95.88 416 SER B CA 1
ATOM 7045 C C . SER B 1 416 ? 5.191 21.312 1.34 1 95.88 416 SER B C 1
ATOM 7047 O O . SER B 1 416 ? 6.145 22.031 1.618 1 95.88 416 SER B O 1
ATOM 7049 N N . SER B 1 417 ? 3.994 21.531 1.811 1 95.31 417 SER B N 1
ATOM 7050 C CA . SER B 1 417 ? 3.797 22.406 2.969 1 95.31 417 SER B CA 1
ATOM 7051 C C . SER B 1 417 ? 4.492 21.844 4.203 1 95.31 417 SER B C 1
ATOM 7053 O O . SER B 1 417 ? 4.711 20.625 4.305 1 95.31 417 SER B O 1
ATOM 7055 N N . TYR B 1 418 ? 4.812 22.766 5.109 1 96.12 418 TYR B N 1
ATOM 7056 C CA . TYR B 1 418 ? 5.402 22.297 6.359 1 96.12 418 TYR B CA 1
ATOM 7057 C C . TYR B 1 418 ? 4.988 23.188 7.527 1 96.12 418 TYR B C 1
ATOM 7059 O O . TYR B 1 418 ? 4.648 24.359 7.34 1 96.12 418 TYR B O 1
ATOM 7067 N N . ILE B 1 419 ? 4.938 22.578 8.672 1 96.88 419 ILE B N 1
ATOM 7068 C CA . ILE B 1 419 ? 4.832 23.234 9.969 1 96.88 419 ILE B CA 1
ATOM 7069 C C . ILE B 1 419 ? 6.023 22.844 10.844 1 96.88 419 ILE B C 1
ATOM 7071 O O . ILE B 1 419 ? 6.34 21.656 10.977 1 96.88 419 ILE B O 1
ATOM 7075 N N . SER B 1 420 ? 6.699 23.781 11.328 1 97.25 420 SER B N 1
ATOM 7076 C CA . SER B 1 420 ? 7.742 23.547 12.32 1 97.25 420 SER B CA 1
ATOM 7077 C C . SER B 1 420 ? 7.359 24.109 13.68 1 97.25 420 SER B C 1
ATOM 7079 O O . SER B 1 420 ? 7.117 25.312 13.812 1 97.25 420 SER B O 1
ATOM 7081 N N . LEU B 1 421 ? 7.266 23.281 14.641 1 97.19 421 LEU B N 1
ATOM 7082 C CA . LEU B 1 421 ? 7.145 23.703 16.031 1 97.19 421 LEU B CA 1
ATOM 7083 C C . LEU B 1 421 ? 8.508 23.703 16.719 1 97.19 421 LEU B C 1
ATOM 7085 O O . LEU B 1 421 ? 9.109 22.656 16.922 1 97.19 421 LEU B O 1
ATOM 7089 N N . GLU B 1 422 ? 8.883 24.891 17.078 1 96.81 422 GLU B N 1
ATOM 7090 C CA . GLU B 1 422 ? 10.211 25.109 17.656 1 96.81 422 GLU B CA 1
ATOM 7091 C C . GLU B 1 422 ? 10.117 25.422 19.141 1 96.81 422 GLU B C 1
ATOM 7093 O O . GLU B 1 422 ? 9.414 26.359 19.547 1 96.81 422 GLU B O 1
ATOM 7098 N N . LEU B 1 423 ? 10.828 24.641 19.922 1 96.19 423 LEU B N 1
ATOM 7099 C CA . LEU B 1 423 ? 10.891 24.875 21.359 1 96.19 423 LEU B CA 1
ATOM 7100 C C . LEU B 1 423 ? 12.219 25.5 21.75 1 96.19 423 LEU B C 1
ATOM 7102 O O . LEU B 1 423 ? 13.281 24.953 21.438 1 96.19 423 LEU B O 1
ATOM 7106 N N . TYR B 1 424 ? 12.109 26.672 22.438 1 94.38 424 TYR B N 1
ATOM 7107 C CA . TYR B 1 424 ? 13.289 27.406 22.875 1 94.38 424 TYR B CA 1
ATOM 7108 C C . TYR B 1 424 ? 13.367 27.453 24.391 1 94.38 424 TYR B C 1
ATOM 7110 O O . TYR B 1 424 ? 12.344 27.562 25.078 1 94.38 424 TYR B O 1
ATOM 7118 N N . ARG B 1 425 ? 14.609 27.359 24.875 1 94.19 425 ARG B N 1
ATOM 7119 C CA . ARG B 1 425 ? 14.883 27.625 26.297 1 94.19 425 ARG B CA 1
ATOM 7120 C C . ARG B 1 425 ? 15.539 28.984 26.484 1 94.19 425 ARG B C 1
ATOM 7122 O O . ARG B 1 425 ? 16.516 29.312 25.812 1 94.19 425 ARG B O 1
ATOM 7129 N N . SER B 1 426 ? 14.961 29.734 27.375 1 91.94 426 SER B N 1
ATOM 7130 C CA . SER B 1 426 ? 15.523 31.047 27.688 1 91.94 426 SER B CA 1
ATOM 7131 C C . SER B 1 426 ? 16.781 30.922 28.531 1 91.94 426 SER B C 1
ATOM 7133 O O . SER B 1 426 ? 16.844 30.109 29.453 1 91.94 426 SER B O 1
ATOM 7135 N N . LYS B 1 427 ? 17.75 31.688 28.172 1 89.69 427 LYS B N 1
ATOM 7136 C CA . LYS B 1 427 ? 18.984 31.734 28.953 1 89.69 427 LYS B CA 1
ATOM 7137 C C . LYS B 1 427 ? 18.859 32.75 30.094 1 89.69 427 LYS B C 1
ATOM 7139 O O . LYS B 1 427 ? 19.703 32.781 30.984 1 89.69 427 LYS B O 1
ATOM 7144 N N . SER B 1 428 ? 17.797 33.469 29.969 1 85.75 428 SER B N 1
ATOM 7145 C CA . SER B 1 428 ? 17.531 34.469 31 1 85.75 428 SER B CA 1
ATOM 7146 C C . SER B 1 428 ? 16.609 33.938 32.094 1 85.75 428 SER B C 1
ATOM 7148 O O . SER B 1 428 ? 15.828 33.031 31.844 1 85.75 428 SER B O 1
ATOM 7150 N N . SER B 1 429 ? 16.859 34.406 33.281 1 80.12 429 SER B N 1
ATOM 7151 C CA . SER B 1 429 ? 16 34 34.406 1 80.12 429 SER B CA 1
ATOM 7152 C C . SER B 1 429 ? 14.711 34.812 34.406 1 80.12 429 SER B C 1
ATOM 7154 O O . SER B 1 429 ? 13.781 34.5 35.156 1 80.12 429 SER B O 1
ATOM 7156 N N . ILE B 1 430 ? 14.672 35.75 33.531 1 74.19 430 ILE B N 1
ATOM 7157 C CA . ILE B 1 430 ? 13.477 36.594 33.469 1 74.19 430 ILE B CA 1
ATOM 7158 C C . ILE B 1 430 ? 12.547 36.094 32.375 1 74.19 430 ILE B C 1
ATOM 7160 O O . ILE B 1 430 ? 12.992 35.781 31.266 1 74.19 430 ILE B O 1
ATOM 7164 N N . GLY B 1 431 ? 11.266 35.844 32.75 1 70.94 431 GLY B N 1
ATOM 7165 C CA . GLY B 1 431 ? 10.281 35.438 31.75 1 70.94 431 GLY B CA 1
ATOM 7166 C C . GLY B 1 431 ? 10.086 33.906 31.719 1 70.94 431 GLY B C 1
ATOM 7167 O O . GLY B 1 431 ? 10.547 33.219 32.625 1 70.94 431 GLY B O 1
ATOM 7168 N N . PRO B 1 432 ? 9.297 33.594 30.625 1 75.69 432 PRO B N 1
ATOM 7169 C CA . PRO B 1 432 ? 9.07 32.125 30.516 1 75.69 432 PRO B CA 1
ATOM 7170 C C . PRO B 1 432 ? 10.344 31.359 30.188 1 75.69 432 PRO B C 1
ATOM 7172 O O . PRO B 1 432 ? 11.141 31.797 29.344 1 75.69 432 PRO B O 1
ATOM 7175 N N . GLN B 1 433 ? 10.484 30.297 30.797 1 86.25 433 GLN B N 1
ATOM 7176 C CA . GLN B 1 433 ? 11.68 29.469 30.641 1 86.25 433 GLN B CA 1
ATOM 7177 C C . GLN B 1 433 ? 11.711 28.797 29.266 1 86.25 433 GLN B C 1
ATOM 7179 O O . GLN B 1 433 ? 12.789 28.562 28.703 1 86.25 433 GLN B O 1
ATOM 7184 N N . HIS B 1 434 ? 10.508 28.562 28.812 1 93 434 HIS B N 1
ATOM 7185 C CA . HIS B 1 434 ? 10.43 27.922 27.516 1 93 434 HIS B CA 1
ATOM 7186 C C . HIS B 1 434 ? 9.422 28.625 26.609 1 93 434 HIS B C 1
ATOM 7188 O O . HIS B 1 434 ? 8.352 29.031 27.062 1 93 434 HIS B O 1
ATOM 7194 N N . LEU B 1 435 ? 9.836 28.797 25.344 1 91.56 435 LEU B N 1
ATOM 7195 C CA . LEU B 1 435 ? 9 29.422 24.312 1 91.56 435 LEU B CA 1
ATOM 7196 C C . LEU B 1 435 ? 8.797 28.469 23.141 1 91.56 435 LEU B C 1
ATOM 7198 O O . LEU B 1 435 ? 9.688 27.688 22.812 1 91.56 435 LEU B O 1
ATOM 7202 N N . VAL B 1 436 ? 7.613 28.562 22.562 1 94.12 436 VAL B N 1
ATOM 7203 C CA . VAL B 1 436 ? 7.301 27.766 21.375 1 94.12 436 VAL B CA 1
ATOM 7204 C C . VAL B 1 436 ? 6.988 28.703 20.203 1 94.12 436 VAL B C 1
ATOM 7206 O O . VAL B 1 436 ? 6.168 29.609 20.328 1 94.12 436 VAL B O 1
ATOM 7209 N N . ARG B 1 437 ? 7.656 28.516 19.109 1 93.06 437 ARG B N 1
ATOM 7210 C CA . ARG B 1 437 ? 7.395 29.219 17.859 1 93.06 437 ARG B CA 1
ATOM 7211 C C . ARG B 1 437 ? 6.902 28.266 16.781 1 93.06 437 ARG B C 1
ATOM 7213 O O . ARG B 1 437 ? 7.449 27.172 16.609 1 93.06 437 ARG B O 1
ATOM 7220 N N . MET B 1 438 ? 5.824 28.609 16.109 1 94.06 438 MET B N 1
ATOM 7221 C CA . MET B 1 438 ? 5.305 27.828 14.992 1 94.06 438 MET B CA 1
ATOM 7222 C C . MET B 1 438 ? 5.605 28.5 13.664 1 94.06 438 MET B C 1
ATOM 7224 O O . MET B 1 438 ? 5.32 29.688 13.484 1 94.06 438 MET B O 1
ATOM 7228 N N . VAL B 1 439 ? 6.18 27.797 12.773 1 94.69 439 VAL B N 1
ATOM 7229 C CA . VAL B 1 439 ? 6.438 28.266 11.422 1 94.69 439 VAL B CA 1
ATOM 7230 C C . VAL B 1 439 ? 5.594 27.469 10.43 1 94.69 439 VAL B C 1
ATOM 7232 O O . VAL B 1 439 ? 5.621 26.234 10.422 1 94.69 439 VAL B O 1
ATOM 7235 N N . TYR B 1 440 ? 4.762 28.141 9.68 1 93.56 440 TYR B N 1
ATOM 7236 C CA . TYR B 1 440 ? 3.984 27.531 8.602 1 93.56 440 TYR B CA 1
ATOM 7237 C C . TYR B 1 440 ? 4.379 28.125 7.25 1 93.56 440 TYR B C 1
ATOM 7239 O O . TYR B 1 440 ? 4.141 29.312 6.988 1 93.56 440 TYR B O 1
ATOM 7247 N N . ASN B 1 441 ? 4.973 27.312 6.445 1 92 441 ASN B N 1
ATOM 7248 C CA . ASN B 1 441 ? 5.398 27.688 5.102 1 92 441 ASN B CA 1
ATOM 7249 C C . ASN B 1 441 ? 6.156 29.016 5.102 1 92 441 ASN B C 1
ATOM 7251 O O . ASN B 1 441 ? 5.824 29.922 4.34 1 92 441 ASN B O 1
ATOM 7255 N N . GLY B 1 442 ? 7.086 29.078 6.039 1 90.75 442 GLY B N 1
ATOM 7256 C CA . GLY B 1 442 ? 8.023 30.188 6.043 1 90.75 442 GLY B CA 1
ATOM 7257 C C . GLY B 1 442 ? 7.543 31.375 6.852 1 90.75 442 GLY B C 1
ATOM 7258 O O . GLY B 1 442 ? 8.219 32.406 6.918 1 90.75 442 GLY B O 1
ATOM 7259 N N . LYS B 1 443 ? 6.43 31.281 7.469 1 89.06 443 LYS B N 1
ATOM 7260 C CA . LYS B 1 443 ? 5.898 32.375 8.281 1 89.06 443 LYS B CA 1
ATOM 7261 C C . LYS B 1 443 ? 5.742 31.953 9.734 1 89.06 443 LYS B C 1
ATOM 7263 O O . LYS B 1 443 ? 5.078 30.953 10.031 1 89.06 443 LYS B O 1
ATOM 7268 N N . ALA B 1 444 ? 6.391 32.719 10.578 1 89.75 444 ALA B N 1
ATOM 7269 C CA . ALA B 1 444 ? 6.145 32.531 12 1 89.75 444 ALA B CA 1
ATOM 7270 C C . ALA B 1 444 ? 4.781 33.094 12.398 1 89.75 444 ALA B C 1
ATOM 7272 O O . ALA B 1 444 ? 4.484 34.25 12.164 1 89.75 444 ALA B O 1
ATOM 7273 N N . LEU B 1 445 ? 3.912 32.25 12.844 1 83.38 445 LEU B N 1
ATOM 7274 C CA . LEU B 1 445 ? 2.549 32.688 13.148 1 83.38 445 LEU B CA 1
ATOM 7275 C C . LEU B 1 445 ? 2.312 32.719 14.656 1 83.38 445 LEU B C 1
ATOM 7277 O O . LEU B 1 445 ? 2.801 31.844 15.383 1 83.38 445 LEU B O 1
ATOM 7281 N N . PRO B 1 446 ? 1.533 33.844 14.977 1 73.5 446 PRO B N 1
ATOM 7282 C CA . PRO B 1 446 ? 1.148 33.875 16.391 1 73.5 446 PRO B CA 1
ATOM 7283 C C . PRO B 1 446 ? 0.134 32.781 16.734 1 73.5 446 PRO B C 1
ATOM 7285 O O . PRO B 1 446 ? -0.792 32.531 15.961 1 73.5 446 PRO B O 1
ATOM 7288 N N . LEU B 1 447 ? 0.452 31.875 17.531 1 69.81 447 LEU B N 1
ATOM 7289 C CA . LEU B 1 447 ? -0.557 30.922 18 1 69.81 447 LEU B CA 1
ATOM 7290 C C . LEU B 1 447 ? -1.685 31.641 18.734 1 69.81 447 LEU B C 1
ATOM 7292 O O . LEU B 1 447 ? -1.464 32.688 19.344 1 69.81 447 LEU B O 1
ATOM 7296 N N . PRO B 1 448 ? -3.086 31.5 18.203 1 59.94 448 PRO B N 1
ATOM 7297 C CA . PRO B 1 448 ? -4.23 32.281 18.641 1 59.94 448 PRO B CA 1
ATOM 7298 C C . PRO B 1 448 ? -4.062 32.844 20.062 1 59.94 448 PRO B C 1
ATOM 7300 O O . PRO B 1 448 ? -4.676 33.844 20.406 1 59.94 448 PRO B O 1
ATOM 7303 N N . LEU B 1 449 ? -3.637 32.094 21.047 1 49.09 449 LEU B N 1
ATOM 7304 C CA . LEU B 1 449 ? -3.879 32.594 22.391 1 49.09 449 LEU B CA 1
ATOM 7305 C C . LEU B 1 449 ? -3.018 33.844 22.656 1 49.09 449 LEU B C 1
ATOM 7307 O O . LEU B 1 449 ? -3.195 34.5 23.672 1 49.09 449 LEU B O 1
ATOM 7311 N N . THR B 1 450 ? -1.858 33.938 22.094 1 45.81 450 THR B N 1
ATOM 7312 C CA . THR B 1 450 ? -1.1 34.844 22.938 1 45.81 450 THR B CA 1
ATOM 7313 C C . THR B 1 450 ? -1.103 36.25 22.328 1 45.81 450 THR B C 1
ATOM 7315 O O . THR B 1 450 ? -0.995 36.406 21.125 1 45.81 450 THR B O 1
ATOM 7318 N N . SER B 1 451 ? -1.863 37.031 22.922 1 40.84 451 SER B N 1
ATOM 7319 C CA . SER B 1 451 ? -1.694 38.5 23.047 1 40.84 451 SER B CA 1
ATOM 7320 C C . SER B 1 451 ? -0.226 38.875 22.938 1 40.84 451 SER B C 1
ATOM 7322 O O . SER B 1 451 ? 0.108 40.062 23 1 40.84 451 SER B O 1
ATOM 7324 N N . LEU B 1 452 ? 0.653 37.969 23.375 1 42.12 452 LEU B N 1
ATOM 7325 C CA . LEU B 1 452 ? 1.979 38.531 23.594 1 42.12 452 LEU B CA 1
ATOM 7326 C C . LEU B 1 452 ? 2.621 38.906 22.266 1 42.12 452 LEU B C 1
ATOM 7328 O O . LEU B 1 452 ? 2.391 38.281 21.234 1 42.12 452 LEU B O 1
ATOM 7332 N N . ASN B 1 453 ? 2.996 40.062 22.172 1 45.97 453 ASN B N 1
ATOM 7333 C CA . ASN B 1 453 ? 3.682 40.938 21.219 1 45.97 453 ASN B CA 1
ATOM 7334 C C . ASN B 1 453 ? 4.723 40.156 20.406 1 45.97 453 ASN B C 1
ATOM 7336 O O . ASN B 1 453 ? 5.5 40.75 19.656 1 45.97 453 ASN B O 1
ATOM 7340 N N . GLY B 1 454 ? 4.656 38.594 20.344 1 60.47 454 GLY B N 1
ATOM 7341 C CA . GLY B 1 454 ? 5.734 38.062 19.531 1 60.47 454 GLY B CA 1
ATOM 7342 C C . GLY B 1 454 ? 5.359 36.75 18.844 1 60.47 454 GLY B C 1
ATOM 7343 O O . GLY B 1 454 ? 4.207 36.312 18.906 1 60.47 454 GLY B O 1
ATOM 7344 N N . ASN B 1 455 ? 6.047 36.344 17.797 1 76.94 455 ASN B N 1
ATOM 7345 C CA . ASN B 1 455 ? 5.879 35.156 16.969 1 76.94 455 ASN B CA 1
ATOM 7346 C C . ASN B 1 455 ? 6.176 33.875 17.734 1 76.94 455 ASN B C 1
ATOM 7348 O O . ASN B 1 455 ? 6.496 32.844 17.141 1 76.94 455 ASN B O 1
ATOM 7352 N N . ALA B 1 456 ? 6.117 34.062 19.188 1 85.5 456 ALA B N 1
ATOM 7353 C CA . ALA B 1 456 ? 6.324 32.875 20.031 1 85.5 456 ALA B CA 1
ATOM 7354 C C . ALA B 1 456 ? 5.434 32.906 21.266 1 85.5 456 ALA B C 1
ATOM 7356 O O . ALA B 1 456 ? 5.078 34 21.734 1 85.5 456 ALA B O 1
ATOM 7357 N N . VAL B 1 457 ? 5.023 31.812 21.766 1 88.38 457 VAL B N 1
ATOM 7358 C CA . VAL B 1 457 ? 4.219 31.703 22.969 1 88.38 457 VAL B CA 1
ATOM 7359 C C . VAL B 1 457 ? 4.961 30.859 24.016 1 88.38 457 VAL B C 1
ATOM 7361 O O . VAL B 1 457 ? 5.852 30.078 23.672 1 88.38 457 VAL B O 1
ATOM 7364 N N . SER B 1 458 ? 4.645 31.125 25.344 1 89.75 458 SER B N 1
ATOM 7365 C CA . SER B 1 458 ? 5.242 30.266 26.359 1 89.75 458 SER B CA 1
ATOM 7366 C C . SER B 1 458 ? 4.789 28.812 26.203 1 89.75 458 SER B C 1
ATOM 7368 O O . SER B 1 458 ? 3.67 28.562 25.75 1 89.75 458 SER B O 1
ATOM 7370 N N . TYR B 1 459 ? 5.617 27.953 26.547 1 92.5 459 TYR B N 1
ATOM 7371 C CA . TYR B 1 459 ? 5.242 26.547 26.531 1 92.5 459 TYR B CA 1
ATOM 7372 C C . TYR B 1 459 ? 3.986 26.312 27.375 1 92.5 459 TYR B C 1
ATOM 7374 O O . TYR B 1 459 ? 3.098 25.562 26.969 1 92.5 459 TYR B O 1
ATOM 7382 N N . ASP B 1 460 ? 3.928 26.922 28.531 1 91.44 460 ASP B N 1
ATOM 7383 C CA . ASP B 1 460 ? 2.785 26.734 29.422 1 91.44 460 ASP B CA 1
ATOM 7384 C C . ASP B 1 460 ? 1.487 27.172 28.75 1 91.44 460 ASP B C 1
ATOM 7386 O O . ASP B 1 460 ? 0.45 26.531 28.906 1 91.44 460 ASP B O 1
ATOM 7390 N N . ASP B 1 461 ? 1.569 28.25 28.031 1 88.81 461 ASP B N 1
ATOM 7391 C CA . ASP B 1 461 ? 0.387 28.75 27.328 1 88.81 461 ASP B CA 1
ATOM 7392 C C . ASP B 1 461 ? -0.032 27.781 26.219 1 88.81 461 ASP B C 1
ATOM 7394 O O . ASP B 1 461 ? -1.224 27.531 26.031 1 88.81 461 ASP B O 1
ATOM 7398 N N . LEU B 1 462 ? 0.959 27.281 25.5 1 91.56 462 LEU B N 1
ATOM 7399 C CA . LEU B 1 462 ? 0.642 26.312 24.453 1 91.56 462 LEU B CA 1
ATOM 7400 C C . LEU B 1 462 ? 0.014 25.062 25.062 1 91.56 462 LEU B C 1
ATOM 7402 O O . LEU B 1 462 ? -0.982 24.547 24.547 1 91.56 462 LEU B O 1
ATOM 7406 N N . ALA B 1 463 ? 0.614 24.594 26.109 1 93.12 463 ALA B N 1
ATOM 7407 C CA . ALA B 1 463 ? 0.113 23.406 26.781 1 93.12 463 ALA B CA 1
ATOM 7408 C C . ALA B 1 463 ? -1.324 23.594 27.25 1 93.12 463 ALA B C 1
ATOM 7410 O O . ALA B 1 463 ? -2.162 22.703 27.094 1 93.12 463 ALA B O 1
ATOM 7411 N N . ALA B 1 464 ? -1.593 24.734 27.75 1 91.81 464 ALA B N 1
ATOM 7412 C CA . ALA B 1 464 ? -2.934 25.047 28.234 1 91.81 464 ALA B CA 1
ATOM 7413 C C . ALA B 1 464 ? -3.939 25.078 27.094 1 91.81 464 ALA B C 1
ATOM 7415 O O . ALA B 1 464 ? -5.098 24.688 27.25 1 91.81 464 ALA B O 1
ATOM 7416 N N . MET B 1 465 ? -3.49 25.531 26.016 1 89.06 465 MET B N 1
ATOM 7417 C CA . MET B 1 465 ? -4.348 25.625 24.844 1 89.06 465 MET B CA 1
ATOM 7418 C C . MET B 1 465 ? -4.652 24.25 24.266 1 89.06 465 MET B C 1
ATOM 7420 O O . MET B 1 465 ? -5.77 23.984 23.828 1 89.06 465 MET B O 1
ATOM 7424 N N . VAL B 1 466 ? -3.705 23.391 24.266 1 92.56 466 VAL B N 1
ATOM 7425 C CA . VAL B 1 466 ? -3.783 22.109 23.578 1 92.56 466 VAL B CA 1
ATOM 7426 C C . VAL B 1 466 ? -4.387 21.047 24.5 1 92.56 466 VAL B C 1
ATOM 7428 O O . VAL B 1 466 ? -5.094 20.156 24.047 1 92.56 466 VAL B O 1
ATOM 7431 N N . GLN B 1 467 ? -4.242 21.172 25.734 1 93.88 467 GLN B N 1
ATOM 7432 C CA . GLN B 1 467 ? -4.605 20.141 26.719 1 93.88 467 GLN B CA 1
ATOM 7433 C C . GLN B 1 467 ? -6.082 19.781 26.609 1 93.88 467 GLN B C 1
ATOM 7435 O O . GLN B 1 467 ? -6.449 18.609 26.672 1 93.88 467 GLN B O 1
ATOM 7440 N N . PRO B 1 468 ? -6.898 20.781 26.469 1 94.75 468 PRO B N 1
ATOM 7441 C CA . PRO B 1 468 ? -8.32 20.438 26.375 1 94.75 468 PRO B CA 1
ATOM 7442 C C . PRO B 1 468 ? -8.656 19.625 25.125 1 94.75 468 PRO B C 1
ATOM 7444 O O . PRO B 1 468 ? -9.734 19.031 25.047 1 94.75 468 PRO B O 1
ATOM 7447 N N . MET B 1 469 ? -7.777 19.609 24.172 1 96 469 MET B N 1
ATOM 7448 C CA . MET B 1 469 ? -8.016 18.891 22.922 1 96 469 MET B CA 1
ATOM 7449 C C . MET B 1 469 ? -7.43 17.484 22.984 1 96 469 MET B C 1
ATOM 7451 O O . MET B 1 469 ? -7.555 16.719 22.031 1 96 469 MET B O 1
ATOM 7455 N N . ILE B 1 470 ? -6.824 17.109 24.031 1 95.44 470 ILE B N 1
ATOM 7456 C CA . ILE B 1 470 ? -6.266 15.766 24.188 1 95.44 470 ILE B CA 1
ATOM 7457 C C . ILE B 1 470 ? -7.352 14.805 24.672 1 95.44 470 ILE B C 1
ATOM 7459 O O . ILE B 1 470 ? -7.957 15.031 25.719 1 95.44 470 ILE B O 1
ATOM 7463 N N . PRO B 1 471 ? -7.57 13.766 23.906 1 94.5 471 PRO B N 1
ATOM 7464 C CA . PRO B 1 471 ? -8.633 12.828 24.297 1 94.5 471 PRO B CA 1
ATOM 7465 C C . PRO B 1 471 ? -8.25 11.969 25.5 1 94.5 471 PRO B C 1
ATOM 7467 O O . PRO B 1 471 ? -7.07 11.711 25.734 1 94.5 471 PRO B O 1
ATOM 7470 N N . SER B 1 472 ? -9.25 11.555 26.234 1 91.38 472 SER B N 1
ATOM 7471 C CA . SER B 1 472 ? -9.039 10.562 27.281 1 91.38 472 SER B CA 1
ATOM 7472 C C . SER B 1 472 ? -8.797 9.18 26.688 1 91.38 472 SER B C 1
ATOM 7474 O O . SER B 1 472 ? -9.016 8.953 25.5 1 91.38 472 SER B O 1
ATOM 7476 N N . HIS B 1 473 ? -8.32 8.312 27.531 1 87.75 473 HIS B N 1
ATOM 7477 C CA . HIS B 1 473 ? -8.078 6.945 27.094 1 87.75 473 HIS B CA 1
ATOM 7478 C C . HIS B 1 473 ? -9.375 6.254 26.688 1 87.75 473 HIS B C 1
ATOM 7480 O O . HIS B 1 473 ? -9.367 5.371 25.812 1 87.75 473 HIS B O 1
ATOM 7486 N N . ASP B 1 474 ? -10.445 6.68 27.234 1 88.69 474 ASP B N 1
ATOM 7487 C CA . ASP B 1 474 ? -11.742 6.105 26.891 1 88.69 474 ASP B CA 1
ATOM 7488 C C . ASP B 1 474 ? -12.211 6.602 25.516 1 88.69 474 ASP B C 1
ATOM 7490 O O . ASP B 1 474 ? -12.836 5.859 24.766 1 88.69 474 ASP B O 1
ATOM 7494 N N . GLU B 1 475 ? -11.898 7.809 25.297 1 91.56 475 GLU B N 1
ATOM 7495 C CA . GLU B 1 475 ? -12.305 8.406 24.031 1 91.56 475 GLU B CA 1
ATOM 7496 C C . GLU B 1 475 ? -11.492 7.844 22.859 1 91.56 475 GLU B C 1
ATOM 7498 O O . GLU B 1 475 ? -12.047 7.496 21.828 1 91.56 475 GLU B O 1
ATOM 7503 N N . CYS B 1 476 ? -10.242 7.855 23.047 1 93.06 476 CYS B N 1
ATOM 7504 C CA . CYS B 1 476 ? -9.312 7.332 22.062 1 93.06 476 CYS B CA 1
ATOM 7505 C C . CYS B 1 476 ? -8.273 6.422 22.703 1 93.06 476 CYS B C 1
ATOM 7507 O O . CYS B 1 476 ? -7.188 6.871 23.062 1 93.06 476 CYS B O 1
ATOM 7509 N N . PRO B 1 477 ? -8.57 5.164 22.672 1 83.38 477 PRO B N 1
ATOM 7510 C CA . PRO B 1 477 ? -7.617 4.254 23.312 1 83.38 477 PRO B CA 1
ATOM 7511 C C . PRO B 1 477 ? -6.27 4.223 22.609 1 83.38 477 PRO B C 1
ATOM 7513 O O . PRO B 1 477 ? -6.215 4.242 21.375 1 83.38 477 PRO B O 1
ATOM 7516 N N . ASP B 1 478 ? -5.191 4.484 23.359 1 75.25 478 ASP B N 1
ATOM 7517 C CA . ASP B 1 478 ? -3.828 4.414 22.844 1 75.25 478 ASP B CA 1
ATOM 7518 C C . ASP B 1 478 ? -2.93 3.59 23.766 1 75.25 478 ASP B C 1
ATOM 7520 O O . ASP B 1 478 ? -2.59 4.027 24.859 1 75.25 478 ASP B O 1
ATOM 7524 N N . PRO B 1 479 ? -2.572 2.482 23.281 1 64.25 479 PRO B N 1
ATOM 7525 C CA . PRO B 1 479 ? -1.732 1.639 24.141 1 64.25 479 PRO B CA 1
ATOM 7526 C C . PRO B 1 479 ? -0.373 2.268 24.438 1 64.25 479 PRO B C 1
ATOM 7528 O O . PRO B 1 479 ? 0.281 1.898 25.422 1 64.25 479 PRO B O 1
ATOM 7531 N N . TYR B 1 480 ? 0.087 3.145 23.641 1 65.38 480 TYR B N 1
ATOM 7532 C CA . TYR B 1 480 ? 1.401 3.752 23.812 1 65.38 480 TYR B CA 1
ATOM 7533 C C . TYR B 1 480 ? 1.384 4.762 24.953 1 65.38 480 TYR B C 1
ATOM 7535 O O . TYR B 1 480 ? 2.395 4.957 25.641 1 65.38 480 TYR B O 1
ATOM 7543 N N . PHE B 1 481 ? 0.36 5.438 25.234 1 59.47 481 PHE B N 1
ATOM 7544 C CA . PHE B 1 481 ? 0.296 6.477 26.25 1 59.47 481 PHE B CA 1
ATOM 7545 C C . PHE B 1 481 ? -0.436 5.973 27.5 1 59.47 481 PHE B C 1
ATOM 7547 O O . PHE B 1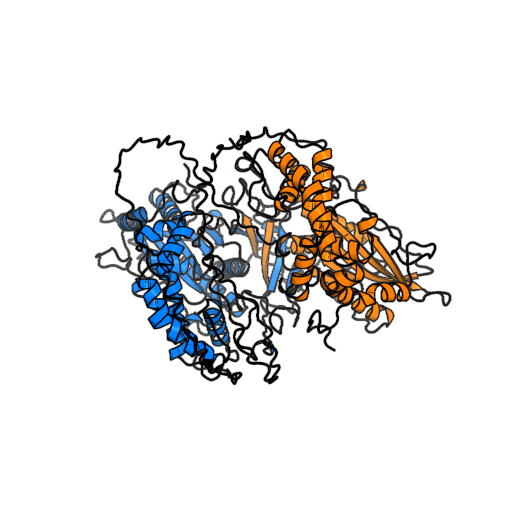 481 ? -0.819 6.762 28.359 1 59.47 481 PHE B O 1
ATOM 7554 N N . HIS B 1 482 ? -0.724 4.598 27.734 1 48.88 482 HIS B N 1
ATOM 7555 C CA . HIS B 1 482 ? -1.481 4.109 28.891 1 48.88 482 HIS B CA 1
ATOM 7556 C C . HIS B 1 482 ? -0.755 4.406 30.188 1 48.88 482 HIS B C 1
ATOM 7558 O O . HIS B 1 482 ? -1.329 4.258 31.281 1 48.88 482 HIS B O 1
ATOM 7564 N N . THR B 1 483 ? 0.679 4.641 30.234 1 38.22 483 THR B N 1
ATOM 7565 C CA . THR B 1 483 ? 1.122 4.734 31.609 1 38.22 483 THR B CA 1
ATOM 7566 C C . THR B 1 483 ? 0.771 6.098 32.188 1 38.22 483 THR B C 1
ATOM 7568 O O . THR B 1 483 ? 0.883 7.121 31.531 1 38.22 483 THR B O 1
#